Protein AF-A0A2H0ZB23-F1 (afdb_monomer)

Solvent-accessible surface area (backbone atoms only — not comparable to full-atom values): 42674 Å² total; per-residue (Å²): 132,80,90,81,87,83,84,88,88,81,90,88,91,82,92,79,89,81,90,82,87,83,87,86,82,85,82,81,82,75,88,74,92,69,93,73,62,70,68,56,61,53,50,54,55,50,51,62,46,54,78,64,64,75,80,78,85,67,82,88,60,87,77,74,76,98,67,65,72,66,66,63,58,59,76,69,74,67,80,94,72,92,71,78,79,80,69,68,40,80,89,68,88,79,50,62,73,57,53,47,52,49,51,65,63,60,49,65,36,39,94,29,74,74,47,66,58,56,52,70,44,88,61,94,73,82,48,87,97,50,84,89,71,89,46,44,37,41,35,40,51,51,71,47,96,88,52,37,31,28,46,34,30,36,42,36,39,76,50,74,51,72,54,72,44,76,77,45,79,40,86,99,35,38,48,32,33,42,34,44,36,41,36,41,39,40,37,33,36,33,38,37,70,46,102,49,69,55,59,82,77,49,51,67,64,69,72,45,66,92,71,70,56,74,62,75,86,61,42,42,76,58,61,53,66,53,50,73,61,25,35,39,38,40,47,33,40,41,38,42,34,41,35,39,36,36,48,24,74,81,46,101,43,33,36,42,34,42,36,38,36,42,37,40,38,38,41,44,31,41,37,40,37,23,72,47,88,60,36,28,36,40,38,42,35,40,37,35,42,37,38,39,38,41,35,42,34,42,35,35,52,56,76,66,53,41,62,81,76,70,43,74,88,51,89,49,70,70,51,40,54,49,38,50,50,52,30,53,55,52,26,64,60,57,30,36,35,39,38,41,33,44,35,38,41,40,35,42,37,40,42,38,30,33,74,41,39,53,76,39,68,65,44,29,48,30,42,25,55,60,67,49,56,71,72,59,46,61,46,46,54,52,46,54,58,50,62,56,60,73,62,52,96,82,52,53,58,61,66,58,32,55,70,45,48,59,52,49,50,64,48,14,69,48,38,68,48,68,56,81,39,45,36,38,34,45,34,39,35,32,37,46,35,40,36,41,34,38,54,44,57,35,36,36,40,37,38,39,33,50,35,37,37,41,38,41,46,72,84,48,93,73,35,33,37,39,38,22,36,18,35,39,41,40,39,38,36,32,46,40,39,95,90,55,27,25,57,29,37,36,42,35,41,36,37,20,36,16,36,32,40,23,37,84,87,65,52,65,40,72,42,30,42,38,41,38,40,40,37,34,40,23,55,45,40,52,64,58,58,51,52,52,52,51,55,52,31,67,32,37,21,25,58,43,35,65,31,58,74,69,48,70,88,63,41,72,65,57,60,76,80,52,63,78,75,80,82,57,92,50,58,45,101,87,69,50,72,45,72,83,70,52,56,22,57,27,41,40,38,40,40,37,42,35,30,36,44,65,23,40,48,37,45,44,71,49,53,66,69,53,52,44,38,15,44,53,48,56,45,35,76,84,39,38,80,51,40,75,76,43,47,87,46,57,45,72,48,100,84,68,40,42,44,59,54,59,70,60,41,19,65,75,72,74,46,69,85,77,70,81,57,93,86,58,87,54,69,69,55,54,52,48,52,48,26,51,38,47,27,24,44,46,50,40,42,44,60,26,58,71,43,95,40,62,72,58,24,26,50,46,44,11,35,29,41,48,23,69,38,81,42,51,46,27,49,64,62,31,44,32,32,47,37,11,52,21,60,59,62,30,38,37,38,39,38,40,40,38,39,44,41,86,48,92,93,57,80,60,52,63,42,33,43,66,48,74,57,55,90,62,60,69,60,59,49,55,49,51,52,52,49,53,53,52,52,73,71,43,84,66,53,95,89,54,130

Nearest PDB structures (foldseek):
  4epa-assembly1_A  TM=2.473E-01  e=2.110E-01  Yersinia pestis
  1uyo-assembly1_X  TM=3.361E-01  e=4.933E+00  Neisseria meningitidis
  6z8u-assembly2_B  TM=2.077E-01  e=3.825E+00  Pseudomonas aeruginosa PAO1

Mean predicted aligned error: 14.82 Å

Foldseek 3Di:
DDDDDDDDDDDDDDDDDDDDDDDDDDDDDDDDDDPDPVVVVVVVVVVVCCVPVVPPDAPPDDDDDDDDPVVVVVVPPDDDDDFPDQDWDQDDDQFQVNQVVVVVQPPQALVCPLQPPKDWDQDDDPDPPDPDDPWIWIWGWDAGPVLWIKTKTKTKDKDKDKDKDFDDQDPQFGTKIKMKMKMKMKMKMKIGTDPDNDSNVCSVVRVPSVPHDTCPPPALVVLLVADAFMKIKIKMKIKIKIKIKIWHDPDPFKIKMKMKMKMKMKIWMWMWHRNDQFWIKIKTKIKIKIKTKIKIKMKTQDQDQLVNVVNPPDPDPVSNVVSVVVSNVVSVLQMWMKMKMKMKMWMKMKMFMDIFTSPDPVLSVLVRQCSNDPPVNVVVVVVLVVLVVPDDPPDAQVVQLPSQVVVQVVVCVSSVHGTPWIKMKTKIKMKIKIWTDRRQAKIKIKIWMWMKIWIHTNPDQQAIKIKTKTKIKIKMFGRQDPVSGTHKIKIKIWMKIWMWGQHNVRDTAQIKIKIKMKIKMFFFFPVVVLVVLVLVQLLQQLAQQLLPAGDDNRRDPSCVLPPQDDQDPDADPVRHGDRPGQTFRMKMKMKMKIFASVLLVLLLPPDLVSLLSLLLSSVCVPPVVLCVQFVVQWDADPVLFIDGDLVVSCVRVVHDSDDPPVPDDDSSVVVVLSRQLSSFLSVLSNVLSPDPGSSSSRNSVRCVQQLVTPSSQHRSRNSSSSSNSGDQQRMKMKMWIWTRRPDPPDDTDTIMRIDHNDPDVVRVVVVCVVSVSCSSPPDRDSSGD

Structure (mmCIF, N/CA/C/O backbone):
data_AF-A0A2H0ZB23-F1
#
_entry.id   AF-A0A2H0ZB23-F1
#
loop_
_atom_site.group_PDB
_atom_site.id
_atom_site.type_symbol
_atom_site.label_atom_id
_atom_site.label_alt_id
_atom_site.label_comp_id
_atom_site.label_asym_id
_atom_site.label_entity_id
_atom_site.label_seq_id
_atom_site.pdbx_PDB_ins_code
_atom_site.Cartn_x
_atom_site.Cartn_y
_atom_site.Cartn_z
_atom_site.occupancy
_atom_site.B_iso_or_equiv
_atom_site.auth_seq_id
_atom_site.auth_comp_id
_atom_site.auth_asym_id
_atom_site.auth_atom_id
_atom_site.pdbx_PDB_model_num
ATOM 1 N N . MET A 1 1 ? 24.209 38.561 77.354 1.00 34.19 1 MET A N 1
ATOM 2 C CA . MET A 1 1 ? 25.370 39.185 76.676 1.00 34.19 1 MET A CA 1
ATOM 3 C C . MET A 1 1 ? 25.191 39.064 75.167 1.00 34.19 1 MET A C 1
ATOM 5 O O . MET A 1 1 ? 24.769 38.003 74.743 1.00 34.19 1 MET A O 1
ATOM 9 N N . GLY A 1 2 ? 25.518 40.113 74.401 1.00 29.02 2 GLY A N 1
ATOM 10 C CA . GLY A 1 2 ? 25.964 40.030 72.995 1.00 29.02 2 GLY A CA 1
ATOM 11 C C . GLY A 1 2 ? 25.030 39.451 71.914 1.00 29.02 2 GLY A C 1
ATOM 12 O O . GLY A 1 2 ? 24.964 38.246 71.731 1.00 29.02 2 GLY A O 1
ATOM 13 N N . LEU A 1 3 ? 24.398 40.339 71.134 1.00 25.86 3 LEU A N 1
ATOM 14 C CA . LEU A 1 3 ? 24.691 40.584 69.700 1.00 25.86 3 LEU A CA 1
ATOM 15 C C . LEU A 1 3 ? 25.308 39.434 68.843 1.00 25.86 3 LEU A C 1
ATOM 17 O O . LEU A 1 3 ? 26.234 38.781 69.289 1.00 25.86 3 LEU A O 1
ATOM 21 N N . VAL A 1 4 ? 25.107 39.255 67.526 1.00 25.31 4 VAL A N 1
ATOM 22 C CA . VAL A 1 4 ? 24.205 39.735 66.452 1.00 25.31 4 VAL A CA 1
ATOM 23 C C . VAL A 1 4 ? 24.889 39.376 65.099 1.00 25.31 4 VAL A C 1
ATOM 25 O O . VAL A 1 4 ? 26.100 39.503 64.986 1.00 25.31 4 VAL A O 1
ATOM 28 N N . LYS A 1 5 ? 24.108 39.052 64.051 1.00 27.81 5 LYS A N 1
ATOM 29 C CA . LYS A 1 5 ? 24.409 39.159 62.585 1.00 27.81 5 LYS A CA 1
ATOM 30 C C . LYS A 1 5 ? 25.546 38.359 61.874 1.00 27.81 5 LYS A C 1
ATOM 32 O O . LYS A 1 5 ? 26.727 38.595 62.064 1.00 27.81 5 LYS A O 1
ATOM 37 N N . LYS A 1 6 ? 25.090 37.765 60.752 1.00 27.23 6 LYS A N 1
ATOM 38 C CA . LYS A 1 6 ? 25.583 37.848 59.342 1.00 27.23 6 LYS A CA 1
ATOM 39 C C . LYS A 1 6 ? 26.789 37.024 58.830 1.00 27.23 6 LYS A C 1
ATOM 41 O O . LYS A 1 6 ? 27.868 36.975 59.394 1.00 27.23 6 LYS A O 1
ATOM 46 N N . ARG A 1 7 ? 26.558 36.528 57.600 1.00 33.72 7 ARG A N 1
ATOM 47 C CA . ARG A 1 7 ? 27.501 36.024 56.576 1.00 33.72 7 ARG A CA 1
ATOM 48 C C . ARG A 1 7 ? 28.633 37.013 56.239 1.00 33.72 7 ARG A C 1
ATOM 50 O O . ARG A 1 7 ? 28.399 38.222 56.292 1.00 33.72 7 ARG A O 1
ATOM 57 N N . PRO A 1 8 ? 29.697 36.508 55.590 1.00 31.86 8 PRO A N 1
ATOM 58 C CA . PRO A 1 8 ? 30.088 37.062 54.285 1.00 31.86 8 PRO A CA 1
ATOM 59 C C . PRO A 1 8 ? 30.279 36.007 53.166 1.00 31.86 8 PRO A C 1
ATOM 61 O O . PRO A 1 8 ? 30.260 34.803 53.403 1.00 31.86 8 PRO A O 1
ATOM 64 N N . LYS A 1 9 ? 30.429 36.488 51.921 1.00 29.94 9 LYS A N 1
ATOM 65 C CA . LYS A 1 9 ? 30.867 35.739 50.719 1.00 29.94 9 LYS A CA 1
ATOM 66 C C . LYS A 1 9 ? 32.323 36.114 50.388 1.00 29.94 9 LYS A C 1
ATOM 68 O O . LYS A 1 9 ? 32.684 37.247 50.673 1.00 29.94 9 LYS A O 1
ATOM 73 N N . ASN A 1 10 ? 33.055 35.255 49.666 1.00 24.28 10 ASN A N 1
ATOM 74 C CA . ASN A 1 10 ? 34.171 35.573 48.738 1.00 24.28 10 ASN A CA 1
ATOM 75 C C . ASN A 1 10 ? 34.364 34.333 47.808 1.00 24.28 10 ASN A C 1
ATOM 77 O O . ASN A 1 10 ? 34.347 33.232 48.340 1.00 24.28 10 ASN A O 1
ATOM 81 N N . LYS A 1 11 ? 34.329 34.322 46.453 1.00 24.75 11 LYS A N 1
ATOM 82 C CA . LYS A 1 11 ? 35.126 35.015 45.395 1.00 24.75 11 LYS A CA 1
ATOM 83 C C . LYS A 1 11 ? 36.655 34.834 45.612 1.00 24.75 11 LYS A C 1
ATOM 85 O O . LYS A 1 11 ? 37.085 35.147 46.708 1.00 24.75 11 LYS A O 1
ATOM 90 N N . VAL A 1 12 ? 37.540 34.381 44.692 1.00 22.91 12 VAL A N 1
ATOM 91 C CA . VAL A 1 12 ? 37.591 34.152 43.206 1.00 22.91 12 VAL A CA 1
ATOM 92 C C . VAL A 1 12 ? 38.708 33.097 42.865 1.00 22.91 12 VAL A C 1
ATOM 94 O O . VAL A 1 12 ? 39.460 32.762 43.770 1.00 22.91 12 VAL A O 1
ATOM 97 N N . PHE A 1 13 ? 38.866 32.706 41.576 1.00 21.45 13 PHE A N 1
ATOM 98 C CA . PHE A 1 13 ? 40.037 32.131 40.822 1.00 21.45 13 PHE A CA 1
ATOM 99 C C . PHE A 1 13 ? 39.986 30.624 40.434 1.00 21.45 13 PHE A C 1
ATOM 101 O O . PHE A 1 13 ? 39.476 29.838 41.220 1.00 21.45 13 PHE A O 1
ATOM 108 N N . LEU A 1 14 ? 40.549 30.128 39.303 1.00 20.97 14 LEU A N 1
ATOM 109 C CA . LEU A 1 14 ? 40.767 30.632 37.909 1.00 20.97 14 LEU A CA 1
ATOM 110 C C . LEU A 1 14 ? 41.373 29.501 37.015 1.00 20.97 14 LEU A C 1
ATOM 112 O O . LEU A 1 14 ? 42.159 28.711 37.525 1.00 20.97 14 LEU A O 1
ATOM 116 N N . GLY A 1 15 ? 41.127 29.495 35.689 1.00 21.56 15 GLY A N 1
ATOM 117 C CA . GLY A 1 15 ? 41.780 28.603 34.688 1.00 21.56 15 GLY A CA 1
ATOM 118 C C . GLY A 1 15 ? 41.149 27.198 34.570 1.00 21.56 15 GLY A C 1
ATOM 119 O O . GLY A 1 15 ? 40.525 26.747 35.520 1.00 21.56 15 GLY A O 1
ATOM 120 N N . ILE A 1 16 ? 41.210 26.441 33.461 1.00 24.48 16 ILE A N 1
ATOM 121 C CA . ILE A 1 16 ? 41.938 26.475 32.162 1.00 24.48 16 ILE A CA 1
ATOM 122 C C . ILE A 1 16 ? 40.959 25.817 31.129 1.00 24.48 16 ILE A C 1
ATOM 124 O O . ILE A 1 16 ? 40.293 24.857 31.488 1.00 24.48 16 ILE A O 1
ATOM 128 N N . SER A 1 17 ? 40.591 26.385 29.966 1.00 21.42 17 SER A N 1
ATOM 129 C CA . SER A 1 17 ? 41.261 26.316 28.638 1.00 21.42 17 SER A CA 1
ATOM 130 C C . SER A 1 17 ? 41.468 24.881 28.062 1.00 21.42 17 SER A C 1
ATOM 132 O O . SER A 1 17 ? 41.883 24.002 28.799 1.00 21.42 17 SER A O 1
ATOM 134 N N . LEU A 1 18 ? 41.271 24.544 26.772 1.00 24.20 18 LEU A N 1
ATOM 135 C CA . LEU A 1 18 ? 40.721 25.242 25.586 1.00 24.20 18 LEU A CA 1
ATOM 136 C C . LEU A 1 18 ? 40.411 24.216 24.446 1.00 24.20 18 LEU A C 1
ATOM 138 O O . LEU A 1 18 ? 41.123 23.229 24.327 1.00 24.20 18 LEU A O 1
ATOM 142 N N . LEU A 1 19 ? 39.481 24.570 23.535 1.00 24.12 19 LEU A N 1
ATOM 143 C CA . LEU A 1 19 ? 39.346 24.148 22.108 1.00 24.12 19 LEU A CA 1
ATOM 144 C C . LEU A 1 19 ? 38.817 22.719 21.791 1.00 24.12 19 LEU A C 1
ATOM 146 O O . LEU A 1 19 ? 39.214 21.763 22.430 1.00 24.12 19 LEU A O 1
ATOM 150 N N . THR A 1 20 ? 37.928 22.486 20.804 1.00 27.38 20 THR A N 1
ATOM 151 C CA . THR A 1 20 ? 37.775 23.126 19.471 1.00 27.38 20 THR A CA 1
ATOM 152 C C . THR A 1 20 ? 36.325 23.229 18.918 1.00 27.38 20 THR A C 1
ATOM 154 O O . THR A 1 20 ? 35.571 22.269 18.889 1.00 27.38 20 THR A O 1
ATOM 157 N N . LYS A 1 21 ? 36.013 24.405 18.342 1.00 23.67 21 LYS A N 1
ATOM 158 C CA . LYS A 1 21 ? 35.181 24.702 17.140 1.00 23.67 21 LYS A CA 1
ATOM 159 C C . LYS A 1 21 ? 33.991 23.797 16.717 1.00 23.67 21 LYS A C 1
ATOM 161 O O . LYS A 1 21 ? 34.185 22.775 16.072 1.00 23.67 21 LYS A O 1
ATOM 166 N N . SER A 1 22 ? 32.807 24.416 16.659 1.00 23.38 22 SER A N 1
ATOM 167 C CA . SER A 1 22 ? 32.123 24.682 15.370 1.00 23.38 22 SER A CA 1
ATOM 168 C C . SER A 1 22 ? 31.374 26.030 15.433 1.00 23.38 22 SER A C 1
ATOM 170 O O . SER A 1 22 ? 31.097 26.529 16.523 1.00 23.38 22 SER A O 1
ATOM 172 N N . ARG A 1 23 ? 31.172 26.703 14.288 1.00 24.09 23 ARG A N 1
ATOM 173 C CA . ARG A 1 23 ? 30.646 28.084 14.219 1.00 24.09 23 ARG A CA 1
ATOM 174 C C . ARG A 1 23 ? 29.127 28.105 14.030 1.00 24.09 23 ARG A C 1
ATOM 176 O O . ARG A 1 23 ? 28.630 27.442 13.129 1.00 24.09 23 ARG A O 1
ATOM 183 N N . PHE A 1 24 ? 28.439 28.982 14.760 1.00 24.42 24 PHE A N 1
ATOM 184 C CA . PHE A 1 24 ? 27.155 29.550 14.336 1.00 24.42 24 PHE A CA 1
ATOM 185 C C . PHE A 1 24 ? 27.400 30.979 13.837 1.00 24.42 24 PHE A C 1
ATOM 187 O O . PHE A 1 24 ? 27.736 31.862 14.625 1.00 24.42 24 PHE A O 1
ATOM 194 N N . GLU A 1 25 ? 27.257 31.207 12.531 1.00 24.09 25 GLU A N 1
ATOM 195 C CA . GLU A 1 25 ? 27.285 32.551 11.946 1.00 24.09 25 GLU A CA 1
ATOM 196 C C . GLU A 1 25 ? 25.863 33.132 11.924 1.00 24.09 25 GLU A C 1
ATOM 198 O O . GLU A 1 25 ? 24.946 32.571 11.326 1.00 24.09 25 GLU A O 1
ATOM 203 N N . TYR A 1 26 ? 25.679 34.269 12.601 1.00 25.97 26 TYR A N 1
ATOM 204 C CA . TYR A 1 26 ? 24.457 35.066 12.524 1.00 25.97 26 TYR A CA 1
ATOM 205 C C . TYR A 1 26 ? 24.423 35.827 11.195 1.00 25.97 26 TYR A C 1
ATOM 207 O O . TYR A 1 26 ? 25.171 36.790 11.016 1.00 25.97 26 TYR A O 1
ATOM 215 N N . TYR A 1 27 ? 23.506 35.469 10.296 1.00 25.33 27 TYR A N 1
ATOM 216 C CA . TYR A 1 27 ? 23.186 36.323 9.154 1.00 25.33 27 TYR A CA 1
ATOM 217 C C . TYR A 1 27 ? 22.192 37.417 9.556 1.00 25.33 27 TYR A C 1
ATOM 219 O O . TYR A 1 27 ? 20.989 37.191 9.675 1.00 25.33 27 TYR A O 1
ATOM 227 N N . ASN A 1 28 ? 22.714 38.634 9.721 1.00 25.41 28 ASN A N 1
ATOM 228 C CA . ASN A 1 28 ? 21.916 39.857 9.706 1.00 25.41 28 ASN A CA 1
ATOM 229 C C . ASN A 1 28 ? 21.319 40.055 8.303 1.00 25.41 28 ASN A C 1
ATOM 231 O O . ASN A 1 28 ? 22.037 40.404 7.366 1.00 25.41 28 ASN A O 1
ATOM 235 N N . LEU A 1 29 ? 20.004 39.883 8.160 1.00 26.42 29 LEU A N 1
ATOM 236 C CA . LEU A 1 29 ? 19.278 40.298 6.960 1.00 26.42 29 LEU A CA 1
ATOM 237 C C . LEU A 1 29 ? 18.939 41.789 7.056 1.00 26.42 29 LEU A C 1
ATOM 239 O O . LEU A 1 29 ? 17.927 42.187 7.633 1.00 26.42 29 LEU A O 1
ATOM 243 N N . GLY A 1 30 ? 19.811 42.622 6.486 1.00 22.88 30 GLY A N 1
ATOM 244 C CA . GLY A 1 30 ? 19.538 44.045 6.300 1.00 22.88 30 GLY A CA 1
ATOM 245 C C . GLY A 1 30 ? 18.350 44.267 5.359 1.00 22.88 30 GLY A C 1
ATOM 246 O O . GLY A 1 30 ? 18.239 43.619 4.318 1.00 22.88 30 GLY A O 1
ATOM 247 N N . MET A 1 31 ? 17.464 45.205 5.706 1.00 27.30 31 MET A N 1
ATOM 248 C CA . MET A 1 31 ? 16.340 45.582 4.847 1.00 27.30 31 MET A CA 1
ATOM 249 C C . MET A 1 31 ? 16.834 46.216 3.539 1.00 27.30 31 MET A C 1
ATOM 251 O O . MET A 1 31 ? 17.275 47.364 3.535 1.00 27.30 31 MET A O 1
ATOM 255 N N . ILE A 1 32 ? 16.651 45.526 2.413 1.00 25.95 32 ILE A N 1
ATOM 256 C CA . ILE A 1 32 ? 16.668 46.154 1.087 1.00 25.95 32 ILE A CA 1
ATOM 257 C C . ILE A 1 32 ? 15.217 46.341 0.640 1.00 25.95 32 ILE A C 1
ATOM 259 O O . ILE A 1 32 ? 14.519 45.381 0.313 1.00 25.95 32 ILE A O 1
ATOM 263 N N . LYS A 1 33 ? 14.752 47.596 0.621 1.00 32.06 33 LYS A N 1
ATOM 264 C CA . LYS A 1 33 ? 13.456 47.971 0.038 1.00 32.06 33 LYS A CA 1
ATOM 265 C C . LYS A 1 33 ? 13.516 47.842 -1.488 1.00 32.06 33 LYS A C 1
ATOM 267 O O . LYS A 1 33 ? 13.809 48.820 -2.167 1.00 32.06 33 LYS A O 1
ATOM 272 N N . ASN A 1 34 ? 13.164 46.677 -2.023 1.00 26.75 34 ASN A N 1
ATOM 273 C CA . ASN A 1 34 ? 12.824 46.530 -3.438 1.00 26.75 34 ASN A CA 1
ATOM 274 C C . ASN A 1 34 ? 11.314 46.332 -3.596 1.00 26.75 34 ASN A C 1
ATOM 276 O O . ASN A 1 34 ? 10.746 45.380 -3.069 1.00 26.75 34 ASN A O 1
ATOM 280 N N . LYS A 1 35 ? 10.663 47.236 -4.342 1.00 33.16 35 LYS A N 1
ATOM 281 C CA . LYS A 1 35 ? 9.274 47.072 -4.800 1.00 33.16 35 LYS A CA 1
ATOM 282 C C . LYS A 1 35 ? 9.223 45.959 -5.854 1.00 33.16 35 LYS A C 1
ATOM 284 O O . LYS A 1 35 ? 9.269 46.235 -7.050 1.00 33.16 35 LYS A O 1
ATOM 289 N N . THR A 1 36 ? 9.135 44.706 -5.426 1.00 30.64 36 THR A N 1
ATOM 290 C CA . THR A 1 36 ? 8.864 43.575 -6.320 1.00 30.64 36 THR A CA 1
ATOM 291 C C . THR A 1 36 ? 7.368 43.472 -6.604 1.00 30.64 36 THR A C 1
ATOM 293 O O . THR A 1 36 ? 6.530 43.489 -5.707 1.00 30.64 36 THR A O 1
ATOM 296 N N . ASN A 1 37 ? 7.031 43.423 -7.890 1.00 30.09 37 ASN A N 1
ATOM 297 C CA . ASN A 1 37 ? 5.662 43.506 -8.389 1.00 30.09 37 ASN A CA 1
ATOM 298 C C . ASN A 1 37 ? 4.957 42.140 -8.193 1.00 30.09 37 ASN A C 1
ATOM 300 O O . ASN A 1 37 ? 5.490 41.143 -8.691 1.00 30.09 37 ASN A O 1
ATOM 304 N N . PRO A 1 38 ? 3.790 42.040 -7.516 1.00 35.06 38 PRO A N 1
ATOM 305 C CA . PRO A 1 38 ? 3.187 40.748 -7.139 1.00 35.06 38 PRO A CA 1
ATOM 306 C C . PRO A 1 38 ? 2.884 39.821 -8.328 1.00 35.06 38 PRO A C 1
ATOM 308 O O . PRO A 1 38 ? 2.906 38.598 -8.184 1.00 35.06 38 PRO A O 1
ATOM 311 N N . LYS A 1 39 ? 2.719 40.383 -9.535 1.00 31.36 39 LYS A N 1
ATOM 312 C CA . LYS A 1 39 ? 2.555 39.630 -10.790 1.00 31.36 39 LYS A CA 1
ATOM 313 C C . LYS A 1 39 ? 3.699 38.642 -11.079 1.00 31.36 39 LYS A C 1
ATOM 315 O O . LYS A 1 39 ? 3.452 37.613 -11.699 1.00 31.36 39 LYS A O 1
ATOM 320 N N . ILE A 1 40 ? 4.925 38.909 -10.610 1.00 36.09 40 ILE A N 1
ATOM 321 C CA . ILE A 1 40 ? 6.099 38.056 -10.884 1.00 36.09 40 ILE A CA 1
ATOM 322 C C . ILE A 1 40 ? 6.037 36.736 -10.094 1.00 36.09 40 ILE A C 1
ATOM 324 O O . ILE A 1 40 ? 6.361 35.676 -10.631 1.00 36.09 40 ILE A O 1
ATOM 328 N N . ILE A 1 41 ? 5.557 36.774 -8.846 1.00 37.56 41 ILE A N 1
ATOM 329 C CA . ILE A 1 41 ? 5.409 35.572 -8.007 1.00 37.56 41 ILE A CA 1
ATOM 330 C C . ILE A 1 41 ? 4.300 34.672 -8.568 1.00 37.56 41 ILE A C 1
ATOM 332 O O . ILE A 1 41 ? 4.494 33.464 -8.688 1.00 37.56 41 ILE A O 1
ATOM 336 N N . VAL A 1 42 ? 3.189 35.270 -9.015 1.00 36.66 42 VAL A N 1
ATOM 337 C CA . VAL A 1 42 ? 2.106 34.550 -9.704 1.00 36.66 42 VAL A CA 1
ATOM 338 C C . VAL A 1 42 ? 2.612 33.907 -11.000 1.00 36.66 42 VAL A C 1
ATOM 340 O O . VAL A 1 42 ? 2.359 32.725 -11.218 1.00 36.66 42 VAL A O 1
ATOM 343 N N . SER A 1 43 ? 3.403 34.611 -11.824 1.00 32.84 43 SER A N 1
ATOM 344 C CA . SER A 1 43 ? 3.967 34.010 -13.044 1.00 32.84 43 SER A CA 1
ATOM 345 C C . SER A 1 43 ? 4.932 32.851 -12.772 1.00 32.84 43 SER A C 1
ATOM 347 O O . SER A 1 43 ? 4.933 31.892 -13.534 1.00 32.84 43 SER A O 1
ATOM 349 N N . LEU A 1 44 ? 5.704 32.881 -11.678 1.00 33.34 44 LEU A N 1
ATOM 350 C CA . LEU A 1 44 ? 6.601 31.780 -11.293 1.00 33.34 44 LEU A CA 1
ATOM 351 C C . LEU A 1 44 ? 5.840 30.552 -10.762 1.00 33.34 44 LEU A C 1
ATOM 353 O O . LEU A 1 44 ? 6.237 29.418 -11.039 1.00 33.34 44 LEU A O 1
ATOM 357 N N . PHE A 1 45 ? 4.725 30.759 -10.055 1.00 35.22 45 PHE A N 1
ATOM 358 C CA . PHE A 1 45 ? 3.843 29.671 -9.619 1.00 35.22 45 PHE A CA 1
ATOM 359 C C . PHE A 1 45 ? 3.059 29.052 -10.789 1.00 35.22 45 PHE A C 1
ATOM 361 O O . PHE A 1 45 ? 2.928 27.834 -10.868 1.00 35.22 45 PHE A O 1
ATOM 368 N N . PHE A 1 46 ? 2.604 29.864 -11.750 1.00 33.84 46 PHE A N 1
ATOM 369 C CA . PHE A 1 46 ? 1.945 29.354 -12.955 1.00 33.84 46 PHE A CA 1
ATOM 370 C C . PHE A 1 46 ? 2.914 28.691 -13.947 1.00 33.84 46 PHE A C 1
ATOM 372 O O . PHE A 1 46 ? 2.546 27.659 -14.500 1.00 33.84 46 PHE A O 1
ATOM 379 N N . LEU A 1 47 ? 4.149 29.185 -14.137 1.00 28.45 47 LEU A N 1
ATOM 380 C CA . LEU A 1 47 ? 5.140 28.512 -15.002 1.00 28.45 47 LEU A CA 1
ATOM 381 C C . LEU A 1 47 ? 5.555 27.137 -14.462 1.00 28.45 47 LEU A C 1
ATOM 383 O O . LEU A 1 47 ? 5.774 26.211 -15.237 1.00 28.45 47 LEU A O 1
ATOM 387 N N . SER A 1 48 ? 5.667 26.988 -13.139 1.00 31.89 48 SER A N 1
ATOM 388 C CA . SER A 1 48 ? 6.016 25.701 -12.521 1.00 31.89 48 SER A CA 1
ATOM 389 C C . SER A 1 48 ? 4.866 24.685 -12.561 1.00 31.89 48 SER A C 1
ATOM 391 O O . SER A 1 48 ? 5.131 23.481 -12.629 1.00 31.89 48 SER A O 1
ATOM 393 N N . PHE A 1 49 ? 3.613 25.153 -12.617 1.00 30.64 49 PHE A N 1
ATOM 394 C CA . PHE A 1 49 ? 2.449 24.322 -12.931 1.00 30.64 49 PHE A CA 1
ATOM 395 C C . PHE A 1 49 ? 2.363 23.969 -14.423 1.00 30.64 49 PHE A C 1
ATOM 397 O O . PHE A 1 49 ? 2.215 22.794 -14.751 1.00 30.64 49 PHE A O 1
ATOM 404 N N . SER A 1 50 ? 2.498 24.929 -15.345 1.00 29.47 50 SER A N 1
ATOM 405 C CA . SER A 1 50 ? 2.335 24.663 -16.784 1.00 29.47 50 SER A CA 1
ATOM 406 C C . SER A 1 50 ? 3.452 23.795 -17.378 1.00 29.47 50 SER A C 1
ATOM 408 O O . SER A 1 50 ? 3.171 22.972 -18.245 1.00 29.47 50 SER A O 1
ATOM 410 N N . LEU A 1 51 ? 4.684 23.886 -16.862 1.00 27.59 51 LEU A N 1
ATOM 411 C CA . LEU A 1 51 ? 5.808 23.042 -17.297 1.00 27.59 51 LEU A CA 1
ATOM 412 C C . LEU A 1 51 ? 5.789 21.605 -16.734 1.00 27.59 51 LEU A C 1
ATOM 414 O O . LEU A 1 51 ? 6.571 20.781 -17.198 1.00 27.59 51 LEU A O 1
ATOM 418 N N . ASN A 1 52 ? 4.908 21.279 -15.777 1.00 29.88 52 ASN A N 1
ATOM 419 C CA . ASN A 1 52 ? 4.733 19.905 -15.268 1.00 29.88 52 ASN A CA 1
ATOM 420 C C . ASN A 1 52 ? 3.345 19.302 -15.554 1.00 29.88 52 ASN A C 1
ATOM 422 O O . ASN A 1 52 ? 3.226 18.083 -15.633 1.00 29.88 52 ASN A O 1
ATOM 426 N N . ALA A 1 53 ? 2.302 20.118 -15.738 1.00 27.44 53 ALA A N 1
ATOM 427 C CA . ALA A 1 53 ? 0.954 19.642 -16.067 1.00 27.44 53 ALA A CA 1
ATOM 428 C C . ALA A 1 53 ? 0.745 19.376 -17.574 1.00 27.44 53 ALA A C 1
ATOM 430 O O . ALA A 1 53 ? -0.194 18.680 -17.948 1.00 27.44 53 ALA A O 1
ATOM 431 N N . GLY A 1 54 ? 1.615 19.900 -18.445 1.00 24.42 54 GLY A N 1
ATOM 432 C CA . GLY A 1 54 ? 1.456 19.840 -19.904 1.00 24.42 54 GLY A CA 1
ATOM 433 C C . GLY A 1 54 ? 1.782 18.505 -20.591 1.00 24.42 54 GLY A C 1
ATOM 434 O O . GLY A 1 54 ? 1.833 18.487 -21.815 1.00 24.42 54 GLY A O 1
ATOM 435 N N . ALA A 1 55 ? 2.049 17.414 -19.858 1.00 26.09 55 ALA A N 1
ATOM 436 C CA . ALA A 1 55 ? 2.597 16.178 -20.446 1.00 26.09 55 ALA A CA 1
ATOM 437 C C . ALA A 1 55 ? 2.078 14.843 -19.855 1.00 26.09 55 ALA A C 1
ATOM 439 O O . ALA A 1 55 ? 2.685 13.806 -20.110 1.00 26.09 55 ALA A O 1
ATOM 440 N N . GLN A 1 56 ? 1.001 14.829 -19.054 1.00 27.97 56 GLN A N 1
ATOM 441 C CA . GLN A 1 56 ? 0.453 13.590 -18.452 1.00 27.97 56 GLN A CA 1
ATOM 442 C C . GLN A 1 56 ? -1.088 13.553 -18.421 1.00 27.97 56 GLN A C 1
ATOM 444 O O . GLN A 1 56 ? -1.681 13.319 -17.373 1.00 27.97 56 GLN A O 1
ATOM 449 N N . ASN A 1 57 ? -1.743 13.798 -19.563 1.00 24.33 57 ASN A N 1
ATOM 450 C CA . ASN A 1 57 ? -3.212 13.865 -19.656 1.00 24.33 57 ASN A CA 1
ATOM 451 C C . ASN A 1 57 ? -3.812 12.980 -20.776 1.00 24.33 57 ASN A C 1
ATOM 453 O O . ASN A 1 57 ? -4.801 13.351 -21.401 1.00 24.33 57 ASN A O 1
ATOM 457 N N . THR A 1 58 ? -3.220 11.807 -21.028 1.00 23.77 58 THR A N 1
ATOM 458 C CA . THR A 1 58 ? -3.677 10.835 -22.049 1.00 23.77 58 THR A CA 1
ATOM 459 C C . THR A 1 58 ? -4.278 9.538 -21.489 1.00 23.77 58 THR A C 1
ATOM 461 O O . THR A 1 58 ? -4.851 8.774 -22.252 1.00 23.77 58 THR A O 1
ATOM 464 N N . ASP A 1 59 ? -4.221 9.302 -20.172 1.00 27.53 59 ASP A N 1
ATOM 465 C CA . ASP A 1 59 ? -4.629 8.018 -19.558 1.00 27.53 59 ASP A CA 1
ATOM 466 C C . ASP A 1 59 ? -6.056 8.013 -18.963 1.00 27.53 59 ASP A C 1
ATOM 468 O O . ASP A 1 59 ? -6.447 7.056 -18.296 1.00 27.53 59 ASP A O 1
ATOM 472 N N . ILE A 1 60 ? -6.843 9.079 -19.153 1.00 30.73 60 ILE A N 1
ATOM 473 C CA . ILE A 1 60 ? -8.171 9.221 -18.514 1.00 30.73 60 ILE A CA 1
ATOM 474 C C . ILE A 1 60 ? -9.292 8.561 -19.341 1.00 30.73 60 ILE A C 1
ATOM 476 O O . ILE A 1 60 ? -10.266 8.078 -18.770 1.00 30.73 60 ILE A O 1
ATOM 480 N N . PHE A 1 61 ? -9.123 8.454 -20.662 1.00 24.59 61 PHE A N 1
ATOM 481 C CA . PHE A 1 61 ? -9.923 7.590 -21.535 1.00 24.59 61 PHE A CA 1
ATOM 482 C C . PHE A 1 61 ? -8.992 6.953 -22.566 1.00 24.59 61 PHE A C 1
ATOM 484 O O . PHE A 1 61 ? -8.263 7.657 -23.261 1.00 24.59 61 PHE A O 1
ATOM 491 N N . GLY A 1 62 ? -8.990 5.621 -22.640 1.00 23.84 62 GLY A N 1
ATOM 492 C CA . GLY A 1 62 ? -8.100 4.882 -23.529 1.00 23.84 62 GLY A CA 1
ATOM 493 C C . GLY A 1 62 ? -8.531 4.982 -24.988 1.00 23.84 62 GLY A C 1
ATOM 494 O O . GLY A 1 62 ? -9.288 4.136 -25.455 1.00 23.84 62 GLY A O 1
ATOM 495 N N . ASN A 1 63 ? -8.001 5.965 -25.716 1.00 22.27 63 ASN A N 1
ATOM 496 C CA . ASN A 1 63 ? -8.011 5.932 -27.175 1.00 22.27 63 ASN A CA 1
ATOM 497 C C . ASN A 1 63 ? -6.976 4.905 -27.650 1.00 22.27 63 ASN A C 1
ATOM 499 O O . ASN A 1 63 ? -5.776 5.180 -27.665 1.00 22.27 63 ASN A O 1
ATOM 503 N N . MET A 1 64 ? -7.444 3.725 -28.061 1.00 25.20 64 MET A N 1
ATOM 504 C CA . MET A 1 64 ? -6.673 2.902 -28.991 1.00 25.20 64 MET A CA 1
ATOM 505 C C . MET A 1 64 ? -6.529 3.675 -30.314 1.00 25.20 64 MET A C 1
ATOM 507 O O . MET A 1 64 ? -7.530 4.209 -30.790 1.00 25.20 64 MET A O 1
ATOM 511 N N . PRO A 1 65 ? -5.338 3.742 -30.934 1.00 26.47 65 PRO A N 1
ATOM 512 C CA . PRO A 1 65 ? -5.251 4.072 -32.351 1.00 26.47 65 PRO A CA 1
ATOM 513 C C . PRO A 1 65 ? -5.871 2.928 -33.166 1.00 26.47 65 PRO A C 1
ATOM 515 O O . PRO A 1 65 ? -5.694 1.761 -32.813 1.00 26.47 65 PRO A O 1
ATOM 518 N N . ASP A 1 66 ? -6.578 3.263 -34.247 1.00 26.84 66 ASP A N 1
ATOM 519 C CA . ASP A 1 66 ? -7.404 2.337 -35.031 1.00 26.84 66 ASP A CA 1
ATOM 520 C C . ASP A 1 66 ? -6.637 1.112 -35.565 1.00 26.84 66 ASP A C 1
ATOM 522 O O . ASP A 1 66 ? -6.058 1.120 -36.653 1.00 26.84 66 ASP A O 1
ATOM 526 N N . LYS A 1 67 ? -6.687 0.016 -34.803 1.00 26.84 67 LYS A N 1
ATOM 527 C CA . LYS A 1 67 ? -6.422 -1.345 -35.270 1.00 26.84 67 LYS A CA 1
ATOM 528 C C . LYS A 1 67 ? -7.528 -2.252 -34.766 1.00 26.84 67 LYS A C 1
ATOM 530 O O . LYS A 1 67 ? -7.757 -2.373 -33.564 1.00 26.84 67 LYS A O 1
ATOM 535 N N . THR A 1 68 ? -8.235 -2.866 -35.704 1.00 27.36 68 THR A N 1
ATOM 536 C CA . THR A 1 68 ? -9.371 -3.734 -35.417 1.00 27.36 68 THR A CA 1
ATOM 537 C C . THR A 1 68 ? -8.926 -4.971 -34.638 1.00 27.36 68 THR A C 1
ATOM 539 O O . THR A 1 68 ? -7.894 -5.580 -34.915 1.00 27.36 68 THR A O 1
ATOM 542 N N . PHE A 1 69 ? -9.754 -5.386 -33.677 1.00 34.03 69 PHE A N 1
ATOM 543 C CA . PHE A 1 69 ? -9.534 -6.546 -32.800 1.00 34.03 69 PHE A CA 1
ATOM 544 C C . PHE A 1 69 ? -9.231 -7.862 -33.558 1.00 34.03 69 PHE A C 1
ATOM 546 O O . PHE A 1 69 ? -8.605 -8.771 -33.012 1.00 34.03 69 PHE A O 1
ATOM 553 N N . GLY A 1 70 ? -9.619 -7.949 -34.838 1.00 27.41 70 GLY A N 1
ATOM 554 C CA . GLY A 1 70 ? -9.301 -9.066 -35.731 1.00 27.41 70 GLY A CA 1
ATOM 555 C C . GLY A 1 70 ? -7.803 -9.283 -35.982 1.00 27.41 70 GLY A C 1
ATOM 556 O O . GLY A 1 70 ? -7.380 -10.437 -36.041 1.00 27.41 70 GLY A O 1
ATOM 557 N N . ASP A 1 71 ? -6.989 -8.222 -36.045 1.00 31.69 71 ASP A N 1
ATOM 558 C CA . ASP A 1 71 ? -5.538 -8.349 -36.271 1.00 31.69 71 ASP A CA 1
ATOM 559 C C . ASP A 1 71 ? -4.823 -8.964 -35.055 1.00 31.69 71 ASP A C 1
ATOM 561 O O . ASP A 1 71 ? -3.868 -9.724 -35.204 1.00 31.69 71 ASP A O 1
ATOM 565 N N . PHE A 1 72 ? -5.322 -8.704 -33.841 1.00 31.64 72 PHE A N 1
ATOM 566 C CA . PHE A 1 72 ? -4.795 -9.305 -32.610 1.00 31.64 72 PHE A CA 1
ATOM 567 C C . PHE A 1 72 ? -5.129 -10.804 -32.506 1.00 31.64 72 PHE A C 1
ATOM 569 O O . PHE A 1 72 ? -4.323 -11.593 -32.017 1.00 31.64 72 PHE A O 1
ATOM 576 N N . LEU A 1 73 ? -6.294 -11.226 -33.011 1.00 31.75 73 LEU A N 1
ATOM 577 C CA . LEU A 1 73 ? -6.705 -12.636 -33.037 1.00 31.75 73 LEU A CA 1
ATOM 578 C C . LEU A 1 73 ? -5.972 -13.478 -34.095 1.00 31.75 73 LEU A C 1
ATOM 580 O O . LEU A 1 73 ? -5.952 -14.707 -33.978 1.00 31.75 73 LEU A O 1
ATOM 584 N N . ALA A 1 74 ? -5.376 -12.850 -35.113 1.00 33.69 74 ALA A N 1
ATOM 585 C CA . ALA A 1 74 ? -4.601 -13.548 -36.137 1.00 33.69 74 ALA A CA 1
ATOM 586 C C . ALA A 1 74 ? -3.264 -14.088 -35.591 1.00 33.69 74 ALA A C 1
ATOM 588 O O . ALA A 1 74 ? -2.904 -15.227 -35.888 1.00 33.69 74 ALA A O 1
ATOM 589 N N . ASP A 1 75 ? -2.577 -13.318 -34.741 1.00 31.31 75 ASP A N 1
ATOM 590 C CA . ASP A 1 75 ? -1.236 -13.647 -34.220 1.00 31.31 75 ASP A CA 1
ATOM 591 C C . ASP A 1 75 ? -1.252 -14.678 -33.067 1.00 31.31 75 ASP A C 1
ATOM 593 O O . ASP A 1 75 ? -0.239 -15.304 -32.759 1.00 31.31 75 ASP A O 1
ATOM 597 N N . VAL A 1 76 ? -2.413 -14.914 -32.440 1.00 31.00 76 VAL A N 1
ATOM 598 C CA . VAL A 1 76 ? -2.565 -15.865 -31.314 1.00 31.00 76 VAL A CA 1
ATOM 599 C C . VAL A 1 76 ? -2.786 -17.315 -31.787 1.00 31.00 76 VAL A C 1
ATOM 601 O O . VAL A 1 76 ? -2.663 -18.259 -31.005 1.00 31.00 76 VAL A O 1
ATOM 604 N N . LYS A 1 77 ? -3.053 -17.550 -33.079 1.00 29.00 77 LYS A N 1
ATOM 605 C CA . LYS A 1 77 ? -3.252 -18.903 -33.632 1.00 29.00 77 LYS A CA 1
ATOM 606 C C . LYS A 1 77 ? -1.944 -19.565 -34.082 1.00 29.00 77 LYS A C 1
ATOM 608 O O . LYS A 1 77 ? -1.766 -19.857 -35.263 1.00 29.00 77 LYS A O 1
ATOM 613 N N . SER A 1 78 ? -1.073 -19.917 -33.133 1.00 27.58 78 SER A N 1
ATOM 614 C CA . SER A 1 78 ? -0.042 -20.936 -33.385 1.00 27.58 78 SER A CA 1
ATOM 615 C C . SER A 1 78 ? 0.143 -21.928 -32.225 1.00 27.58 78 SER A C 1
ATOM 617 O O . SER A 1 78 ? 0.623 -21.585 -31.153 1.00 27.58 78 SER A O 1
ATOM 619 N N . SER A 1 79 ? -0.209 -23.187 -32.519 1.00 26.62 79 SER A N 1
ATOM 620 C CA . SER A 1 79 ? 0.080 -24.434 -31.786 1.00 26.62 79 SER A CA 1
ATOM 621 C C . SER A 1 79 ? -0.485 -24.618 -30.359 1.00 26.62 79 SER A C 1
ATOM 623 O O . SER A 1 79 ? -0.175 -23.843 -29.458 1.00 26.62 79 SER A O 1
ATOM 625 N N . PRO A 1 80 ? -1.224 -25.717 -30.085 1.00 28.14 80 PRO A N 1
ATOM 626 C CA . PRO A 1 80 ? -1.523 -26.124 -28.716 1.00 28.14 80 PRO A CA 1
ATOM 627 C C . PRO A 1 80 ? -0.246 -26.670 -28.061 1.00 28.14 80 PRO A C 1
ATOM 629 O O . PRO A 1 80 ? 0.349 -27.629 -28.554 1.00 28.14 80 PRO A O 1
ATOM 632 N N . VAL A 1 81 ? 0.178 -26.060 -26.954 1.00 29.92 81 VAL A N 1
ATOM 633 C CA . VAL A 1 81 ? 1.323 -26.518 -26.155 1.00 29.92 81 VAL A CA 1
ATOM 634 C C . VAL A 1 81 ? 0.810 -27.104 -24.847 1.00 29.92 81 VAL A C 1
ATOM 636 O O . VAL A 1 81 ? 0.014 -26.482 -24.151 1.00 29.92 81 VAL A O 1
ATOM 639 N N . ASP A 1 82 ? 1.281 -28.308 -24.536 1.00 27.86 82 ASP A N 1
ATOM 640 C CA . ASP A 1 82 ? 0.869 -29.113 -23.388 1.00 27.86 82 ASP A CA 1
ATOM 641 C C . ASP A 1 82 ? 1.343 -28.468 -22.068 1.00 27.86 82 ASP A C 1
ATOM 643 O O . ASP A 1 82 ? 2.508 -28.572 -21.669 1.00 27.86 82 ASP A O 1
ATOM 647 N N . THR A 1 83 ? 0.459 -27.707 -21.419 1.00 36.19 83 THR A N 1
ATOM 648 C CA . THR A 1 83 ? 0.752 -26.999 -20.168 1.00 36.19 83 THR A CA 1
ATOM 649 C C . THR A 1 83 ? 0.645 -27.939 -18.974 1.00 36.19 83 THR A C 1
ATOM 651 O O . THR A 1 83 ? -0.444 -28.417 -18.659 1.00 36.19 83 THR A O 1
ATOM 654 N N . LYS A 1 84 ? 1.740 -28.119 -18.223 1.00 38.28 84 LYS A N 1
ATOM 655 C CA . LYS A 1 84 ? 1.654 -28.663 -16.859 1.00 38.28 84 LYS A CA 1
ATOM 656 C C . LYS A 1 84 ? 0.778 -27.739 -16.013 1.00 38.28 84 LYS A C 1
ATOM 658 O O . LYS A 1 84 ? 1.147 -26.587 -15.799 1.00 38.28 84 LYS A O 1
ATOM 663 N N . GLU A 1 85 ? -0.362 -28.244 -15.552 1.00 42.12 85 GLU A N 1
ATOM 664 C CA . GLU A 1 85 ? -1.349 -27.446 -14.824 1.00 42.12 85 GLU A CA 1
ATOM 665 C C . GLU A 1 85 ? -0.774 -26.847 -13.533 1.00 42.12 85 GLU A C 1
ATOM 667 O O . GLU A 1 85 ? -0.247 -27.553 -12.666 1.00 42.12 85 GLU A O 1
ATOM 672 N N . ILE A 1 86 ? -0.935 -25.531 -13.382 1.00 53.06 86 ILE A N 1
ATOM 673 C CA . ILE A 1 86 ? -0.787 -24.851 -12.096 1.00 53.06 86 ILE A CA 1
ATOM 674 C C . ILE A 1 86 ? -1.975 -25.291 -11.234 1.00 53.06 86 ILE A C 1
ATOM 676 O O . ILE A 1 86 ? -3.119 -24.962 -11.546 1.00 53.06 86 ILE A O 1
ATOM 680 N N . GLN A 1 87 ? -1.717 -26.036 -10.158 1.00 53.88 87 GLN A N 1
ATOM 681 C CA . GLN A 1 87 ? -2.781 -26.510 -9.273 1.00 53.88 87 GLN A CA 1
ATOM 682 C C . GLN A 1 87 ? -3.432 -25.333 -8.537 1.00 53.88 87 GLN A C 1
ATOM 684 O O . GLN A 1 87 ? -2.805 -24.688 -7.697 1.00 53.88 87 GLN A O 1
ATOM 689 N N . ALA A 1 88 ? -4.701 -25.070 -8.849 1.00 55.81 88 ALA A N 1
ATOM 690 C CA . ALA A 1 88 ? -5.523 -24.130 -8.100 1.00 55.81 88 ALA A CA 1
ATOM 691 C C . ALA A 1 88 ? -5.907 -24.732 -6.739 1.00 55.81 88 ALA A C 1
ATOM 693 O O . ALA A 1 88 ? -6.332 -25.887 -6.665 1.00 55.81 88 ALA A O 1
ATOM 694 N N . SER A 1 89 ? -5.814 -23.941 -5.672 1.00 56.47 89 SER A N 1
ATOM 695 C CA . SER A 1 89 ? -6.301 -24.310 -4.341 1.00 56.47 89 SER A CA 1
ATOM 696 C C . SER A 1 89 ? -7.514 -23.470 -3.932 1.00 56.47 89 SER A C 1
ATOM 698 O O . SER A 1 89 ? -7.658 -22.303 -4.307 1.00 56.47 89 SER A O 1
ATOM 700 N N . THR A 1 90 ? -8.410 -24.081 -3.156 1.00 50.56 90 THR A N 1
ATOM 701 C CA . THR A 1 90 ? -9.578 -23.429 -2.535 1.00 50.56 90 THR A CA 1
ATOM 702 C C . THR A 1 90 ? -9.346 -23.079 -1.060 1.00 50.56 90 THR A C 1
ATOM 704 O O . THR A 1 90 ? -10.085 -22.275 -0.496 1.00 50.56 90 THR A O 1
ATOM 707 N N . GLU A 1 91 ? -8.305 -23.637 -0.435 1.00 42.53 91 GLU A N 1
ATOM 708 C CA . GLU A 1 91 ? -7.904 -23.362 0.948 1.00 42.53 91 GLU A CA 1
ATOM 709 C C . GLU A 1 91 ? -6.770 -22.327 0.997 1.00 42.53 91 GLU A C 1
ATOM 711 O O . GLU A 1 91 ? -5.592 -22.665 1.092 1.00 42.53 91 GLU A O 1
ATOM 716 N N . SER A 1 92 ? -7.122 -21.041 0.950 1.00 50.59 92 SER A N 1
ATOM 717 C CA . SER A 1 92 ? -6.172 -19.942 1.165 1.00 50.59 92 SER A CA 1
ATOM 718 C C . SER A 1 92 ? -6.650 -19.004 2.269 1.00 50.59 92 SER A C 1
ATOM 720 O O . SER A 1 92 ? -7.766 -18.482 2.209 1.00 50.59 92 SER A O 1
ATOM 722 N N . SER A 1 93 ? -5.788 -18.728 3.248 1.00 56.62 93 SER A N 1
ATOM 723 C CA . SER A 1 93 ? -6.014 -17.678 4.242 1.00 56.62 93 SER A CA 1
ATOM 724 C C . SER A 1 93 ? -5.998 -16.304 3.566 1.00 56.62 93 SER A C 1
ATOM 726 O O . SER A 1 93 ? -4.942 -15.816 3.163 1.00 56.62 93 SER A O 1
ATOM 728 N N . VAL A 1 94 ? -7.169 -15.677 3.440 1.00 63.38 94 VAL A N 1
ATOM 729 C CA . VAL A 1 94 ? -7.312 -14.323 2.884 1.00 63.38 94 VAL A CA 1
ATOM 730 C C . VAL A 1 94 ? -6.598 -13.326 3.804 1.00 63.38 94 VAL A C 1
ATOM 732 O O . VAL A 1 94 ? -7.021 -13.125 4.941 1.00 63.38 94 VAL A O 1
ATOM 735 N N . SER A 1 95 ? -5.526 -12.704 3.309 1.00 68.00 95 SER A N 1
ATOM 736 C CA . SER A 1 95 ? -4.727 -11.722 4.059 1.00 68.00 95 SER A CA 1
ATOM 737 C C . SER A 1 95 ? -5.548 -10.506 4.491 1.00 68.00 95 SER A C 1
ATOM 739 O O . SER A 1 95 ? -6.386 -10.041 3.714 1.00 68.00 95 SER A O 1
ATOM 741 N N . ASN A 1 96 ? -5.260 -9.926 5.660 1.00 69.44 96 ASN A N 1
ATOM 742 C CA . ASN A 1 96 ? -6.009 -8.777 6.195 1.00 69.44 96 ASN A CA 1
ATOM 743 C C . ASN A 1 96 ? -6.069 -7.609 5.187 1.00 69.44 96 ASN A C 1
ATOM 745 O O . ASN A 1 96 ? -7.157 -7.100 4.928 1.00 69.44 96 ASN A O 1
ATOM 749 N N . ASP A 1 97 ? -4.956 -7.253 4.529 1.00 71.94 97 ASP A N 1
ATOM 750 C CA . ASP A 1 97 ? -4.906 -6.217 3.476 1.00 71.94 97 ASP A CA 1
ATOM 751 C C . ASP A 1 97 ? -5.978 -6.420 2.381 1.00 71.94 97 ASP A C 1
ATOM 753 O O . ASP A 1 97 ? -6.589 -5.468 1.897 1.00 71.94 97 ASP A O 1
ATOM 757 N N . LEU A 1 98 ? -6.236 -7.676 2.003 1.00 78.25 98 LEU A N 1
ATOM 758 C CA . LEU A 1 98 ? -7.216 -8.049 0.981 1.00 78.25 98 LEU A CA 1
ATOM 759 C C . LEU A 1 98 ? -8.660 -7.976 1.508 1.00 78.25 98 LEU A C 1
ATOM 761 O O . LEU A 1 98 ? -9.569 -7.627 0.755 1.00 78.25 98 LEU A O 1
ATOM 765 N N . ILE A 1 99 ? -8.872 -8.235 2.804 1.00 75.25 99 ILE A N 1
ATOM 766 C CA . ILE A 1 99 ? -10.162 -8.018 3.479 1.00 75.25 99 ILE A CA 1
ATOM 767 C C . ILE A 1 99 ? -10.487 -6.520 3.526 1.00 75.25 99 ILE A C 1
ATOM 769 O O . ILE A 1 99 ? -11.606 -6.134 3.194 1.00 75.25 99 ILE A O 1
ATOM 773 N N . HIS A 1 100 ? -9.511 -5.670 3.862 1.00 75.88 100 HIS A N 1
ATOM 774 C CA . HIS A 1 100 ? -9.667 -4.212 3.821 1.00 75.88 100 HIS A CA 1
ATOM 775 C C . HIS A 1 100 ? -9.991 -3.711 2.414 1.00 75.88 100 HIS A C 1
ATOM 777 O O . HIS A 1 100 ? -10.961 -2.979 2.227 1.00 75.88 100 HIS A O 1
ATOM 783 N N . PHE A 1 101 ? -9.239 -4.173 1.414 1.00 83.44 101 PHE A N 1
ATOM 784 C CA . PHE A 1 101 ? -9.481 -3.836 0.016 1.00 83.44 101 PHE A CA 1
ATOM 785 C C . PHE A 1 101 ? -10.896 -4.236 -0.452 1.00 83.44 101 PHE A C 1
ATOM 787 O O . PHE A 1 101 ? -11.578 -3.460 -1.124 1.00 83.44 101 PHE A O 1
ATOM 794 N N . TRP A 1 102 ? -11.375 -5.423 -0.060 1.00 81.25 102 TRP A N 1
ATOM 795 C CA . TRP A 1 102 ? -12.744 -5.873 -0.334 1.00 81.25 102 TRP A CA 1
ATOM 796 C C . TRP A 1 102 ? -13.802 -5.024 0.384 1.00 81.25 102 TRP A C 1
ATOM 798 O O . TRP A 1 102 ? -14.810 -4.654 -0.223 1.00 81.25 102 TRP A O 1
ATOM 808 N N . ASP A 1 103 ? -13.567 -4.681 1.651 1.00 75.56 103 ASP A N 1
ATOM 809 C CA . ASP A 1 103 ? -14.450 -3.834 2.455 1.00 75.56 103 ASP A CA 1
ATOM 810 C C . ASP A 1 103 ? -14.611 -2.426 1.846 1.00 75.56 103 ASP A C 1
ATOM 812 O O . ASP A 1 103 ? -15.734 -1.926 1.757 1.00 75.56 103 ASP A O 1
ATOM 816 N N . GLU A 1 104 ? -13.523 -1.806 1.378 1.00 81.31 104 GLU A N 1
ATOM 817 C CA . GLU A 1 104 ? -13.534 -0.500 0.693 1.00 81.31 104 GLU A CA 1
ATOM 818 C C . GLU A 1 104 ? -14.196 -0.556 -0.692 1.00 81.31 104 GLU A C 1
ATOM 820 O O . GLU A 1 104 ? -14.917 0.364 -1.100 1.00 81.31 104 GLU A O 1
ATOM 825 N N . LEU A 1 105 ? -13.994 -1.657 -1.423 1.00 82.44 105 LEU A N 1
ATOM 826 C CA . LEU A 1 105 ? -14.630 -1.878 -2.719 1.00 82.44 105 LEU A CA 1
ATOM 827 C C . LEU A 1 105 ? -16.151 -2.067 -2.582 1.00 82.44 105 LEU A C 1
ATOM 829 O O . LEU A 1 105 ? -16.909 -1.649 -3.458 1.00 82.44 105 LEU A O 1
ATOM 833 N N . LYS A 1 106 ? -16.612 -2.690 -1.489 1.00 77.44 106 LYS A N 1
ATOM 834 C CA . LYS A 1 106 ? -18.033 -2.987 -1.228 1.00 77.44 106 LYS A CA 1
ATOM 835 C C . LYS A 1 106 ? -18.770 -1.931 -0.396 1.00 77.44 106 LYS A C 1
ATOM 837 O O . LYS A 1 106 ? -20.002 -2.013 -0.312 1.00 77.44 106 LYS A O 1
ATOM 842 N N . SER A 1 107 ? -18.071 -0.957 0.195 1.00 73.88 107 SER A N 1
ATOM 843 C CA . SER A 1 107 ? -18.705 0.183 0.872 1.00 73.88 107 SER A CA 1
ATOM 844 C C . SER A 1 107 ? -19.570 0.976 -0.109 1.00 73.88 107 SER A C 1
ATOM 846 O O . SER A 1 107 ? -19.231 1.085 -1.287 1.00 73.88 107 SER A O 1
ATOM 848 N N . ASP A 1 108 ? -20.676 1.551 0.361 1.00 70.44 108 ASP A N 1
ATOM 849 C CA . ASP A 1 108 ? -21.471 2.540 -0.387 1.00 70.44 108 ASP A CA 1
ATOM 850 C C . ASP A 1 108 ? -21.985 2.084 -1.771 1.00 70.44 108 ASP A C 1
ATOM 852 O O . ASP A 1 108 ? -22.314 2.924 -2.600 1.00 70.44 108 ASP A O 1
ATOM 856 N N . VAL A 1 109 ? -22.055 0.777 -2.055 1.00 72.31 109 VAL A N 1
ATOM 857 C CA . VAL A 1 109 ? -22.506 0.218 -3.349 1.00 72.31 109 VAL A CA 1
ATOM 858 C C . VAL A 1 109 ? -24.029 0.026 -3.412 1.00 72.31 109 VAL A C 1
ATOM 860 O O . VAL A 1 109 ? -24.621 -0.530 -2.488 1.00 72.31 109 VAL A O 1
ATOM 863 N N . PHE A 1 110 ? -24.643 0.362 -4.554 1.00 62.47 110 PHE A N 1
ATOM 864 C CA . PHE A 1 110 ? -26.092 0.270 -4.825 1.00 62.47 110 PHE A CA 1
ATOM 865 C C . PHE A 1 110 ? -26.734 -1.092 -4.503 1.00 62.47 110 PHE A C 1
ATOM 867 O O . PHE A 1 110 ? -27.842 -1.150 -3.974 1.00 62.47 110 PHE A O 1
ATOM 874 N N . ASP A 1 111 ? -26.062 -2.216 -4.787 1.00 55.72 111 ASP A N 1
ATOM 875 C CA . ASP A 1 111 ? -26.589 -3.570 -4.507 1.00 55.72 111 ASP A CA 1
ATOM 876 C C . ASP A 1 111 ? -26.822 -3.866 -3.013 1.00 55.72 111 ASP A C 1
ATOM 878 O O . ASP A 1 111 ? -27.278 -4.957 -2.650 1.00 55.72 111 ASP A O 1
ATOM 882 N N . ASN A 1 112 ? -26.510 -2.910 -2.139 1.00 53.28 112 ASN A N 1
ATOM 883 C CA . ASN A 1 112 ? -26.753 -2.997 -0.718 1.00 53.28 112 ASN A CA 1
ATOM 884 C C . ASN A 1 112 ? -28.138 -2.507 -0.271 1.00 53.28 112 ASN A C 1
ATOM 886 O O . ASN A 1 112 ? -28.330 -2.554 0.922 1.00 53.28 112 ASN A O 1
ATOM 890 N N . ILE A 1 113 ? -29.136 -2.131 -1.084 1.00 45.97 113 ILE A N 1
ATOM 891 C CA . ILE A 1 113 ? -30.430 -1.616 -0.533 1.00 45.97 113 ILE A CA 1
ATOM 892 C C . ILE A 1 113 ? -31.072 -2.529 0.554 1.00 45.97 113 ILE A C 1
ATOM 894 O O . ILE A 1 113 ? -31.607 -2.030 1.539 1.00 45.97 113 ILE A O 1
ATOM 898 N N . CYS A 1 114 ? -30.948 -3.864 0.459 1.00 45.66 114 CYS A N 1
ATOM 899 C CA . CYS A 1 114 ? -31.377 -4.811 1.517 1.00 45.66 114 CYS A CA 1
ATOM 900 C C . CYS A 1 114 ? -30.274 -5.209 2.533 1.00 45.66 114 CYS A C 1
ATOM 902 O O . CYS A 1 114 ? -30.505 -6.037 3.410 1.00 45.66 114 CYS A O 1
ATOM 904 N N . LYS A 1 115 ? -29.058 -4.678 2.388 1.00 49.66 115 LYS A N 1
ATOM 905 C CA . LYS A 1 115 ? -27.863 -4.903 3.228 1.00 49.66 115 LYS A CA 1
ATOM 906 C C . LYS A 1 115 ? -27.395 -3.654 3.992 1.00 49.66 115 LYS A C 1
ATOM 908 O O . LYS A 1 115 ? -26.711 -3.785 4.996 1.00 49.66 115 LYS A O 1
ATOM 913 N N . SER A 1 116 ? -27.783 -2.471 3.522 1.00 45.94 116 SER A N 1
ATOM 914 C CA . SER A 1 116 ? -27.653 -1.144 4.123 1.00 45.94 116 SER A CA 1
ATOM 915 C C . SER A 1 116 ? -28.895 -0.790 4.941 1.00 45.94 116 SER A C 1
ATOM 917 O O . SER A 1 116 ? -29.154 0.382 5.201 1.00 45.94 116 SER A O 1
ATOM 919 N N . ALA A 1 117 ? -29.683 -1.802 5.320 1.00 52.25 117 ALA A N 1
ATOM 920 C CA . ALA A 1 117 ? -30.642 -1.690 6.400 1.00 52.25 117 ALA A CA 1
ATOM 921 C C . ALA A 1 117 ? -29.846 -1.392 7.679 1.00 52.25 117 ALA A C 1
ATOM 923 O O . ALA A 1 117 ? -29.275 -2.278 8.316 1.00 52.25 117 ALA A O 1
ATOM 924 N N . GLU A 1 118 ? -29.747 -0.105 7.975 1.00 56.97 118 GLU A N 1
ATOM 925 C CA . GLU A 1 118 ? -29.058 0.456 9.119 1.00 56.97 118 GLU A CA 1
ATOM 926 C C . GLU A 1 118 ? -30.095 1.117 10.016 1.00 56.97 118 GLU A C 1
ATOM 928 O O . GLU A 1 118 ? -30.914 1.913 9.555 1.00 56.97 118 GLU A O 1
ATOM 933 N N . ILE A 1 119 ? -30.052 0.790 11.303 1.00 57.75 119 ILE A N 1
ATOM 934 C CA . ILE A 1 119 ? -30.831 1.495 12.315 1.00 57.75 119 ILE A CA 1
ATOM 935 C C . ILE A 1 119 ? -29.873 2.479 12.992 1.00 57.75 119 ILE A C 1
ATOM 937 O O . ILE A 1 119 ? -29.102 2.085 13.867 1.00 57.75 119 ILE A O 1
ATOM 941 N N . ASP A 1 120 ? -29.902 3.735 12.535 1.00 53.62 120 ASP A N 1
ATOM 942 C CA . ASP A 1 120 ? -29.228 4.890 13.150 1.00 53.62 120 ASP A CA 1
ATOM 943 C C . ASP A 1 120 ? -30.238 5.634 14.036 1.00 53.62 120 ASP A C 1
ATOM 945 O O . ASP A 1 120 ? -31.119 6.348 13.544 1.00 53.62 120 ASP A O 1
ATOM 949 N N . LEU A 1 121 ? -30.142 5.434 15.352 1.00 57.28 121 LEU A N 1
ATOM 950 C CA . LEU A 1 121 ? -30.958 6.153 16.330 1.00 57.28 121 LEU A CA 1
ATOM 951 C C . LEU A 1 121 ? -30.219 7.433 16.733 1.00 57.28 121 LEU A C 1
ATOM 953 O O . LEU A 1 121 ? -29.319 7.423 17.574 1.00 57.28 121 LEU A O 1
ATOM 957 N N . LYS A 1 122 ? -30.617 8.542 16.099 1.00 47.84 122 LYS A N 1
ATOM 958 C CA . LYS A 1 122 ? -30.049 9.884 16.319 1.00 47.84 122 LYS A CA 1
ATOM 959 C C . LYS A 1 122 ? -30.596 10.602 17.553 1.00 47.84 122 LYS A C 1
ATOM 961 O O . LYS A 1 122 ? -29.997 11.584 17.983 1.00 47.84 122 LYS A O 1
ATOM 966 N N . GLU A 1 123 ? -31.727 10.150 18.083 1.00 44.50 123 GLU A N 1
ATOM 967 C CA . GLU A 1 123 ? -32.382 10.726 19.261 1.00 44.50 123 GLU A CA 1
ATOM 968 C C . GLU A 1 123 ? -32.209 9.832 20.492 1.00 44.50 123 GLU A C 1
ATOM 970 O O . GLU A 1 123 ? -31.839 8.664 20.380 1.00 44.50 123 GLU A O 1
ATOM 975 N N . LYS A 1 124 ? -32.451 10.417 21.672 1.00 42.34 124 LYS A N 1
ATOM 976 C CA . LYS A 1 124 ? -32.145 9.872 23.003 1.00 42.34 124 LYS A CA 1
ATOM 977 C C . LYS A 1 124 ? -32.918 8.583 23.317 1.00 42.34 124 LYS A C 1
ATOM 979 O O . LYS A 1 124 ? -33.894 8.596 24.061 1.00 42.34 124 LYS A O 1
ATOM 984 N N . ALA A 1 125 ? -32.466 7.463 22.767 1.00 40.56 125 ALA A N 1
ATOM 985 C CA . ALA A 1 125 ? -32.946 6.143 23.135 1.00 40.56 125 ALA A CA 1
ATOM 986 C C . ALA A 1 125 ? -32.350 5.752 24.495 1.00 40.56 125 ALA A C 1
ATOM 988 O O . ALA A 1 125 ? -31.183 5.366 24.581 1.00 40.56 125 ALA A O 1
ATOM 989 N N . GLU A 1 126 ? -33.153 5.836 25.557 1.00 41.88 126 GLU A N 1
ATOM 990 C CA . GLU A 1 126 ? -32.830 5.194 26.833 1.00 41.88 126 GLU A CA 1
ATOM 991 C C . GLU A 1 126 ? -32.805 3.675 26.621 1.00 41.88 126 GLU A C 1
ATOM 993 O O . GLU A 1 126 ? -33.837 3.003 26.581 1.00 41.88 126 GLU A O 1
ATOM 998 N N . LEU A 1 127 ? -31.604 3.129 26.423 1.00 44.44 127 LEU A N 1
ATOM 999 C CA . LEU A 1 127 ? -31.400 1.690 26.359 1.00 44.44 127 LEU A CA 1
ATOM 1000 C C . LEU A 1 127 ? -31.610 1.108 27.768 1.00 44.44 127 LEU A C 1
ATOM 1002 O O . LEU A 1 127 ? -30.953 1.570 28.709 1.00 44.44 127 LEU A O 1
ATOM 1006 N N . PRO A 1 128 ? -32.473 0.087 27.941 1.00 39.28 128 PRO A N 1
ATOM 1007 C CA . PRO A 1 128 ? -32.588 -0.595 29.222 1.00 39.28 128 PRO A CA 1
ATOM 1008 C C . PRO A 1 128 ? -31.213 -1.135 29.645 1.00 39.28 128 PRO A C 1
ATOM 1010 O O . PRO A 1 128 ? -30.437 -1.611 28.816 1.00 39.28 128 PRO A O 1
ATOM 1013 N N . ASP A 1 129 ? -30.911 -1.003 30.936 1.00 42.00 129 ASP A N 1
ATOM 1014 C CA . ASP A 1 129 ? -29.626 -1.315 31.580 1.00 42.00 129 ASP A CA 1
ATOM 1015 C C . ASP A 1 129 ? -28.402 -0.453 31.171 1.00 42.00 129 ASP A C 1
ATOM 1017 O O . ASP A 1 129 ? -27.295 -0.713 31.648 1.00 42.00 129 ASP A O 1
ATOM 1021 N N . VAL A 1 130 ? -28.559 0.612 30.364 1.00 41.34 130 VAL A N 1
ATOM 1022 C CA . VAL A 1 130 ? -27.460 1.541 30.003 1.00 41.34 130 VAL A CA 1
ATOM 1023 C C . VAL A 1 130 ? -27.863 3.007 30.220 1.00 41.34 130 VAL A C 1
ATOM 1025 O O . VAL A 1 130 ? -28.148 3.754 29.285 1.00 41.34 130 VAL A O 1
ATOM 1028 N N . GLY A 1 131 ? -27.864 3.442 31.481 1.00 32.03 131 GLY A N 1
ATOM 1029 C CA . GLY A 1 131 ? -28.186 4.825 31.843 1.00 32.03 131 GLY A CA 1
ATOM 1030 C C . GLY A 1 131 ? -27.109 5.846 31.441 1.00 32.03 131 GLY A C 1
ATOM 1031 O O . GLY A 1 131 ? -25.923 5.646 31.695 1.00 32.03 131 GLY A O 1
ATOM 1032 N N . GLY A 1 132 ? -27.540 6.989 30.894 1.00 36.66 132 GLY A N 1
ATOM 1033 C CA . GLY A 1 132 ? -26.776 8.247 30.909 1.00 36.66 132 GLY A CA 1
ATOM 1034 C C . GLY A 1 132 ? -25.795 8.527 29.762 1.00 36.66 132 GLY A C 1
ATOM 1035 O O . GLY A 1 132 ? -25.108 9.545 29.816 1.00 36.66 132 GLY A O 1
ATOM 1036 N N . LEU A 1 133 ? -25.714 7.687 28.724 1.00 41.97 133 LEU A N 1
ATOM 1037 C CA . LEU A 1 133 ? -24.836 7.929 27.568 1.00 41.97 133 LEU A CA 1
ATOM 1038 C C . LEU A 1 133 ? -25.601 8.541 26.384 1.00 41.97 133 LEU A C 1
ATOM 1040 O O . LEU A 1 133 ? -26.244 7.830 25.616 1.00 41.97 133 LEU A O 1
ATOM 1044 N N . GLU A 1 134 ? -25.464 9.857 26.186 1.00 47.56 134 GLU A N 1
ATOM 1045 C CA . GLU A 1 134 ? -25.836 10.520 24.927 1.00 47.56 134 GLU A CA 1
ATOM 1046 C C . GLU A 1 134 ? -24.847 10.114 23.818 1.00 47.56 134 GLU A C 1
ATOM 1048 O O . GLU A 1 134 ? -23.817 10.752 23.596 1.00 47.56 134 GLU A O 1
ATOM 1053 N N . GLY A 1 135 ? -25.141 9.003 23.141 1.00 54.91 135 GLY A N 1
ATOM 1054 C CA . GLY A 1 135 ? -24.341 8.458 22.046 1.00 54.91 135 GLY A CA 1
ATOM 1055 C C . GLY A 1 135 ? -25.199 8.108 20.835 1.00 54.91 135 GLY A C 1
ATOM 1056 O O . GLY A 1 135 ? -26.383 7.808 20.964 1.00 54.91 135 GLY A O 1
ATOM 1057 N N . LYS A 1 136 ? -24.593 8.119 19.646 1.00 67.19 136 LYS A N 1
ATOM 1058 C CA . LYS A 1 136 ? -25.248 7.613 18.434 1.00 67.19 136 LYS A CA 1
ATOM 1059 C C . LYS A 1 136 ? -25.195 6.092 18.446 1.00 67.19 136 LYS A C 1
ATOM 1061 O O . LYS A 1 136 ? -24.103 5.522 18.523 1.00 67.19 136 LYS A O 1
ATOM 1066 N N . PHE A 1 137 ? -26.358 5.456 18.362 1.00 74.38 137 PHE A N 1
ATOM 1067 C CA . PHE A 1 137 ? -26.469 4.012 18.192 1.00 74.38 137 PHE A CA 1
ATOM 1068 C C . PHE A 1 137 ? -26.652 3.677 16.714 1.00 74.38 137 PHE A C 1
ATOM 1070 O O . PHE A 1 137 ? -27.552 4.204 16.062 1.00 74.38 137 PHE A O 1
ATOM 1077 N N . LYS A 1 138 ? -25.818 2.768 16.214 1.00 78.56 138 LYS A N 1
ATOM 1078 C CA . LYS A 1 138 ? -25.807 2.294 14.835 1.00 78.56 138 LYS A CA 1
ATOM 1079 C C . LYS A 1 138 ? -25.786 0.767 14.832 1.00 78.56 138 LYS A C 1
ATOM 1081 O O . LYS A 1 138 ? -24.848 0.155 15.337 1.00 78.56 138 LYS A O 1
ATOM 1086 N N . ARG A 1 139 ? -26.782 0.138 14.208 1.00 76.12 139 ARG A N 1
ATOM 1087 C CA . ARG A 1 139 ? -26.816 -1.317 13.981 1.00 76.12 139 ARG A CA 1
ATOM 1088 C C . ARG A 1 139 ? -26.929 -1.643 12.497 1.00 76.12 139 ARG A C 1
ATOM 1090 O O . ARG A 1 139 ? -27.779 -1.081 11.813 1.00 76.12 139 ARG A O 1
ATOM 1097 N N . TYR A 1 140 ? -26.096 -2.570 12.022 1.00 77.56 140 TYR A N 1
ATOM 1098 C CA . TYR A 1 140 ? -25.981 -2.939 10.606 1.00 77.56 140 TYR A CA 1
ATOM 1099 C C . TYR A 1 140 ? -25.457 -4.373 10.416 1.00 77.56 140 TYR A C 1
ATOM 1101 O O . TYR A 1 140 ? -24.882 -4.966 11.328 1.00 77.56 140 TYR A O 1
ATOM 1109 N N . MET A 1 141 ? -25.649 -4.937 9.219 1.00 74.44 141 MET A N 1
ATOM 1110 C CA . MET A 1 141 ? -25.124 -6.255 8.834 1.00 74.44 141 MET A CA 1
ATOM 1111 C C . MET A 1 141 ? -24.025 -6.138 7.773 1.00 74.44 141 MET A C 1
ATOM 1113 O O . MET A 1 141 ? -24.241 -5.552 6.712 1.00 74.44 141 MET A O 1
ATOM 1117 N N . LYS A 1 142 ? -22.874 -6.782 7.983 1.00 74.38 142 LYS A N 1
ATOM 1118 C CA . LYS A 1 142 ? -21.748 -6.782 7.029 1.00 74.38 142 LYS A CA 1
ATOM 1119 C C . LYS A 1 142 ? -21.341 -8.213 6.657 1.00 74.38 142 LYS A C 1
ATOM 1121 O O . LYS A 1 142 ? -21.514 -9.128 7.456 1.00 74.38 142 LYS A O 1
ATOM 1126 N N . GLN A 1 143 ? -20.859 -8.422 5.431 1.00 68.81 143 GLN A N 1
ATOM 1127 C CA . GLN A 1 143 ? -20.549 -9.754 4.904 1.00 68.81 143 GLN A CA 1
ATOM 1128 C C . GLN A 1 143 ? -19.046 -10.017 4.961 1.00 68.81 143 GLN A C 1
ATOM 1130 O O . GLN A 1 143 ? -18.267 -9.199 4.481 1.00 68.81 143 GLN A O 1
ATOM 1135 N N . PHE A 1 144 ? -18.658 -11.171 5.492 1.00 63.41 144 PHE A N 1
ATOM 1136 C CA . PHE A 1 144 ? -17.297 -11.687 5.385 1.00 63.41 144 PHE A CA 1
ATOM 1137 C C . PHE A 1 144 ? -16.966 -12.070 3.925 1.00 63.41 144 PHE A C 1
ATOM 1139 O O . PHE A 1 144 ? -17.883 -12.367 3.148 1.00 63.41 144 PHE A O 1
ATOM 1146 N N . PRO A 1 145 ? -15.674 -12.130 3.542 1.00 55.56 145 PRO A N 1
ATOM 1147 C CA . PRO A 1 145 ? -15.251 -12.632 2.228 1.00 55.56 145 PRO A CA 1
ATOM 1148 C C . PRO A 1 145 ? -15.767 -14.050 1.922 1.00 55.56 145 PRO A C 1
ATOM 1150 O O . PRO A 1 145 ? -16.156 -14.340 0.796 1.00 55.56 145 PRO A O 1
ATOM 1153 N N . ASP A 1 146 ? -15.881 -14.905 2.945 1.00 58.47 146 ASP A N 1
ATOM 1154 C CA . ASP A 1 146 ? -16.426 -16.273 2.865 1.00 58.47 146 ASP A CA 1
ATOM 1155 C C . ASP A 1 146 ? -17.967 -16.353 2.747 1.00 58.47 146 ASP A C 1
ATOM 1157 O O . ASP A 1 146 ? -18.571 -17.415 2.902 1.00 58.47 146 ASP A O 1
ATOM 1161 N N . LYS A 1 147 ? -18.616 -15.217 2.469 1.00 63.81 147 LYS A N 1
ATOM 1162 C CA . LYS A 1 147 ? -20.065 -15.027 2.328 1.00 63.81 147 LYS A CA 1
ATOM 1163 C C . LYS A 1 147 ? -20.884 -15.124 3.629 1.00 63.81 147 LYS A C 1
ATOM 1165 O O . LYS A 1 147 ? -22.082 -14.821 3.555 1.00 63.81 147 LYS A O 1
ATOM 1170 N N . ARG A 1 148 ? -20.314 -15.442 4.803 1.00 69.50 148 ARG A N 1
ATOM 1171 C CA . ARG A 1 148 ? -21.034 -15.366 6.097 1.00 69.50 148 ARG A CA 1
ATOM 1172 C C . ARG A 1 148 ? -21.418 -13.924 6.442 1.00 69.50 148 ARG A C 1
ATOM 1174 O O . ARG A 1 148 ? -20.812 -12.974 5.950 1.00 69.50 148 ARG A O 1
ATOM 1181 N N . ILE A 1 149 ? -22.425 -13.745 7.293 1.00 72.31 149 ILE A N 1
ATOM 1182 C CA . ILE A 1 149 ? -22.918 -12.422 7.710 1.00 72.31 149 ILE A CA 1
ATOM 1183 C C . ILE A 1 149 ? -22.535 -12.176 9.170 1.00 72.31 149 ILE A C 1
ATOM 1185 O O . ILE A 1 149 ? -22.631 -13.082 9.993 1.00 72.31 149 ILE A O 1
ATOM 1189 N N . ALA A 1 150 ? -22.133 -10.953 9.504 1.00 78.44 150 ALA A N 1
ATOM 1190 C CA . ALA A 1 150 ? -21.990 -10.481 10.874 1.00 78.44 150 ALA A CA 1
ATOM 1191 C C . ALA A 1 150 ? -23.034 -9.398 11.174 1.00 78.44 150 ALA A C 1
ATOM 1193 O O . ALA A 1 150 ? -23.219 -8.476 10.376 1.00 78.44 150 ALA A O 1
ATOM 1194 N N . LEU A 1 151 ? -23.676 -9.490 12.337 1.00 83.06 151 LEU A N 1
ATOM 1195 C CA . LEU A 1 151 ? -24.471 -8.415 12.925 1.00 83.06 151 LEU A CA 1
ATOM 1196 C C . LEU A 1 151 ? -23.549 -7.545 13.785 1.00 83.06 151 LEU A C 1
ATOM 1198 O O . LEU A 1 151 ? -22.850 -8.062 14.660 1.00 83.06 151 LEU A O 1
ATOM 1202 N N . ILE A 1 152 ? -23.543 -6.240 13.524 1.00 83.62 152 ILE A N 1
ATOM 1203 C CA . ILE A 1 152 ? -22.686 -5.264 14.195 1.00 83.62 152 ILE A CA 1
ATOM 1204 C C . ILE A 1 152 ? -23.572 -4.301 14.988 1.00 83.62 152 ILE A C 1
ATOM 1206 O O . ILE A 1 152 ? -24.450 -3.652 14.418 1.00 83.62 152 ILE A O 1
ATOM 1210 N N . ASP A 1 153 ? -23.322 -4.213 16.294 1.00 83.62 153 ASP A N 1
ATOM 1211 C CA . ASP A 1 153 ? -23.855 -3.172 17.175 1.00 83.62 153 ASP A CA 1
ATOM 1212 C C . ASP A 1 153 ? -22.733 -2.157 17.460 1.00 83.62 153 ASP A C 1
ATOM 1214 O O . ASP A 1 153 ? -21.684 -2.526 17.990 1.00 83.62 153 ASP A O 1
ATOM 1218 N N . GLU A 1 154 ? -22.932 -0.885 17.119 1.00 83.94 154 GLU A N 1
ATOM 1219 C CA . GLU A 1 154 ? -21.981 0.210 17.334 1.00 83.94 154 GLU A CA 1
ATOM 1220 C C . GLU A 1 154 ? -22.628 1.319 18.178 1.00 83.94 154 GLU A C 1
ATOM 1222 O O . GLU A 1 154 ? -23.697 1.832 17.852 1.00 83.94 154 GLU A O 1
ATOM 1227 N N . ILE A 1 155 ? -21.967 1.709 19.270 1.00 81.44 155 ILE A N 1
ATOM 1228 C CA . ILE A 1 155 ? -22.314 2.886 20.080 1.00 81.44 155 ILE A CA 1
ATOM 1229 C C . ILE A 1 155 ? -21.134 3.845 20.035 1.00 81.44 155 ILE A C 1
ATOM 1231 O O . ILE A 1 155 ? -20.032 3.482 20.452 1.00 81.44 155 ILE A O 1
ATOM 1235 N N . GLY A 1 156 ? -21.360 5.059 19.536 1.00 76.06 156 GLY A N 1
ATOM 1236 C CA . GLY A 1 156 ? -20.341 6.100 19.420 1.00 76.06 156 GLY A CA 1
ATOM 1237 C C . GLY A 1 156 ? -20.661 7.336 20.255 1.00 76.06 156 GLY A C 1
ATOM 1238 O O . GLY A 1 156 ? -21.753 7.895 20.152 1.00 76.06 156 GLY A O 1
ATOM 1239 N N . VA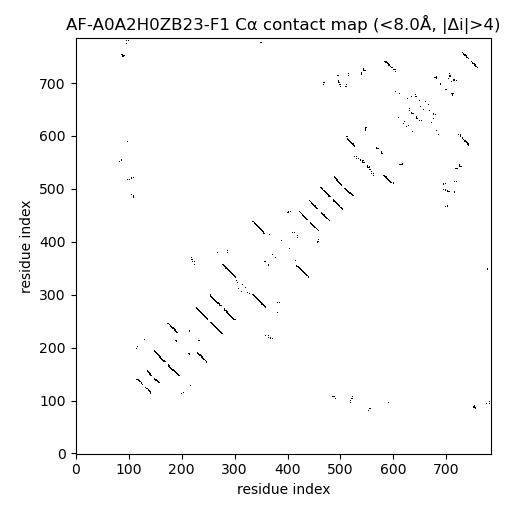L A 1 157 ? -19.678 7.812 21.018 1.00 72.19 157 VAL A N 1
ATOM 1240 C CA . VAL A 1 157 ? -19.677 9.143 21.639 1.00 72.19 157 VAL A CA 1
ATOM 1241 C C . VAL A 1 157 ? -18.600 9.978 20.960 1.00 72.19 157 VAL A C 1
ATOM 1243 O O . VAL A 1 157 ? -17.459 9.538 20.819 1.00 72.19 157 VAL A O 1
ATOM 1246 N N . LYS A 1 158 ? -18.953 11.192 20.540 1.00 74.81 158 LYS A N 1
ATOM 1247 C CA . LYS A 1 158 ? -18.024 12.132 19.915 1.00 74.81 158 LYS A CA 1
ATOM 1248 C C . LYS A 1 158 ? -18.205 13.520 20.508 1.00 74.81 158 LYS A C 1
ATOM 1250 O O . LYS A 1 158 ? -19.313 14.044 20.525 1.00 74.81 158 LYS A O 1
ATOM 1255 N N . LEU A 1 159 ? -17.098 14.100 20.949 1.00 68.06 159 LEU A N 1
ATOM 1256 C CA . LEU A 1 159 ? -16.988 15.472 21.418 1.00 68.06 159 LEU A CA 1
ATOM 1257 C C . LEU A 1 159 ? -15.951 16.175 20.547 1.00 68.06 159 LEU A C 1
ATOM 1259 O O . LEU A 1 159 ? -14.800 15.741 20.490 1.00 68.06 159 LEU A O 1
ATOM 1263 N N . ASP A 1 160 ? -16.336 17.254 19.877 1.00 71.94 160 ASP A N 1
ATOM 1264 C CA . ASP A 1 160 ? -15.413 18.103 19.131 1.00 71.94 160 ASP A CA 1
ATOM 1265 C C . ASP A 1 160 ? -15.572 19.578 19.508 1.00 71.94 160 ASP A C 1
ATOM 1267 O O . ASP A 1 160 ? -16.648 20.055 19.860 1.00 71.94 160 ASP A O 1
ATOM 1271 N N . ALA A 1 161 ? -14.442 20.279 19.506 1.00 63.03 161 ALA A N 1
ATOM 1272 C CA . ALA A 1 161 ? -14.329 21.694 19.802 1.00 63.03 161 ALA A CA 1
ATOM 1273 C C . ALA A 1 161 ? -13.311 22.301 18.834 1.00 63.03 161 ALA A C 1
ATOM 1275 O O . ALA A 1 161 ? -12.120 21.982 18.881 1.00 63.03 161 ALA A O 1
ATOM 1276 N N . SER A 1 162 ? -13.773 23.178 17.946 1.00 68.88 162 SER A N 1
ATOM 1277 C CA . SER A 1 162 ? -12.925 23.873 16.977 1.00 68.88 162 SER A CA 1
ATOM 1278 C C . SER A 1 162 ? -13.110 25.381 17.058 1.00 68.88 162 SER A C 1
ATOM 1280 O O . SER A 1 162 ? -14.234 25.874 16.987 1.00 68.88 162 SER A O 1
ATOM 1282 N N . LEU A 1 163 ? -11.999 26.106 17.145 1.00 64.06 163 LEU A N 1
ATOM 1283 C CA . LEU A 1 163 ? -11.931 27.560 17.107 1.00 64.06 163 LEU A CA 1
ATOM 1284 C C . LEU A 1 163 ? -11.167 27.971 15.848 1.00 64.06 163 LEU A C 1
ATOM 1286 O O . LEU A 1 163 ? -9.977 27.687 15.726 1.00 64.06 163 LEU A O 1
ATOM 1290 N N . GLY A 1 164 ? -11.859 28.623 14.917 1.00 67.62 164 GLY A N 1
ATOM 1291 C CA . GLY A 1 164 ? -11.263 29.270 13.751 1.00 67.62 164 GLY A CA 1
ATOM 1292 C C . GLY A 1 164 ? -11.355 30.784 13.888 1.00 67.62 164 GLY A C 1
ATOM 1293 O O . GLY A 1 164 ? -12.407 31.296 14.268 1.00 67.62 164 GLY A O 1
ATOM 1294 N N . GLN A 1 165 ? -10.273 31.494 13.582 1.00 73.50 165 GLN A N 1
ATOM 1295 C CA . GLN A 1 165 ? -10.266 32.953 13.480 1.00 73.50 165 GLN A CA 1
ATOM 1296 C C . GLN A 1 165 ? -9.627 33.392 12.165 1.00 73.50 165 GLN A C 1
ATOM 1298 O O . GLN A 1 165 ? -8.618 32.834 11.732 1.00 73.50 165 GLN A O 1
ATOM 1303 N N . GLU A 1 166 ? -10.203 34.424 11.556 1.00 77.56 166 GLU A N 1
ATOM 1304 C CA . GLU A 1 166 ? -9.515 35.244 10.565 1.00 77.56 166 GLU A CA 1
ATOM 1305 C C . GLU A 1 166 ? -8.420 36.042 11.282 1.00 77.56 166 GLU A C 1
ATOM 1307 O O . GLU A 1 166 ? -8.692 36.748 12.252 1.00 77.56 166 GLU A O 1
ATOM 1312 N N . VAL A 1 167 ? -7.173 35.896 10.834 1.00 75.69 167 VAL A N 1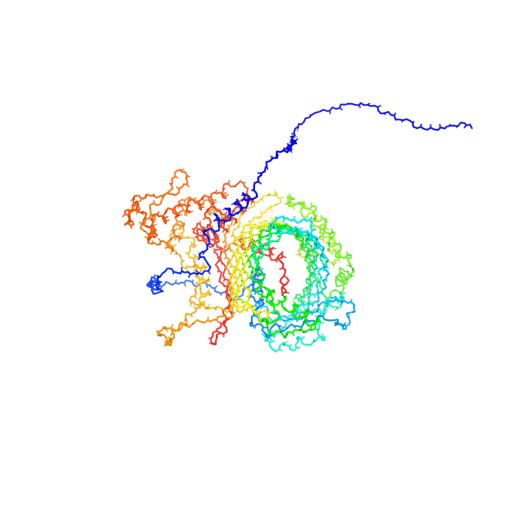
ATOM 1313 C CA . VAL A 1 167 ? -6.000 36.528 11.465 1.00 75.69 167 VAL A CA 1
ATOM 1314 C C . VAL A 1 167 ? -5.413 37.639 10.593 1.00 75.69 167 VAL A C 1
ATOM 1316 O O . VAL A 1 167 ? -4.777 38.557 11.109 1.00 75.69 167 VAL A O 1
ATOM 1319 N N . LEU A 1 168 ? -5.618 37.578 9.274 1.00 75.62 168 LEU A N 1
ATOM 1320 C CA . LEU A 1 168 ? -5.127 38.581 8.330 1.00 75.62 168 LEU A CA 1
ATOM 1321 C C . LEU A 1 168 ? -5.927 38.540 7.024 1.00 75.62 168 LEU A C 1
ATOM 1323 O O . LEU A 1 168 ? -5.983 37.497 6.381 1.00 75.62 168 LEU A O 1
ATOM 1327 N N . GLN A 1 169 ? -6.446 39.678 6.568 1.00 75.69 169 GLN A N 1
ATOM 1328 C CA . GLN A 1 169 ? -6.964 39.797 5.205 1.00 75.69 169 GLN A CA 1
ATOM 1329 C C . GLN A 1 169 ? -5.796 39.951 4.222 1.00 75.69 169 GLN A C 1
ATOM 1331 O O . GLN A 1 169 ? -5.051 40.932 4.286 1.00 75.69 169 GLN A O 1
ATOM 1336 N N . ILE A 1 170 ? -5.625 38.996 3.304 1.00 75.94 170 ILE A N 1
ATOM 1337 C CA . ILE A 1 170 ? -4.595 39.055 2.261 1.00 75.94 170 ILE A CA 1
ATOM 1338 C C . ILE A 1 170 ? -5.206 39.703 1.004 1.00 75.94 170 ILE A C 1
ATOM 1340 O O . ILE A 1 170 ? -6.201 39.186 0.484 1.00 75.94 170 ILE A O 1
ATOM 1344 N N . PRO A 1 171 ? -4.640 40.814 0.484 1.00 71.75 171 PRO A N 1
ATOM 1345 C CA . PRO A 1 171 ? -5.082 41.411 -0.777 1.00 71.75 171 PRO A CA 1
ATOM 1346 C C . PRO A 1 171 ? -5.098 40.379 -1.907 1.00 71.75 171 PRO A C 1
ATOM 1348 O O . PRO A 1 171 ? -4.203 39.542 -1.979 1.00 71.75 171 PRO A O 1
ATOM 1351 N N . ASP A 1 172 ? -6.122 40.427 -2.756 1.00 69.94 172 ASP A N 1
ATOM 1352 C CA . ASP A 1 172 ? -6.372 39.515 -3.887 1.00 69.94 172 ASP A CA 1
ATOM 1353 C C . ASP A 1 172 ? -6.571 38.017 -3.541 1.00 69.94 172 ASP A C 1
ATOM 1355 O O . ASP A 1 172 ? -6.998 37.253 -4.404 1.00 69.94 172 ASP A O 1
ATOM 1359 N N . PHE A 1 173 ? -6.333 37.588 -2.292 1.00 61.09 173 PHE A N 1
ATOM 1360 C CA . PHE A 1 173 ? -6.414 36.179 -1.870 1.00 61.09 173 PHE A CA 1
ATOM 1361 C C . PHE A 1 173 ? -7.426 35.887 -0.746 1.00 61.09 173 PHE A C 1
ATOM 1363 O O . PHE A 1 173 ? -7.733 34.722 -0.501 1.00 61.09 173 PHE A O 1
ATOM 1370 N N . GLY A 1 174 ? -7.977 36.909 -0.087 1.00 73.81 174 GLY A N 1
ATOM 1371 C CA . GLY A 1 174 ? -8.997 36.745 0.954 1.00 73.81 174 GLY A CA 1
ATOM 1372 C C . GLY A 1 174 ? -8.430 36.467 2.356 1.00 73.81 174 GLY A C 1
ATOM 1373 O O . GLY A 1 174 ? -7.239 36.686 2.603 1.00 73.81 174 GLY A O 1
ATOM 1374 N N . PRO A 1 175 ? -9.275 36.023 3.303 1.00 78.25 175 PRO A N 1
ATOM 1375 C CA . PRO A 1 175 ? -8.888 35.896 4.704 1.00 78.25 175 PRO A CA 1
ATOM 1376 C C . PRO A 1 175 ? -7.969 34.695 4.951 1.00 78.25 175 PRO A C 1
ATOM 1378 O O . PRO A 1 175 ? -8.296 33.549 4.625 1.00 78.25 175 PRO A O 1
ATOM 1381 N N . LEU A 1 176 ? -6.834 34.949 5.606 1.00 81.19 176 LEU A N 1
ATOM 1382 C CA . LEU A 1 176 ? -6.020 33.931 6.258 1.00 81.19 176 LEU A CA 1
ATOM 1383 C C . LEU A 1 176 ? -6.723 33.485 7.537 1.00 81.19 176 LEU A C 1
ATOM 1385 O O . LEU A 1 176 ? -6.756 34.202 8.540 1.00 81.19 176 LEU A O 1
ATOM 1389 N N . ASN A 1 177 ? -7.241 32.268 7.496 1.00 83.12 177 ASN A N 1
ATOM 1390 C CA . ASN A 1 177 ? -7.871 31.608 8.622 1.00 83.12 177 ASN A CA 1
ATOM 1391 C C . ASN A 1 177 ? -6.838 30.763 9.371 1.00 83.12 177 ASN A C 1
ATOM 1393 O O . ASN A 1 177 ? -6.048 30.048 8.751 1.00 83.12 177 ASN A O 1
ATOM 1397 N N . VAL A 1 178 ? -6.870 30.814 10.701 1.00 80.19 178 VAL A N 1
ATOM 1398 C CA . VAL A 1 178 ? -6.110 29.938 11.601 1.00 80.19 178 VAL A CA 1
ATOM 1399 C C . VAL A 1 178 ? -7.109 29.167 12.457 1.00 80.19 178 VAL A C 1
ATOM 1401 O O . VAL A 1 178 ? -7.951 29.766 13.123 1.00 80.19 178 VAL A O 1
ATOM 1404 N N . GLY A 1 179 ? -7.029 27.838 12.424 1.00 81.38 179 GLY A N 1
ATOM 1405 C CA . GLY A 1 179 ? -7.912 26.926 13.141 1.00 81.38 179 GLY A CA 1
ATOM 1406 C C . GLY A 1 179 ? -7.166 26.081 14.169 1.00 81.38 179 GLY A C 1
ATOM 1407 O O . GLY A 1 179 ? -6.147 25.466 13.861 1.00 81.38 179 GLY A O 1
ATOM 1408 N N . ILE A 1 180 ? -7.705 26.000 15.384 1.00 76.50 180 ILE A N 1
ATOM 1409 C CA . ILE A 1 180 ? -7.333 25.002 16.392 1.00 76.50 180 ILE A CA 1
ATOM 1410 C C . ILE A 1 180 ? -8.546 24.102 16.612 1.00 76.50 180 ILE A C 1
ATOM 1412 O O . ILE A 1 180 ? -9.636 24.584 16.907 1.00 76.50 180 ILE A O 1
ATOM 1416 N N . GLY A 1 181 ? -8.359 22.794 16.480 1.00 81.19 181 GLY A N 1
ATOM 1417 C CA . GLY A 1 181 ? -9.379 21.780 16.722 1.00 81.19 181 GLY A CA 1
ATOM 1418 C C . GLY A 1 181 ? -8.904 20.750 17.736 1.00 81.19 181 GLY A C 1
ATOM 1419 O O . GLY A 1 181 ? -7.775 20.269 17.657 1.00 81.19 181 GLY A O 1
ATOM 1420 N N . ALA A 1 182 ? -9.779 20.383 18.662 1.00 68.31 182 ALA A N 1
ATOM 1421 C CA . ALA A 1 182 ? -9.639 19.222 19.524 1.00 68.31 182 ALA A CA 1
ATOM 1422 C C . ALA A 1 182 ? -10.874 18.333 19.348 1.00 68.31 182 ALA A C 1
ATOM 1424 O O . ALA A 1 182 ? -11.997 18.831 19.309 1.00 68.31 182 ALA A O 1
ATOM 1425 N N . ALA A 1 183 ? -10.681 17.022 19.235 1.00 76.88 183 ALA A N 1
ATOM 1426 C CA . ALA A 1 183 ? -11.775 16.062 19.170 1.00 76.88 183 ALA A CA 1
ATOM 1427 C C . ALA A 1 183 ? -11.435 14.789 19.949 1.00 76.88 183 ALA A C 1
ATOM 1429 O O . ALA A 1 183 ? -10.292 14.325 19.939 1.00 76.88 183 ALA A O 1
ATOM 1430 N N . VAL A 1 184 ? -12.443 14.218 20.598 1.00 75.12 184 VAL A N 1
ATOM 1431 C CA . VAL A 1 184 ? -12.401 12.919 21.266 1.00 75.12 184 VAL A CA 1
ATOM 1432 C C . VAL A 1 184 ? -13.578 12.101 20.752 1.00 75.12 184 VAL A C 1
ATOM 1434 O O . VAL A 1 184 ? -14.730 12.506 20.884 1.00 75.12 184 VAL A O 1
ATOM 1437 N N . GLU A 1 185 ? -13.289 10.955 20.151 1.00 82.19 185 GLU A N 1
ATOM 1438 C CA . GLU A 1 185 ? -14.276 10.016 19.624 1.00 82.19 185 GLU A CA 1
ATOM 1439 C C . GLU A 1 185 ? -14.019 8.644 20.247 1.00 82.19 185 GLU A C 1
ATOM 1441 O O . GLU A 1 185 ? -12.924 8.104 20.116 1.00 82.19 185 GLU A O 1
ATOM 1446 N N . GLY A 1 186 ? -14.999 8.088 20.951 1.00 78.69 186 GLY A N 1
ATOM 1447 C CA . GLY A 1 186 ? -14.938 6.752 21.541 1.00 78.69 186 GLY A CA 1
ATOM 1448 C C . GLY A 1 186 ? -16.056 5.886 20.985 1.00 78.69 186 GLY A C 1
ATOM 1449 O O . GLY A 1 186 ? -17.201 6.334 20.911 1.00 78.69 186 GLY A O 1
ATOM 1450 N N . LYS A 1 187 ? -15.738 4.648 20.599 1.00 83.88 187 LYS A N 1
ATOM 1451 C CA . LYS A 1 187 ? -16.728 3.684 20.106 1.00 83.88 187 LYS A CA 1
ATOM 1452 C C . LYS A 1 187 ? -16.705 2.397 20.920 1.00 83.88 187 LYS A C 1
ATOM 1454 O O . LYS A 1 187 ? -15.659 1.972 21.395 1.00 83.88 187 LYS A O 1
ATOM 1459 N N . SER A 1 188 ? -17.861 1.755 21.017 1.00 84.12 188 SER A N 1
ATOM 1460 C CA . SER A 1 188 ? -18.050 0.385 21.491 1.00 84.12 188 SER A CA 1
ATOM 1461 C C . SER A 1 188 ? -18.685 -0.401 20.349 1.00 84.12 188 SER A C 1
ATOM 1463 O O . SER A 1 188 ? -19.827 -0.117 19.994 1.00 84.12 188 SER A O 1
ATOM 1465 N N . ILE A 1 189 ? -17.963 -1.366 19.779 1.00 87.00 189 ILE A N 1
ATOM 1466 C CA . ILE A 1 189 ? -18.392 -2.142 18.606 1.00 87.00 189 ILE A CA 1
ATOM 1467 C C . ILE A 1 189 ? -18.437 -3.628 18.974 1.00 87.00 189 ILE A C 1
ATOM 1469 O O . ILE A 1 189 ? -17.408 -4.208 19.318 1.00 87.00 189 ILE A O 1
ATOM 1473 N N . VAL A 1 190 ? -19.608 -4.255 18.867 1.00 87.62 190 VAL A N 1
ATOM 1474 C CA . VAL A 1 190 ? -19.796 -5.701 19.056 1.00 87.62 190 VAL A CA 1
ATOM 1475 C C . VAL A 1 190 ? -20.133 -6.348 17.718 1.00 87.62 190 VAL A C 1
ATOM 1477 O O . VAL A 1 190 ? -21.151 -6.034 17.107 1.00 87.62 190 VAL A O 1
ATOM 1480 N N . VAL A 1 191 ? -19.286 -7.277 17.278 1.00 87.69 191 VAL A N 1
ATOM 1481 C CA . VAL A 1 191 ? -19.429 -8.042 16.035 1.00 87.69 191 VAL A CA 1
ATOM 1482 C C . VAL A 1 191 ? -19.836 -9.468 16.381 1.00 87.69 191 VAL A C 1
ATOM 1484 O O . VAL A 1 191 ? -19.109 -10.176 17.081 1.00 87.69 191 VAL A O 1
ATOM 1487 N N . ARG A 1 192 ? -20.993 -9.904 15.879 1.00 86.94 192 ARG A N 1
ATOM 1488 C CA . ARG A 1 192 ? -21.526 -11.256 16.082 1.00 86.94 192 ARG A CA 1
ATOM 1489 C C . ARG A 1 192 ? -21.667 -11.987 14.749 1.00 86.94 192 ARG A C 1
ATOM 1491 O O . ARG A 1 192 ? -22.462 -11.535 13.924 1.00 86.94 192 ARG A O 1
ATOM 1498 N N . PRO A 1 193 ? -20.965 -13.109 14.519 1.00 81.44 193 PRO A N 1
ATOM 1499 C CA . PRO A 1 193 ? -21.197 -13.925 13.335 1.00 81.44 193 PRO A CA 1
ATOM 1500 C C . PRO A 1 193 ? -22.588 -14.569 13.403 1.00 81.44 193 PRO A C 1
ATOM 1502 O O . PRO A 1 193 ? -22.984 -15.129 14.425 1.00 81.44 193 PRO A O 1
ATOM 1505 N N . LEU A 1 194 ? -23.326 -14.500 12.298 1.00 79.38 194 LEU A N 1
ATOM 1506 C CA . LEU A 1 194 ? -24.584 -15.207 12.088 1.00 79.38 194 LEU A CA 1
ATOM 1507 C C . LEU A 1 194 ? -24.301 -16.513 11.333 1.00 79.38 194 LEU A C 1
ATOM 1509 O O . LEU A 1 194 ? -23.464 -16.556 10.431 1.00 79.38 194 LEU A O 1
ATOM 1513 N N . GLY A 1 195 ? -25.042 -17.578 11.647 1.00 68.62 195 GLY A N 1
ATOM 1514 C CA . GLY A 1 195 ? -24.923 -18.873 10.956 1.00 68.62 195 GLY A CA 1
ATOM 1515 C C . GLY A 1 195 ? -25.493 -18.897 9.528 1.00 68.62 195 GLY A C 1
ATOM 1516 O O . GLY A 1 195 ? -25.542 -19.952 8.904 1.00 68.62 195 GLY A O 1
ATOM 1517 N N . SER A 1 196 ? -25.961 -17.756 9.019 1.00 66.50 196 SER A N 1
ATOM 1518 C CA . SER A 1 196 ? -26.729 -17.625 7.782 1.00 66.50 196 SER A CA 1
ATOM 1519 C C . SER A 1 196 ? -25.981 -16.807 6.733 1.00 66.50 196 SER A C 1
ATOM 1521 O O . SER A 1 196 ? -25.304 -15.826 7.038 1.00 66.50 196 SER A O 1
ATOM 1523 N N . VAL A 1 197 ? -26.150 -17.198 5.469 1.00 63.53 197 VAL A N 1
ATOM 1524 C CA . VAL A 1 197 ? -25.610 -16.505 4.284 1.00 63.53 197 VAL A CA 1
ATOM 1525 C C . VAL A 1 197 ? -26.670 -15.670 3.544 1.00 63.53 197 VAL A C 1
ATOM 1527 O O . VAL A 1 197 ? -26.363 -15.011 2.550 1.00 63.53 197 VAL A O 1
ATOM 1530 N N . LYS A 1 198 ? -27.938 -15.679 3.992 1.00 65.62 198 LYS A N 1
ATOM 1531 C CA . LYS A 1 198 ? -29.069 -15.043 3.284 1.00 65.62 198 LYS A CA 1
ATOM 1532 C C . LYS A 1 198 ? -29.563 -13.780 3.994 1.00 65.62 198 LYS A C 1
ATOM 1534 O O . LYS A 1 198 ? -30.529 -13.831 4.743 1.00 65.62 198 LYS A O 1
ATOM 1539 N N . TYR A 1 199 ? -28.965 -12.637 3.650 1.00 62.97 199 TYR A N 1
ATOM 1540 C CA . TYR A 1 199 ? -29.275 -11.299 4.188 1.00 62.97 199 TYR A CA 1
ATOM 1541 C C . TYR A 1 199 ? -30.764 -11.013 4.436 1.00 62.97 199 TYR A C 1
ATOM 1543 O O . TYR A 1 199 ? -31.131 -10.643 5.544 1.00 62.97 199 TYR A O 1
ATOM 1551 N N . CYS A 1 200 ? -31.634 -11.221 3.442 1.00 61.31 200 CYS A N 1
ATOM 1552 C CA . CYS A 1 200 ? -33.052 -10.873 3.579 1.00 61.31 200 CYS A CA 1
ATOM 1553 C C . CYS A 1 200 ? -33.816 -11.743 4.595 1.00 61.31 200 CYS A C 1
ATOM 1555 O O . CYS A 1 200 ? -34.899 -11.349 5.007 1.00 61.31 200 CYS A O 1
ATOM 1557 N N . LYS A 1 201 ? -33.274 -12.901 5.004 1.00 62.00 201 LYS A N 1
ATOM 1558 C CA . LYS A 1 201 ? -33.828 -13.712 6.103 1.00 62.00 201 LYS A CA 1
ATOM 1559 C C . LYS A 1 201 ? -33.380 -13.234 7.486 1.00 62.00 201 LYS A C 1
ATOM 1561 O O . LYS A 1 201 ? -34.047 -13.534 8.464 1.00 62.00 201 LYS A O 1
ATOM 1566 N N . GLU A 1 202 ? -32.277 -12.492 7.560 1.00 64.44 202 GLU A N 1
ATOM 1567 C CA . GLU A 1 202 ? -31.723 -11.967 8.814 1.00 64.44 202 GLU A CA 1
ATOM 1568 C C . GLU A 1 202 ? -32.177 -10.522 9.102 1.00 64.44 202 GLU A C 1
ATOM 1570 O O . GLU A 1 202 ? -31.837 -9.977 10.150 1.00 64.44 202 GLU A O 1
ATOM 1575 N N . LEU A 1 203 ? -32.955 -9.888 8.211 1.00 63.25 203 LEU A N 1
ATOM 1576 C CA . LEU A 1 203 ? -33.468 -8.517 8.391 1.00 63.25 203 LEU A CA 1
ATOM 1577 C C . LEU A 1 203 ? -34.252 -8.345 9.704 1.00 63.25 203 LEU A C 1
ATOM 1579 O O . LEU A 1 203 ? -34.071 -7.341 10.390 1.00 63.25 203 LEU A O 1
ATOM 1583 N N . ASP A 1 204 ? -35.028 -9.349 10.115 1.00 61.62 204 ASP A N 1
ATOM 1584 C CA . ASP A 1 204 ? -35.750 -9.342 11.396 1.00 61.62 204 ASP A CA 1
ATOM 1585 C C . ASP A 1 204 ? -34.799 -9.245 12.606 1.00 61.62 204 ASP A C 1
ATOM 1587 O O . ASP A 1 204 ? -35.153 -8.685 13.647 1.00 61.62 204 ASP A O 1
ATOM 1591 N N . THR A 1 205 ? -33.557 -9.734 12.478 1.00 63.25 205 THR A N 1
ATOM 1592 C CA . THR A 1 205 ? -32.549 -9.642 13.548 1.00 63.25 205 THR A CA 1
ATOM 1593 C C . THR A 1 205 ? -32.019 -8.223 13.739 1.00 63.25 205 THR A C 1
ATOM 1595 O O . THR A 1 205 ? -31.606 -7.884 14.850 1.00 63.25 205 THR A O 1
ATOM 1598 N N . LEU A 1 206 ? -32.082 -7.367 12.706 1.00 59.50 206 LEU A N 1
ATOM 1599 C CA . LEU A 1 206 ? -31.764 -5.949 12.861 1.00 59.50 206 LEU A CA 1
ATOM 1600 C C . LEU A 1 206 ? -32.800 -5.268 13.764 1.00 59.50 206 LEU A C 1
ATOM 1602 O O . LEU A 1 206 ? -32.434 -4.576 14.715 1.00 59.50 206 LEU A O 1
ATOM 1606 N N . ILE A 1 207 ? -34.082 -5.521 13.486 1.00 62.62 207 ILE A N 1
ATOM 1607 C CA . ILE A 1 207 ? -35.241 -4.860 14.104 1.00 62.62 207 ILE A CA 1
ATOM 1608 C C . ILE A 1 207 ? -35.426 -5.272 15.579 1.00 62.62 207 ILE A C 1
ATOM 1610 O O . ILE A 1 207 ? -35.964 -4.500 16.371 1.00 62.62 207 ILE A O 1
ATOM 1614 N N . ASP A 1 208 ? -34.940 -6.446 16.003 1.00 64.25 208 ASP A N 1
ATOM 1615 C CA . ASP A 1 208 ? -35.028 -6.890 17.403 1.00 64.25 208 ASP A CA 1
ATOM 1616 C C . ASP A 1 208 ? -34.010 -6.172 18.317 1.00 64.25 208 ASP A C 1
ATOM 1618 O O . ASP A 1 208 ? -32.969 -6.715 18.714 1.00 64.25 208 ASP A O 1
ATOM 1622 N N . LEU A 1 209 ? -34.328 -4.921 18.671 1.00 63.75 209 LEU A N 1
ATOM 1623 C CA . LEU A 1 209 ? -33.529 -4.054 19.550 1.00 63.75 209 LEU A CA 1
ATOM 1624 C C . LEU A 1 209 ? -33.322 -4.646 20.961 1.00 63.75 209 LEU A C 1
ATOM 1626 O O . LEU A 1 209 ? -32.366 -4.298 21.645 1.00 63.75 209 LEU A O 1
ATOM 1630 N N . ARG A 1 210 ? -34.136 -5.625 21.384 1.00 62.19 210 ARG A N 1
ATOM 1631 C CA . ARG A 1 210 ? -33.940 -6.362 22.652 1.00 62.19 210 ARG A CA 1
ATOM 1632 C C . ARG A 1 210 ? -32.677 -7.229 22.666 1.00 62.19 210 ARG A C 1
ATOM 1634 O O . ARG A 1 210 ? -32.235 -7.645 23.729 1.00 62.19 210 ARG A O 1
ATOM 1641 N N . LYS A 1 211 ? -32.096 -7.520 21.495 1.00 67.81 211 LYS A N 1
ATOM 1642 C CA . LYS A 1 211 ? -30.863 -8.311 21.336 1.00 67.81 211 LYS A CA 1
ATOM 1643 C C . LYS A 1 211 ? -29.634 -7.444 21.048 1.00 67.81 211 LYS A C 1
ATOM 1645 O O . LYS A 1 211 ? -28.699 -7.930 20.404 1.00 67.81 211 LYS A O 1
ATOM 1650 N N . ILE A 1 212 ? -29.642 -6.158 21.402 1.00 70.06 212 ILE A N 1
ATOM 1651 C CA . ILE A 1 212 ? -28.452 -5.294 21.325 1.00 70.06 212 ILE A CA 1
ATOM 1652 C C . ILE A 1 212 ? -27.413 -5.787 22.330 1.00 70.06 212 ILE A C 1
ATOM 1654 O O . ILE A 1 212 ? -27.727 -5.999 23.499 1.00 70.06 212 ILE A O 1
ATOM 1658 N N . LYS A 1 213 ? -26.170 -5.972 21.877 1.00 77.50 213 LYS A N 1
ATOM 1659 C CA . LYS A 1 213 ? -25.026 -6.145 22.770 1.00 77.50 213 LYS A CA 1
ATOM 1660 C C . LYS A 1 213 ? -24.166 -4.888 22.744 1.00 77.50 213 LYS A C 1
ATOM 1662 O O . LYS A 1 213 ? -23.806 -4.379 21.692 1.00 77.50 213 LYS A O 1
ATOM 1667 N N . THR A 1 214 ? -23.802 -4.426 23.929 1.00 72.88 214 THR A N 1
ATOM 1668 C CA . THR A 1 214 ? -22.806 -3.371 24.146 1.00 72.88 214 THR A CA 1
ATOM 1669 C C . THR A 1 214 ? -21.544 -3.987 24.759 1.00 72.88 214 THR A C 1
ATOM 1671 O O . THR A 1 214 ? -21.560 -5.159 25.145 1.00 72.88 214 THR A O 1
ATOM 1674 N N . ILE A 1 215 ? -20.466 -3.214 24.902 1.00 74.25 215 ILE A N 1
ATOM 1675 C CA . ILE A 1 215 ? -19.304 -3.630 25.710 1.00 74.25 215 ILE A CA 1
ATOM 1676 C C . ILE A 1 215 ? -19.431 -3.091 27.144 1.00 74.25 215 ILE A C 1
ATOM 1678 O O . ILE A 1 215 ? -19.131 -3.790 28.107 1.00 74.25 215 ILE A O 1
ATOM 1682 N N . LEU A 1 216 ? -19.949 -1.868 27.298 1.00 69.69 216 LEU A N 1
ATOM 1683 C CA . LEU A 1 216 ? -20.100 -1.195 28.591 1.00 69.69 216 LEU A CA 1
ATOM 1684 C C . LEU A 1 216 ? -21.470 -1.479 29.251 1.00 69.69 216 LEU A C 1
ATOM 1686 O O . LEU A 1 216 ? -22.470 -1.591 28.535 1.00 69.69 216 LEU A O 1
ATOM 1690 N N . PRO A 1 217 ? -21.554 -1.600 30.592 1.00 66.69 217 PRO A N 1
ATOM 1691 C CA . PRO A 1 217 ? -20.434 -1.761 31.522 1.00 66.69 217 PRO A CA 1
ATOM 1692 C C . PRO A 1 217 ? -19.738 -3.117 31.332 1.00 66.69 217 PRO A C 1
ATOM 1694 O O . PRO A 1 217 ? -20.403 -4.139 31.130 1.00 66.69 217 PRO A O 1
ATOM 1697 N N . MET A 1 218 ? -18.408 -3.117 31.411 1.00 74.31 218 MET A N 1
ATOM 1698 C CA . MET A 1 218 ? -17.600 -4.328 31.279 1.00 74.31 218 MET A CA 1
ATOM 1699 C C . MET A 1 218 ? -17.686 -5.162 32.561 1.00 74.31 218 MET A C 1
ATOM 1701 O O . MET A 1 218 ? -17.532 -4.623 33.656 1.00 74.31 218 MET A O 1
ATOM 1705 N N . SER A 1 219 ? -17.947 -6.464 32.438 1.00 81.06 219 SER A N 1
ATOM 1706 C CA . SER A 1 219 ? -17.921 -7.393 33.575 1.00 81.06 219 SER A CA 1
ATOM 1707 C C . SER A 1 219 ? -17.618 -8.821 33.139 1.00 81.06 219 SER A C 1
ATOM 1709 O O . SER A 1 219 ? -17.978 -9.247 32.037 1.00 81.06 219 SER A O 1
ATOM 1711 N N . GLY A 1 220 ? -17.007 -9.598 34.027 1.00 82.88 220 GLY A N 1
ATOM 1712 C CA . GLY A 1 220 ? -16.572 -10.964 33.792 1.00 82.88 220 GLY A CA 1
ATOM 1713 C C . GLY A 1 220 ? -17.726 -11.892 33.441 1.00 82.88 220 GLY A C 1
ATOM 1714 O O . GLY A 1 220 ? -17.594 -12.729 32.553 1.00 82.88 220 GLY A O 1
ATOM 1715 N N . LYS A 1 221 ? -18.915 -11.679 34.025 1.00 85.19 221 LYS A N 1
ATOM 1716 C CA . LYS A 1 221 ? -20.146 -12.389 33.628 1.00 85.19 221 LYS A CA 1
ATOM 1717 C C . LYS A 1 221 ? -20.499 -12.158 32.153 1.00 85.19 221 LYS A C 1
ATOM 1719 O O . LYS A 1 221 ? -20.957 -13.084 31.489 1.00 85.19 221 LYS A O 1
ATOM 1724 N N . ARG A 1 222 ? -20.299 -10.946 31.621 1.00 84.12 222 ARG A N 1
ATOM 1725 C CA . ARG A 1 222 ? -20.546 -10.654 30.199 1.00 84.12 222 ARG A CA 1
ATOM 1726 C C . ARG A 1 222 ? -19.453 -11.250 29.314 1.00 84.12 222 ARG A C 1
ATOM 1728 O O . ARG A 1 222 ? -19.791 -11.851 28.301 1.00 84.12 222 ARG A O 1
ATOM 1735 N N . ILE A 1 223 ? -18.185 -11.133 29.717 1.00 84.56 223 ILE A N 1
ATOM 1736 C CA . ILE A 1 223 ? -17.026 -11.684 28.992 1.00 84.56 223 ILE A CA 1
ATOM 1737 C C . ILE A 1 223 ? -17.130 -13.219 28.873 1.00 84.56 223 ILE A C 1
ATOM 1739 O O . ILE A 1 223 ? -16.977 -13.777 27.786 1.00 84.56 223 ILE A O 1
ATOM 1743 N N . LYS A 1 224 ? -17.493 -13.910 29.963 1.00 86.00 224 LYS A N 1
ATOM 1744 C CA . LYS A 1 224 ? -17.768 -15.360 29.987 1.00 86.00 224 LYS A CA 1
ATOM 1745 C C . LYS A 1 224 ? -18.843 -15.772 28.979 1.00 86.00 224 LYS A C 1
ATOM 1747 O O . LYS A 1 224 ? -18.683 -16.790 28.308 1.00 86.00 224 LYS A O 1
ATOM 1752 N N . ASN A 1 225 ? -19.875 -14.940 28.830 1.00 88.25 225 ASN A N 1
ATOM 1753 C CA . ASN A 1 225 ? -21.027 -15.137 27.946 1.00 88.25 225 ASN A CA 1
ATOM 1754 C C . ASN A 1 225 ? -20.831 -14.590 26.509 1.00 88.25 225 ASN A C 1
ATOM 1756 O O . ASN A 1 225 ? -21.809 -14.442 25.765 1.00 88.25 225 ASN A O 1
ATOM 1760 N N . MET A 1 226 ? -19.600 -14.264 26.098 1.00 88.31 226 MET A N 1
ATOM 1761 C CA . MET A 1 226 ? -19.280 -14.046 24.681 1.00 88.31 226 MET A CA 1
ATOM 1762 C C . MET A 1 226 ? -19.465 -15.353 23.903 1.00 88.31 226 MET A C 1
ATOM 1764 O O . MET A 1 226 ? -18.963 -16.396 24.317 1.00 88.31 226 MET A O 1
ATOM 1768 N N . ALA A 1 227 ? -20.171 -15.301 22.774 1.00 88.88 227 ALA A N 1
ATOM 1769 C CA . ALA A 1 227 ? -20.333 -16.458 21.901 1.00 88.88 227 ALA A CA 1
ATOM 1770 C C . ALA A 1 227 ? -19.035 -16.747 21.130 1.00 88.88 227 ALA A C 1
ATOM 1772 O O . ALA A 1 227 ? -18.258 -15.837 20.839 1.00 88.88 227 ALA A O 1
ATOM 1773 N N . LYS A 1 228 ? -18.808 -18.006 20.741 1.00 89.38 228 LYS A N 1
ATOM 1774 C CA . LYS A 1 228 ? -17.686 -18.361 19.862 1.00 89.38 228 LYS A CA 1
ATOM 1775 C C . LYS A 1 228 ? -17.743 -17.555 18.557 1.00 89.38 228 LYS A C 1
ATOM 1777 O O . LYS A 1 228 ? -18.765 -17.537 17.875 1.00 89.38 228 LYS A O 1
ATOM 1782 N N . GLY A 1 229 ? -16.633 -16.912 18.207 1.00 84.31 229 GLY A N 1
ATOM 1783 C CA . GLY A 1 229 ? -16.518 -16.033 17.045 1.00 84.31 229 GLY A CA 1
ATOM 1784 C C . GLY A 1 229 ? -16.919 -14.571 17.297 1.00 84.31 229 GLY A C 1
ATOM 1785 O O . GLY A 1 229 ? -16.805 -13.759 16.385 1.00 84.31 229 GLY A O 1
ATOM 1786 N N . GLU A 1 230 ? -17.393 -14.215 18.495 1.00 89.44 230 GLU A N 1
ATOM 1787 C CA . GLU A 1 230 ? -17.786 -12.845 18.845 1.00 89.44 230 GLU A CA 1
ATOM 1788 C C . GLU A 1 230 ? -16.559 -11.959 19.124 1.00 89.44 230 GLU A C 1
ATOM 1790 O O . GLU A 1 230 ? -15.645 -12.360 19.854 1.00 89.44 230 GLU A O 1
ATOM 1795 N N . ILE A 1 231 ? -16.551 -10.745 18.556 1.00 90.50 231 ILE A N 1
ATOM 1796 C CA . ILE A 1 231 ? -15.465 -9.761 18.703 1.00 90.50 231 ILE A CA 1
ATOM 1797 C C . ILE A 1 231 ? -16.019 -8.466 19.303 1.00 90.50 231 ILE A C 1
ATOM 1799 O O . ILE A 1 231 ? -16.997 -7.912 18.803 1.00 90.50 231 ILE A O 1
ATOM 1803 N N . TRP A 1 232 ? -15.379 -7.953 20.350 1.00 90.94 232 TRP A N 1
ATOM 1804 C CA . TRP A 1 232 ? -15.702 -6.684 21.007 1.00 90.94 232 TRP A CA 1
ATOM 1805 C C . TRP A 1 232 ? -14.534 -5.712 20.844 1.00 90.94 232 TRP A C 1
ATOM 1807 O O . TRP A 1 232 ? -13.421 -6.043 21.237 1.00 90.94 232 TRP A O 1
ATOM 1817 N N . LYS A 1 233 ? -14.768 -4.517 20.294 1.00 89.38 233 LYS A N 1
ATOM 1818 C CA . LYS A 1 233 ? -13.739 -3.492 20.043 1.00 89.38 233 LYS A CA 1
ATOM 1819 C C . LYS A 1 233 ? -14.096 -2.166 20.708 1.00 89.38 233 LYS A C 1
ATOM 1821 O O . LYS A 1 233 ? -15.191 -1.643 20.505 1.00 89.38 233 LYS A O 1
ATOM 1826 N N . MET A 1 234 ? -13.140 -1.591 21.433 1.00 86.06 234 MET A N 1
ATOM 1827 C CA . MET A 1 234 ? -13.228 -0.256 22.034 1.00 86.06 234 MET A CA 1
ATOM 1828 C C . MET A 1 234 ? -12.114 0.666 21.514 1.00 86.06 234 MET A C 1
ATOM 1830 O O . MET A 1 234 ? -11.119 0.868 22.214 1.00 86.06 234 MET A O 1
ATOM 1834 N N . PRO A 1 235 ? -12.212 1.201 20.282 1.00 85.44 235 PRO A N 1
ATOM 1835 C CA . PRO A 1 235 ? -11.296 2.229 19.810 1.00 85.44 235 PRO A CA 1
ATOM 1836 C C . PRO A 1 235 ? -11.677 3.602 20.380 1.00 85.44 235 PRO A C 1
ATOM 1838 O O . PRO A 1 235 ? -12.839 4.017 20.343 1.00 85.44 235 PRO A O 1
ATOM 1841 N N . ILE A 1 236 ? -10.674 4.334 20.860 1.00 82.06 236 ILE A N 1
ATOM 1842 C CA . ILE A 1 236 ? -10.792 5.728 21.292 1.00 82.06 236 ILE A CA 1
ATOM 1843 C C . ILE A 1 236 ? -9.786 6.541 20.485 1.00 82.06 236 ILE A C 1
ATOM 1845 O O . ILE A 1 236 ? -8.596 6.255 20.503 1.00 82.06 236 ILE A O 1
ATOM 1849 N N . THR A 1 237 ? -10.248 7.573 19.788 1.00 84.38 237 THR A N 1
ATOM 1850 C CA . THR A 1 237 ? -9.417 8.509 19.029 1.00 84.38 237 THR A CA 1
ATOM 1851 C C . THR A 1 237 ? -9.439 9.871 19.701 1.00 84.38 237 THR A C 1
ATOM 1853 O O . THR A 1 237 ? -10.482 10.508 19.810 1.00 84.38 237 THR A O 1
ATOM 1856 N N . THR A 1 238 ? -8.267 10.351 20.103 1.00 80.75 238 THR A N 1
ATOM 1857 C CA . THR A 1 238 ? -8.058 11.749 20.503 1.00 80.75 238 THR A CA 1
ATOM 1858 C C . THR A 1 238 ? -7.267 12.456 19.413 1.00 80.75 238 THR A C 1
ATOM 1860 O O . THR A 1 238 ? -6.209 11.974 19.008 1.00 80.75 238 THR A O 1
ATOM 1863 N N . ARG A 1 239 ? -7.776 13.585 18.920 1.00 84.75 239 ARG A N 1
ATOM 1864 C CA . ARG A 1 239 ? -7.190 14.391 17.846 1.00 84.75 239 ARG A CA 1
ATOM 1865 C C . ARG A 1 239 ? -6.985 15.820 18.334 1.00 84.75 239 ARG A C 1
ATOM 1867 O O . ARG A 1 239 ? -7.900 16.423 18.884 1.00 84.75 239 ARG A O 1
ATOM 1874 N N . PHE A 1 240 ? -5.810 16.375 18.068 1.00 83.69 240 PHE A N 1
ATOM 1875 C CA . PHE A 1 240 ? -5.522 17.801 18.174 1.00 83.69 240 PHE A CA 1
ATOM 1876 C C . PHE A 1 240 ? -4.945 18.284 16.843 1.00 83.69 240 PHE A C 1
ATOM 1878 O O . PHE A 1 240 ? -3.930 17.763 16.384 1.00 83.69 240 PHE A O 1
ATOM 1885 N N . SER A 1 241 ? -5.578 19.267 16.218 1.00 87.69 241 SER A N 1
ATOM 1886 C CA . SER A 1 241 ? -5.205 19.799 14.908 1.00 87.69 241 SER A CA 1
ATOM 1887 C C . SER A 1 241 ? -4.998 21.305 14.971 1.00 87.69 241 SER A C 1
ATOM 1889 O O . SER A 1 241 ? -5.858 22.027 15.465 1.00 87.69 241 SER A O 1
ATOM 1891 N N . PHE A 1 242 ? -3.892 21.773 14.408 1.00 87.94 242 PHE A N 1
ATOM 1892 C CA . PHE A 1 242 ? -3.683 23.168 14.040 1.00 87.94 242 PHE A CA 1
ATOM 1893 C C . PHE A 1 242 ? -3.719 23.265 12.515 1.00 87.94 242 PHE A C 1
ATOM 1895 O O . PHE A 1 242 ? -3.052 22.476 11.847 1.00 87.94 242 PHE A O 1
ATOM 1902 N N . SER A 1 243 ? -4.462 24.209 11.953 1.00 88.56 243 SER A N 1
ATOM 1903 C CA . SER A 1 243 ? -4.521 24.450 10.511 1.00 88.56 243 SER A CA 1
ATOM 1904 C C . SER A 1 243 ? -4.445 25.936 10.192 1.00 88.56 243 SER A C 1
ATOM 1906 O O . SER A 1 243 ? -4.871 26.783 10.974 1.00 88.56 243 SER A O 1
ATOM 1908 N N . THR A 1 244 ? -3.904 26.257 9.025 1.00 87.00 244 THR A N 1
ATOM 1909 C CA . THR A 1 244 ? -3.957 27.591 8.433 1.00 87.00 244 THR A CA 1
ATOM 1910 C C . THR A 1 244 ? -4.402 27.471 6.985 1.00 87.00 244 THR A C 1
ATOM 1912 O O . THR A 1 244 ? -4.077 26.491 6.316 1.00 87.00 244 THR A O 1
ATOM 1915 N N . GLY A 1 245 ? -5.165 28.433 6.479 1.00 86.38 245 GLY A N 1
ATOM 1916 C CA . GLY A 1 245 ? -5.629 28.378 5.098 1.00 86.38 245 GLY A CA 1
ATOM 1917 C C . GLY A 1 245 ? -6.132 29.707 4.569 1.00 86.38 245 GLY A C 1
ATOM 1918 O O . GLY A 1 245 ? -6.619 30.548 5.321 1.00 86.38 245 GLY A O 1
ATOM 1919 N N . VAL A 1 246 ? -5.997 29.873 3.260 1.00 85.50 246 VAL A N 1
ATOM 1920 C CA . VAL A 1 246 ? -6.412 31.050 2.495 1.00 85.50 246 VAL A CA 1
ATOM 1921 C C . VAL A 1 246 ? -7.283 30.560 1.342 1.00 85.50 246 VAL A C 1
ATOM 1923 O O . VAL A 1 246 ? -6.975 29.533 0.731 1.00 85.50 246 VAL A O 1
ATOM 1926 N N . GLY A 1 247 ? -8.374 31.266 1.054 1.00 81.25 247 GLY A N 1
ATOM 1927 C CA . GLY A 1 247 ? -9.313 30.903 -0.004 1.00 81.25 247 GLY A CA 1
ATOM 1928 C C . GLY A 1 247 ? -9.834 32.129 -0.741 1.00 81.25 247 GLY A C 1
ATOM 1929 O O . GLY A 1 247 ? -10.398 33.027 -0.119 1.00 81.25 247 GLY A O 1
ATOM 1930 N N . ALA A 1 248 ? -9.677 32.129 -2.063 1.00 79.69 248 ALA A N 1
ATOM 1931 C CA . ALA A 1 248 ? -10.049 33.225 -2.946 1.00 79.69 248 ALA A CA 1
ATOM 1932 C C . ALA A 1 248 ? -11.129 32.774 -3.947 1.00 79.69 248 ALA A C 1
ATOM 1934 O O . ALA A 1 248 ? -10.944 31.748 -4.613 1.00 79.69 248 ALA A O 1
ATOM 1935 N N . PRO A 1 249 ? -12.236 33.519 -4.114 1.00 75.88 249 PRO A N 1
ATOM 1936 C CA . PRO A 1 249 ? -13.104 33.350 -5.270 1.00 75.88 249 PRO A CA 1
ATOM 1937 C C . PRO A 1 249 ? -12.385 33.890 -6.516 1.00 75.88 249 PRO A C 1
ATOM 1939 O O . PRO A 1 249 ? -12.096 35.080 -6.604 1.00 75.88 249 PRO A O 1
ATOM 1942 N N . VAL A 1 250 ? -12.090 33.019 -7.484 1.00 78.06 250 VAL A N 1
ATOM 1943 C CA . VAL A 1 250 ? -11.482 33.405 -8.777 1.00 78.06 250 VAL A CA 1
ATOM 1944 C C . VAL A 1 250 ? -12.530 33.648 -9.866 1.00 78.06 250 VAL A C 1
ATOM 1946 O O . VAL A 1 250 ? -12.248 34.296 -10.869 1.00 78.06 250 VAL A O 1
ATOM 1949 N N . ALA A 1 251 ? -13.749 33.150 -9.655 1.00 74.75 251 ALA A N 1
ATOM 1950 C CA . ALA A 1 251 ? -14.948 33.461 -10.425 1.00 74.75 251 ALA A CA 1
ATOM 1951 C C . ALA A 1 251 ? -16.177 33.346 -9.505 1.00 74.75 251 ALA A C 1
ATOM 1953 O O . ALA A 1 251 ? -16.078 32.771 -8.420 1.00 74.75 251 ALA A O 1
ATOM 1954 N N . THR A 1 252 ? -17.343 33.825 -9.953 1.00 67.94 252 THR A N 1
ATOM 1955 C CA . THR A 1 252 ? -18.612 33.848 -9.190 1.00 67.94 252 THR A CA 1
ATOM 1956 C C . THR A 1 252 ? -18.958 32.522 -8.505 1.00 67.94 252 THR A C 1
ATOM 1958 O O . THR A 1 252 ? -19.521 32.520 -7.415 1.00 67.94 252 THR A O 1
ATOM 1961 N N . TYR A 1 253 ? -18.586 31.400 -9.127 1.00 71.31 253 TYR A N 1
ATOM 1962 C CA . TYR A 1 253 ? -18.868 30.049 -8.642 1.00 71.31 253 TYR A CA 1
ATOM 1963 C C . TYR A 1 253 ? -17.609 29.189 -8.477 1.00 71.31 253 TYR A C 1
ATOM 1965 O O . TYR A 1 253 ? -17.735 27.971 -8.442 1.00 71.31 253 TYR A O 1
ATOM 1973 N N . VAL A 1 254 ? -16.400 29.767 -8.417 1.00 75.56 254 VAL A N 1
ATOM 1974 C CA . VAL A 1 254 ? -15.141 29.001 -8.309 1.00 75.56 254 VAL A CA 1
ATOM 1975 C C . VAL A 1 254 ? -14.255 29.570 -7.208 1.00 75.56 254 VAL A C 1
ATOM 1977 O O . VAL A 1 254 ? -13.785 30.704 -7.301 1.00 75.56 254 VAL A O 1
ATOM 1980 N N . MET A 1 255 ? -13.979 28.752 -6.195 1.00 80.00 255 MET A N 1
ATOM 1981 C CA . MET A 1 255 ? -13.056 29.049 -5.105 1.00 80.00 255 MET A CA 1
ATOM 1982 C C . MET A 1 255 ? -11.763 28.250 -5.275 1.00 80.00 255 MET A C 1
ATOM 1984 O O . MET A 1 255 ? -11.792 27.030 -5.429 1.00 80.00 255 MET A O 1
ATOM 1988 N N . VAL A 1 256 ? -10.623 28.934 -5.190 1.00 81.81 256 VAL A N 1
ATOM 1989 C CA . VAL A 1 256 ? -9.304 28.311 -5.036 1.00 81.81 256 VAL A CA 1
ATOM 1990 C C . VAL A 1 256 ? -8.891 28.451 -3.578 1.00 81.81 256 VAL A C 1
ATOM 1992 O O . VAL A 1 256 ? -8.943 29.547 -3.027 1.00 81.81 256 VAL A O 1
ATOM 1995 N N . SER A 1 257 ? -8.482 27.357 -2.943 1.00 85.06 257 SER A N 1
ATOM 1996 C CA . SER A 1 257 ? -8.004 27.344 -1.560 1.00 85.06 257 SER A CA 1
ATOM 1997 C C . SER A 1 257 ? -6.639 26.677 -1.445 1.00 85.06 257 SER A C 1
ATOM 1999 O O . SER A 1 257 ? -6.342 25.713 -2.150 1.00 85.06 257 SER A O 1
ATOM 2001 N N . VAL A 1 258 ? -5.808 27.187 -0.539 1.00 86.38 258 VAL A N 1
ATOM 2002 C CA . VAL A 1 258 ? -4.554 26.556 -0.115 1.00 86.38 258 VAL A CA 1
ATOM 2003 C C . VAL A 1 258 ? -4.547 26.509 1.404 1.00 86.38 258 VAL A C 1
ATOM 2005 O O . VAL A 1 258 ? -4.783 27.523 2.062 1.00 86.38 258 VAL A O 1
ATOM 2008 N N . GLY A 1 259 ? -4.282 25.334 1.965 1.00 88.25 259 GLY A N 1
ATOM 2009 C CA . GLY A 1 259 ? -4.237 25.102 3.401 1.00 88.25 259 GLY A CA 1
ATOM 2010 C C . GLY A 1 259 ? -3.019 24.287 3.815 1.00 88.25 259 GLY A C 1
ATOM 2011 O O . GLY A 1 259 ? -2.532 23.441 3.071 1.00 88.25 259 GLY A O 1
ATOM 2012 N N . ALA A 1 260 ? -2.534 24.525 5.025 1.00 91.12 260 ALA A N 1
ATOM 2013 C CA . ALA A 1 260 ? -1.536 23.706 5.692 1.00 91.12 260 ALA A CA 1
ATOM 2014 C C . ALA A 1 260 ? -2.049 23.298 7.075 1.00 91.12 260 ALA A C 1
ATOM 2016 O O . ALA A 1 260 ? -2.855 23.998 7.687 1.00 91.12 260 ALA A O 1
ATOM 2017 N N . GLY A 1 261 ? -1.588 22.166 7.597 1.00 91.62 261 GLY A N 1
ATOM 2018 C CA . GLY A 1 261 ? -2.021 21.694 8.905 1.00 91.62 261 GLY A CA 1
ATOM 2019 C C . GLY A 1 261 ? -1.039 20.756 9.582 1.00 91.62 261 GLY A C 1
ATOM 2020 O O . GLY A 1 261 ? -0.228 20.089 8.945 1.00 91.62 261 GLY A O 1
ATOM 2021 N N . VAL A 1 262 ? -1.122 20.710 10.907 1.00 92.56 262 VAL A N 1
ATOM 2022 C CA . VAL A 1 262 ? -0.444 19.737 11.756 1.00 92.56 262 VAL A CA 1
ATOM 2023 C C . VAL A 1 262 ? -1.487 19.090 12.653 1.00 92.56 262 VAL A C 1
ATOM 2025 O O . VAL A 1 262 ? -2.052 19.743 13.529 1.00 92.56 262 VAL A O 1
ATOM 2028 N N . THR A 1 263 ? -1.704 17.796 12.463 1.00 91.62 263 THR A N 1
ATOM 2029 C CA . THR A 1 263 ? -2.633 16.990 13.254 1.00 91.62 263 THR A CA 1
ATOM 2030 C C . THR A 1 263 ? -1.845 15.981 14.073 1.00 91.62 263 THR A C 1
ATOM 2032 O O . THR A 1 263 ? -1.031 15.235 13.535 1.00 91.62 263 THR A O 1
ATOM 2035 N N . LYS A 1 264 ? -2.084 15.949 15.381 1.00 89.06 264 LYS A N 1
ATOM 2036 C CA . LYS A 1 264 ? -1.608 14.917 16.300 1.00 89.06 264 LYS A CA 1
ATOM 2037 C C . LYS A 1 264 ? -2.790 14.060 16.721 1.00 89.06 264 LYS A C 1
ATOM 2039 O O . LYS A 1 264 ? -3.805 14.589 17.167 1.00 89.06 264 LYS A O 1
ATOM 2044 N N . GLU A 1 265 ? -2.642 12.751 16.618 1.00 87.25 265 GLU A N 1
ATOM 2045 C CA . GLU A 1 265 ? -3.648 11.778 17.019 1.00 87.25 265 GLU A CA 1
ATOM 2046 C C . GLU A 1 265 ? -3.054 10.744 17.969 1.00 87.25 265 GLU A C 1
ATOM 2048 O O . GLU A 1 265 ? -1.885 10.363 17.859 1.00 87.25 265 GLU A O 1
ATOM 2053 N N . ARG A 1 266 ? -3.883 10.263 18.892 1.00 84.56 266 ARG A N 1
ATOM 2054 C CA . ARG A 1 266 ? -3.642 9.037 19.653 1.00 84.56 266 ARG A CA 1
ATOM 2055 C C . ARG A 1 266 ? -4.880 8.167 19.520 1.00 84.56 266 ARG A C 1
ATOM 2057 O O . ARG A 1 266 ? -5.978 8.653 19.797 1.00 84.56 266 ARG A O 1
ATOM 2064 N N . ARG A 1 267 ? -4.684 6.916 19.109 1.00 86.12 267 ARG A N 1
ATOM 2065 C CA . ARG A 1 267 ? -5.731 5.914 18.886 1.00 86.12 267 ARG A CA 1
ATOM 2066 C C . ARG A 1 267 ? -5.464 4.661 19.743 1.00 86.12 267 ARG A C 1
ATOM 2068 O O . ARG A 1 267 ? -5.021 3.644 19.205 1.00 86.12 267 ARG A O 1
ATOM 2075 N N . PRO A 1 268 ? -5.615 4.708 21.082 1.00 83.00 268 PRO A N 1
ATOM 2076 C CA . PRO A 1 268 ? -5.703 3.486 21.875 1.00 83.00 268 PRO A CA 1
ATOM 2077 C C . PRO A 1 268 ? -6.947 2.675 21.484 1.00 83.00 268 PRO A C 1
ATOM 2079 O O . PRO A 1 268 ? -8.021 3.225 21.242 1.00 83.00 268 PRO A O 1
ATOM 2082 N N . SER A 1 269 ? -6.806 1.356 21.432 1.00 85.62 269 SER A N 1
ATOM 2083 C CA . SER A 1 269 ? -7.902 0.424 21.180 1.00 85.62 269 SER A CA 1
ATOM 2084 C C . SER A 1 269 ? -7.684 -0.885 21.927 1.00 85.62 269 SER A C 1
ATOM 2086 O O . SER A 1 269 ? -6.553 -1.356 22.061 1.00 85.62 269 SER A O 1
ATOM 2088 N N . ILE A 1 270 ? -8.780 -1.455 22.418 1.00 85.81 270 ILE A N 1
ATOM 2089 C CA . ILE A 1 270 ? -8.814 -2.767 23.066 1.00 85.81 270 ILE A CA 1
ATOM 2090 C C . ILE A 1 270 ? -9.767 -3.653 22.265 1.00 85.81 270 ILE A C 1
ATOM 2092 O O . ILE A 1 270 ? -10.894 -3.233 21.987 1.00 85.81 270 ILE A O 1
ATOM 2096 N N . THR A 1 271 ? -9.328 -4.862 21.925 1.00 89.69 271 THR A N 1
ATOM 2097 C CA . THR A 1 271 ? -10.160 -5.905 21.317 1.00 89.69 271 THR A CA 1
ATOM 2098 C C . THR A 1 271 ? -10.221 -7.124 22.236 1.00 89.69 271 THR A C 1
ATOM 2100 O O . THR A 1 271 ? -9.189 -7.584 22.722 1.00 89.69 271 THR A O 1
ATOM 2103 N N . LEU A 1 272 ? -11.418 -7.676 22.438 1.00 91.31 272 LEU A N 1
ATOM 2104 C CA . LEU A 1 272 ? -11.617 -9.043 22.922 1.00 91.31 272 LEU A CA 1
ATOM 2105 C C . LEU A 1 272 ? -12.179 -9.906 21.791 1.00 91.31 272 LEU A C 1
ATOM 2107 O O . LEU A 1 272 ? -13.143 -9.504 21.140 1.00 91.31 272 LEU A O 1
ATOM 2111 N N . TYR A 1 273 ? -11.631 -11.102 21.593 1.00 92.69 273 TYR A N 1
ATOM 2112 C CA . TYR A 1 273 ? -12.112 -12.065 20.602 1.00 92.69 273 TYR A CA 1
ATOM 2113 C C . TYR A 1 273 ? -12.242 -13.468 21.204 1.00 92.69 273 TYR A C 1
ATOM 2115 O O . TYR A 1 273 ? -11.259 -14.067 21.645 1.00 92.69 273 TYR A O 1
ATOM 2123 N N . ARG A 1 274 ? -13.463 -14.016 21.217 1.00 92.44 274 ARG A N 1
ATOM 2124 C CA . ARG A 1 274 ? -13.741 -15.373 21.711 1.00 92.44 274 ARG A CA 1
ATOM 2125 C C . ARG A 1 274 ? -13.440 -16.396 20.611 1.00 92.44 274 ARG A C 1
ATOM 2127 O O . ARG A 1 274 ? -14.292 -16.678 19.770 1.00 92.44 274 ARG A O 1
ATOM 2134 N N . MET A 1 275 ? -12.223 -16.942 20.611 1.00 88.19 275 MET A N 1
ATOM 2135 C CA . MET A 1 275 ? -11.738 -17.866 19.574 1.00 88.19 275 MET A CA 1
ATOM 2136 C C . MET A 1 275 ? -12.441 -19.231 19.643 1.00 88.19 275 MET A C 1
ATOM 2138 O O . MET A 1 275 ? -12.918 -19.763 18.639 1.00 88.19 275 MET A O 1
ATOM 2142 N N . ASP A 1 276 ? -12.516 -19.791 20.847 1.00 90.25 276 ASP A N 1
ATOM 2143 C CA . ASP A 1 276 ? -13.172 -21.057 21.169 1.00 90.25 276 ASP A CA 1
ATOM 2144 C C . ASP A 1 276 ? -13.718 -21.006 22.611 1.00 90.25 276 ASP A C 1
ATOM 2146 O O . ASP A 1 276 ? -13.894 -19.921 23.164 1.00 90.25 276 ASP A O 1
ATOM 2150 N N . GLU A 1 277 ? -14.057 -22.145 23.218 1.00 87.31 277 GLU A N 1
ATOM 2151 C CA . GLU A 1 277 ? -14.623 -22.170 24.575 1.00 87.31 277 GLU A CA 1
ATOM 2152 C C . GLU A 1 277 ? -13.604 -21.938 25.700 1.00 87.31 277 GLU A C 1
ATOM 2154 O O . GLU A 1 277 ? -14.002 -21.726 26.842 1.00 87.31 277 GLU A O 1
ATOM 2159 N N . GLU A 1 278 ? -12.308 -21.984 25.397 1.00 90.44 278 GLU A N 1
ATOM 2160 C CA . GLU A 1 278 ? -11.206 -21.974 26.370 1.00 90.44 278 GLU A CA 1
ATOM 2161 C C . GLU A 1 278 ? -10.159 -20.897 26.058 1.00 90.44 278 GLU A C 1
ATOM 2163 O O . GLU A 1 278 ? -9.239 -20.683 26.843 1.00 90.44 278 GLU A O 1
ATOM 2168 N N . LYS A 1 279 ? -10.314 -20.182 24.937 1.00 92.00 279 LYS A N 1
ATOM 2169 C CA . LYS A 1 279 ? -9.418 -19.112 24.494 1.00 92.00 279 LYS A CA 1
ATOM 2170 C C . LYS A 1 279 ? -10.197 -17.848 24.152 1.00 92.00 279 LYS A C 1
ATOM 2172 O O . LYS A 1 279 ? -10.883 -17.751 23.130 1.00 92.00 279 LYS A O 1
ATOM 2177 N N . LEU A 1 280 ? -10.027 -16.848 25.005 1.00 92.38 280 LEU A N 1
ATOM 2178 C CA . LEU A 1 280 ? -10.386 -15.462 24.765 1.00 92.38 280 LEU A CA 1
ATOM 2179 C C . LEU A 1 280 ? -9.096 -14.686 24.489 1.00 92.38 280 LEU A C 1
ATOM 2181 O O . LEU A 1 280 ? -8.241 -14.559 25.362 1.00 92.38 280 LEU A O 1
ATOM 2185 N N . ARG A 1 281 ? -8.943 -14.153 23.278 1.00 92.56 281 ARG A N 1
ATOM 2186 C CA . ARG A 1 281 ? -7.828 -13.262 22.961 1.00 92.56 281 ARG A CA 1
ATOM 2187 C C . ARG A 1 281 ? -8.147 -11.861 23.466 1.00 92.56 281 ARG A C 1
ATOM 2189 O O . ARG A 1 281 ? -9.176 -11.304 23.087 1.00 92.56 281 ARG A O 1
ATOM 2196 N N . LEU A 1 282 ? -7.252 -11.290 24.264 1.00 90.50 282 LEU A N 1
ATOM 2197 C CA . LEU A 1 282 ? -7.190 -9.856 24.532 1.00 90.50 282 LEU A CA 1
ATOM 2198 C C . LEU A 1 282 ? -6.087 -9.266 23.657 1.00 90.50 282 LEU A C 1
ATOM 2200 O O . LEU A 1 282 ? -4.949 -9.725 23.701 1.00 90.50 282 LEU A O 1
ATOM 2204 N N . ARG A 1 283 ? -6.407 -8.223 22.897 1.00 89.44 283 ARG A N 1
ATOM 2205 C CA . ARG A 1 283 ? -5.432 -7.433 22.147 1.00 89.44 283 ARG A CA 1
ATOM 2206 C C . ARG A 1 283 ? -5.527 -5.975 22.563 1.00 89.44 283 ARG A C 1
ATOM 2208 O O . ARG A 1 283 ? -6.608 -5.391 22.593 1.00 89.44 283 ARG A O 1
ATOM 2215 N N . ILE A 1 284 ? -4.377 -5.377 22.840 1.00 85.44 284 ILE A N 1
ATOM 2216 C CA . ILE A 1 284 ? -4.239 -3.979 23.234 1.00 85.44 284 ILE A CA 1
ATOM 2217 C C . ILE A 1 284 ? -3.346 -3.306 22.210 1.00 85.44 284 ILE A C 1
ATOM 2219 O O . ILE A 1 284 ? -2.225 -3.752 21.964 1.00 85.44 284 ILE A O 1
ATOM 2223 N N . ARG A 1 285 ? -3.825 -2.213 21.624 1.00 86.44 285 ARG A N 1
ATOM 2224 C CA . ARG A 1 285 ? -3.060 -1.434 20.659 1.00 86.44 285 ARG A CA 1
ATOM 2225 C C . ARG A 1 285 ? -3.064 0.036 21.022 1.00 86.44 285 ARG A C 1
ATOM 2227 O O . ARG A 1 285 ? -4.109 0.607 21.321 1.00 86.44 285 ARG A O 1
ATOM 2234 N N . ILE A 1 286 ? -1.903 0.667 20.913 1.00 83.56 286 ILE A N 1
ATOM 2235 C CA . ILE A 1 286 ? -1.739 2.112 21.066 1.00 83.56 286 ILE A CA 1
ATOM 2236 C C . ILE A 1 286 ? -1.090 2.632 19.787 1.00 83.56 286 ILE A C 1
ATOM 2238 O O . ILE A 1 286 ? 0.081 2.352 19.553 1.00 83.56 286 ILE A O 1
ATOM 2242 N N . ASP A 1 287 ? -1.828 3.383 18.969 1.00 86.12 287 ASP A N 1
ATOM 2243 C CA . ASP A 1 287 ? -1.255 4.135 17.843 1.00 86.12 287 ASP A CA 1
ATOM 2244 C C . ASP A 1 287 ? -1.125 5.621 18.199 1.00 86.12 287 ASP A C 1
ATOM 2246 O O . ASP A 1 287 ? -1.953 6.203 18.912 1.00 86.12 287 ASP A O 1
ATOM 2250 N N . ARG A 1 288 ? -0.064 6.241 17.698 1.00 85.06 288 ARG A N 1
ATOM 2251 C CA . ARG A 1 288 ? 0.253 7.658 17.824 1.00 85.06 288 ARG A CA 1
ATOM 2252 C C . ARG A 1 288 ? 0.712 8.152 16.474 1.00 85.06 288 ARG A C 1
ATOM 2254 O O . ARG A 1 288 ? 1.710 7.664 15.957 1.00 85.06 288 ARG A O 1
ATOM 2261 N N . LEU A 1 289 ? 0.041 9.170 15.959 1.00 88.06 289 LEU A N 1
ATOM 2262 C CA . LEU A 1 289 ? 0.276 9.699 14.626 1.00 88.06 289 LEU A CA 1
ATOM 2263 C C . LEU A 1 289 ? 0.457 11.215 14.695 1.00 88.06 289 LEU A C 1
ATOM 2265 O O . LEU A 1 289 ? -0.332 11.923 15.312 1.00 88.06 289 LEU A O 1
ATOM 2269 N N . THR A 1 290 ? 1.489 11.735 14.042 1.00 90.12 290 THR A N 1
ATOM 2270 C CA . THR A 1 290 ? 1.608 13.154 13.699 1.00 90.12 290 THR A CA 1
ATOM 2271 C C . THR A 1 290 ? 1.603 13.278 12.184 1.00 90.12 290 THR A C 1
ATOM 2273 O O . THR A 1 290 ? 2.519 12.794 11.522 1.00 90.12 290 THR A O 1
ATOM 2276 N N . VAL A 1 291 ? 0.590 13.948 11.642 1.00 91.25 291 VAL A N 1
ATOM 2277 C CA . VAL A 1 291 ? 0.491 14.318 10.228 1.00 91.25 291 VAL A CA 1
ATOM 2278 C C . VAL A 1 291 ? 0.834 15.795 10.089 1.00 91.25 291 VAL A C 1
ATOM 2280 O O . VAL A 1 291 ? 0.304 16.628 10.821 1.00 91.25 291 VAL A O 1
ATOM 2283 N N . LYS A 1 292 ? 1.695 16.132 9.133 1.00 92.81 292 LYS A N 1
ATOM 2284 C CA . LYS A 1 292 ? 1.860 17.492 8.611 1.00 92.81 292 LYS A CA 1
ATOM 2285 C C . LYS A 1 292 ? 1.371 17.492 7.171 1.00 92.81 292 LYS A C 1
ATOM 2287 O O . LYS A 1 292 ? 1.866 16.691 6.387 1.00 92.81 292 LYS A O 1
ATOM 2292 N N . SER A 1 293 ? 0.427 18.347 6.816 1.00 91.94 293 SER A N 1
ATOM 2293 C CA . SER A 1 293 ? -0.170 18.394 5.481 1.00 91.94 293 SER A CA 1
ATOM 2294 C C . SER A 1 293 ? -0.089 19.786 4.870 1.00 91.94 293 SER A C 1
ATOM 2296 O O . SER A 1 293 ? -0.087 20.794 5.577 1.00 91.94 293 SER A O 1
ATOM 2298 N N . VAL A 1 294 ? -0.027 19.824 3.542 1.00 89.38 294 VAL A N 1
ATOM 2299 C CA . VAL A 1 294 ? -0.238 21.006 2.706 1.00 89.38 294 VAL A CA 1
ATOM 2300 C C . VAL A 1 294 ? -1.128 20.570 1.549 1.00 89.38 294 VAL A C 1
ATOM 2302 O O . VAL A 1 294 ? -0.812 19.604 0.859 1.00 89.38 294 VAL A O 1
ATOM 2305 N N . SER A 1 295 ? -2.240 21.260 1.336 1.00 88.25 295 SER A N 1
ATOM 2306 C CA . SER A 1 295 ? -3.190 20.978 0.267 1.00 88.25 295 SER A CA 1
ATOM 2307 C C . SER A 1 295 ? -3.556 22.238 -0.504 1.00 88.25 295 SER A C 1
ATOM 2309 O O . SER A 1 295 ? -3.628 23.334 0.048 1.00 88.25 295 SER A O 1
ATOM 2311 N N . GLY A 1 296 ? -3.787 22.067 -1.800 1.00 83.31 296 GLY A N 1
ATOM 2312 C CA . GLY A 1 296 ? -4.382 23.056 -2.686 1.00 83.31 296 GLY A CA 1
ATOM 2313 C C . GLY A 1 296 ? -5.627 22.457 -3.329 1.00 83.31 296 GLY A C 1
ATOM 2314 O O . GLY A 1 296 ? -5.639 21.278 -3.683 1.00 83.31 296 GLY A O 1
ATOM 2315 N N . GLY A 1 297 ? -6.686 23.240 -3.471 1.00 80.94 297 GLY A N 1
ATOM 2316 C CA . GLY A 1 297 ? -7.943 22.770 -4.033 1.00 80.94 297 GLY A CA 1
ATOM 2317 C C . GLY A 1 297 ? -8.664 23.839 -4.831 1.00 80.94 297 GLY A C 1
ATOM 2318 O O . GLY A 1 297 ? -8.621 25.018 -4.490 1.00 80.94 297 GLY A O 1
ATOM 2319 N N . VAL A 1 298 ? -9.366 23.403 -5.868 1.00 76.25 298 VAL A N 1
ATOM 2320 C CA . VAL A 1 298 ? -10.350 24.192 -6.600 1.00 76.25 298 VAL A CA 1
ATOM 2321 C C . VAL A 1 298 ? -11.708 23.549 -6.357 1.00 76.25 298 VAL A C 1
ATOM 2323 O O . VAL A 1 298 ? -11.870 22.343 -6.547 1.00 76.25 298 VAL A O 1
ATOM 2326 N N . SER A 1 299 ? -12.689 24.332 -5.929 1.00 77.50 299 SER A N 1
ATOM 2327 C CA . SER A 1 299 ? -14.069 23.881 -5.780 1.00 77.50 299 SER A CA 1
ATOM 2328 C C . SER A 1 299 ? -15.014 24.820 -6.509 1.00 77.50 299 SER A C 1
ATOM 2330 O O . SER A 1 299 ? -14.914 26.042 -6.396 1.00 77.50 299 SER A O 1
ATOM 2332 N N . SER A 1 300 ? -15.965 24.248 -7.243 1.00 72.81 300 SER A N 1
ATOM 2333 C CA . SER A 1 300 ? -17.110 25.005 -7.726 1.00 72.81 300 SER A CA 1
ATOM 2334 C C . SER A 1 300 ? -18.151 25.111 -6.614 1.00 72.81 300 SER A C 1
ATOM 2336 O O . SER A 1 300 ? -18.534 24.094 -6.032 1.00 72.81 300 SER A O 1
ATOM 2338 N N . THR A 1 301 ? -18.652 26.308 -6.348 1.00 59.25 301 THR A N 1
ATOM 2339 C CA . THR A 1 301 ? -19.786 26.547 -5.452 1.00 59.25 301 THR A CA 1
ATOM 2340 C C . THR A 1 301 ? -20.978 26.986 -6.283 1.00 59.25 301 THR A C 1
ATOM 2342 O O . THR A 1 301 ? -21.205 28.181 -6.462 1.00 59.25 301 THR A O 1
ATOM 2345 N N . PHE A 1 302 ? -21.742 26.024 -6.797 1.00 56.09 302 PHE A N 1
ATOM 2346 C CA . PHE A 1 302 ? -23.066 26.325 -7.332 1.00 56.09 302 PHE A CA 1
ATOM 2347 C C . PHE A 1 302 ? -23.968 26.756 -6.177 1.00 56.09 302 PHE A C 1
ATOM 2349 O O . PHE A 1 302 ? -23.997 26.105 -5.132 1.00 56.09 302 PHE A O 1
ATOM 2356 N N . SER A 1 303 ? -24.677 27.864 -6.359 1.00 49.50 303 SER A N 1
ATOM 2357 C CA . SER A 1 303 ? -25.753 28.294 -5.475 1.00 49.50 303 SER A CA 1
ATOM 2358 C C . SER A 1 303 ? -27.051 28.260 -6.268 1.00 49.50 303 SER A C 1
ATOM 2360 O O . SER A 1 303 ? -27.431 29.268 -6.859 1.00 49.50 303 SER A O 1
ATOM 2362 N N . LEU A 1 304 ? -27.707 27.100 -6.316 1.00 47.66 304 LEU A N 1
ATOM 2363 C CA . LEU A 1 304 ? -29.108 27.054 -6.727 1.00 47.66 304 LEU A CA 1
ATOM 2364 C C . LEU A 1 304 ? -29.936 27.822 -5.694 1.00 47.66 304 LEU A C 1
ATOM 2366 O O . LEU A 1 304 ? -29.812 27.550 -4.491 1.00 47.66 304 LEU A O 1
ATOM 2370 N N . ASP A 1 305 ? -30.759 28.764 -6.153 1.00 49.91 305 ASP A N 1
ATOM 2371 C CA . ASP A 1 305 ? -31.748 29.406 -5.296 1.00 49.91 305 ASP A CA 1
ATOM 2372 C C . ASP A 1 305 ? -32.924 28.448 -5.064 1.00 49.91 305 ASP A C 1
ATOM 2374 O O . ASP A 1 305 ? -33.226 27.573 -5.876 1.00 49.91 305 ASP A O 1
ATOM 2378 N N . GLY A 1 306 ? -33.613 28.591 -3.926 1.00 45.50 306 GLY A N 1
ATOM 2379 C CA . GLY A 1 306 ? -34.667 27.644 -3.533 1.00 45.50 306 GLY A CA 1
ATOM 2380 C C . GLY A 1 306 ? -35.797 27.505 -4.566 1.00 45.50 306 GLY A C 1
ATOM 2381 O O . GLY A 1 306 ? -36.359 26.421 -4.708 1.00 45.50 306 GLY A O 1
ATOM 2382 N N . GLY A 1 307 ? -36.080 28.574 -5.320 1.00 48.25 307 GLY A N 1
ATOM 2383 C CA . GLY A 1 307 ? -37.067 28.564 -6.402 1.00 48.25 307 GLY A CA 1
ATOM 2384 C C . GLY A 1 307 ? -36.669 27.688 -7.595 1.00 48.25 307 GLY A C 1
ATOM 2385 O O . GLY A 1 307 ? -37.536 27.031 -8.164 1.00 48.25 307 GLY A O 1
ATOM 2386 N N . ASP A 1 308 ? -35.375 27.596 -7.916 1.00 50.00 308 ASP A N 1
ATOM 2387 C CA . ASP A 1 308 ? -34.863 26.802 -9.047 1.00 50.00 308 ASP A CA 1
ATOM 2388 C C . ASP A 1 308 ? -34.923 25.289 -8.773 1.00 50.00 308 ASP A C 1
ATOM 2390 O O . ASP A 1 308 ? -34.917 24.472 -9.691 1.00 50.00 308 ASP A O 1
ATOM 2394 N N . ILE A 1 309 ? -35.011 24.911 -7.493 1.00 46.59 309 ILE A N 1
ATOM 2395 C CA . ILE A 1 309 ? -35.177 23.527 -7.020 1.00 46.59 309 ILE A CA 1
ATOM 2396 C C . ILE A 1 309 ? -36.677 23.159 -6.910 1.00 46.59 309 ILE A C 1
ATOM 2398 O O . ILE A 1 309 ? -37.033 22.039 -6.551 1.00 46.59 309 ILE A O 1
ATOM 2402 N N . GLY A 1 310 ? -37.590 24.090 -7.216 1.00 42.97 310 GLY A N 1
ATOM 2403 C CA . GLY A 1 310 ? -39.035 23.882 -7.082 1.00 42.97 310 GLY A CA 1
ATOM 2404 C C . GLY A 1 310 ? -39.545 23.928 -5.637 1.00 42.97 310 GLY A C 1
ATOM 2405 O O . GLY A 1 310 ? -40.679 23.525 -5.375 1.00 42.97 310 GLY A O 1
ATOM 2406 N N . LEU A 1 311 ? -38.747 24.431 -4.685 1.00 47.44 311 LEU A N 1
ATOM 2407 C CA . LEU A 1 311 ? -39.243 24.742 -3.345 1.00 47.44 311 LEU A CA 1
ATOM 2408 C C . LEU A 1 311 ? -40.102 26.009 -3.434 1.00 47.44 311 LEU A C 1
ATOM 2410 O O . LEU A 1 311 ? -39.679 27.014 -4.007 1.00 47.44 311 LEU A O 1
ATOM 2414 N N . PHE A 1 312 ? -41.306 25.970 -2.855 1.00 45.34 312 PHE A N 1
ATOM 2415 C CA . PHE A 1 312 ? -42.256 27.087 -2.892 1.00 45.34 312 PHE A CA 1
ATOM 2416 C C . PHE A 1 312 ? -41.600 28.419 -2.494 1.00 45.34 312 PHE A C 1
ATOM 2418 O O . PHE A 1 312 ? -40.816 28.466 -1.537 1.00 45.34 312 PHE A O 1
ATOM 2425 N N . GLN A 1 313 ? -41.959 29.507 -3.190 1.00 46.41 313 GLN A N 1
ATOM 2426 C CA . GLN A 1 313 ? -41.543 30.863 -2.823 1.00 46.41 313 GLN A CA 1
ATOM 2427 C C . GLN A 1 313 ? -42.062 31.191 -1.417 1.00 46.41 313 GLN A C 1
ATOM 2429 O O . GLN A 1 313 ? -43.228 31.507 -1.203 1.00 46.41 313 GLN A O 1
ATOM 2434 N N . ALA A 1 314 ? -41.175 31.049 -0.437 1.00 46.78 314 ALA A N 1
ATOM 2435 C CA . ALA A 1 314 ? -41.497 31.178 0.969 1.00 46.78 314 ALA A CA 1
ATOM 2436 C C . ALA A 1 314 ? -41.705 32.650 1.344 1.00 46.78 314 ALA A C 1
ATOM 2438 O O . ALA A 1 314 ? -40.744 33.414 1.392 1.00 46.78 314 ALA A O 1
ATOM 2439 N N . GLU A 1 315 ? -42.936 33.048 1.665 1.00 49.31 315 GLU A N 1
ATOM 2440 C CA . GLU A 1 315 ? -43.217 34.410 2.144 1.00 49.31 315 GLU A CA 1
ATOM 2441 C C . GLU A 1 315 ? -42.678 34.643 3.571 1.00 49.31 315 GLU A C 1
ATOM 2443 O O . GLU A 1 315 ? -42.168 35.722 3.878 1.00 49.31 315 GLU A O 1
ATOM 2448 N N . ASN A 1 316 ? -42.687 33.606 4.421 1.00 54.31 316 ASN A N 1
ATOM 2449 C CA . ASN A 1 316 ? -42.279 33.680 5.828 1.00 54.31 316 ASN A CA 1
ATOM 2450 C C . ASN A 1 316 ? -40.789 33.368 6.078 1.00 54.31 316 ASN A C 1
ATOM 2452 O O . ASN A 1 316 ? -40.170 32.538 5.414 1.00 54.31 316 ASN A O 1
ATOM 2456 N N . ILE A 1 317 ? -40.222 34.003 7.112 1.00 56.22 317 ILE A N 1
ATOM 2457 C CA . ILE A 1 317 ? -38.795 33.907 7.485 1.00 56.22 317 ILE A CA 1
ATOM 2458 C C . ILE A 1 317 ? -38.372 32.459 7.788 1.00 56.22 317 ILE A C 1
ATOM 2460 O O . ILE A 1 317 ? -37.334 32.011 7.309 1.00 56.22 317 ILE A O 1
ATOM 2464 N N . LEU A 1 318 ? -39.188 31.702 8.530 1.00 44.16 318 LEU A N 1
ATOM 2465 C CA . LEU A 1 318 ? -38.865 30.323 8.915 1.00 44.16 318 LEU A CA 1
ATOM 2466 C C . LEU A 1 318 ? -38.694 29.406 7.690 1.00 44.16 318 LEU A C 1
ATOM 2468 O O . LEU A 1 318 ? -37.750 28.623 7.619 1.00 44.16 318 LEU A O 1
ATOM 2472 N N . THR A 1 319 ? -39.581 29.533 6.701 1.00 55.00 319 THR A N 1
ATOM 2473 C CA . THR A 1 319 ? -39.534 28.748 5.462 1.00 55.00 319 THR A CA 1
ATOM 2474 C C . THR A 1 319 ? -38.432 29.216 4.512 1.00 55.00 319 THR A C 1
ATOM 2476 O O . THR A 1 319 ? -37.850 28.377 3.828 1.00 55.00 319 THR A O 1
ATOM 2479 N N . LYS A 1 320 ? -38.049 30.504 4.521 1.00 58.31 320 LYS A N 1
ATOM 2480 C CA . LYS A 1 320 ? -36.828 30.967 3.832 1.00 58.31 320 LYS A CA 1
ATOM 2481 C C . LYS A 1 320 ? -35.579 30.301 4.405 1.00 58.31 320 LYS A C 1
ATOM 2483 O O . LYS A 1 320 ? -34.773 29.788 3.635 1.00 58.31 320 LYS A O 1
ATOM 2488 N N . GLU A 1 321 ? -35.442 30.229 5.726 1.00 57.03 321 GLU A N 1
ATOM 2489 C CA . GLU A 1 321 ? -34.264 29.623 6.358 1.00 57.03 321 GLU A CA 1
ATOM 2490 C C . GLU A 1 321 ? -34.223 28.091 6.203 1.00 57.03 321 GLU A C 1
ATOM 2492 O O . GLU A 1 321 ? -33.142 27.539 5.988 1.00 57.03 321 GLU A O 1
ATOM 2497 N N . ILE A 1 322 ? -35.379 27.412 6.186 1.00 56.06 322 ILE A N 1
ATOM 2498 C CA . ILE A 1 322 ? -35.490 25.987 5.817 1.00 56.06 322 ILE A CA 1
ATOM 2499 C C . ILE A 1 322 ? -35.079 25.768 4.353 1.00 56.06 322 ILE A C 1
ATOM 2501 O O . ILE A 1 322 ? -34.192 24.956 4.090 1.00 56.06 322 ILE A O 1
ATOM 2505 N N . ASN A 1 323 ? -35.640 26.526 3.403 1.00 58.19 323 ASN A N 1
ATOM 2506 C CA . ASN A 1 323 ? -35.269 26.426 1.987 1.00 58.19 323 ASN A CA 1
ATOM 2507 C C . ASN A 1 323 ? -33.776 26.717 1.777 1.00 58.19 323 ASN A C 1
ATOM 2509 O O . ASN A 1 323 ? -33.123 26.056 0.977 1.00 58.19 323 ASN A O 1
ATOM 2513 N N . ARG A 1 324 ? -33.205 27.660 2.534 1.00 61.38 324 ARG A N 1
ATOM 2514 C CA . ARG A 1 324 ? -31.778 28.004 2.497 1.00 61.38 324 ARG A CA 1
ATOM 2515 C C . ARG A 1 324 ? -30.893 26.906 3.087 1.00 61.38 324 ARG A C 1
ATOM 2517 O O . ARG A 1 324 ? -29.782 26.711 2.599 1.00 61.38 324 ARG A O 1
ATOM 2524 N N . ALA A 1 325 ? -31.357 26.180 4.104 1.00 57.59 325 ALA A N 1
ATOM 2525 C CA . ALA A 1 325 ? -30.672 25.000 4.627 1.00 57.59 325 ALA A CA 1
ATOM 2526 C C . ALA A 1 325 ? -30.709 23.837 3.619 1.00 57.59 325 ALA A C 1
ATOM 2528 O O . ALA A 1 325 ? -29.661 23.270 3.319 1.00 57.59 325 ALA A O 1
ATOM 2529 N N . ILE A 1 326 ? -31.877 23.552 3.030 1.00 57.16 326 ILE A N 1
ATOM 2530 C CA . ILE A 1 326 ? -32.051 22.523 1.992 1.00 57.16 326 ILE A CA 1
ATOM 2531 C C . ILE A 1 326 ? -31.197 22.850 0.758 1.00 57.16 326 ILE A C 1
ATOM 2533 O O . ILE A 1 326 ? -30.441 21.998 0.297 1.00 57.16 326 ILE A O 1
ATOM 2537 N N . ALA A 1 327 ? -31.237 24.093 0.270 1.00 59.59 327 ALA A N 1
ATOM 2538 C CA . ALA A 1 327 ? -30.420 24.539 -0.854 1.00 59.59 327 ALA A CA 1
ATOM 2539 C C . ALA A 1 327 ? -28.919 24.439 -0.545 1.00 59.59 327 ALA A C 1
ATOM 2541 O O . ALA A 1 327 ? -28.170 23.931 -1.372 1.00 59.59 327 ALA A O 1
ATOM 2542 N N . ARG A 1 328 ? -28.447 24.840 0.649 1.00 62.56 328 ARG A N 1
ATOM 2543 C CA . ARG A 1 328 ? -27.040 24.619 1.055 1.00 62.56 328 ARG A CA 1
ATOM 2544 C C . ARG A 1 328 ? -26.656 23.140 1.026 1.00 62.56 328 ARG A C 1
ATOM 2546 O O . ARG A 1 328 ? -25.547 22.830 0.596 1.00 62.56 328 ARG A O 1
ATOM 2553 N N . GLU A 1 329 ? -27.538 22.250 1.473 1.00 59.06 329 GLU A N 1
ATOM 2554 C CA . GLU A 1 329 ? -27.264 20.813 1.494 1.00 59.06 329 GLU A CA 1
ATOM 2555 C C . GLU A 1 329 ? -27.216 20.236 0.073 1.00 59.06 329 GLU A C 1
ATOM 2557 O O . GLU A 1 329 ? -26.245 19.576 -0.285 1.00 59.06 329 GLU A O 1
ATOM 2562 N N . ILE A 1 330 ? -28.174 20.587 -0.789 1.00 61.38 330 ILE A N 1
ATOM 2563 C CA . ILE A 1 330 ? -28.172 20.218 -2.215 1.00 61.38 330 ILE A CA 1
ATOM 2564 C C . ILE A 1 330 ? -26.926 20.768 -2.924 1.00 61.38 330 ILE A C 1
ATOM 2566 O O . ILE A 1 330 ? -26.242 20.031 -3.628 1.00 61.38 330 ILE A O 1
ATOM 2570 N N . ASN A 1 331 ? -26.550 22.022 -2.670 1.00 62.00 331 ASN A N 1
ATOM 2571 C CA . ASN A 1 331 ? -25.361 22.645 -3.252 1.00 62.00 331 ASN A CA 1
ATOM 2572 C C . ASN A 1 331 ? -24.048 21.952 -2.810 1.00 62.00 331 ASN A C 1
ATOM 2574 O O . ASN A 1 331 ? -23.107 21.862 -3.603 1.00 62.00 331 ASN A O 1
ATOM 2578 N N . ARG A 1 332 ? -23.974 21.362 -1.601 1.00 62.84 332 ARG A N 1
ATOM 2579 C CA . ARG A 1 332 ? -22.845 20.483 -1.209 1.00 62.84 332 ARG A CA 1
ATOM 2580 C C . ARG A 1 332 ? -22.750 19.233 -2.086 1.00 62.84 332 ARG A C 1
ATOM 2582 O O . ARG A 1 332 ? -21.632 18.798 -2.366 1.00 62.84 332 ARG A O 1
ATOM 2589 N N . TYR A 1 333 ? -23.887 18.699 -2.532 1.00 63.47 333 TYR A N 1
ATOM 2590 C CA . TYR A 1 333 ? -23.993 17.579 -3.472 1.00 63.47 333 TYR A CA 1
ATOM 2591 C C . TYR A 1 333 ? -23.931 17.997 -4.953 1.00 63.47 333 TYR A C 1
ATOM 2593 O O . TYR A 1 333 ? -24.138 17.151 -5.814 1.00 63.47 333 TYR A O 1
ATOM 2601 N N . LEU A 1 334 ? -23.625 19.261 -5.276 1.00 66.50 334 LEU A N 1
ATOM 2602 C CA . LEU A 1 334 ? -23.416 19.739 -6.656 1.00 66.50 334 LEU A CA 1
ATOM 2603 C C . LEU A 1 334 ? -22.020 20.345 -6.885 1.00 66.50 334 LEU A C 1
ATOM 2605 O O . LEU A 1 334 ? -21.597 20.534 -8.022 1.00 66.50 334 LEU A O 1
ATOM 2609 N N . ALA A 1 335 ? -21.264 20.600 -5.816 1.00 71.62 335 ALA A N 1
ATOM 2610 C CA . ALA A 1 335 ? -19.906 21.123 -5.887 1.00 71.62 335 ALA A CA 1
ATOM 2611 C C . ALA A 1 335 ? -18.906 20.124 -6.510 1.00 71.62 335 ALA A C 1
ATOM 2613 O O . ALA A 1 335 ? -18.437 19.203 -5.832 1.00 71.62 335 ALA A O 1
ATOM 2614 N N . ALA A 1 336 ? -18.515 20.357 -7.767 1.00 80.00 336 ALA A N 1
ATOM 2615 C CA . ALA A 1 336 ? -17.326 19.754 -8.360 1.00 80.00 336 ALA A CA 1
ATOM 2616 C C . ALA A 1 336 ? -16.064 20.224 -7.615 1.00 80.00 336 ALA A C 1
ATOM 2618 O O . ALA A 1 336 ? -15.922 21.404 -7.282 1.00 80.00 336 ALA A O 1
ATOM 2619 N N . LYS A 1 337 ? -15.149 19.300 -7.315 1.00 86.38 337 LYS A N 1
ATOM 2620 C CA . LYS A 1 337 ? -13.922 19.564 -6.548 1.00 86.38 337 LYS A CA 1
ATOM 2621 C C . LYS A 1 337 ? -12.731 18.896 -7.215 1.00 86.38 337 LYS A C 1
ATOM 2623 O O . LYS A 1 337 ? -12.835 17.753 -7.643 1.00 86.38 337 LYS A O 1
ATOM 2628 N N . ILE A 1 338 ? -11.603 19.592 -7.242 1.00 87.25 338 ILE A N 1
ATOM 2629 C CA . ILE A 1 338 ? -10.291 19.047 -7.589 1.00 87.25 338 ILE A CA 1
ATOM 2630 C C . ILE A 1 338 ? -9.345 19.434 -6.455 1.00 87.25 338 ILE A C 1
ATOM 2632 O O . ILE A 1 338 ? -9.222 20.615 -6.140 1.00 87.25 338 ILE A O 1
ATOM 2636 N N . THR A 1 339 ? -8.682 18.472 -5.821 1.00 88.06 339 THR A N 1
ATOM 2637 C CA . THR A 1 339 ? -7.761 18.730 -4.704 1.00 88.06 339 THR A CA 1
ATOM 2638 C C . THR A 1 339 ? -6.468 17.952 -4.856 1.00 88.06 339 THR A C 1
ATOM 2640 O O . THR A 1 339 ? -6.499 16.747 -5.091 1.00 88.06 339 THR A O 1
ATOM 2643 N N . TYR A 1 340 ? -5.345 18.630 -4.640 1.00 92.88 340 TYR A N 1
ATOM 2644 C CA . TYR A 1 340 ? -4.030 18.030 -4.465 1.00 92.88 340 TYR A CA 1
ATOM 2645 C C . TYR A 1 340 ? -3.577 18.219 -3.015 1.00 92.88 340 TYR A C 1
ATOM 2647 O O . TYR A 1 340 ? -3.720 19.304 -2.451 1.00 92.88 340 TYR A O 1
ATOM 2655 N N . GLY A 1 341 ? -3.004 17.189 -2.404 1.00 91.44 341 GLY A N 1
ATOM 2656 C CA . GLY A 1 341 ? -2.496 17.244 -1.040 1.00 91.44 341 GLY A CA 1
ATOM 2657 C C . GLY A 1 341 ? -1.200 16.470 -0.883 1.00 91.44 341 GLY A C 1
ATOM 2658 O O . GLY A 1 341 ? -1.162 15.277 -1.153 1.00 91.44 341 GLY A O 1
ATOM 2659 N N . HIS A 1 342 ? -0.166 17.135 -0.376 1.00 93.00 342 HIS A N 1
ATOM 2660 C CA . HIS A 1 342 ? 1.017 16.478 0.163 1.00 93.00 342 HIS A CA 1
ATOM 2661 C C . HIS A 1 342 ? 0.861 16.329 1.678 1.00 93.00 342 HIS A C 1
ATOM 2663 O O . HIS A 1 342 ? 0.561 17.299 2.380 1.00 93.00 342 HIS A O 1
ATOM 2669 N N . SER A 1 343 ? 1.107 15.141 2.218 1.00 93.50 343 SER A N 1
ATOM 2670 C CA . SER A 1 343 ? 1.171 14.920 3.662 1.00 93.50 343 SER A CA 1
ATOM 2671 C C . SER A 1 343 ? 2.429 14.158 4.052 1.00 93.50 343 SER A C 1
ATOM 2673 O O . SER A 1 343 ? 2.913 13.333 3.289 1.00 93.50 343 SER A O 1
ATOM 2675 N N . LYS A 1 344 ? 2.963 14.430 5.244 1.00 94.12 344 LYS A N 1
ATOM 2676 C CA . LYS A 1 344 ? 4.027 13.661 5.894 1.00 94.12 344 LYS A CA 1
ATOM 2677 C C . LYS A 1 344 ? 3.510 13.130 7.220 1.00 94.12 344 LYS A C 1
ATOM 2679 O O . LYS A 1 344 ? 3.096 13.915 8.074 1.00 94.12 344 LYS A O 1
ATOM 2684 N N . SER A 1 345 ? 3.554 11.820 7.396 1.00 92.19 345 SER A N 1
ATOM 2685 C CA . SER A 1 345 ? 3.181 11.122 8.620 1.00 92.19 345 SER A CA 1
ATOM 2686 C C . SER A 1 345 ? 4.428 10.659 9.373 1.00 92.19 345 SER A C 1
ATOM 2688 O O . SER A 1 345 ? 5.425 10.242 8.785 1.00 92.19 345 SER A O 1
ATOM 2690 N N . LYS A 1 346 ? 4.378 10.719 10.702 1.00 91.44 346 LYS A N 1
ATOM 2691 C C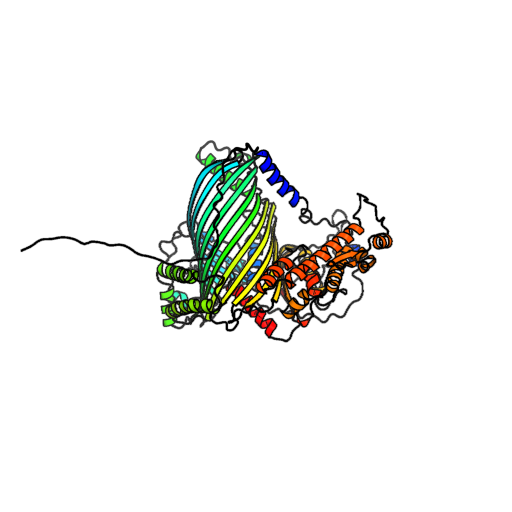A . LYS A 1 346 ? 5.297 9.998 11.586 1.00 91.44 346 LYS A CA 1
ATOM 2692 C C . LYS A 1 346 ? 4.528 9.490 12.790 1.00 91.44 346 LYS A C 1
ATOM 2694 O O . LYS A 1 346 ? 3.743 10.244 13.367 1.00 91.44 346 LYS A O 1
ATOM 2699 N N . GLY A 1 347 ? 4.767 8.249 13.184 1.00 88.25 347 GLY A N 1
ATOM 2700 C CA . GLY A 1 347 ? 4.051 7.634 14.282 1.00 88.25 347 GLY A CA 1
ATOM 2701 C C . GLY A 1 347 ? 4.752 6.445 14.922 1.00 88.25 347 GLY A C 1
ATOM 2702 O O . GLY A 1 347 ? 5.835 6.022 14.515 1.00 88.25 347 GLY A O 1
ATOM 2703 N N . LYS A 1 348 ? 4.112 5.942 15.974 1.00 86.00 348 LYS A N 1
ATOM 2704 C CA . LYS A 1 348 ? 4.513 4.759 16.735 1.00 86.00 348 LYS A CA 1
ATOM 2705 C C . LYS A 1 348 ? 3.262 3.937 17.038 1.00 86.00 348 LYS A C 1
ATOM 2707 O O . LYS A 1 348 ? 2.289 4.491 17.549 1.00 86.00 348 LYS A O 1
ATOM 2712 N N . LYS A 1 349 ? 3.304 2.634 16.764 1.00 87.31 349 LYS A N 1
ATOM 2713 C CA . LYS A 1 349 ? 2.313 1.650 17.220 1.00 87.31 349 LYS A CA 1
ATOM 2714 C C . LYS A 1 349 ? 2.947 0.736 18.259 1.00 87.31 349 LYS A C 1
ATOM 2716 O O . LYS A 1 349 ? 4.088 0.326 18.081 1.00 87.31 349 LYS A O 1
ATOM 2721 N N . ILE A 1 350 ? 2.190 0.377 19.286 1.00 84.38 350 ILE A N 1
ATOM 2722 C CA . ILE A 1 350 ? 2.506 -0.696 20.238 1.00 84.38 350 ILE A CA 1
ATOM 2723 C C . ILE A 1 350 ? 1.363 -1.704 20.176 1.00 84.38 350 ILE A C 1
ATOM 2725 O O . ILE A 1 350 ? 0.202 -1.298 20.056 1.00 84.38 350 ILE A O 1
ATOM 2729 N N . LEU A 1 351 ? 1.692 -2.991 20.249 1.00 87.50 351 LEU A N 1
ATOM 2730 C CA . LEU A 1 351 ? 0.741 -4.094 20.258 1.00 87.50 351 LEU A CA 1
ATOM 2731 C C . LEU A 1 351 ? 1.125 -5.110 21.337 1.00 87.50 351 LEU A C 1
ATOM 2733 O O . LEU A 1 351 ? 2.253 -5.600 21.341 1.00 87.50 351 LEU A O 1
ATOM 2737 N N . LEU A 1 352 ? 0.169 -5.438 22.204 1.00 86.62 352 LEU A N 1
ATOM 2738 C CA . LEU A 1 352 ? 0.246 -6.534 23.170 1.00 86.62 352 LEU A CA 1
ATOM 2739 C C . LEU A 1 352 ? -0.923 -7.492 22.918 1.00 86.62 352 LEU A C 1
ATOM 2741 O O . LEU A 1 352 ? -2.049 -7.041 22.683 1.00 86.62 352 LEU A O 1
ATOM 2745 N N . GLU A 1 353 ? -0.674 -8.797 22.970 1.00 90.06 353 GLU A N 1
ATOM 2746 C CA . GLU A 1 353 ? -1.695 -9.834 22.794 1.00 90.06 353 GLU A CA 1
ATOM 2747 C C . GLU A 1 353 ? -1.582 -10.886 23.896 1.00 90.06 353 GLU A C 1
ATOM 2749 O O . GLU A 1 353 ? -0.495 -11.381 24.174 1.00 90.06 353 GLU A O 1
ATOM 2754 N N . PHE A 1 354 ? -2.714 -11.269 24.478 1.00 91.19 354 PHE A N 1
ATOM 2755 C CA . PHE A 1 354 ? -2.829 -12.241 25.562 1.00 91.19 354 PHE A CA 1
ATOM 2756 C C . PHE A 1 354 ? -3.870 -13.298 25.185 1.00 91.19 354 PHE A C 1
ATOM 2758 O O . PHE A 1 354 ? -4.846 -12.994 24.490 1.00 91.19 354 PHE A O 1
ATOM 2765 N N . ILE A 1 355 ? -3.695 -14.528 25.671 1.00 93.00 355 ILE A N 1
ATOM 2766 C CA . ILE A 1 355 ? -4.724 -15.573 25.612 1.00 93.00 355 ILE A CA 1
ATOM 2767 C C . ILE A 1 355 ? -5.172 -15.858 27.039 1.00 93.00 355 ILE A C 1
ATOM 2769 O O . ILE A 1 355 ? -4.424 -16.409 27.838 1.00 93.00 355 ILE A O 1
ATOM 2773 N N . VAL A 1 356 ? -6.405 -15.465 27.333 1.00 91.19 356 VAL A N 1
ATOM 2774 C CA . VAL A 1 356 ? -7.062 -15.615 28.629 1.00 91.19 356 VAL A CA 1
ATOM 2775 C C . VAL A 1 356 ? -8.017 -16.805 28.538 1.00 91.19 356 VAL A C 1
ATOM 2777 O O . VAL A 1 356 ? -8.731 -16.946 27.542 1.00 91.19 356 VAL A O 1
ATOM 2780 N N . ASN A 1 357 ? -8.064 -17.660 29.558 1.00 91.50 357 ASN A N 1
ATOM 2781 C CA . ASN A 1 357 ? -9.053 -18.729 29.640 1.00 91.50 357 ASN A CA 1
ATOM 2782 C C . ASN A 1 357 ? -10.371 -18.177 30.210 1.00 91.50 357 ASN A C 1
ATOM 2784 O O . ASN A 1 357 ? -10.433 -17.858 31.397 1.00 91.50 357 ASN A O 1
ATOM 2788 N N . PRO A 1 358 ? -11.463 -18.098 29.427 1.00 88.88 358 PRO A N 1
ATOM 2789 C CA . PRO A 1 358 ? -12.721 -17.548 29.909 1.00 88.88 358 PRO A CA 1
ATOM 2790 C C . PRO A 1 358 ? -13.447 -18.458 30.908 1.00 88.88 358 PRO A C 1
ATOM 2792 O O . PRO A 1 358 ? -14.415 -18.013 31.518 1.00 88.88 358 PRO A O 1
ATOM 2795 N N . LYS A 1 359 ? -13.010 -19.711 31.095 1.00 88.62 359 LYS A N 1
ATOM 2796 C CA . LYS A 1 359 ? -13.516 -20.604 32.149 1.00 88.62 359 LYS A CA 1
ATOM 2797 C C . LYS A 1 359 ? -12.781 -20.438 33.483 1.00 88.62 359 LYS A C 1
ATOM 2799 O O . LYS A 1 359 ? -13.266 -20.954 34.484 1.00 88.62 359 LYS A O 1
ATOM 2804 N N . ASP A 1 360 ? -11.633 -19.760 33.509 1.00 90.44 360 ASP A N 1
ATOM 2805 C CA . ASP A 1 360 ? -10.905 -19.482 34.747 1.00 90.44 360 ASP A CA 1
ATOM 2806 C C . ASP A 1 360 ? -11.483 -18.220 35.404 1.00 90.44 360 ASP A C 1
ATOM 2808 O O . ASP A 1 360 ? -11.421 -17.112 34.862 1.00 90.44 360 ASP A O 1
ATOM 2812 N N . ASP A 1 361 ? -12.081 -18.401 36.582 1.00 88.88 361 ASP A N 1
ATOM 2813 C CA . ASP A 1 361 ? -12.691 -17.313 37.336 1.00 88.88 361 ASP A CA 1
ATOM 2814 C C . ASP A 1 361 ? -11.679 -16.228 37.722 1.00 88.88 361 ASP A C 1
ATOM 2816 O O . ASP A 1 361 ? -12.031 -15.054 37.640 1.00 88.88 361 ASP A O 1
ATOM 2820 N N . LYS A 1 362 ? -10.432 -16.594 38.056 1.00 88.38 362 LYS A N 1
ATOM 2821 C CA . LYS A 1 362 ? -9.385 -15.647 38.468 1.00 88.38 362 LYS A CA 1
ATOM 2822 C C . LYS A 1 362 ? -8.862 -14.841 37.292 1.00 88.38 362 LYS A C 1
ATOM 2824 O O . LYS A 1 362 ? -8.699 -13.632 37.407 1.00 88.38 362 LYS A O 1
ATOM 2829 N N . GLN A 1 363 ? -8.624 -15.494 36.154 1.00 87.62 363 GLN A N 1
ATOM 2830 C CA . GLN A 1 363 ? -8.176 -14.792 34.950 1.00 87.62 363 GLN A CA 1
ATOM 2831 C C . GLN A 1 363 ? -9.258 -13.850 34.413 1.00 87.62 363 GLN A C 1
ATOM 2833 O O . GLN A 1 363 ? -8.946 -12.762 33.938 1.00 87.62 363 GLN A O 1
ATOM 2838 N N . ILE A 1 364 ? -10.538 -14.225 34.520 1.00 88.81 364 ILE A N 1
ATOM 2839 C CA . ILE A 1 364 ? -11.634 -13.314 34.183 1.00 88.81 364 ILE A CA 1
ATOM 2840 C C . ILE A 1 364 ? -11.828 -12.212 35.230 1.00 88.81 364 ILE A C 1
ATOM 2842 O O . ILE A 1 364 ? -12.215 -11.117 34.842 1.00 88.81 364 ILE A O 1
ATOM 2846 N N . GLU A 1 365 ? -11.556 -12.444 36.514 1.00 87.00 365 GLU A N 1
ATOM 2847 C CA . GLU A 1 365 ? -11.583 -11.387 37.535 1.00 87.00 365 GLU A CA 1
ATOM 2848 C C . GLU A 1 365 ? -10.452 -10.369 37.319 1.00 87.00 365 GLU A C 1
ATOM 2850 O O . GLU A 1 365 ? -10.726 -9.171 37.293 1.00 87.00 365 GLU A O 1
ATOM 2855 N N . ALA A 1 366 ? -9.228 -10.826 37.032 1.00 84.25 366 ALA A N 1
ATOM 2856 C CA . ALA A 1 366 ? -8.102 -9.965 36.662 1.00 84.25 366 ALA A CA 1
ATOM 2857 C C . ALA A 1 366 ? -8.366 -9.207 35.349 1.00 84.25 366 ALA A C 1
ATOM 2859 O O . ALA A 1 366 ? -8.205 -7.991 35.292 1.00 84.25 366 ALA A O 1
ATOM 2860 N N . LEU A 1 367 ? -8.865 -9.884 34.306 1.00 84.88 367 LEU A N 1
ATOM 2861 C CA . LEU A 1 367 ? -9.277 -9.236 33.055 1.00 84.88 367 LEU A CA 1
ATOM 2862 C C . LEU A 1 367 ? -10.444 -8.257 33.261 1.00 84.88 367 LEU A C 1
ATOM 2864 O O . LEU A 1 367 ? -10.514 -7.229 32.587 1.00 84.88 367 LEU A O 1
ATOM 2868 N N . GLU A 1 368 ? -11.377 -8.569 34.162 1.00 85.56 368 GLU A N 1
ATOM 2869 C CA . GLU A 1 368 ? -12.440 -7.653 34.552 1.00 85.56 368 GLU A CA 1
ATOM 2870 C C . GLU A 1 368 ? -11.824 -6.422 35.215 1.00 85.56 368 GLU A C 1
ATOM 2872 O O . GLU A 1 368 ? -12.025 -5.344 34.677 1.00 85.56 368 GLU A O 1
ATOM 2877 N N . GLU A 1 369 ? -11.033 -6.549 36.284 1.00 79.81 369 GLU A N 1
ATOM 2878 C CA . GLU A 1 369 ? -10.359 -5.431 36.968 1.00 79.81 369 GLU A CA 1
ATOM 2879 C C . GLU A 1 369 ? -9.516 -4.575 36.006 1.00 79.81 369 GLU A C 1
ATOM 2881 O O . GLU A 1 369 ? -9.640 -3.349 35.983 1.00 79.81 369 GLU A O 1
ATOM 2886 N N . PHE A 1 370 ? -8.751 -5.218 35.123 1.00 75.94 370 PHE A N 1
ATOM 2887 C CA . PHE A 1 370 ? -7.952 -4.580 34.077 1.00 75.94 370 PHE A CA 1
ATOM 2888 C C . PHE A 1 370 ? -8.778 -3.716 33.110 1.00 75.94 370 PHE A C 1
ATOM 2890 O O . PHE A 1 370 ? -8.282 -2.719 32.587 1.00 75.94 370 PHE A O 1
ATOM 2897 N N . LEU A 1 371 ? -10.041 -4.078 32.862 1.00 75.06 371 LEU A N 1
ATOM 2898 C CA . LEU A 1 371 ? -10.954 -3.376 31.950 1.00 75.06 371 LEU A CA 1
ATOM 2899 C C . LEU A 1 371 ? -12.042 -2.557 32.679 1.00 75.06 371 LEU A C 1
ATOM 2901 O O . LEU A 1 371 ? -12.762 -1.784 32.041 1.00 75.06 371 LEU A O 1
ATOM 2905 N N . LYS A 1 372 ? -12.166 -2.701 34.002 1.00 69.88 372 LYS A N 1
ATOM 2906 C CA . LYS A 1 372 ? -13.210 -2.141 34.874 1.00 69.88 372 LYS A CA 1
ATOM 2907 C C . LYS A 1 372 ? -12.586 -1.149 35.849 1.00 69.88 372 LYS A C 1
ATOM 2909 O O . LYS A 1 372 ? -12.412 -1.427 37.031 1.00 69.88 372 LYS A O 1
ATOM 2914 N N . GLY A 1 373 ? -12.301 0.054 35.363 1.00 48.19 373 GLY A N 1
ATOM 2915 C CA . GLY A 1 373 ? -11.806 1.107 36.244 1.00 48.19 373 GLY A CA 1
ATOM 2916 C C . GLY A 1 373 ? -11.296 2.344 35.526 1.00 48.19 373 GLY A C 1
ATOM 2917 O O . GLY A 1 373 ? -10.099 2.471 35.280 1.00 48.19 373 GLY A O 1
ATOM 2918 N N . ASP A 1 374 ? -12.206 3.294 35.307 1.00 49.53 374 ASP A N 1
ATOM 2919 C CA . ASP A 1 374 ? -11.915 4.706 35.045 1.00 49.53 374 ASP A CA 1
ATOM 2920 C C . ASP A 1 374 ? -11.028 5.072 33.838 1.00 49.53 374 ASP A C 1
ATOM 2922 O O . ASP A 1 374 ? -10.330 4.286 33.194 1.00 49.53 374 ASP A O 1
ATOM 2926 N N . TYR A 1 375 ? -10.984 6.383 33.594 1.00 48.53 375 TYR A N 1
ATOM 2927 C CA . TYR A 1 375 ? -9.964 7.062 32.790 1.00 48.53 375 TYR A CA 1
ATOM 2928 C C . TYR A 1 375 ? -8.523 6.632 33.145 1.00 48.53 375 TYR A C 1
ATOM 2930 O O . TYR A 1 375 ? -7.608 6.843 32.352 1.00 48.53 375 TYR A O 1
ATOM 2938 N N . THR A 1 376 ? -8.306 6.054 34.331 1.00 45.88 376 THR A N 1
ATOM 2939 C CA . THR A 1 376 ? -7.023 5.628 34.895 1.00 45.88 376 THR A CA 1
ATOM 2940 C C . THR A 1 376 ? -6.354 4.497 34.116 1.00 45.88 376 THR A C 1
ATOM 2942 O O . THR A 1 376 ? -5.147 4.574 33.913 1.00 45.88 376 THR A O 1
ATOM 2945 N N . VAL A 1 377 ? -7.090 3.498 33.615 1.00 51.09 377 VAL A N 1
ATOM 2946 C CA . VAL A 1 377 ? -6.513 2.420 32.781 1.00 51.09 377 VAL A CA 1
ATOM 2947 C C . VAL A 1 377 ? -6.073 2.963 31.419 1.00 51.09 377 VAL A C 1
ATOM 2949 O O . VAL A 1 377 ? -4.933 2.775 31.000 1.00 51.09 377 VAL A O 1
ATOM 2952 N N . ILE A 1 378 ? -6.931 3.748 30.760 1.00 51.47 378 ILE A N 1
ATOM 2953 C CA . ILE A 1 378 ? -6.592 4.435 29.501 1.00 51.47 378 ILE A CA 1
ATOM 2954 C C . ILE A 1 378 ? -5.412 5.396 29.718 1.00 51.47 378 ILE A C 1
ATOM 2956 O O . ILE A 1 378 ? -4.515 5.484 28.882 1.00 51.47 378 ILE A O 1
ATOM 2960 N N . LYS A 1 379 ? -5.358 6.079 30.868 1.00 56.81 379 LYS A N 1
ATOM 2961 C CA . LYS A 1 379 ? -4.234 6.926 31.280 1.00 56.81 379 LYS A CA 1
ATOM 2962 C C . LYS A 1 379 ? -2.963 6.113 31.531 1.00 56.81 379 LYS A C 1
ATOM 2964 O O . LYS A 1 379 ? -1.917 6.580 31.095 1.00 56.81 379 LYS A O 1
ATOM 2969 N N . ARG A 1 380 ? -3.034 4.915 32.131 1.00 60.88 380 ARG A N 1
ATOM 2970 C CA . ARG A 1 380 ? -1.900 3.981 32.252 1.00 60.88 380 ARG A CA 1
ATOM 2971 C C . ARG A 1 380 ? -1.404 3.559 30.874 1.00 60.88 380 ARG A C 1
ATOM 2973 O O . ARG A 1 380 ? -0.230 3.753 30.609 1.00 60.88 380 ARG A O 1
ATOM 2980 N N . PHE A 1 381 ? -2.260 3.144 29.938 1.00 58.47 381 PHE A N 1
ATOM 2981 C CA . PHE A 1 381 ? -1.831 2.869 28.554 1.00 58.47 381 PHE A CA 1
ATOM 2982 C C . PHE A 1 381 ? -1.225 4.088 27.853 1.00 58.47 381 PHE A C 1
ATOM 2984 O O . PHE A 1 381 ? -0.214 3.976 27.163 1.00 58.47 381 PHE A O 1
ATOM 2991 N N . ILE A 1 382 ? -1.794 5.280 28.049 1.00 55.66 382 ILE A N 1
ATOM 2992 C CA . ILE A 1 382 ? -1.210 6.520 27.532 1.00 55.66 382 ILE A CA 1
ATOM 2993 C C . ILE A 1 382 ? 0.159 6.783 28.179 1.00 55.66 382 ILE A C 1
ATOM 2995 O O . ILE A 1 382 ? 1.058 7.210 27.461 1.00 55.66 382 ILE A O 1
ATOM 2999 N N . GLN A 1 383 ? 0.337 6.512 29.476 1.00 62.00 383 GLN A N 1
ATOM 3000 C CA . GLN A 1 383 ? 1.595 6.656 30.222 1.00 62.00 383 GLN A CA 1
ATOM 3001 C C . GLN A 1 383 ? 2.643 5.608 29.829 1.00 62.00 383 GLN A C 1
ATOM 3003 O O . GLN A 1 383 ? 3.783 5.983 29.591 1.00 62.00 383 GLN A O 1
ATOM 3008 N N . LEU A 1 384 ? 2.267 4.341 29.662 1.00 59.09 384 LEU A N 1
ATOM 3009 C CA . LEU A 1 384 ? 3.102 3.285 29.088 1.00 59.09 384 LEU A CA 1
ATOM 3010 C C . LEU A 1 384 ? 3.571 3.708 27.694 1.00 59.09 384 LEU A C 1
ATOM 3012 O O . LEU A 1 384 ? 4.765 3.831 27.444 1.00 59.09 384 LEU A O 1
ATOM 3016 N N . GLY A 1 385 ? 2.639 4.108 26.826 1.00 56.22 385 GLY A N 1
ATOM 3017 C CA . GLY A 1 385 ? 2.964 4.677 25.520 1.00 56.22 385 GLY A CA 1
ATOM 3018 C C . GLY A 1 385 ? 3.787 5.977 25.571 1.00 56.22 385 GLY A C 1
ATOM 3019 O O . GLY A 1 385 ? 4.373 6.336 24.557 1.00 56.22 385 GLY A O 1
ATOM 3020 N N . LEU A 1 386 ? 3.797 6.722 26.691 1.00 58.88 386 LEU A N 1
ATOM 3021 C CA . LEU A 1 386 ? 4.657 7.901 26.906 1.00 58.88 386 LEU A CA 1
ATOM 3022 C C . LEU A 1 386 ? 6.067 7.478 27.346 1.00 58.88 386 LEU A C 1
ATOM 3024 O O . LEU A 1 386 ? 7.014 8.064 26.843 1.00 58.88 386 LEU A O 1
ATOM 3028 N N . LYS A 1 387 ? 6.226 6.452 28.200 1.00 58.47 387 LYS A N 1
ATOM 3029 C CA . LYS A 1 387 ? 7.539 5.835 28.489 1.00 58.47 387 LYS A CA 1
ATOM 3030 C C . LYS A 1 387 ? 8.183 5.351 27.175 1.00 58.47 387 LYS A C 1
ATOM 3032 O O . LYS A 1 387 ? 9.328 5.663 26.880 1.00 58.47 387 LYS A O 1
ATOM 3037 N N . PHE A 1 388 ? 7.384 4.741 26.295 1.00 55.19 388 PHE A N 1
ATOM 3038 C CA . PHE A 1 388 ? 7.778 4.373 24.928 1.00 55.19 388 PHE A CA 1
ATOM 3039 C C . PHE A 1 388 ? 8.150 5.549 23.993 1.00 55.19 388 PHE A C 1
ATOM 3041 O O . PHE A 1 388 ? 8.652 5.310 22.886 1.00 55.19 388 PHE A O 1
ATOM 3048 N N . ASP A 1 389 ? 7.922 6.819 24.359 1.00 53.09 389 ASP A N 1
ATOM 3049 C CA . ASP A 1 389 ? 8.425 7.936 23.547 1.00 53.09 389 ASP A CA 1
ATOM 3050 C C . ASP A 1 389 ? 9.958 8.029 23.602 1.00 53.09 389 ASP A C 1
ATOM 3052 O O . ASP A 1 389 ? 10.542 8.449 22.602 1.00 53.09 389 ASP A O 1
ATOM 3056 N N . GLU A 1 390 ? 10.589 7.566 24.690 1.00 51.03 390 GLU A N 1
ATOM 3057 C CA . GLU A 1 390 ? 12.046 7.593 24.912 1.00 51.03 390 GLU A CA 1
ATOM 3058 C C . GLU A 1 390 ? 12.819 6.700 23.929 1.00 51.03 390 GLU A C 1
ATOM 3060 O O . GLU A 1 390 ? 13.982 6.968 23.628 1.00 51.03 390 GLU A O 1
ATOM 3065 N N . PHE A 1 391 ? 12.149 5.724 23.304 1.00 53.53 391 PHE A N 1
ATOM 3066 C CA . PHE A 1 391 ? 12.703 4.996 22.168 1.00 53.53 391 PHE A CA 1
ATOM 3067 C C . PHE A 1 391 ? 12.937 5.903 20.962 1.00 53.53 391 PHE A C 1
ATOM 3069 O O . PHE A 1 391 ? 12.013 6.231 20.202 1.00 53.53 391 PHE A O 1
ATOM 3076 N N . ALA A 1 392 ? 14.197 6.255 20.738 1.00 58.19 392 ALA A N 1
ATOM 3077 C CA . ALA A 1 392 ? 14.634 6.802 19.469 1.00 58.19 392 ALA A CA 1
ATOM 3078 C C . ALA A 1 392 ? 14.416 5.774 18.345 1.00 58.19 392 ALA A C 1
ATOM 3080 O O . ALA A 1 392 ? 14.555 4.571 18.522 1.00 58.19 392 ALA A O 1
ATOM 3081 N N . GLU A 1 393 ? 14.118 6.260 17.145 1.00 57.62 393 GLU A N 1
ATOM 3082 C CA . GLU A 1 393 ? 14.086 5.439 15.923 1.00 57.62 393 GLU A CA 1
ATOM 3083 C C . GLU A 1 393 ? 15.459 4.832 15.577 1.00 57.62 393 GLU A C 1
ATOM 3085 O O . GLU A 1 393 ? 15.543 3.836 14.866 1.00 57.62 393 GLU A O 1
ATOM 3090 N N . THR A 1 394 ? 16.515 5.437 16.126 1.00 57.72 394 THR A N 1
ATOM 3091 C CA . THR A 1 394 ? 17.919 5.025 16.066 1.00 57.72 394 THR A CA 1
ATOM 3092 C C . THR A 1 394 ? 18.374 4.237 17.298 1.00 57.72 394 THR A C 1
ATOM 3094 O O . THR A 1 394 ? 19.573 4.025 17.447 1.00 57.72 394 THR A O 1
ATOM 3097 N N . ALA A 1 395 ? 17.470 3.865 18.213 1.00 59.91 395 ALA A N 1
ATOM 3098 C CA . ALA A 1 395 ? 17.818 2.953 19.299 1.00 59.91 395 ALA A CA 1
ATOM 3099 C C . ALA A 1 395 ? 18.208 1.589 18.708 1.00 59.91 395 ALA A C 1
ATOM 3101 O O . ALA A 1 395 ? 17.622 1.146 17.709 1.00 59.91 395 ALA A O 1
ATOM 3102 N N . ASN A 1 396 ? 19.205 0.946 19.313 1.00 62.56 396 ASN A N 1
ATOM 3103 C CA . ASN A 1 396 ? 19.654 -0.376 18.889 1.00 62.56 396 ASN A CA 1
ATOM 3104 C C . ASN A 1 396 ? 18.565 -1.440 19.185 1.00 62.56 396 ASN A C 1
ATOM 3106 O O . ASN A 1 396 ? 17.500 -1.151 19.748 1.00 62.56 396 ASN A O 1
ATOM 3110 N N . SER A 1 397 ? 18.799 -2.678 18.757 1.00 65.69 397 SER A N 1
ATOM 3111 C CA . SER A 1 397 ? 17.889 -3.798 19.023 1.00 65.69 397 SER A CA 1
ATOM 3112 C C . SER A 1 397 ? 17.747 -4.114 20.524 1.00 65.69 397 SER A C 1
ATOM 3114 O O . SER A 1 397 ? 16.635 -4.375 20.978 1.00 65.69 397 SER A O 1
ATOM 3116 N N . VAL A 1 398 ? 18.821 -4.018 21.309 1.00 69.44 398 VAL A N 1
ATOM 3117 C CA . VAL A 1 398 ? 18.861 -4.377 22.739 1.00 69.44 398 VAL A CA 1
ATOM 3118 C C . VAL A 1 398 ? 18.087 -3.389 23.617 1.00 69.44 398 VAL A C 1
ATOM 3120 O O . VAL A 1 398 ? 17.126 -3.797 24.268 1.00 69.44 398 VAL A O 1
ATOM 3123 N N . ASP A 1 399 ? 18.429 -2.096 23.575 1.00 66.69 399 ASP A N 1
ATOM 3124 C CA . ASP A 1 399 ? 17.740 -1.021 24.303 1.00 66.69 399 ASP A CA 1
ATOM 3125 C C . ASP A 1 399 ? 16.231 -1.111 24.019 1.00 66.69 399 ASP A C 1
ATOM 3127 O O . ASP A 1 399 ? 15.400 -1.104 24.928 1.00 66.69 399 ASP A O 1
ATOM 3131 N N . GLY A 1 400 ? 15.900 -1.270 22.726 1.00 66.19 400 GLY A N 1
ATOM 3132 C CA . GLY A 1 400 ? 14.554 -1.445 22.182 1.00 66.19 400 GLY A CA 1
ATOM 3133 C C . GLY A 1 400 ? 13.748 -2.578 22.823 1.00 66.19 400 GLY A C 1
ATOM 3134 O O . GLY A 1 400 ? 12.537 -2.445 22.989 1.00 66.19 400 GLY A O 1
ATOM 3135 N N . MET A 1 401 ? 14.403 -3.683 23.187 1.00 70.44 401 MET A N 1
ATOM 3136 C CA . MET A 1 401 ? 13.770 -4.817 23.863 1.00 70.44 401 MET A CA 1
ATOM 3137 C C . MET A 1 401 ? 13.615 -4.578 25.367 1.00 70.44 401 MET A C 1
ATOM 3139 O O . MET A 1 401 ? 12.558 -4.897 25.906 1.00 70.44 401 MET A O 1
ATOM 3143 N N . GLU A 1 402 ? 14.601 -3.975 26.035 1.00 70.69 402 GLU A N 1
ATOM 3144 C CA . GLU A 1 402 ? 14.597 -3.785 27.494 1.00 70.69 402 GLU A CA 1
ATOM 3145 C C . GLU A 1 402 ? 13.383 -2.971 27.974 1.00 70.69 402 GLU A C 1
ATOM 3147 O O . GLU A 1 402 ? 12.588 -3.445 28.785 1.00 70.69 402 GLU A O 1
ATOM 3152 N N . ALA A 1 403 ? 13.145 -1.784 27.411 1.00 67.06 403 ALA A N 1
ATOM 3153 C CA . ALA A 1 403 ? 11.978 -0.987 27.809 1.00 67.06 403 ALA A CA 1
ATOM 3154 C C . ALA A 1 403 ? 10.651 -1.442 27.145 1.00 67.06 403 ALA A C 1
ATOM 3156 O O . ALA A 1 403 ? 9.587 -0.930 27.502 1.00 67.06 403 ALA A O 1
ATOM 3157 N N . MET A 1 404 ? 10.668 -2.435 26.236 1.00 73.88 404 MET A N 1
ATOM 3158 C CA . MET A 1 404 ? 9.460 -3.212 25.909 1.00 73.88 404 MET A CA 1
ATOM 3159 C C . MET A 1 404 ? 9.156 -4.239 27.005 1.00 73.88 404 MET A C 1
ATOM 3161 O O . MET A 1 404 ? 7.994 -4.373 27.389 1.00 73.88 404 MET A O 1
ATOM 3165 N N . GLN A 1 405 ? 10.179 -4.928 27.520 1.00 77.25 405 GLN A N 1
ATOM 3166 C CA . GLN A 1 405 ? 10.059 -5.956 28.555 1.00 77.25 405 GLN A CA 1
ATOM 3167 C C . GLN A 1 405 ? 9.405 -5.397 29.828 1.00 77.25 405 GLN A C 1
ATOM 3169 O O . GLN A 1 405 ? 8.447 -5.980 30.326 1.00 77.25 405 GLN A O 1
ATOM 3174 N N . THR A 1 406 ? 9.793 -4.196 30.273 1.00 72.31 406 THR A N 1
ATOM 3175 C CA . THR A 1 406 ? 9.149 -3.521 31.420 1.00 72.31 406 THR A CA 1
ATOM 3176 C C . THR A 1 406 ? 7.634 -3.332 31.245 1.00 72.31 406 THR A C 1
ATOM 3178 O O . THR A 1 406 ? 6.882 -3.370 32.216 1.00 72.31 406 THR A O 1
ATOM 3181 N N . VAL A 1 407 ? 7.158 -3.108 30.014 1.00 73.25 407 VAL A N 1
ATOM 3182 C CA . VAL A 1 407 ? 5.721 -2.935 29.735 1.00 73.25 407 VAL A CA 1
ATOM 3183 C C . VAL A 1 407 ? 5.012 -4.270 29.510 1.00 73.25 407 VAL A C 1
ATOM 3185 O O . VAL A 1 407 ? 3.820 -4.373 29.791 1.00 73.25 407 VAL A O 1
ATOM 3188 N N . VAL A 1 408 ? 5.733 -5.292 29.048 1.00 78.75 408 VAL A N 1
ATOM 3189 C CA . VAL A 1 408 ? 5.266 -6.683 29.045 1.00 78.75 408 VAL A CA 1
ATOM 3190 C C . VAL A 1 408 ? 4.987 -7.160 30.465 1.00 78.75 408 VAL A C 1
ATOM 3192 O O . VAL A 1 408 ? 3.904 -7.678 30.703 1.00 78.75 408 VAL A O 1
ATOM 3195 N N . GLU A 1 409 ? 5.903 -6.910 31.398 1.00 80.25 409 GLU A N 1
ATOM 3196 C CA . GLU A 1 409 ? 5.765 -7.273 32.813 1.00 80.25 409 GLU A CA 1
ATOM 3197 C C . GLU A 1 409 ? 4.624 -6.485 33.483 1.00 80.25 409 GLU A C 1
ATOM 3199 O O . GLU A 1 409 ? 3.681 -7.093 33.984 1.00 80.25 409 GLU A O 1
ATOM 3204 N N . GLU A 1 410 ? 4.615 -5.143 33.384 1.00 76.12 410 GLU A N 1
ATOM 3205 C CA . GLU A 1 410 ? 3.558 -4.296 33.983 1.00 76.12 410 GLU A CA 1
ATOM 3206 C C . GLU A 1 410 ? 2.148 -4.639 33.442 1.00 76.12 410 GLU A C 1
ATOM 3208 O O . GLU A 1 410 ? 1.152 -4.483 34.152 1.00 76.12 410 GLU A O 1
ATOM 3213 N N . ALA A 1 411 ? 2.038 -5.111 32.193 1.00 77.81 411 ALA A N 1
ATOM 3214 C CA . ALA A 1 411 ? 0.770 -5.552 31.611 1.00 77.81 411 ALA A CA 1
ATOM 3215 C C . ALA A 1 411 ? 0.434 -7.024 31.917 1.00 77.81 411 ALA A C 1
ATOM 3217 O O . ALA A 1 411 ? -0.738 -7.331 32.122 1.00 77.81 411 ALA A O 1
ATOM 3218 N N . GLY A 1 412 ? 1.426 -7.918 31.965 1.00 80.00 412 GLY A N 1
ATOM 3219 C CA . GLY A 1 412 ? 1.254 -9.334 32.299 1.00 80.00 412 GLY A CA 1
ATOM 3220 C C . GLY A 1 412 ? 0.759 -9.526 33.729 1.00 80.00 412 GLY A C 1
ATOM 3221 O O . GLY A 1 412 ? -0.269 -10.174 33.935 1.00 80.00 412 GLY A O 1
ATOM 3222 N N . ASP A 1 413 ? 1.392 -8.846 34.690 1.00 80.12 413 ASP A N 1
ATOM 3223 C CA . ASP A 1 413 ? 0.960 -8.800 36.093 1.00 80.12 413 ASP A CA 1
ATOM 3224 C C . ASP A 1 413 ? -0.492 -8.312 36.230 1.00 80.12 413 ASP A C 1
ATOM 3226 O O . ASP A 1 413 ? -1.265 -8.831 37.034 1.00 80.12 413 ASP A O 1
ATOM 3230 N N . ALA A 1 414 ? -0.880 -7.316 35.427 1.00 76.50 414 ALA A N 1
ATOM 3231 C CA . ALA A 1 414 ? -2.193 -6.683 35.507 1.00 76.50 414 ALA A CA 1
ATOM 3232 C C . ALA A 1 414 ? -3.321 -7.483 34.824 1.00 76.50 414 ALA A C 1
ATOM 3234 O O . ALA A 1 414 ? -4.480 -7.325 35.202 1.00 76.50 414 ALA A O 1
ATOM 3235 N N . VAL A 1 415 ? -3.011 -8.326 33.831 1.00 79.31 415 VAL A N 1
ATOM 3236 C CA . VAL A 1 415 ? -3.976 -9.252 33.197 1.00 79.31 415 VAL A CA 1
ATOM 3237 C C . VAL A 1 415 ? -3.966 -10.629 33.888 1.00 79.31 415 VAL A C 1
ATOM 3239 O O . VAL A 1 415 ? -4.923 -11.393 33.763 1.00 79.31 415 VAL A O 1
ATOM 3242 N N . GLY A 1 416 ? -2.909 -10.952 34.641 1.00 79.88 416 GLY A N 1
ATOM 3243 C CA . GLY A 1 416 ? -2.716 -12.239 35.314 1.00 79.88 416 GLY A CA 1
ATOM 3244 C C . GLY A 1 416 ? -2.211 -13.364 34.399 1.00 79.88 416 GLY A C 1
ATOM 3245 O O . GLY A 1 416 ? -2.261 -14.529 34.794 1.00 79.88 416 GLY A O 1
ATOM 3246 N N . VAL A 1 417 ? -1.756 -13.034 33.185 1.00 84.38 417 VAL A N 1
ATOM 3247 C CA . VAL A 1 417 ? -1.138 -13.951 32.210 1.00 84.38 417 VAL A CA 1
ATOM 3248 C C . VAL A 1 417 ? -0.104 -13.208 31.362 1.00 84.38 417 VAL A C 1
ATOM 3250 O O . VAL A 1 417 ? -0.311 -12.049 31.003 1.00 84.38 417 VAL A O 1
ATOM 3253 N N . ASP A 1 418 ? 0.976 -13.889 30.979 1.00 85.38 418 ASP A N 1
ATOM 3254 C CA . ASP A 1 418 ? 1.988 -13.330 30.079 1.00 85.38 418 ASP A CA 1
ATOM 3255 C C . ASP A 1 418 ? 1.430 -13.078 28.662 1.00 85.38 418 ASP A C 1
ATOM 3257 O O . ASP A 1 418 ? 0.589 -13.844 28.166 1.00 85.38 418 ASP A O 1
ATOM 3261 N N . PRO A 1 419 ? 1.899 -12.034 27.954 1.00 85.19 419 PRO A N 1
ATOM 3262 C CA . PRO A 1 419 ? 1.505 -11.804 26.574 1.00 85.19 419 PRO A CA 1
ATOM 3263 C C . PRO A 1 419 ? 2.111 -12.855 25.632 1.00 85.19 419 PRO A C 1
ATOM 3265 O O . PRO A 1 419 ? 3.322 -13.066 25.575 1.00 85.19 419 PRO A O 1
ATOM 3268 N N . ILE A 1 420 ? 1.264 -13.443 24.785 1.00 88.00 420 ILE A N 1
ATOM 3269 C CA . ILE A 1 420 ? 1.672 -14.313 23.669 1.00 88.00 420 ILE A CA 1
ATOM 3270 C C . ILE A 1 420 ? 2.315 -13.538 22.507 1.00 88.00 420 ILE A C 1
ATOM 3272 O O . ILE A 1 420 ? 2.788 -14.145 21.549 1.00 88.00 420 ILE A O 1
ATOM 3276 N N . PHE A 1 421 ? 2.264 -12.206 22.545 1.00 87.50 421 PHE A N 1
ATOM 3277 C CA . PHE A 1 421 ? 2.974 -11.323 21.629 1.00 87.50 421 PHE A CA 1
ATOM 3278 C C . PHE A 1 421 ? 3.128 -9.934 22.241 1.00 87.50 421 PHE A C 1
ATOM 3280 O O . PHE A 1 421 ? 2.167 -9.366 22.764 1.00 87.50 421 PHE A O 1
ATOM 3287 N N . ALA A 1 422 ? 4.310 -9.350 22.077 1.00 85.69 422 ALA A N 1
ATOM 3288 C CA . ALA A 1 422 ? 4.565 -7.954 22.382 1.00 85.69 422 ALA A CA 1
ATOM 3289 C C . ALA A 1 422 ? 5.521 -7.349 21.358 1.00 85.69 422 ALA A C 1
ATOM 3291 O O . ALA A 1 422 ? 6.586 -7.909 21.082 1.00 85.69 422 ALA A O 1
ATOM 3292 N N . GLY A 1 423 ? 5.156 -6.192 20.810 1.00 86.12 423 GLY A N 1
ATOM 3293 C CA . GLY A 1 423 ? 6.009 -5.491 19.864 1.00 86.12 423 GLY A CA 1
ATOM 3294 C C . GLY A 1 423 ? 5.614 -4.047 19.593 1.00 86.12 423 GLY A C 1
ATOM 3295 O O . GLY A 1 423 ? 4.528 -3.580 19.949 1.00 86.12 423 GLY A O 1
ATOM 3296 N N . ALA A 1 424 ? 6.499 -3.361 18.879 1.00 85.50 424 ALA A N 1
ATOM 3297 C CA . ALA A 1 424 ? 6.328 -1.991 18.427 1.00 85.50 424 ALA A CA 1
ATOM 3298 C C . ALA A 1 424 ? 6.579 -1.857 16.915 1.00 85.50 424 ALA A C 1
ATOM 3300 O O . ALA A 1 424 ? 7.339 -2.619 16.320 1.00 85.50 424 ALA A O 1
ATOM 3301 N N . ASN A 1 425 ? 5.964 -0.845 16.301 1.00 88.25 425 ASN A N 1
ATOM 3302 C CA . ASN A 1 425 ? 6.278 -0.379 14.952 1.00 88.25 425 ASN A CA 1
ATOM 3303 C C . ASN A 1 425 ? 6.532 1.132 14.980 1.00 88.25 425 ASN A C 1
ATOM 3305 O O . ASN A 1 425 ? 5.633 1.907 15.318 1.00 88.25 425 ASN A O 1
ATOM 3309 N N . HIS A 1 426 ? 7.733 1.555 14.595 1.00 88.00 426 HIS A N 1
ATOM 3310 C CA . HIS A 1 426 ? 8.042 2.959 14.334 1.00 88.00 426 HIS A CA 1
ATOM 3311 C C . HIS A 1 426 ? 7.873 3.212 12.842 1.00 88.00 426 HIS A C 1
ATOM 3313 O O . HIS A 1 426 ? 8.584 2.610 12.039 1.00 88.00 426 HIS A O 1
ATOM 3319 N N . TYR A 1 427 ? 6.957 4.105 12.473 1.00 89.12 427 TYR A N 1
ATOM 3320 C CA . TYR A 1 427 ? 6.637 4.349 11.073 1.00 89.12 427 TYR A CA 1
ATOM 3321 C C . TYR A 1 427 ? 6.750 5.823 10.700 1.00 89.12 427 TYR A C 1
ATOM 3323 O O . TYR A 1 427 ? 6.407 6.724 11.470 1.00 89.12 427 TYR A O 1
ATOM 3331 N N . HIS A 1 428 ? 7.208 6.078 9.482 1.00 91.75 428 HIS A N 1
ATOM 3332 C CA . HIS A 1 428 ? 7.130 7.392 8.863 1.00 91.75 428 HIS A CA 1
ATOM 3333 C C . HIS A 1 428 ? 6.779 7.256 7.391 1.00 91.75 428 HIS A C 1
ATOM 3335 O O . HIS A 1 428 ? 7.060 6.242 6.759 1.00 91.75 428 HIS A O 1
ATOM 3341 N N . GLY A 1 429 ? 6.196 8.296 6.817 1.00 92.06 429 GLY A N 1
ATOM 3342 C CA . GLY A 1 429 ? 5.868 8.299 5.407 1.00 92.06 429 GLY A CA 1
ATOM 3343 C C . GLY A 1 429 ? 5.473 9.664 4.886 1.00 92.06 429 GLY A C 1
ATOM 3344 O O . GLY A 1 429 ? 5.444 10.663 5.607 1.00 92.06 429 GLY A O 1
ATOM 3345 N N . HIS A 1 430 ? 5.162 9.692 3.603 1.00 93.62 430 HIS A N 1
ATOM 3346 C CA . HIS A 1 430 ? 4.478 10.787 2.956 1.00 93.62 430 HIS A CA 1
ATOM 3347 C C . HIS A 1 430 ? 3.518 10.265 1.898 1.00 93.62 430 HIS A C 1
ATOM 3349 O O . HIS A 1 430 ? 3.733 9.207 1.308 1.00 93.62 430 HIS A O 1
ATOM 3355 N N . SER A 1 431 ? 2.468 11.032 1.646 1.00 93.81 431 SER A N 1
ATOM 3356 C CA . SER A 1 431 ? 1.501 10.760 0.597 1.00 93.81 431 SER A CA 1
ATOM 3357 C C . SER A 1 431 ? 1.317 11.996 -0.274 1.00 93.81 431 SER A C 1
ATOM 3359 O O . SER A 1 431 ? 1.204 13.109 0.238 1.00 93.81 431 SER A O 1
ATOM 3361 N N . ASP A 1 432 ? 1.288 11.790 -1.584 1.00 93.25 432 ASP A N 1
ATOM 3362 C CA . ASP A 1 432 ? 0.871 12.775 -2.575 1.00 93.25 432 ASP A CA 1
ATOM 3363 C C . ASP A 1 432 ? -0.467 12.310 -3.147 1.00 93.25 432 ASP A C 1
ATOM 3365 O O . ASP A 1 432 ? -0.528 11.324 -3.884 1.00 93.25 432 ASP A O 1
ATOM 3369 N N . ASN A 1 433 ? -1.536 12.996 -2.751 1.00 92.00 433 ASN A N 1
ATOM 3370 C CA . ASN A 1 433 ? -2.919 12.631 -3.026 1.00 92.00 433 ASN A CA 1
ATOM 3371 C C . ASN A 1 433 ? -3.510 13.614 -4.037 1.00 92.00 433 ASN A C 1
ATOM 3373 O O . ASN A 1 433 ? -3.363 14.828 -3.893 1.00 92.00 433 ASN A O 1
ATOM 3377 N N . PHE A 1 434 ? -4.229 13.099 -5.022 1.00 91.25 434 PHE A N 1
ATOM 3378 C CA . PHE A 1 434 ? -4.980 13.862 -6.006 1.00 91.25 434 PHE A CA 1
ATOM 3379 C C . PHE A 1 434 ? -6.395 13.297 -6.087 1.00 91.25 434 PHE A C 1
ATOM 3381 O O . PHE A 1 434 ? -6.567 12.105 -6.323 1.00 91.25 434 PHE A O 1
ATOM 3388 N N . ASN A 1 435 ? -7.403 14.141 -5.892 1.00 91.19 435 ASN A N 1
ATOM 3389 C CA . ASN A 1 435 ? -8.809 13.752 -5.910 1.00 91.19 435 ASN A CA 1
ATOM 3390 C C . ASN A 1 435 ? -9.590 14.690 -6.844 1.00 91.19 435 ASN A C 1
ATOM 3392 O O . ASN A 1 435 ? -9.445 15.911 -6.760 1.00 91.19 435 ASN A O 1
ATOM 3396 N N . ILE A 1 436 ? -10.396 14.110 -7.732 1.00 87.12 436 ILE A N 1
ATOM 3397 C CA . ILE A 1 436 ? -11.424 14.783 -8.526 1.00 87.12 436 ILE A CA 1
ATOM 3398 C C . ILE A 1 436 ? -12.765 14.217 -8.076 1.00 87.12 436 ILE A C 1
ATOM 3400 O O . ILE A 1 436 ? -13.005 13.025 -8.226 1.00 87.12 436 ILE A O 1
ATOM 3404 N N . ASN A 1 437 ? -13.676 15.064 -7.614 1.00 87.44 437 ASN A N 1
ATOM 3405 C CA . ASN A 1 437 ? -15.043 14.678 -7.291 1.00 87.44 437 ASN A CA 1
ATOM 3406 C C . ASN A 1 437 ? -16.025 15.527 -8.101 1.00 87.44 437 ASN A C 1
ATOM 3408 O O . ASN A 1 437 ? -16.274 16.683 -7.756 1.00 87.44 437 ASN A O 1
ATOM 3412 N N . LEU A 1 438 ? -16.602 14.936 -9.145 1.00 83.12 438 LEU A N 1
ATOM 3413 C CA . LEU A 1 438 ? -17.783 15.414 -9.858 1.00 83.12 438 LEU A CA 1
ATOM 3414 C C . LEU A 1 438 ? -19.013 14.746 -9.224 1.00 83.12 438 LEU A C 1
ATOM 3416 O O . LEU A 1 438 ? -19.267 13.565 -9.477 1.00 83.12 438 LEU A O 1
ATOM 3420 N N . PRO A 1 439 ? -19.765 15.438 -8.355 1.00 74.44 439 PRO A N 1
ATOM 3421 C CA . PRO A 1 439 ? -20.840 14.794 -7.617 1.00 74.44 439 PRO A CA 1
ATOM 3422 C C . PRO A 1 439 ? -21.907 14.203 -8.543 1.00 74.44 439 PRO A C 1
ATOM 3424 O O . PRO A 1 439 ? -22.151 14.704 -9.639 1.00 74.44 439 PRO A O 1
ATOM 3427 N N . ILE A 1 440 ? -22.512 13.102 -8.090 1.00 76.12 440 ILE A N 1
ATOM 3428 C CA . ILE A 1 440 ? -23.381 12.198 -8.861 1.00 76.12 440 ILE A CA 1
ATOM 3429 C C . ILE A 1 440 ? -22.664 11.508 -10.031 1.00 76.12 440 ILE A C 1
ATOM 3431 O O . ILE A 1 440 ? -22.818 10.306 -10.179 1.00 76.12 440 ILE A O 1
ATOM 3435 N N . ILE A 1 441 ? -21.854 12.196 -10.832 1.00 82.44 441 ILE A N 1
ATOM 3436 C CA . ILE A 1 441 ? -21.269 11.647 -12.061 1.00 82.44 441 ILE A CA 1
ATOM 3437 C C . ILE A 1 441 ? -20.103 10.701 -11.755 1.00 82.44 441 ILE A C 1
ATOM 3439 O O . ILE A 1 441 ? -20.167 9.521 -12.103 1.00 82.44 441 ILE A O 1
ATOM 3443 N N . HIS A 1 442 ? -19.040 11.206 -11.123 1.00 86.31 442 HIS A N 1
ATOM 3444 C CA . HIS A 1 442 ? -17.766 10.501 -11.007 1.00 86.31 442 HIS A CA 1
ATOM 3445 C C . HIS A 1 442 ? -16.897 11.041 -9.864 1.00 86.31 442 HIS A C 1
ATOM 3447 O O . HIS A 1 442 ? -16.720 12.248 -9.736 1.00 86.31 442 HIS A O 1
ATOM 3453 N N . SER A 1 443 ? -16.280 10.169 -9.071 1.00 88.88 443 SER A N 1
ATOM 3454 C CA . SER A 1 443 ? -15.229 10.561 -8.127 1.00 88.88 443 SER A CA 1
ATOM 3455 C C . SER A 1 443 ? -14.022 9.644 -8.257 1.00 88.88 443 SER A C 1
ATOM 3457 O O . SER A 1 443 ? -14.170 8.420 -8.298 1.00 88.88 443 SER A O 1
ATOM 3459 N N . HIS A 1 444 ? -12.841 10.245 -8.345 1.00 91.81 444 HIS A N 1
ATOM 3460 C CA . HIS A 1 444 ? -11.570 9.582 -8.574 1.00 91.81 444 HIS A CA 1
ATOM 3461 C C . HIS A 1 444 ? -10.506 10.095 -7.613 1.00 91.81 444 HIS A C 1
ATOM 3463 O O . HIS A 1 444 ? -10.282 11.299 -7.510 1.00 91.81 444 HIS A O 1
ATOM 3469 N N . GLU A 1 445 ? -9.809 9.181 -6.953 1.00 93.00 445 GLU A N 1
ATOM 3470 C CA . GLU A 1 445 ? -8.710 9.467 -6.044 1.00 93.00 445 GLU A CA 1
ATOM 3471 C C . GLU A 1 445 ? -7.482 8.648 -6.431 1.00 93.00 445 GLU A C 1
ATOM 3473 O O . GLU A 1 445 ? -7.550 7.431 -6.569 1.00 93.00 445 GLU A O 1
ATOM 3478 N N . ASN A 1 446 ? -6.345 9.320 -6.580 1.00 94.31 446 ASN A N 1
ATOM 3479 C CA . ASN A 1 446 ? -5.037 8.714 -6.767 1.00 94.31 446 ASN A CA 1
ATOM 3480 C C . ASN A 1 446 ? -4.124 9.150 -5.624 1.00 94.31 446 ASN A C 1
ATOM 3482 O O . ASN A 1 446 ? -3.958 10.351 -5.412 1.00 94.31 446 ASN A O 1
ATOM 3486 N N . ALA A 1 447 ? -3.462 8.213 -4.950 1.00 94.06 447 ALA A N 1
ATOM 3487 C CA . ALA A 1 447 ? -2.392 8.535 -4.009 1.00 94.06 447 ALA A CA 1
ATOM 3488 C C . ALA A 1 447 ? -1.081 7.857 -4.413 1.00 94.06 447 ALA A C 1
ATOM 3490 O O . ALA A 1 447 ? -1.077 6.749 -4.947 1.00 94.06 447 ALA A O 1
ATOM 3491 N N . LYS A 1 448 ? 0.048 8.512 -4.135 1.00 95.81 448 LYS A N 1
ATOM 3492 C CA . LYS A 1 448 ? 1.395 7.925 -4.184 1.00 95.81 448 LYS A CA 1
ATOM 3493 C C . LYS A 1 448 ? 2.008 8.011 -2.793 1.00 95.81 448 LYS A C 1
ATOM 3495 O O . LYS A 1 448 ? 2.064 9.099 -2.228 1.00 95.81 448 LYS A O 1
ATOM 3500 N N . THR A 1 449 ? 2.481 6.898 -2.241 1.00 94.44 449 THR A N 1
ATOM 3501 C CA . THR A 1 449 ? 2.929 6.807 -0.839 1.00 94.44 449 THR A CA 1
ATOM 3502 C C . THR A 1 449 ? 4.389 6.364 -0.740 1.00 94.44 449 THR A C 1
ATOM 3504 O O . THR A 1 449 ? 4.738 5.325 -1.281 1.00 94.44 449 THR A O 1
ATOM 3507 N N . ASP A 1 450 ? 5.261 7.205 -0.177 1.00 94.44 450 ASP A N 1
ATOM 3508 C CA . ASP A 1 450 ? 6.504 6.852 0.548 1.00 94.44 450 ASP A CA 1
ATOM 3509 C C . ASP A 1 450 ? 6.173 6.344 1.963 1.00 94.44 450 ASP A C 1
ATOM 3511 O O . ASP A 1 450 ? 5.564 7.101 2.715 1.00 94.44 450 ASP A O 1
ATOM 3515 N N . SER A 1 451 ? 6.565 5.143 2.396 1.00 93.19 451 SER A N 1
ATOM 3516 C CA . SER A 1 451 ? 6.574 4.804 3.826 1.00 93.19 451 SER A CA 1
ATOM 3517 C C . SER A 1 451 ? 7.692 3.841 4.230 1.00 93.19 451 SER A C 1
ATOM 3519 O O . SER A 1 451 ? 8.251 3.098 3.427 1.00 93.19 451 SER A O 1
ATOM 3521 N N . TYR A 1 452 ? 8.033 3.882 5.512 1.00 92.94 452 TYR A N 1
ATOM 3522 C CA . TYR A 1 452 ? 8.985 3.002 6.175 1.00 92.94 452 TYR A CA 1
ATOM 3523 C C . TYR A 1 452 ? 8.395 2.575 7.516 1.00 92.94 452 TYR A C 1
ATOM 3525 O O . TYR A 1 452 ? 7.786 3.388 8.218 1.00 92.94 452 TYR A O 1
ATOM 3533 N N . ASN A 1 453 ? 8.583 1.304 7.860 1.00 91.44 453 ASN A N 1
ATOM 3534 C CA . ASN A 1 453 ? 8.161 0.693 9.114 1.00 91.44 453 ASN A CA 1
ATOM 3535 C C . ASN A 1 453 ? 9.355 -0.058 9.724 1.00 91.44 453 ASN A C 1
ATOM 3537 O O . ASN A 1 453 ? 9.977 -0.876 9.045 1.00 91.44 453 ASN A O 1
ATOM 3541 N N . ARG A 1 454 ? 9.658 0.198 10.999 1.00 88.88 454 ARG A N 1
ATOM 3542 C CA . ARG A 1 454 ? 10.629 -0.551 11.813 1.00 88.88 454 ARG A CA 1
ATOM 3543 C C . ARG A 1 454 ? 9.852 -1.338 12.860 1.00 88.88 454 ARG A C 1
ATOM 3545 O O . ARG A 1 454 ? 9.447 -0.769 13.876 1.00 88.88 454 ARG A O 1
ATOM 3552 N N . TYR A 1 455 ? 9.646 -2.623 12.600 1.00 87.81 455 TYR A N 1
ATOM 3553 C CA . TYR A 1 455 ? 9.004 -3.554 13.519 1.00 87.81 455 TYR A CA 1
ATOM 3554 C C . TYR A 1 455 ? 10.028 -4.164 14.477 1.00 87.81 455 TYR A C 1
ATOM 3556 O O . TYR A 1 455 ? 11.123 -4.545 14.066 1.00 87.81 455 TYR A O 1
ATOM 3564 N N . GLN A 1 456 ? 9.655 -4.297 15.744 1.00 83.44 456 GLN A N 1
ATOM 3565 C CA . GLN A 1 456 ? 10.470 -4.925 16.778 1.00 83.44 456 GLN A CA 1
ATOM 3566 C C . GLN A 1 456 ? 9.563 -5.718 17.723 1.00 83.44 456 GLN A C 1
ATOM 3568 O O . GLN A 1 456 ? 8.447 -5.275 18.001 1.00 83.44 456 GLN A O 1
ATOM 3573 N N . THR A 1 457 ? 10.010 -6.877 18.210 1.00 82.06 457 THR A N 1
ATOM 3574 C CA . THR A 1 457 ? 9.255 -7.681 19.186 1.00 82.06 457 THR A CA 1
ATOM 3575 C C . THR A 1 457 ? 10.143 -8.132 20.336 1.00 82.06 457 THR A C 1
ATOM 3577 O O . THR A 1 457 ? 11.363 -8.154 20.205 1.00 82.06 457 THR A O 1
ATOM 3580 N N . VAL A 1 458 ? 9.524 -8.472 21.464 1.00 74.56 458 VAL A N 1
ATOM 3581 C CA . VAL A 1 458 ? 10.220 -8.971 22.663 1.00 74.56 458 VAL A CA 1
ATOM 3582 C C . VAL A 1 458 ? 10.656 -10.432 22.501 1.00 74.56 458 VAL A C 1
ATOM 3584 O O . VAL A 1 458 ? 11.671 -10.839 23.048 1.00 74.56 458 VAL A O 1
ATOM 3587 N N . GLN A 1 459 ? 9.904 -11.219 21.727 1.00 61.97 459 GLN A N 1
ATOM 3588 C CA . GLN A 1 459 ? 10.084 -12.673 21.607 1.00 61.97 459 GLN A CA 1
ATOM 3589 C C . GLN A 1 459 ? 10.924 -13.099 20.389 1.00 61.97 459 GLN A C 1
ATOM 3591 O O . GLN A 1 459 ? 11.126 -14.291 20.172 1.00 61.97 459 GLN A O 1
ATOM 3596 N N . SER A 1 460 ? 11.391 -12.161 19.559 1.00 54.97 460 SER A N 1
ATOM 3597 C CA . SER A 1 460 ? 12.136 -12.487 18.341 1.00 54.97 460 SER A CA 1
ATOM 3598 C C . SER A 1 460 ? 13.641 -12.588 18.581 1.00 54.97 460 SER A C 1
ATOM 3600 O O . SER A 1 460 ? 14.332 -11.570 18.570 1.00 54.97 460 SER A O 1
ATOM 3602 N N . GLU A 1 461 ? 14.165 -13.817 18.597 1.00 54.47 461 GLU A N 1
ATOM 3603 C CA . GLU A 1 461 ? 15.585 -14.103 18.304 1.00 54.47 461 GLU A CA 1
ATOM 3604 C C . GLU A 1 461 ? 16.008 -13.532 16.926 1.00 54.47 461 GLU A C 1
ATOM 3606 O O . GLU A 1 461 ? 17.174 -13.240 16.683 1.00 54.47 461 GLU A O 1
ATOM 3611 N N . ASN A 1 462 ? 15.032 -13.301 16.036 1.00 54.28 462 ASN A N 1
ATOM 3612 C CA . ASN A 1 462 ? 15.198 -12.843 14.651 1.00 54.28 462 ASN A CA 1
ATOM 3613 C C . ASN A 1 462 ? 15.461 -11.328 14.464 1.00 54.28 462 ASN A C 1
ATOM 3615 O O . ASN A 1 462 ? 15.499 -10.870 13.317 1.00 54.28 462 ASN A O 1
ATOM 3619 N N . GLY A 1 463 ? 15.614 -10.551 15.543 1.00 71.44 463 GLY A N 1
ATOM 3620 C CA . GLY A 1 463 ? 16.007 -9.136 15.485 1.00 71.44 463 GLY A CA 1
ATOM 3621 C C . GLY A 1 463 ? 14.926 -8.136 15.026 1.00 71.44 463 GLY A C 1
ATOM 3622 O O . GLY A 1 463 ? 13.723 -8.370 15.145 1.00 71.44 463 GLY A O 1
ATOM 3623 N N . VAL A 1 464 ? 15.365 -6.971 14.541 1.00 83.44 464 VAL A N 1
ATOM 3624 C CA . VAL A 1 464 ? 14.530 -5.841 14.090 1.00 83.44 464 VAL A CA 1
ATOM 3625 C C . VAL A 1 464 ? 14.215 -5.978 12.598 1.00 83.44 464 VAL A C 1
ATOM 3627 O O . VAL A 1 464 ? 15.086 -6.291 11.795 1.00 83.44 464 VAL A O 1
ATOM 3630 N N . MET A 1 465 ? 12.980 -5.703 12.181 1.00 87.25 465 MET A N 1
ATOM 3631 C CA . MET A 1 465 ? 12.569 -5.791 10.776 1.00 87.25 465 MET A CA 1
ATOM 3632 C C . MET A 1 465 ? 12.280 -4.405 10.194 1.00 87.25 465 MET A C 1
ATOM 3634 O O . MET A 1 465 ? 11.420 -3.674 10.684 1.00 87.25 465 MET A O 1
ATOM 3638 N N . HIS A 1 466 ? 12.960 -4.070 9.103 1.00 89.25 466 HIS A N 1
ATOM 3639 C CA . HIS A 1 466 ? 12.784 -2.834 8.346 1.00 89.25 466 HIS A CA 1
ATOM 3640 C C . HIS A 1 466 ? 11.993 -3.117 7.076 1.00 89.25 466 HIS A C 1
ATOM 3642 O O . HIS A 1 466 ? 12.376 -3.994 6.305 1.00 89.25 466 HIS A O 1
ATOM 3648 N N . VAL A 1 467 ? 10.923 -2.364 6.831 1.00 91.94 467 VAL A N 1
ATOM 3649 C CA . VAL A 1 467 ? 10.091 -2.488 5.629 1.00 91.94 467 VAL A CA 1
ATOM 3650 C C . VAL A 1 467 ? 9.920 -1.115 4.993 1.00 91.94 467 VAL A C 1
ATOM 3652 O O . VAL A 1 467 ? 9.180 -0.274 5.505 1.00 91.94 467 VAL A O 1
ATOM 3655 N N . ASN A 1 468 ? 10.592 -0.901 3.864 1.00 94.69 468 ASN A N 1
ATOM 3656 C CA . ASN A 1 468 ? 10.375 0.243 2.984 1.00 94.69 468 ASN A CA 1
ATOM 3657 C C . ASN A 1 468 ? 9.243 -0.098 2.009 1.00 94.69 468 ASN A C 1
ATOM 3659 O O . ASN A 1 468 ? 9.358 -1.067 1.265 1.00 94.69 468 ASN A O 1
ATOM 3663 N N . GLN A 1 469 ? 8.170 0.686 1.989 1.00 94.62 469 GLN A N 1
ATOM 3664 C CA . GLN A 1 469 ? 7.011 0.499 1.117 1.00 94.62 469 GLN A CA 1
ATOM 3665 C C . GLN A 1 469 ? 6.839 1.724 0.221 1.00 94.62 469 GLN A C 1
ATOM 3667 O O . GLN A 1 469 ? 6.718 2.843 0.711 1.00 94.62 469 GLN A O 1
ATOM 3672 N N . ALA A 1 470 ? 6.760 1.502 -1.088 1.00 96.75 470 ALA A N 1
ATOM 3673 C CA . ALA A 1 470 ? 6.411 2.522 -2.066 1.00 96.75 470 ALA A CA 1
ATOM 3674 C C . ALA A 1 470 ? 5.124 2.122 -2.802 1.00 96.75 470 ALA A C 1
ATOM 3676 O O . ALA A 1 470 ? 5.103 1.138 -3.543 1.00 96.75 470 ALA A O 1
ATOM 3677 N N . GLY A 1 471 ? 4.040 2.870 -2.577 1.00 95.81 471 GLY A N 1
ATOM 3678 C CA . GLY A 1 471 ? 2.695 2.533 -3.052 1.00 95.81 471 GLY A CA 1
ATOM 3679 C C . GLY A 1 471 ? 2.092 3.511 -4.066 1.00 95.81 471 GLY A C 1
ATOM 3680 O O . GLY A 1 471 ? 2.496 4.675 -4.153 1.00 95.81 471 GLY A O 1
ATOM 3681 N N . LYS A 1 472 ? 1.105 3.041 -4.832 1.00 95.56 472 LYS A N 1
ATOM 3682 C CA . LYS A 1 472 ? 0.189 3.838 -5.658 1.00 95.56 472 LYS A CA 1
ATOM 3683 C C . LYS A 1 472 ? -1.224 3.259 -5.550 1.00 95.56 472 LYS A C 1
ATOM 3685 O O . LYS A 1 472 ? -1.462 2.153 -6.035 1.00 95.56 472 LYS A O 1
ATOM 3690 N N . THR A 1 473 ? -2.161 4.035 -5.012 1.00 94.25 473 THR A N 1
ATOM 3691 C CA . THR A 1 473 ? -3.595 3.717 -5.050 1.00 94.25 473 THR A CA 1
ATOM 3692 C C . THR A 1 473 ? -4.298 4.506 -6.152 1.00 94.25 473 THR A C 1
ATOM 3694 O O . THR A 1 473 ? -3.856 5.589 -6.546 1.00 94.25 473 THR A O 1
ATOM 3697 N N . SER A 1 474 ? -5.385 3.942 -6.668 1.00 94.19 474 SER A N 1
ATOM 3698 C CA . SER A 1 474 ? -6.269 4.540 -7.663 1.00 94.19 474 SER A CA 1
ATOM 3699 C C . SER A 1 474 ? -7.682 4.000 -7.455 1.00 94.19 474 SER A C 1
ATOM 3701 O O . SER A 1 474 ? -7.950 2.830 -7.729 1.00 94.19 474 SER A O 1
ATOM 3703 N N . ASN A 1 47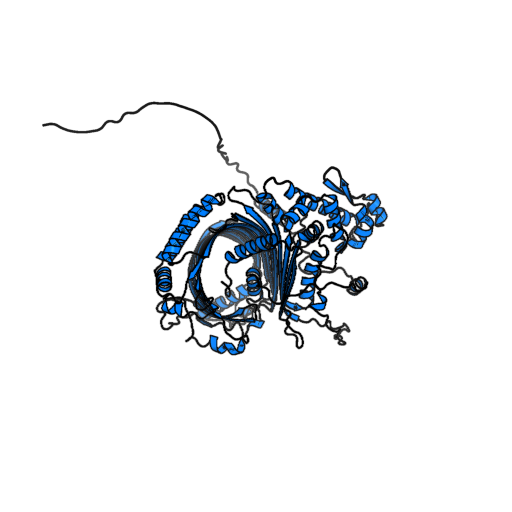5 ? -8.569 4.845 -6.940 1.00 93.06 475 ASN A N 1
ATOM 3704 C CA . ASN A 1 475 ? -9.951 4.521 -6.612 1.00 93.06 475 ASN A CA 1
ATOM 3705 C C . ASN A 1 475 ? -10.870 5.373 -7.490 1.00 93.06 475 ASN A C 1
ATOM 3707 O O . ASN A 1 475 ? -10.792 6.596 -7.479 1.00 93.06 475 ASN A O 1
ATOM 3711 N N . GLY A 1 476 ? -11.720 4.740 -8.288 1.00 90.50 476 GLY A N 1
ATOM 3712 C CA . GLY A 1 476 ? -12.702 5.363 -9.167 1.00 90.50 476 GLY A CA 1
ATOM 3713 C C . GLY A 1 476 ? -14.113 4.913 -8.810 1.00 90.50 476 GLY A C 1
ATOM 3714 O O . GLY A 1 476 ? -14.358 3.747 -8.507 1.00 90.50 476 GLY A O 1
ATOM 3715 N N . SER A 1 477 ? -15.055 5.843 -8.864 1.00 88.56 477 SER A N 1
ATOM 3716 C CA . SER A 1 477 ? -16.474 5.619 -8.604 1.00 88.56 477 SER A CA 1
ATOM 3717 C C . SER A 1 477 ? -17.303 6.407 -9.607 1.00 88.56 477 SER A C 1
ATOM 3719 O O . SER A 1 477 ? -16.959 7.546 -9.912 1.00 88.56 477 SER A O 1
ATOM 3721 N N . SER A 1 478 ? -18.382 5.825 -10.120 1.00 85.56 478 SER A N 1
ATOM 3722 C CA . SER A 1 478 ? -19.285 6.485 -11.066 1.00 85.56 478 SER A CA 1
ATOM 3723 C C . SER A 1 478 ? -20.744 6.205 -10.720 1.00 85.56 478 SER A C 1
ATOM 3725 O O . SER A 1 478 ? -21.099 5.106 -10.281 1.00 85.56 478 SER A O 1
ATOM 3727 N N . ILE A 1 479 ? -21.594 7.203 -10.976 1.00 82.94 479 ILE A N 1
ATOM 3728 C CA . ILE A 1 479 ? -23.015 7.227 -10.609 1.00 82.94 479 ILE A CA 1
ATOM 3729 C C . ILE A 1 479 ? -23.173 7.095 -9.082 1.00 82.94 479 ILE A C 1
ATOM 3731 O O . ILE A 1 479 ? -23.590 6.067 -8.550 1.00 82.94 479 ILE A O 1
ATOM 3735 N N . ASN A 1 480 ? -22.779 8.165 -8.388 1.00 75.12 480 ASN A N 1
ATOM 3736 C CA . ASN A 1 480 ? -22.700 8.312 -6.934 1.00 75.12 480 ASN A CA 1
ATOM 3737 C C . ASN A 1 480 ? -23.970 8.987 -6.386 1.00 75.12 480 ASN A C 1
ATOM 3739 O O . ASN A 1 480 ? -23.985 10.194 -6.133 1.00 75.12 480 ASN A O 1
ATOM 3743 N N . LEU A 1 481 ? -25.055 8.227 -6.223 1.00 71.56 481 LEU A N 1
ATOM 3744 C CA . LEU A 1 481 ? -26.345 8.756 -5.768 1.00 71.56 481 LEU A CA 1
ATOM 3745 C C . LEU A 1 481 ? -26.359 8.930 -4.233 1.00 71.56 481 LEU A C 1
ATOM 3747 O O . LEU A 1 481 ? -26.212 7.928 -3.532 1.00 71.56 481 LEU A O 1
ATOM 3751 N N . PRO A 1 482 ? -26.607 10.136 -3.674 1.00 58.03 482 PRO A N 1
ATOM 3752 C CA . PRO A 1 482 ? -26.455 10.402 -2.234 1.00 58.03 482 PRO A CA 1
ATOM 3753 C C . PRO A 1 482 ? -27.236 9.480 -1.284 1.00 58.03 482 PRO A C 1
ATOM 3755 O O . PRO A 1 482 ? -26.789 9.240 -0.167 1.00 58.03 482 PRO A O 1
ATOM 3758 N N . PHE A 1 483 ? -28.384 8.957 -1.725 1.00 61.38 483 PHE A N 1
ATOM 3759 C CA . PHE A 1 483 ? -29.271 8.101 -0.922 1.00 61.38 483 PHE A CA 1
ATOM 3760 C C . PHE A 1 483 ? -29.257 6.623 -1.335 1.00 61.38 483 PHE A C 1
ATOM 3762 O O . PHE A 1 483 ? -29.858 5.797 -0.656 1.00 61.38 483 PHE A O 1
ATOM 3769 N N . VAL A 1 484 ? -28.617 6.293 -2.461 1.00 64.81 484 VAL A N 1
ATOM 3770 C CA . VAL A 1 484 ? -28.672 4.949 -3.072 1.00 64.81 484 VAL A CA 1
ATOM 3771 C C . VAL A 1 484 ? -27.281 4.329 -3.232 1.00 64.81 484 VAL A C 1
ATOM 3773 O O . VAL A 1 484 ? -27.164 3.130 -3.455 1.00 64.81 484 VAL A O 1
ATOM 3776 N N . GLY A 1 485 ? -26.221 5.124 -3.080 1.00 70.38 485 GLY A N 1
ATOM 3777 C CA . GLY A 1 485 ? -24.838 4.696 -3.229 1.00 70.38 485 GLY A CA 1
ATOM 3778 C C . GLY A 1 485 ? -24.296 4.815 -4.656 1.00 70.38 485 GLY A C 1
ATOM 3779 O O . GLY A 1 485 ? -24.936 5.319 -5.579 1.00 70.38 485 GLY A O 1
ATOM 3780 N N . THR A 1 486 ? -23.065 4.344 -4.799 1.00 81.06 486 THR A N 1
ATOM 3781 C CA . THR A 1 486 ? -22.295 4.214 -6.035 1.00 81.06 486 THR A CA 1
ATOM 3782 C C . THR A 1 486 ? -22.788 3.016 -6.844 1.00 81.06 486 THR A C 1
ATOM 3784 O O . THR A 1 486 ? -22.916 1.917 -6.296 1.00 81.06 486 THR A O 1
ATOM 3787 N N . MET A 1 487 ? -23.005 3.173 -8.153 1.00 80.44 487 MET A N 1
ATOM 3788 C CA . MET A 1 487 ? -23.288 2.020 -9.018 1.00 80.44 487 MET A CA 1
ATOM 3789 C C . MET A 1 487 ? -22.019 1.306 -9.487 1.00 80.44 487 MET A C 1
ATOM 3791 O O . MET A 1 487 ? -21.973 0.081 -9.422 1.00 80.44 487 MET A O 1
ATOM 3795 N N . ILE A 1 488 ? -20.999 2.038 -9.941 1.00 86.62 488 ILE A N 1
ATOM 3796 C CA . ILE A 1 488 ? -19.768 1.455 -10.497 1.00 86.62 488 ILE A CA 1
ATOM 3797 C C . ILE A 1 488 ? -18.586 1.870 -9.625 1.00 86.62 488 ILE A C 1
ATOM 3799 O O . ILE A 1 488 ? -18.363 3.063 -9.438 1.00 86.62 488 ILE A O 1
ATOM 3803 N N . LYS A 1 489 ? -17.805 0.907 -9.127 1.00 90.88 489 LYS A N 1
ATOM 3804 C CA . LYS A 1 489 ? -16.515 1.155 -8.456 1.00 90.88 489 LYS A CA 1
ATOM 3805 C C . LYS A 1 489 ? -15.385 0.419 -9.166 1.00 90.88 489 LYS A C 1
ATOM 3807 O O . LYS A 1 489 ? -15.599 -0.657 -9.721 1.00 90.88 489 LYS A O 1
ATOM 3812 N N . TYR A 1 490 ? -14.187 0.982 -9.089 1.00 92.31 490 TYR A N 1
ATOM 3813 C CA . TYR A 1 490 ? -12.920 0.362 -9.455 1.00 92.31 490 TYR A CA 1
ATOM 3814 C C . TYR A 1 490 ? -11.864 0.807 -8.443 1.00 92.31 490 TYR A C 1
ATOM 3816 O O . TYR A 1 490 ? -11.600 1.999 -8.333 1.00 92.31 490 TYR A O 1
ATOM 3824 N N . ASN A 1 491 ? -11.244 -0.130 -7.735 1.00 94.50 491 ASN A N 1
ATOM 3825 C CA . ASN A 1 491 ? -10.126 0.146 -6.838 1.00 94.50 491 ASN A CA 1
ATOM 3826 C C . ASN A 1 491 ? -8.883 -0.575 -7.370 1.00 94.50 491 ASN A C 1
ATOM 3828 O O . ASN A 1 491 ? -8.964 -1.694 -7.880 1.00 94.50 491 ASN A O 1
ATOM 3832 N N . SER A 1 492 ? -7.718 0.047 -7.230 1.00 94.75 492 SER A N 1
ATOM 3833 C CA . SER A 1 492 ? -6.421 -0.542 -7.555 1.00 94.75 492 SER A CA 1
ATOM 3834 C C . SER A 1 492 ? -5.377 -0.022 -6.581 1.00 94.75 492 SER A C 1
ATOM 3836 O O . SER A 1 492 ? -5.125 1.177 -6.531 1.00 94.75 492 SER A O 1
ATOM 3838 N N . ASP A 1 493 ? -4.713 -0.922 -5.871 1.00 94.19 493 ASP A N 1
ATOM 3839 C CA . ASP A 1 493 ? -3.642 -0.632 -4.924 1.00 94.19 493 ASP A CA 1
ATOM 3840 C C . ASP A 1 493 ? -2.389 -1.429 -5.304 1.00 94.19 493 ASP A C 1
ATOM 3842 O O . ASP A 1 493 ? -2.409 -2.660 -5.360 1.00 94.19 493 ASP A O 1
ATOM 3846 N N . LYS A 1 494 ? -1.307 -0.716 -5.618 1.00 95.38 494 LYS A N 1
ATOM 3847 C CA . LYS A 1 494 ? -0.012 -1.266 -6.032 1.00 95.38 494 LYS A CA 1
ATOM 3848 C C . LYS A 1 494 ? 1.036 -0.900 -5.000 1.00 95.38 494 LYS A C 1
ATOM 3850 O O . LYS A 1 494 ? 1.227 0.282 -4.740 1.00 95.38 494 LYS A O 1
ATOM 3855 N N . ASN A 1 495 ? 1.773 -1.871 -4.479 1.00 94.44 495 ASN A N 1
ATOM 3856 C CA . ASN A 1 495 ? 2.801 -1.656 -3.468 1.00 94.44 495 ASN A CA 1
ATOM 3857 C C . ASN A 1 495 ? 4.085 -2.409 -3.797 1.00 94.44 495 ASN A C 1
ATOM 3859 O O . ASN A 1 495 ? 4.055 -3.570 -4.200 1.00 94.44 495 ASN A O 1
ATOM 3863 N N . VAL A 1 496 ? 5.215 -1.746 -3.567 1.00 96.44 496 VAL A N 1
ATOM 3864 C CA . VAL A 1 496 ? 6.548 -2.346 -3.602 1.00 96.44 496 VAL A CA 1
ATOM 3865 C C . VAL A 1 496 ? 7.136 -2.294 -2.204 1.00 96.44 496 VAL A C 1
ATOM 3867 O O . VAL A 1 496 ? 7.426 -1.212 -1.698 1.00 96.44 496 VAL A O 1
ATOM 3870 N N . TYR A 1 497 ? 7.314 -3.459 -1.593 1.00 93.62 497 TYR A N 1
ATOM 3871 C CA . TYR A 1 497 ? 7.935 -3.633 -0.288 1.00 93.62 497 TYR A CA 1
ATOM 3872 C C . TYR A 1 497 ? 9.372 -4.119 -0.461 1.00 93.62 497 TYR A C 1
ATOM 3874 O O . TYR A 1 497 ? 9.620 -5.082 -1.187 1.00 93.62 497 TYR A O 1
ATOM 3882 N N . VAL A 1 498 ? 10.310 -3.496 0.246 1.00 94.44 498 VAL A N 1
ATOM 3883 C CA . VAL A 1 498 ? 11.682 -3.985 0.392 1.00 94.44 498 VAL A CA 1
ATOM 3884 C C . VAL A 1 498 ? 11.992 -4.155 1.867 1.00 94.44 498 VAL A C 1
ATOM 3886 O O . VAL A 1 498 ? 11.806 -3.227 2.658 1.00 94.44 498 VAL A O 1
ATOM 3889 N N . ILE A 1 499 ? 12.421 -5.361 2.228 1.00 90.69 499 ILE A N 1
ATOM 3890 C CA . ILE A 1 499 ? 12.491 -5.832 3.608 1.00 90.69 499 ILE A CA 1
ATOM 3891 C C . ILE A 1 499 ? 13.927 -6.200 3.974 1.00 90.69 499 ILE A C 1
ATOM 3893 O O . ILE A 1 499 ? 14.530 -7.029 3.298 1.00 90.69 499 ILE A O 1
ATOM 3897 N N . ASN A 1 500 ? 14.435 -5.679 5.090 1.00 88.75 500 ASN A N 1
ATOM 3898 C CA . ASN A 1 500 ? 15.678 -6.130 5.725 1.00 88.75 500 ASN A CA 1
ATOM 3899 C C . ASN A 1 500 ? 15.387 -6.614 7.152 1.00 88.75 500 ASN A C 1
ATOM 3901 O O . ASN A 1 500 ? 14.507 -6.073 7.822 1.00 88.75 500 ASN A O 1
ATOM 3905 N N . LYS A 1 501 ? 16.167 -7.580 7.643 1.00 86.06 501 LYS A N 1
ATOM 3906 C CA . LYS A 1 501 ? 16.261 -7.901 9.075 1.00 86.06 501 LYS A CA 1
ATOM 3907 C C . LYS A 1 501 ? 17.594 -7.375 9.608 1.00 86.06 501 LYS A C 1
ATOM 3909 O O . LYS A 1 501 ? 18.592 -7.484 8.908 1.00 86.06 501 LYS A O 1
ATOM 3914 N N . GLU A 1 502 ? 17.598 -6.789 10.793 1.00 84.06 502 GLU A N 1
ATOM 3915 C CA . GLU A 1 502 ? 18.761 -6.300 11.535 1.00 84.06 502 GLU A CA 1
ATOM 3916 C C . GLU A 1 502 ? 18.909 -7.154 12.799 1.00 84.06 502 GLU A C 1
ATOM 3918 O O . GLU A 1 502 ? 17.951 -7.295 13.556 1.00 84.06 502 GLU A O 1
ATOM 3923 N N . ASP A 1 503 ? 20.073 -7.765 13.000 1.00 78.88 503 ASP A N 1
ATOM 3924 C CA . ASP A 1 503 ? 20.325 -8.682 14.118 1.00 78.88 503 ASP A CA 1
ATOM 3925 C C . ASP A 1 503 ? 20.693 -7.966 15.440 1.00 78.88 503 ASP A C 1
ATOM 3927 O O . ASP A 1 503 ? 20.581 -6.742 15.585 1.00 78.88 503 ASP A O 1
ATOM 3931 N N . ALA A 1 504 ? 21.098 -8.742 16.452 1.00 72.31 504 ALA A N 1
ATOM 3932 C CA . ALA A 1 504 ? 21.541 -8.219 17.746 1.00 72.31 504 ALA A CA 1
ATOM 3933 C C . ALA A 1 504 ? 22.807 -7.340 17.640 1.00 72.31 504 ALA A C 1
ATOM 3935 O O . ALA A 1 504 ? 22.953 -6.385 18.401 1.00 72.31 504 ALA A O 1
ATOM 3936 N N . ASP A 1 505 ? 23.672 -7.602 16.653 1.00 72.31 505 ASP A N 1
ATOM 3937 C CA . ASP A 1 505 ? 24.897 -6.839 16.383 1.00 72.31 505 ASP A CA 1
ATOM 3938 C C . ASP A 1 505 ? 24.637 -5.582 15.525 1.00 72.31 505 ASP A C 1
ATOM 3940 O O . ASP A 1 505 ? 25.561 -4.834 15.197 1.00 72.31 505 ASP A O 1
ATOM 3944 N N . ASN A 1 506 ? 23.369 -5.299 15.204 1.00 74.62 506 ASN A N 1
ATOM 3945 C CA . ASN A 1 506 ? 22.906 -4.235 14.308 1.00 74.62 506 ASN A CA 1
ATOM 3946 C C . ASN A 1 506 ? 23.393 -4.397 12.850 1.00 74.62 506 ASN A C 1
ATOM 3948 O O . ASN A 1 506 ? 23.551 -3.415 12.118 1.00 74.62 506 ASN A O 1
ATOM 3952 N N . GLN A 1 507 ? 23.625 -5.633 12.396 1.00 80.69 507 GLN A N 1
ATOM 3953 C CA . GLN A 1 507 ? 23.941 -5.917 10.998 1.00 80.69 507 GLN A CA 1
ATOM 3954 C C . GLN A 1 507 ? 22.655 -6.146 10.201 1.00 80.69 507 GLN A C 1
ATOM 3956 O O . GLN A 1 507 ? 21.883 -7.074 10.444 1.00 80.69 507 GLN A O 1
ATOM 3961 N N . ALA A 1 508 ? 22.412 -5.281 9.216 1.00 82.81 508 ALA A N 1
ATOM 3962 C CA . ALA A 1 508 ? 21.288 -5.425 8.300 1.00 82.81 508 ALA A CA 1
ATOM 3963 C C . ALA A 1 508 ? 21.577 -6.501 7.240 1.00 82.81 508 ALA A C 1
ATOM 3965 O O . ALA A 1 508 ? 22.556 -6.419 6.501 1.00 82.81 508 ALA A O 1
ATOM 3966 N N . SER A 1 509 ? 20.690 -7.485 7.117 1.00 84.00 509 SER A N 1
ATOM 3967 C CA . SER A 1 509 ? 20.744 -8.521 6.090 1.00 84.00 509 SER A CA 1
ATOM 3968 C C . SER A 1 509 ? 20.341 -7.990 4.710 1.00 84.00 509 SER A C 1
ATOM 3970 O O . SER A 1 509 ? 19.535 -7.058 4.609 1.00 84.00 509 SER A O 1
ATOM 3972 N N . ASN A 1 510 ? 20.782 -8.683 3.656 1.00 84.44 510 ASN A N 1
ATOM 3973 C CA . ASN A 1 510 ? 20.363 -8.442 2.271 1.00 84.44 510 ASN A CA 1
ATOM 3974 C C . ASN A 1 510 ? 18.832 -8.279 2.132 1.00 84.44 510 ASN A C 1
ATOM 3976 O O . ASN A 1 510 ? 18.085 -9.004 2.804 1.00 84.44 510 ASN A O 1
ATOM 3980 N N . PRO A 1 511 ? 18.368 -7.353 1.273 1.00 89.69 511 PRO A N 1
ATOM 3981 C CA . PRO A 1 511 ? 16.949 -7.071 1.094 1.00 89.69 511 PRO A CA 1
ATOM 3982 C C . PRO A 1 511 ? 16.187 -8.193 0.373 1.00 89.69 511 PRO A C 1
ATOM 3984 O O . PRO A 1 511 ? 16.670 -8.738 -0.614 1.00 89.69 511 PRO A O 1
ATOM 3987 N N . THR A 1 512 ? 14.954 -8.452 0.810 1.00 89.56 512 THR A N 1
ATOM 3988 C CA . THR A 1 512 ? 13.920 -9.210 0.076 1.00 89.56 512 THR A CA 1
ATOM 3989 C C . THR A 1 512 ? 12.961 -8.218 -0.592 1.00 89.56 512 THR A C 1
ATOM 3991 O O . THR A 1 512 ? 12.649 -7.187 0.005 1.00 89.56 512 THR A O 1
ATOM 3994 N N . LEU A 1 513 ? 12.471 -8.506 -1.802 1.00 92.62 513 LEU A N 1
ATOM 3995 C CA . LEU A 1 513 ? 11.609 -7.606 -2.589 1.00 92.62 513 LEU A CA 1
ATOM 3996 C C . LEU A 1 513 ? 10.249 -8.263 -2.867 1.00 92.62 513 LEU A C 1
ATOM 3998 O O . LEU A 1 513 ? 10.199 -9.371 -3.392 1.00 92.62 513 LEU A O 1
ATOM 4002 N N . LEU A 1 514 ? 9.154 -7.571 -2.548 1.00 92.00 514 LEU A N 1
ATOM 4003 C CA . LEU A 1 514 ? 7.774 -8.011 -2.779 1.00 92.00 514 LEU A CA 1
ATOM 4004 C C . LEU A 1 514 ? 6.999 -6.923 -3.533 1.00 92.00 514 LEU A C 1
ATOM 4006 O O . LEU A 1 514 ? 6.826 -5.810 -3.039 1.00 92.00 514 LEU A O 1
ATOM 4010 N N . PHE A 1 515 ? 6.485 -7.267 -4.706 1.00 94.56 515 PHE A N 1
ATOM 4011 C CA . PHE A 1 515 ? 5.447 -6.532 -5.415 1.00 94.56 515 PHE A CA 1
ATOM 4012 C C . PHE A 1 515 ? 4.078 -7.099 -5.040 1.00 94.56 515 PHE A C 1
ATOM 4014 O O . PHE A 1 515 ? 3.878 -8.311 -5.072 1.00 94.56 515 PHE A O 1
ATOM 4021 N N . GLN A 1 516 ? 3.130 -6.230 -4.710 1.00 92.38 516 GLN A N 1
ATOM 4022 C CA . GLN A 1 516 ? 1.739 -6.586 -4.450 1.00 92.38 516 GLN A CA 1
ATOM 4023 C C . GLN A 1 516 ? 0.829 -5.664 -5.262 1.00 92.38 516 GLN A C 1
ATOM 4025 O O . GLN A 1 516 ? 0.987 -4.445 -5.219 1.00 92.38 516 GLN A O 1
ATOM 4030 N N . HIS A 1 517 ? -0.144 -6.228 -5.970 1.00 94.12 517 HIS A N 1
ATOM 4031 C CA . HIS A 1 517 ? -1.168 -5.484 -6.695 1.00 94.12 517 HIS A CA 1
ATOM 4032 C C . HIS A 1 517 ? -2.545 -6.072 -6.390 1.00 94.12 517 HIS A C 1
ATOM 4034 O O . HIS A 1 517 ? -2.906 -7.142 -6.873 1.00 94.12 517 HIS A O 1
ATOM 4040 N N . ASN A 1 518 ? -3.317 -5.351 -5.583 1.00 93.06 518 ASN A N 1
ATOM 4041 C CA . ASN A 1 518 ? -4.733 -5.609 -5.360 1.00 93.06 518 ASN A CA 1
ATOM 4042 C C . ASN A 1 518 ? -5.541 -4.783 -6.366 1.00 93.06 518 ASN A C 1
ATOM 4044 O O . ASN A 1 518 ? -5.329 -3.578 -6.495 1.00 93.06 518 ASN A O 1
ATOM 4048 N N . VAL A 1 519 ? -6.474 -5.397 -7.084 1.00 94.00 519 VAL A N 1
ATOM 4049 C CA . VAL A 1 519 ? -7.352 -4.692 -8.025 1.00 94.00 519 VAL A CA 1
ATOM 4050 C C . VAL A 1 519 ? -8.736 -5.319 -8.032 1.00 94.00 519 VAL A C 1
ATOM 4052 O O . VAL A 1 519 ? -8.893 -6.530 -7.902 1.00 94.00 519 VAL A O 1
ATOM 4055 N N . GLY A 1 520 ? -9.766 -4.493 -8.159 1.00 91.88 520 GLY A N 1
ATOM 4056 C CA . GLY A 1 520 ? -11.135 -4.964 -8.103 1.00 91.88 520 GLY A CA 1
ATOM 4057 C C . GLY A 1 520 ? -12.138 -3.940 -8.580 1.00 91.88 520 GLY A C 1
ATOM 4058 O O . GLY A 1 520 ? -11.857 -2.747 -8.646 1.00 91.88 520 GLY A O 1
ATOM 4059 N N . PHE A 1 521 ? -13.323 -4.422 -8.919 1.00 91.19 521 PHE A N 1
ATOM 4060 C CA . PHE A 1 521 ? -14.394 -3.597 -9.452 1.00 91.19 521 PHE A CA 1
ATOM 4061 C C . PHE A 1 521 ? -15.769 -4.083 -9.007 1.00 91.19 521 PHE A C 1
ATOM 4063 O O . PHE A 1 521 ? -15.941 -5.208 -8.534 1.00 91.19 521 PHE A O 1
ATOM 4070 N N . VAL A 1 522 ? -16.759 -3.219 -9.201 1.00 87.75 522 VAL A N 1
ATOM 4071 C CA . VAL A 1 522 ? -18.182 -3.458 -8.959 1.00 87.75 522 VAL A CA 1
ATOM 4072 C C . VAL A 1 522 ? -18.950 -3.056 -10.211 1.00 87.75 522 VAL A C 1
ATOM 4074 O O . VAL A 1 522 ? -18.734 -1.954 -10.716 1.00 87.75 522 VAL A O 1
ATOM 4077 N N . ARG A 1 523 ? -19.844 -3.937 -10.681 1.00 83.56 523 ARG A N 1
ATOM 4078 C CA . ARG A 1 523 ? -20.687 -3.743 -11.877 1.00 83.56 523 ARG A CA 1
ATOM 4079 C C . ARG A 1 523 ? -19.891 -3.307 -13.120 1.00 83.56 523 ARG A C 1
ATOM 4081 O O . ARG A 1 523 ? -20.150 -2.254 -13.696 1.00 83.56 523 ARG A O 1
ATOM 4088 N N . GLN A 1 524 ? -18.931 -4.136 -13.535 1.00 83.81 524 GLN A N 1
ATOM 4089 C CA . GLN A 1 524 ? -18.249 -4.020 -14.836 1.00 83.81 524 GLN A CA 1
ATOM 4090 C C . GLN A 1 524 ? -18.223 -5.373 -15.563 1.00 83.81 524 GLN A C 1
ATOM 4092 O O . GLN A 1 524 ? -18.593 -6.397 -14.983 1.00 83.81 524 GLN A O 1
ATOM 4097 N N . GLY A 1 525 ? -17.817 -5.365 -16.834 1.00 78.88 525 GLY A N 1
ATOM 4098 C CA . GLY A 1 525 ? -17.793 -6.549 -17.693 1.00 78.88 525 GLY A CA 1
ATOM 4099 C C . GLY A 1 525 ? -16.746 -7.601 -17.306 1.00 78.88 525 GLY A C 1
ATOM 4100 O O . GLY A 1 525 ? -15.738 -7.291 -16.665 1.00 78.88 525 GLY A O 1
ATOM 4101 N N . GLU A 1 526 ? -16.957 -8.837 -17.766 1.00 81.56 526 GLU A N 1
ATOM 4102 C CA . GLU A 1 526 ? -15.964 -9.924 -17.747 1.00 81.56 526 GLU A CA 1
ATOM 4103 C C . GLU A 1 526 ? -14.605 -9.468 -18.302 1.00 81.56 526 GLU A C 1
ATOM 4105 O O . GLU A 1 526 ? -13.567 -9.781 -17.717 1.00 81.56 526 GLU A O 1
ATOM 4110 N N . ASP A 1 527 ? -14.607 -8.657 -19.364 1.00 82.69 527 ASP A N 1
ATOM 4111 C CA . ASP A 1 527 ? -13.394 -8.127 -19.990 1.00 82.69 527 ASP A CA 1
ATOM 4112 C C . ASP A 1 527 ? -12.509 -7.350 -19.009 1.00 82.69 527 ASP A C 1
ATOM 4114 O O . ASP A 1 527 ? -11.286 -7.417 -19.114 1.00 82.69 527 ASP A O 1
ATOM 4118 N N . THR A 1 528 ? -13.072 -6.666 -18.004 1.00 84.31 528 THR A N 1
ATOM 4119 C CA . THR A 1 528 ? -12.257 -6.034 -16.954 1.00 84.31 528 THR A CA 1
ATOM 4120 C C . THR A 1 528 ? -11.501 -7.092 -16.144 1.00 84.31 528 THR A C 1
ATOM 4122 O O . THR A 1 528 ? -10.307 -6.930 -15.894 1.00 84.31 528 THR A O 1
ATOM 4125 N N . ALA A 1 529 ? -12.156 -8.190 -15.750 1.00 83.19 529 ALA A N 1
ATOM 4126 C CA . ALA A 1 529 ? -11.525 -9.261 -14.974 1.00 83.19 529 ALA A CA 1
ATOM 4127 C C . ALA A 1 529 ? -10.483 -10.032 -15.801 1.00 83.19 529 ALA A C 1
ATOM 4129 O O . ALA A 1 529 ? -9.377 -10.288 -15.321 1.00 83.19 529 ALA A O 1
ATOM 4130 N N . ARG A 1 530 ? -10.798 -10.308 -17.072 1.00 87.19 530 ARG A N 1
ATOM 4131 C CA . ARG A 1 530 ? -9.874 -10.872 -18.063 1.00 87.19 530 ARG A CA 1
ATOM 4132 C C . ARG A 1 530 ? -8.639 -9.987 -18.234 1.00 87.19 530 ARG A C 1
ATOM 4134 O O . ARG A 1 530 ? -7.524 -10.458 -18.040 1.00 87.19 530 ARG A O 1
ATOM 4141 N N . ASN A 1 531 ? -8.823 -8.691 -18.494 1.00 87.00 531 ASN A N 1
ATO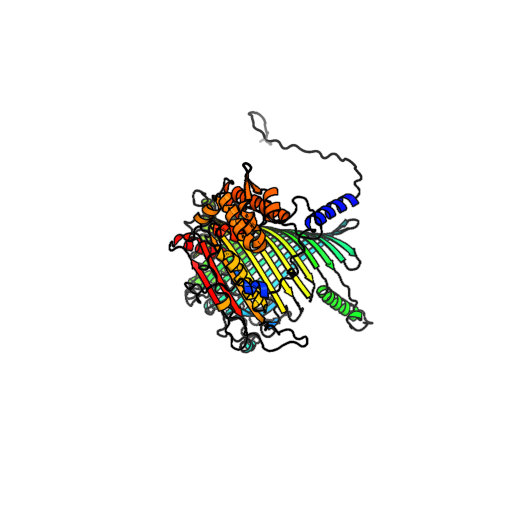M 4142 C CA . ASN A 1 531 ? -7.732 -7.723 -18.654 1.00 87.00 531 ASN A CA 1
ATOM 4143 C C . ASN A 1 531 ? -6.863 -7.584 -17.396 1.00 87.00 531 ASN A C 1
ATOM 4145 O O . ASN A 1 531 ? -5.650 -7.404 -17.505 1.00 87.00 531 ASN A O 1
ATOM 4149 N N . ILE A 1 532 ? -7.455 -7.692 -16.203 1.00 86.50 532 ILE A N 1
ATOM 4150 C CA . ILE A 1 532 ? -6.714 -7.740 -14.939 1.00 86.50 532 ILE A CA 1
ATOM 4151 C C . ILE A 1 532 ? -5.775 -8.956 -14.904 1.00 86.50 532 ILE A C 1
ATOM 4153 O O . ILE A 1 532 ? -4.580 -8.774 -14.675 1.00 86.50 532 ILE A O 1
ATOM 4157 N N . LEU A 1 533 ? -6.261 -10.173 -15.175 1.00 88.75 533 LEU A N 1
ATOM 4158 C CA . LEU A 1 533 ? -5.401 -11.366 -15.175 1.00 88.75 533 LEU A CA 1
ATOM 4159 C C . LEU A 1 533 ? -4.358 -11.329 -16.297 1.00 88.75 533 LEU A C 1
ATOM 4161 O O . LEU A 1 533 ? -3.196 -11.661 -16.065 1.00 88.75 533 LEU A O 1
ATOM 4165 N N . THR A 1 534 ? -4.725 -10.831 -17.480 1.00 90.00 534 THR A N 1
ATOM 4166 C CA . THR A 1 534 ? -3.795 -10.621 -18.598 1.00 90.00 534 THR A CA 1
ATOM 4167 C C . THR A 1 534 ? -2.650 -9.675 -18.219 1.00 90.00 534 THR A C 1
ATOM 4169 O O . THR A 1 534 ? -1.506 -9.926 -18.592 1.00 90.00 534 THR A O 1
ATOM 4172 N N . ARG A 1 535 ? -2.898 -8.628 -17.415 1.00 89.00 535 ARG A N 1
ATOM 4173 C CA . ARG A 1 535 ? -1.832 -7.751 -16.890 1.00 89.00 535 ARG A CA 1
ATOM 4174 C C . ARG A 1 535 ? -0.864 -8.483 -15.954 1.00 89.00 535 ARG A C 1
ATOM 4176 O O . ARG A 1 535 ? 0.332 -8.221 -16.036 1.00 89.00 535 ARG A O 1
ATOM 4183 N N . MET A 1 536 ? -1.339 -9.427 -15.138 1.00 90.38 536 MET A N 1
ATOM 4184 C CA . MET A 1 536 ? -0.463 -10.246 -14.280 1.00 90.38 536 MET A CA 1
ATOM 4185 C C . MET A 1 536 ? 0.360 -11.234 -15.111 1.00 90.38 536 MET A C 1
ATOM 4187 O O . MET A 1 536 ? 1.574 -11.339 -14.937 1.00 90.38 536 MET A O 1
ATOM 4191 N N . ASN A 1 537 ? -0.267 -11.871 -16.103 1.00 92.62 537 ASN A N 1
ATOM 4192 C CA . ASN A 1 537 ? 0.422 -12.717 -17.078 1.00 92.62 537 ASN A CA 1
ATOM 4193 C C . ASN A 1 537 ? 1.475 -11.946 -17.887 1.00 92.62 537 ASN A C 1
ATOM 4195 O O . ASN A 1 537 ? 2.535 -12.494 -18.175 1.00 92.62 537 ASN A O 1
ATOM 4199 N N . ASN A 1 538 ? 1.244 -10.664 -18.185 1.00 91.56 538 ASN A N 1
ATOM 4200 C CA . ASN A 1 538 ? 2.236 -9.798 -18.826 1.00 91.56 538 ASN A CA 1
ATOM 4201 C C . ASN A 1 538 ? 3.472 -9.518 -17.956 1.00 91.56 538 ASN A C 1
ATOM 4203 O O . ASN A 1 538 ? 4.463 -9.047 -18.502 1.00 91.56 538 ASN A O 1
ATOM 4207 N N . VAL A 1 539 ? 3.457 -9.830 -16.654 1.00 94.00 539 VAL A N 1
ATOM 4208 C CA . VAL A 1 539 ? 4.666 -9.898 -15.814 1.00 94.00 539 VAL A CA 1
ATOM 4209 C C . VAL A 1 539 ? 5.197 -11.335 -15.753 1.00 94.00 539 VAL A C 1
ATOM 4211 O O . VAL A 1 539 ? 6.371 -11.568 -16.026 1.00 94.00 539 VAL A O 1
ATOM 4214 N N . LEU A 1 540 ? 4.339 -12.313 -15.441 1.00 93.69 540 LEU A N 1
ATOM 4215 C CA . LEU A 1 540 ? 4.743 -13.705 -15.187 1.00 93.69 540 LEU A CA 1
ATOM 4216 C C . LEU A 1 540 ? 5.346 -14.419 -16.406 1.00 93.69 540 LEU A C 1
ATOM 4218 O O . LEU A 1 540 ? 6.269 -15.215 -16.247 1.00 93.69 540 LEU A O 1
ATOM 4222 N N . LYS A 1 541 ? 4.906 -14.092 -17.628 1.00 93.94 541 LYS A N 1
ATOM 4223 C CA . LYS A 1 541 ? 5.440 -14.675 -18.873 1.00 93.94 541 LYS A CA 1
ATOM 4224 C C . LYS A 1 541 ? 6.926 -14.387 -19.122 1.00 93.94 541 LYS A C 1
ATOM 4226 O O . LYS A 1 541 ? 7.517 -14.983 -20.014 1.00 93.94 541 LYS A O 1
ATOM 4231 N N . TYR A 1 542 ? 7.523 -13.465 -18.370 1.00 95.38 542 TYR A N 1
ATOM 4232 C CA . TYR A 1 542 ? 8.937 -13.103 -18.459 1.00 95.38 542 TYR A CA 1
ATOM 4233 C C . TYR A 1 542 ? 9.820 -13.820 -17.423 1.00 95.38 542 TYR A C 1
ATOM 4235 O O . TYR A 1 542 ? 11.023 -13.571 -17.363 1.00 95.38 542 TYR A O 1
ATOM 4243 N N . ALA A 1 543 ? 9.260 -14.700 -16.588 1.00 93.31 543 ALA A N 1
ATOM 4244 C CA . ALA A 1 543 ? 9.990 -15.292 -15.473 1.00 93.31 543 ALA A CA 1
ATOM 4245 C C . ALA A 1 543 ? 11.229 -16.099 -15.902 1.00 93.31 543 ALA A C 1
ATOM 4247 O O . ALA A 1 543 ? 11.130 -17.142 -16.555 1.00 93.31 543 ALA A O 1
ATOM 4248 N N . SER A 1 544 ? 12.403 -15.616 -15.484 1.00 91.75 544 SER A N 1
ATOM 4249 C CA . SER A 1 544 ? 13.716 -16.216 -15.749 1.00 91.75 544 SER A CA 1
ATOM 4250 C C . SER A 1 544 ? 14.050 -16.431 -17.232 1.00 91.75 544 SER A C 1
ATOM 4252 O O . SER A 1 544 ? 14.796 -17.353 -17.558 1.00 91.75 544 SER A O 1
ATOM 4254 N N . THR A 1 545 ? 13.520 -15.603 -18.140 1.00 93.31 545 THR A N 1
ATOM 4255 C CA . THR A 1 545 ? 13.809 -15.711 -19.586 1.00 93.31 545 THR A CA 1
ATOM 4256 C C . THR A 1 545 ? 15.177 -15.165 -19.997 1.00 93.31 545 THR A C 1
ATOM 4258 O O . THR A 1 545 ? 15.547 -15.287 -21.159 1.00 93.31 545 THR A O 1
ATOM 4261 N N . ASP A 1 546 ? 15.925 -14.518 -19.096 1.00 91.25 546 ASP A N 1
ATOM 4262 C CA . ASP A 1 546 ? 17.224 -13.890 -19.388 1.00 91.25 546 ASP A CA 1
ATOM 4263 C C . ASP A 1 546 ? 17.200 -12.872 -20.554 1.00 91.25 546 ASP A C 1
ATOM 4265 O O . ASP A 1 546 ? 18.212 -12.617 -21.204 1.00 91.25 546 ASP A O 1
ATOM 4269 N N . GLY A 1 547 ? 16.038 -12.279 -20.853 1.00 88.25 547 GLY A N 1
ATOM 4270 C CA . GLY A 1 547 ? 15.863 -11.391 -22.007 1.00 88.25 547 GLY A CA 1
ATOM 4271 C C . GLY A 1 547 ? 15.474 -12.083 -23.318 1.00 88.25 547 GLY A C 1
ATOM 4272 O O . GLY A 1 547 ? 15.384 -11.407 -24.343 1.00 88.25 547 GLY A O 1
ATOM 4273 N N . ASP A 1 548 ? 15.226 -13.395 -23.312 1.00 88.38 548 ASP A N 1
ATOM 4274 C CA . ASP A 1 548 ? 14.863 -14.172 -24.501 1.00 88.38 548 ASP A CA 1
ATOM 4275 C C . ASP A 1 548 ? 13.402 -14.642 -24.471 1.00 88.38 548 ASP A C 1
ATOM 4277 O O . ASP A 1 548 ? 13.064 -15.699 -23.944 1.00 88.38 548 ASP A O 1
ATOM 4281 N N . GLY A 1 549 ? 12.519 -13.860 -25.098 1.00 89.06 549 GLY A N 1
ATOM 4282 C CA . GLY A 1 549 ? 11.139 -14.267 -25.366 1.00 89.06 549 GLY A CA 1
ATOM 4283 C C . GLY A 1 549 ? 10.281 -14.372 -24.106 1.00 89.06 549 GLY A C 1
ATOM 4284 O O . GLY A 1 549 ? 10.393 -13.543 -23.198 1.00 89.06 549 GLY A O 1
ATOM 4285 N N . THR A 1 550 ? 9.393 -15.364 -24.080 1.00 91.94 550 THR A N 1
ATOM 4286 C CA . THR A 1 550 ? 8.422 -15.602 -23.005 1.00 91.94 550 THR A CA 1
ATOM 4287 C C . THR A 1 550 ? 8.315 -17.090 -22.665 1.00 91.94 550 THR A C 1
ATOM 4289 O O . THR A 1 550 ? 8.647 -17.955 -23.475 1.00 91.94 550 THR A O 1
ATOM 4292 N N . VAL A 1 551 ? 7.828 -17.390 -21.461 1.00 89.00 551 VAL A N 1
ATOM 4293 C CA . VAL A 1 551 ? 7.535 -18.741 -20.964 1.00 89.00 551 VAL A CA 1
ATOM 4294 C C . VAL A 1 551 ? 6.054 -18.884 -20.622 1.00 89.00 551 VAL A C 1
ATOM 4296 O O . VAL A 1 551 ? 5.423 -17.926 -20.180 1.00 89.00 551 VAL A O 1
ATOM 4299 N N . SER A 1 552 ? 5.496 -20.080 -20.817 1.00 84.25 552 SER A N 1
ATOM 4300 C CA . SER A 1 552 ? 4.082 -20.389 -20.554 1.00 84.25 552 SER A CA 1
ATOM 4301 C C . SER A 1 552 ? 3.815 -21.019 -19.183 1.00 84.25 552 SER A C 1
ATOM 4303 O O . SER A 1 552 ? 2.673 -21.048 -18.741 1.00 84.25 552 SER A O 1
ATOM 4305 N N . ASP A 1 553 ? 4.841 -21.498 -18.481 1.00 80.62 553 ASP A N 1
ATOM 4306 C CA . ASP A 1 553 ? 4.701 -22.337 -17.282 1.00 80.62 553 ASP A CA 1
ATOM 4307 C C . ASP A 1 553 ? 4.430 -21.578 -15.971 1.00 80.62 553 ASP A C 1
ATOM 4309 O O . ASP A 1 553 ? 4.142 -22.198 -14.948 1.00 80.62 553 ASP A O 1
ATOM 4313 N N . MET A 1 554 ? 4.477 -20.243 -16.001 1.00 80.00 554 MET A N 1
ATOM 4314 C CA . MET A 1 554 ? 4.002 -19.373 -14.913 1.00 80.00 554 MET A CA 1
ATOM 4315 C C . MET A 1 554 ? 2.758 -18.551 -15.295 1.00 80.00 554 MET A C 1
ATOM 4317 O O . MET A 1 554 ? 2.327 -17.700 -14.522 1.00 80.00 554 MET A O 1
ATOM 4321 N N . ILE A 1 555 ? 2.186 -18.768 -16.484 1.00 87.94 555 ILE A N 1
ATOM 4322 C CA . ILE A 1 555 ? 1.020 -18.023 -16.979 1.00 87.94 555 ILE A CA 1
ATOM 4323 C C . ILE A 1 555 ? -0.267 -18.628 -16.399 1.00 87.94 555 ILE A C 1
ATOM 4325 O O . ILE A 1 555 ? -0.478 -19.836 -16.452 1.00 87.94 555 ILE A O 1
ATOM 4329 N N . LEU A 1 556 ? -1.158 -17.781 -15.880 1.00 87.19 556 LEU A N 1
ATOM 4330 C CA . LEU A 1 556 ? -2.488 -18.188 -15.423 1.00 87.19 556 LEU A CA 1
ATOM 4331 C C . LEU A 1 556 ? -3.389 -18.557 -16.612 1.00 87.19 556 LEU A C 1
ATOM 4333 O O . LEU A 1 556 ? -3.416 -17.801 -17.591 1.00 87.19 556 LEU A O 1
ATOM 4337 N N . PRO A 1 557 ? -4.213 -19.615 -16.515 1.00 85.88 557 PRO A N 1
ATOM 4338 C CA . PRO A 1 557 ? -5.120 -20.018 -17.584 1.00 85.88 557 PRO A CA 1
ATOM 4339 C C . PRO A 1 557 ? -6.381 -19.132 -17.616 1.00 85.88 557 PRO A C 1
ATOM 4341 O O . PRO A 1 557 ? -7.467 -19.535 -17.198 1.00 85.88 557 PRO A O 1
ATOM 4344 N N . VAL A 1 558 ? -6.245 -17.896 -18.111 1.00 85.94 558 VAL A N 1
ATOM 4345 C CA . VAL A 1 558 ? -7.320 -16.879 -18.106 1.00 85.94 558 VAL A CA 1
ATOM 4346 C C . VAL A 1 558 ? -8.597 -17.381 -18.782 1.00 85.94 558 VAL A C 1
ATOM 4348 O O . VAL A 1 558 ? -9.680 -17.148 -18.257 1.00 85.94 558 VAL A O 1
ATOM 4351 N N . ASP A 1 559 ? -8.478 -18.122 -19.885 1.00 82.75 559 ASP A N 1
ATOM 4352 C CA . ASP A 1 559 ? -9.623 -18.665 -20.630 1.00 82.75 559 ASP A CA 1
ATOM 4353 C C . ASP A 1 559 ? -10.316 -19.851 -19.937 1.00 82.75 559 ASP A C 1
ATOM 4355 O O . ASP A 1 559 ? -11.458 -20.167 -20.259 1.00 82.75 559 ASP A O 1
ATOM 4359 N N . GLN A 1 560 ? -9.664 -20.496 -18.963 1.00 80.81 560 GLN A N 1
ATOM 4360 C CA . GLN A 1 560 ? -10.307 -21.499 -18.103 1.00 80.81 560 GLN A CA 1
ATOM 4361 C C . GLN A 1 560 ? -11.048 -20.830 -16.934 1.00 80.81 560 GLN A C 1
ATOM 4363 O O . GLN A 1 560 ? -12.131 -21.267 -16.553 1.00 80.81 560 GLN A O 1
ATOM 4368 N N . ILE A 1 561 ? -10.482 -19.749 -16.383 1.00 78.88 561 ILE A N 1
ATOM 4369 C CA . ILE A 1 561 ? -11.082 -18.943 -15.304 1.00 78.88 561 ILE A CA 1
ATOM 4370 C C . ILE A 1 561 ? -12.312 -18.176 -15.821 1.00 78.88 561 ILE A C 1
ATOM 4372 O O . ILE A 1 561 ? -13.359 -18.110 -15.167 1.00 78.88 561 ILE A O 1
ATOM 4376 N N . PHE A 1 562 ? -12.185 -17.610 -17.020 1.00 77.81 562 PHE A N 1
ATOM 4377 C CA . PHE A 1 562 ? -13.217 -16.883 -17.743 1.00 77.81 562 PHE A CA 1
ATOM 4378 C C . PHE A 1 562 ? -13.402 -17.535 -19.122 1.00 77.81 562 PHE A C 1
ATOM 4380 O O . PHE A 1 562 ? -12.751 -17.127 -20.086 1.00 77.81 562 PHE A O 1
ATOM 4387 N N . PRO A 1 563 ? -14.258 -18.565 -19.247 1.00 69.75 563 PRO A N 1
ATOM 4388 C CA . PRO A 1 563 ? -14.584 -19.130 -20.547 1.00 69.75 563 PRO A CA 1
ATOM 4389 C C . PRO A 1 563 ? -15.395 -18.118 -21.358 1.00 69.75 563 PRO A C 1
ATOM 4391 O O . PRO A 1 563 ? -16.446 -17.646 -20.911 1.00 69.75 563 PRO A O 1
ATOM 4394 N N . SER A 1 564 ? -14.905 -17.804 -22.559 1.00 64.38 564 SER A N 1
ATOM 4395 C CA . SER A 1 564 ? -15.562 -16.882 -23.484 1.00 64.38 564 SER A CA 1
ATOM 4396 C C . SER A 1 564 ? -17.022 -17.271 -23.700 1.00 64.38 564 SER A C 1
ATOM 4398 O O . SER A 1 564 ? -17.338 -18.431 -23.977 1.00 64.38 564 SER A O 1
ATOM 4400 N N . SER A 1 565 ? -17.920 -16.292 -23.599 1.00 57.94 565 SER A N 1
ATOM 4401 C CA . SER A 1 565 ? -19.321 -16.454 -23.991 1.00 57.94 565 SER A CA 1
ATOM 4402 C C . SER A 1 565 ? -19.422 -16.997 -25.424 1.00 57.94 565 SER A C 1
ATOM 4404 O O . SER A 1 565 ? -18.650 -16.548 -26.277 1.00 57.94 565 SER A O 1
ATOM 4406 N N . PRO A 1 566 ? -20.385 -17.884 -25.739 1.00 56.12 566 PRO A N 1
ATOM 4407 C CA . PRO A 1 566 ? -20.740 -18.119 -27.134 1.00 56.12 566 PRO A CA 1
ATOM 4408 C C . PRO A 1 566 ? -21.138 -16.784 -27.778 1.00 56.12 566 PRO A C 1
ATOM 4410 O O . PRO A 1 566 ? -21.822 -15.970 -27.150 1.00 56.12 566 PRO A O 1
ATOM 4413 N N . VAL A 1 567 ? -20.680 -16.551 -29.010 1.00 55.41 567 VAL A N 1
ATOM 4414 C CA . VAL A 1 567 ? -21.025 -15.347 -29.778 1.00 55.41 567 VAL A CA 1
ATOM 4415 C C . VAL A 1 567 ? -22.541 -15.355 -30.019 1.00 55.41 567 VAL A C 1
ATOM 4417 O O . VAL A 1 567 ? -23.038 -16.353 -30.544 1.00 55.41 567 VAL A O 1
ATOM 4420 N N . PRO A 1 568 ? -23.291 -14.309 -29.629 1.00 53.53 568 PRO A N 1
ATOM 4421 C CA . PRO A 1 568 ? -24.719 -14.233 -29.887 1.00 53.53 568 PRO A CA 1
ATOM 4422 C C . PRO A 1 568 ? -24.986 -14.122 -31.384 1.00 53.53 568 PRO A C 1
ATOM 4424 O O . PRO A 1 568 ? -24.258 -13.449 -32.111 1.00 53.53 568 PRO A O 1
ATOM 4427 N N . GLU A 1 569 ? -26.071 -14.747 -31.831 1.00 52.44 569 GLU A N 1
ATOM 4428 C CA . GLU A 1 569 ? -26.600 -14.556 -33.187 1.00 52.44 569 GLU A CA 1
ATOM 4429 C C . GLU A 1 569 ? -27.390 -13.235 -33.313 1.00 52.44 569 GLU A C 1
ATOM 4431 O O . GLU A 1 569 ? -27.813 -12.868 -34.408 1.00 52.44 569 GLU A O 1
ATOM 4436 N N . ASP A 1 570 ? -27.568 -12.514 -32.199 1.00 59.16 570 ASP A N 1
ATOM 4437 C CA . ASP A 1 570 ? -28.314 -11.261 -32.109 1.00 59.16 570 ASP A CA 1
ATOM 4438 C C . ASP A 1 570 ? -27.478 -10.055 -32.567 1.00 59.16 570 ASP A C 1
ATOM 4440 O O . ASP A 1 570 ? -26.440 -9.712 -31.987 1.00 59.16 570 ASP A O 1
ATOM 4444 N N . TYR A 1 571 ? -27.990 -9.363 -33.581 1.00 66.88 571 TYR A N 1
ATOM 4445 C CA . TYR A 1 571 ? -27.472 -8.088 -34.070 1.00 66.88 571 TYR A CA 1
ATOM 4446 C C . TYR A 1 571 ? -28.295 -6.933 -33.495 1.00 66.88 571 TYR A C 1
ATOM 4448 O O . TYR A 1 571 ? -29.496 -7.066 -33.244 1.00 66.88 571 TYR A O 1
ATOM 4456 N N . ASP A 1 572 ? -27.649 -5.796 -33.279 1.00 67.62 572 ASP A N 1
ATOM 4457 C CA . ASP A 1 572 ? -28.299 -4.582 -32.807 1.00 67.62 572 ASP A CA 1
ATOM 4458 C C . ASP A 1 572 ? -29.101 -3.884 -33.939 1.00 67.62 572 ASP A C 1
ATOM 4460 O O . ASP A 1 572 ? -29.061 -4.314 -35.098 1.00 67.62 572 ASP A O 1
ATOM 4464 N N . PRO A 1 573 ? -29.854 -2.800 -33.654 1.00 64.00 573 PRO A N 1
ATOM 4465 C CA . PRO A 1 573 ? -30.636 -2.088 -34.671 1.00 64.00 573 PRO A CA 1
ATOM 4466 C C . PRO A 1 573 ? -29.818 -1.452 -35.810 1.00 64.00 573 PRO A C 1
ATOM 4468 O O . PRO A 1 573 ? -30.416 -0.989 -36.782 1.00 64.00 573 PRO A O 1
ATOM 4471 N N . PHE A 1 574 ? -28.490 -1.393 -35.688 1.00 71.56 574 PHE A N 1
ATOM 4472 C CA . PHE A 1 574 ? -27.561 -0.848 -36.678 1.00 71.56 574 PHE A CA 1
ATOM 4473 C C . PHE A 1 574 ? -26.826 -1.945 -37.468 1.00 71.56 574 PHE A C 1
ATOM 4475 O O . PHE A 1 574 ? -26.187 -1.639 -38.475 1.00 71.56 574 PHE A O 1
ATOM 4482 N N . GLY A 1 575 ? -26.989 -3.216 -37.083 1.00 58.38 575 GLY A N 1
ATOM 4483 C CA . GLY A 1 575 ? -26.370 -4.368 -37.735 1.00 58.38 575 GLY A CA 1
ATOM 4484 C C . GLY A 1 575 ? -25.023 -4.780 -37.137 1.00 58.38 575 GLY A C 1
ATOM 4485 O O . GLY A 1 575 ? -24.345 -5.616 -37.733 1.00 58.38 575 GLY A O 1
ATOM 4486 N N . ASP A 1 576 ? -24.646 -4.245 -35.974 1.00 61.25 576 ASP A N 1
ATOM 4487 C CA . ASP A 1 576 ? -23.462 -4.684 -35.236 1.00 61.25 576 ASP A CA 1
ATOM 4488 C C . ASP A 1 576 ? -23.797 -5.905 -34.365 1.00 61.25 576 ASP A C 1
ATOM 4490 O O . ASP A 1 576 ? -24.886 -6.009 -33.797 1.00 61.25 576 ASP A O 1
ATOM 4494 N N . GLN A 1 577 ? -22.868 -6.859 -34.236 1.00 53.78 577 GLN A N 1
ATOM 4495 C CA . GLN A 1 577 ? -23.065 -8.003 -33.336 1.00 53.78 577 GLN A CA 1
ATOM 4496 C C . GLN A 1 577 ? -23.161 -7.521 -31.888 1.00 53.78 577 GLN A C 1
ATOM 4498 O O . GLN A 1 577 ? -22.251 -6.857 -31.385 1.00 53.78 577 GLN A O 1
ATOM 4503 N N . THR A 1 578 ? -24.226 -7.912 -31.184 1.00 52.34 578 THR A N 1
ATOM 4504 C CA . THR A 1 578 ? -24.340 -7.618 -29.754 1.00 52.34 578 THR A CA 1
ATOM 4505 C C . THR A 1 578 ? -23.332 -8.465 -28.978 1.00 52.34 578 THR A C 1
ATOM 4507 O O . THR A 1 578 ? -23.565 -9.625 -28.647 1.00 52.34 578 THR A O 1
ATOM 4510 N N . LEU A 1 579 ? -22.161 -7.894 -28.679 1.00 53.34 579 LEU A N 1
ATOM 4511 C CA . LEU A 1 579 ? -21.189 -8.554 -27.809 1.00 53.34 579 LEU A CA 1
ATOM 4512 C C . LEU A 1 579 ? -21.824 -8.765 -26.420 1.00 53.34 579 LEU A C 1
ATOM 4514 O O . LEU A 1 579 ? -22.279 -7.795 -25.800 1.00 53.34 579 LEU A O 1
ATOM 4518 N N . PRO A 1 580 ? -21.858 -10.006 -25.897 1.00 52.69 580 PRO A N 1
ATOM 4519 C CA . PRO A 1 580 ? -22.558 -10.332 -24.665 1.00 52.69 580 PRO A CA 1
ATOM 4520 C C . PRO A 1 580 ? -21.705 -9.891 -23.476 1.00 52.69 580 PRO A C 1
ATOM 4522 O O . PRO A 1 580 ? -20.986 -10.684 -22.863 1.00 52.69 580 PRO A O 1
ATOM 4525 N N . SER A 1 581 ? -21.781 -8.602 -23.148 1.00 59.12 581 SER A N 1
ATOM 4526 C CA . SER A 1 581 ? -21.062 -7.995 -22.029 1.00 59.12 581 SER A CA 1
ATOM 4527 C C . SER A 1 581 ? -21.642 -8.461 -20.686 1.00 59.12 581 SER A C 1
ATOM 4529 O O . SER A 1 581 ? -22.431 -7.784 -20.022 1.00 59.12 581 SER A O 1
ATOM 4531 N N . LYS A 1 582 ? -21.230 -9.660 -20.254 1.00 71.75 582 LYS A N 1
ATOM 4532 C CA . LYS A 1 582 ? -21.533 -10.196 -18.922 1.00 71.75 582 LYS A CA 1
ATOM 4533 C C . LYS A 1 582 ? -21.035 -9.221 -17.862 1.00 71.75 582 LYS A C 1
ATOM 4535 O O . LYS A 1 582 ? -19.838 -9.131 -17.602 1.00 71.75 582 LYS A O 1
ATOM 4540 N N . THR A 1 583 ? -21.956 -8.500 -17.234 1.00 74.75 583 THR A N 1
ATOM 4541 C CA . THR A 1 583 ? -21.633 -7.585 -16.139 1.00 74.75 583 THR A CA 1
ATOM 4542 C C . THR A 1 583 ? -21.586 -8.365 -14.831 1.00 74.75 583 THR A C 1
ATOM 4544 O O . THR A 1 583 ? -22.614 -8.842 -14.353 1.00 74.75 583 THR A O 1
ATOM 4547 N N . TYR A 1 584 ? -20.404 -8.485 -14.230 1.00 80.44 584 TYR A N 1
ATOM 4548 C CA . TYR A 1 584 ? -20.243 -9.100 -12.915 1.00 80.44 584 TYR A CA 1
ATOM 4549 C C . TYR A 1 584 ? -20.577 -8.096 -11.814 1.00 80.44 584 TYR A C 1
ATOM 4551 O O . TYR A 1 584 ? -20.201 -6.921 -11.876 1.00 80.44 584 TYR A O 1
ATOM 4559 N N . LYS A 1 585 ? -21.231 -8.560 -10.745 1.00 81.25 585 LYS A N 1
ATOM 4560 C CA . LYS A 1 585 ? -21.543 -7.698 -9.601 1.00 81.25 585 LYS A CA 1
ATOM 4561 C C . LYS A 1 585 ? -20.279 -7.237 -8.881 1.00 81.25 585 LYS A C 1
ATOM 4563 O O . LYS A 1 585 ? -20.230 -6.088 -8.446 1.00 81.25 585 LYS A O 1
ATOM 4568 N N . ALA A 1 586 ? -19.263 -8.090 -8.769 1.00 85.81 586 ALA A N 1
ATOM 4569 C CA . ALA A 1 586 ? -17.898 -7.656 -8.482 1.00 85.81 586 ALA A CA 1
ATOM 4570 C C . ALA A 1 586 ? -16.851 -8.695 -8.882 1.00 85.81 586 ALA A C 1
ATOM 4572 O O . ALA A 1 586 ? -17.151 -9.881 -9.008 1.00 85.81 586 ALA A O 1
ATOM 4573 N N . SER A 1 587 ? -15.607 -8.238 -8.966 1.00 87.50 587 SER A N 1
ATOM 4574 C CA . SER A 1 587 ? -14.414 -9.079 -9.024 1.00 87.50 587 SER A CA 1
ATOM 4575 C C . SER A 1 587 ? -13.314 -8.456 -8.171 1.00 87.50 587 SER A C 1
ATOM 4577 O O . SER A 1 587 ? -13.205 -7.231 -8.114 1.00 87.50 587 SER A O 1
ATOM 4579 N N . VAL A 1 588 ? -12.478 -9.287 -7.553 1.00 89.81 588 VAL A N 1
ATOM 4580 C CA . VAL A 1 588 ? -11.200 -8.896 -6.948 1.00 89.81 588 VAL A CA 1
ATOM 4581 C C . VAL A 1 588 ? -10.122 -9.885 -7.357 1.00 89.81 588 VAL A C 1
ATOM 4583 O O . VAL A 1 588 ? -10.340 -11.095 -7.360 1.00 89.81 588 VAL A O 1
ATOM 4586 N N . VAL A 1 589 ? -8.952 -9.345 -7.673 1.00 90.38 589 VAL A N 1
ATOM 4587 C CA . VAL A 1 589 ? -7.714 -10.081 -7.888 1.00 90.38 589 VAL A CA 1
ATOM 4588 C C . VAL A 1 589 ? -6.647 -9.500 -6.966 1.00 90.38 589 VAL A C 1
ATOM 4590 O O . VAL A 1 589 ? -6.515 -8.281 -6.851 1.00 90.38 589 VAL A O 1
ATOM 4593 N N . SER A 1 590 ? -5.885 -10.371 -6.312 1.00 90.69 590 SER A N 1
ATOM 4594 C CA . SER A 1 590 ? -4.669 -10.004 -5.586 1.00 90.69 590 SER A CA 1
ATOM 4595 C C . SER A 1 590 ? -3.500 -10.728 -6.229 1.00 90.69 590 SER A C 1
ATOM 4597 O O . SER A 1 590 ? -3.495 -11.954 -6.268 1.00 90.69 590 SER A O 1
ATOM 4599 N N . PHE A 1 591 ? -2.537 -9.974 -6.748 1.00 92.12 591 PHE A N 1
ATOM 4600 C CA . PHE A 1 591 ? -1.276 -10.488 -7.261 1.00 92.12 591 PHE A CA 1
ATOM 4601 C C . PHE A 1 591 ? -0.153 -10.167 -6.282 1.00 92.12 591 PHE A C 1
ATOM 4603 O O . PHE A 1 591 ? -0.024 -9.028 -5.831 1.00 92.12 591 PHE A O 1
ATOM 4610 N N . LYS A 1 592 ? 0.684 -11.156 -5.983 1.00 90.81 592 LYS A N 1
ATOM 4611 C CA . LYS A 1 592 ? 1.931 -11.003 -5.235 1.00 90.81 592 LYS A CA 1
ATOM 4612 C C . LYS A 1 592 ? 3.052 -11.633 -6.055 1.00 90.81 592 LYS A C 1
ATOM 4614 O O . LYS A 1 592 ? 2.918 -12.770 -6.496 1.00 90.81 592 LYS A O 1
ATOM 4619 N N . LEU A 1 593 ? 4.152 -10.912 -6.238 1.00 92.06 593 LEU A N 1
ATOM 4620 C CA . LEU A 1 593 ? 5.372 -11.383 -6.896 1.00 92.06 593 LEU A CA 1
ATOM 4621 C C . LEU A 1 593 ? 6.570 -11.020 -6.031 1.00 92.06 593 LEU A C 1
ATOM 4623 O O . LEU A 1 593 ? 6.680 -9.894 -5.554 1.00 92.06 593 LEU A O 1
ATOM 4627 N N . MET A 1 594 ? 7.474 -11.966 -5.830 1.00 89.56 594 MET A N 1
ATOM 4628 C CA . MET A 1 594 ? 8.448 -11.884 -4.757 1.00 89.56 594 MET A CA 1
ATOM 4629 C C . MET A 1 594 ? 9.789 -12.469 -5.159 1.00 89.56 594 MET A C 1
ATOM 4631 O O . MET A 1 594 ? 9.848 -13.510 -5.812 1.00 89.56 594 MET A O 1
ATOM 4635 N N . PHE A 1 595 ? 10.848 -11.804 -4.711 1.00 91.56 595 PHE A N 1
ATOM 4636 C CA . PHE A 1 595 ? 12.235 -12.151 -4.973 1.00 91.56 595 PHE A CA 1
ATOM 4637 C C . PHE A 1 595 ? 12.953 -12.394 -3.652 1.00 91.56 595 PHE A C 1
ATOM 4639 O O . PHE A 1 595 ? 12.870 -11.565 -2.739 1.00 91.56 595 PHE A O 1
ATOM 4646 N N . SER A 1 596 ? 13.658 -13.522 -3.558 1.00 88.62 596 SER A N 1
ATOM 4647 C CA . SER A 1 596 ? 14.522 -13.843 -2.417 1.00 88.62 596 SER A CA 1
ATOM 4648 C C . SER A 1 596 ? 15.664 -12.834 -2.269 1.00 88.62 596 SER A C 1
ATOM 4650 O O . SER A 1 596 ? 15.884 -11.980 -3.132 1.00 88.62 596 SER A O 1
ATOM 4652 N N . LYS A 1 597 ? 16.425 -12.941 -1.176 1.00 89.00 597 LYS A N 1
ATOM 4653 C CA . LYS A 1 597 ? 17.618 -12.110 -0.960 1.00 89.00 597 LYS A CA 1
ATOM 4654 C C . LYS A 1 597 ? 18.607 -12.291 -2.110 1.00 89.00 597 LYS A C 1
ATOM 4656 O O . LYS A 1 597 ? 19.157 -11.322 -2.623 1.00 89.00 597 LYS A O 1
ATOM 4661 N N . GLU A 1 598 ? 18.766 -13.535 -2.540 1.00 90.62 598 GLU A N 1
ATOM 4662 C CA . GLU A 1 598 ? 19.597 -13.989 -3.646 1.00 90.62 598 GLU A CA 1
ATOM 4663 C C . GLU A 1 598 ? 19.061 -13.436 -4.974 1.00 90.62 598 GLU A C 1
ATOM 4665 O O . GLU A 1 598 ? 19.821 -12.845 -5.737 1.00 90.62 598 GLU A O 1
ATOM 4670 N N . GLY A 1 599 ? 17.745 -13.497 -5.203 1.00 92.56 599 GLY A N 1
ATOM 4671 C CA . GLY A 1 599 ? 17.107 -12.909 -6.382 1.00 92.56 599 GLY A CA 1
ATOM 4672 C C . GLY A 1 599 ? 17.273 -11.390 -6.473 1.00 92.56 599 GLY A C 1
ATOM 4673 O O . GLY A 1 599 ? 17.517 -10.854 -7.552 1.00 92.56 599 GLY A O 1
ATOM 4674 N N . VAL A 1 600 ? 17.232 -10.675 -5.345 1.00 94.31 600 VAL A N 1
ATOM 4675 C CA . VAL A 1 600 ? 17.548 -9.239 -5.333 1.00 94.31 600 VAL A CA 1
ATOM 4676 C C . VAL A 1 600 ? 19.026 -8.996 -5.656 1.00 94.31 600 VAL A C 1
ATOM 4678 O O . VAL A 1 600 ? 19.319 -8.083 -6.426 1.00 94.31 600 VAL A O 1
ATOM 4681 N N . GLN A 1 601 ? 19.962 -9.820 -5.167 1.00 93.75 601 GLN A N 1
ATOM 4682 C CA . GLN A 1 601 ? 21.366 -9.724 -5.595 1.00 93.75 601 GLN A CA 1
ATOM 4683 C C . GLN A 1 601 ? 21.517 -9.973 -7.109 1.00 93.75 601 GLN A C 1
ATOM 4685 O O . GLN A 1 601 ? 22.214 -9.206 -7.771 1.00 93.75 601 GLN A O 1
ATOM 4690 N N . GLU A 1 602 ? 20.827 -10.965 -7.683 1.00 96.00 602 GLU A N 1
ATOM 4691 C CA . GLU A 1 602 ? 20.833 -11.222 -9.133 1.00 96.00 602 GLU A CA 1
ATOM 4692 C C . GLU A 1 602 ? 20.347 -10.003 -9.946 1.00 96.00 602 GLU A C 1
ATOM 4694 O O . GLU A 1 602 ? 20.957 -9.663 -10.964 1.00 96.00 602 GLU A O 1
ATOM 4699 N N . ILE A 1 603 ? 19.316 -9.283 -9.482 1.00 96.44 603 ILE A N 1
ATOM 4700 C CA . ILE A 1 603 ? 18.864 -8.019 -10.099 1.00 96.44 603 ILE A CA 1
ATOM 4701 C C . ILE A 1 603 ? 19.956 -6.944 -9.996 1.00 96.44 603 ILE A C 1
ATOM 4703 O O . ILE A 1 603 ? 20.328 -6.340 -11.002 1.00 96.44 603 ILE A O 1
ATOM 4707 N N . LEU A 1 604 ? 20.476 -6.692 -8.790 1.00 95.50 604 LEU A N 1
ATOM 4708 C CA . LEU A 1 604 ? 21.398 -5.581 -8.524 1.00 95.50 604 LEU A CA 1
ATOM 4709 C C . LEU A 1 604 ? 22.766 -5.750 -9.199 1.00 95.50 604 LEU A C 1
ATOM 4711 O O . LEU A 1 604 ? 23.359 -4.769 -9.656 1.00 95.50 604 LEU A O 1
ATOM 4715 N N . PHE A 1 605 ? 23.262 -6.984 -9.279 1.00 95.38 605 PHE A N 1
ATOM 4716 C CA . PHE A 1 605 ? 24.561 -7.320 -9.863 1.00 95.38 605 PHE A CA 1
ATOM 4717 C C . PHE A 1 605 ? 24.484 -7.782 -11.325 1.00 95.38 605 PHE A C 1
ATOM 4719 O O . PHE A 1 605 ? 25.516 -8.113 -11.908 1.00 95.38 605 PHE A O 1
ATOM 4726 N N . SER A 1 606 ? 23.306 -7.733 -11.958 1.00 96.12 606 SER A N 1
ATOM 4727 C CA . SER A 1 606 ? 23.180 -8.011 -13.392 1.00 96.12 606 SER A CA 1
ATOM 4728 C C . SER A 1 606 ? 24.027 -7.050 -14.251 1.00 96.12 606 SER A C 1
ATOM 4730 O O . SER A 1 606 ? 24.011 -5.835 -14.014 1.00 96.12 606 SER A O 1
ATOM 4732 N N . PRO A 1 607 ? 24.746 -7.558 -15.275 1.00 94.44 607 PRO A N 1
ATOM 4733 C CA . PRO A 1 607 ? 25.444 -6.730 -16.257 1.00 94.44 607 PRO A CA 1
ATOM 4734 C C . PRO A 1 607 ? 24.502 -5.780 -17.007 1.00 94.44 607 PRO A C 1
ATOM 4736 O O . PRO A 1 607 ? 23.312 -6.059 -17.178 1.00 94.44 607 PRO A O 1
ATOM 4739 N N . ALA A 1 608 ? 25.038 -4.662 -17.495 1.00 94.88 608 ALA A N 1
ATOM 4740 C CA . ALA A 1 608 ? 24.246 -3.639 -18.178 1.00 94.88 608 ALA A CA 1
ATOM 4741 C C . ALA A 1 608 ? 23.626 -4.158 -19.488 1.00 94.88 608 ALA A C 1
ATOM 4743 O O . ALA A 1 608 ? 22.495 -3.819 -19.825 1.00 94.88 608 ALA A O 1
ATOM 4744 N N . GLU A 1 609 ? 24.348 -5.029 -20.187 1.00 93.62 609 GLU A N 1
ATOM 4745 C CA . GLU A 1 609 ? 23.945 -5.716 -21.412 1.00 93.62 609 GLU A CA 1
ATOM 4746 C C . GLU A 1 609 ? 22.745 -6.635 -21.153 1.00 93.62 609 GLU A C 1
ATOM 4748 O O . GLU A 1 609 ? 21.802 -6.672 -21.942 1.00 93.62 609 GLU A O 1
ATOM 4753 N N . ARG A 1 610 ? 22.746 -7.324 -20.005 1.00 95.25 610 ARG A N 1
ATOM 4754 C CA . ARG A 1 610 ? 21.667 -8.218 -19.563 1.00 95.25 610 ARG A CA 1
ATOM 4755 C C . ARG A 1 610 ? 20.391 -7.434 -19.246 1.00 95.25 610 ARG A C 1
ATOM 4757 O O . ARG A 1 610 ? 19.309 -7.807 -19.691 1.00 95.25 610 ARG A O 1
ATOM 4764 N N . ILE A 1 611 ? 20.529 -6.304 -18.547 1.00 96.31 611 ILE A N 1
ATOM 4765 C CA . ILE A 1 611 ? 19.420 -5.381 -18.258 1.00 96.31 611 ILE A CA 1
ATOM 4766 C C . ILE A 1 611 ? 18.869 -4.771 -19.560 1.00 96.31 611 ILE A C 1
ATOM 4768 O O . ILE A 1 611 ? 17.654 -4.721 -19.740 1.00 96.31 611 ILE A O 1
ATOM 4772 N N . LEU A 1 612 ? 19.738 -4.352 -20.491 1.00 96.38 612 LEU A N 1
ATOM 4773 C CA . LEU A 1 612 ? 19.340 -3.848 -21.811 1.00 96.38 612 LEU A CA 1
ATOM 4774 C C . LEU A 1 612 ? 18.559 -4.903 -22.606 1.00 96.38 612 LEU A C 1
ATOM 4776 O O . LEU A 1 612 ? 17.502 -4.593 -23.150 1.00 96.38 612 LEU A O 1
ATOM 4780 N N . LYS A 1 613 ? 19.047 -6.147 -22.647 1.00 96.06 613 LYS A N 1
ATOM 4781 C CA . LYS A 1 613 ? 18.390 -7.273 -23.325 1.00 96.06 613 LYS A CA 1
ATOM 4782 C C . LYS A 1 613 ? 16.999 -7.543 -22.738 1.00 96.06 613 LYS A C 1
ATOM 4784 O O . LYS A 1 613 ? 16.027 -7.590 -23.488 1.00 96.06 613 LYS A O 1
ATOM 4789 N N . ALA A 1 614 ? 16.884 -7.618 -21.409 1.00 97.00 614 ALA A N 1
ATOM 4790 C CA . ALA A 1 614 ? 15.605 -7.771 -20.713 1.00 97.00 614 ALA A CA 1
ATOM 4791 C C . ALA A 1 614 ? 14.634 -6.608 -20.997 1.00 97.00 614 ALA A C 1
ATOM 4793 O O . ALA A 1 614 ? 13.463 -6.844 -21.292 1.00 97.00 614 ALA A O 1
ATOM 4794 N N . TYR A 1 615 ? 15.115 -5.360 -20.987 1.00 96.75 615 TYR A N 1
ATOM 4795 C CA . TYR A 1 615 ? 14.317 -4.185 -21.350 1.00 96.75 615 TYR A CA 1
ATOM 4796 C C . TYR A 1 615 ? 13.819 -4.240 -22.804 1.00 96.75 615 TYR A C 1
ATOM 4798 O O . TYR A 1 615 ? 12.626 -4.073 -23.050 1.00 96.75 615 TYR A O 1
ATOM 4806 N N . LEU A 1 616 ? 14.692 -4.541 -23.771 1.00 95.75 616 LEU A N 1
ATOM 4807 C CA . LEU A 1 616 ? 14.301 -4.668 -25.179 1.00 95.75 616 LEU A CA 1
ATOM 4808 C C . LEU A 1 616 ? 13.294 -5.806 -25.396 1.00 95.75 616 LEU A C 1
ATOM 4810 O O . LEU A 1 616 ? 12.402 -5.674 -26.229 1.00 95.75 616 LEU A O 1
ATOM 4814 N N . ASN A 1 617 ? 13.386 -6.893 -24.627 1.00 95.75 617 ASN A N 1
ATOM 4815 C CA . ASN A 1 617 ? 12.419 -7.987 -24.671 1.00 95.75 617 ASN A CA 1
ATOM 4816 C C . ASN A 1 617 ? 11.018 -7.568 -24.177 1.00 95.75 617 ASN A C 1
ATOM 4818 O O . ASN A 1 617 ? 10.023 -8.027 -24.734 1.00 95.75 617 ASN A O 1
ATOM 4822 N N . VAL A 1 618 ? 10.928 -6.650 -23.204 1.00 94.81 618 VAL A N 1
ATOM 4823 C CA . VAL A 1 618 ? 9.656 -6.003 -22.817 1.00 94.81 618 VAL A CA 1
ATOM 4824 C C . VAL A 1 618 ? 9.160 -5.071 -23.921 1.00 94.81 618 VAL A C 1
ATOM 4826 O O . VAL A 1 618 ? 7.994 -5.134 -24.298 1.00 94.81 618 VAL A O 1
ATOM 4829 N N . MET A 1 619 ? 10.042 -4.255 -24.506 1.00 93.81 619 MET A N 1
ATOM 4830 C CA . MET A 1 619 ? 9.662 -3.326 -25.581 1.00 93.81 619 MET A CA 1
ATOM 4831 C C . MET A 1 619 ? 9.167 -4.023 -26.858 1.00 93.81 619 MET A C 1
ATOM 4833 O O . MET A 1 619 ? 8.541 -3.373 -27.690 1.00 93.81 619 MET A O 1
ATOM 4837 N N . ARG A 1 620 ? 9.371 -5.339 -27.020 1.00 90.56 620 ARG A N 1
ATOM 4838 C CA . ARG A 1 620 ? 8.722 -6.118 -28.090 1.00 90.56 620 ARG A CA 1
ATOM 4839 C C . ARG A 1 620 ? 7.192 -6.123 -27.984 1.00 90.56 620 ARG A C 1
ATOM 4841 O O . ARG A 1 620 ? 6.558 -6.338 -29.007 1.00 90.56 620 ARG A O 1
ATOM 4848 N N . GLU A 1 621 ? 6.596 -5.882 -26.811 1.00 86.38 621 GLU A N 1
ATOM 4849 C CA . GLU A 1 621 ? 5.130 -5.836 -26.658 1.00 86.38 621 GLU A CA 1
ATOM 4850 C C . GLU A 1 621 ? 4.489 -4.680 -27.436 1.00 86.38 621 GLU A C 1
ATOM 4852 O O . GLU A 1 621 ? 3.467 -4.887 -28.084 1.00 86.38 621 GLU A O 1
ATOM 4857 N N . SER A 1 622 ? 5.078 -3.480 -27.382 1.00 86.81 622 SER A N 1
ATOM 4858 C CA . SER A 1 622 ? 4.564 -2.300 -28.093 1.00 86.81 622 SER A CA 1
ATOM 4859 C C . SER A 1 622 ? 5.291 -2.051 -29.418 1.00 86.81 622 SER A C 1
ATOM 4861 O O . SER A 1 622 ? 4.655 -1.756 -30.425 1.00 86.81 622 SER A O 1
ATOM 4863 N N . GLU A 1 623 ? 6.612 -2.257 -29.455 1.00 90.69 623 GLU A N 1
ATOM 4864 C CA . GLU A 1 623 ? 7.491 -1.874 -30.568 1.00 90.69 623 GLU A CA 1
ATOM 4865 C C . GLU A 1 623 ? 8.063 -3.072 -31.343 1.00 90.69 623 GLU A C 1
ATOM 4867 O O . GLU A 1 623 ? 9.159 -2.982 -31.906 1.00 90.69 623 GLU A O 1
ATOM 4872 N N . SER A 1 624 ? 7.352 -4.210 -31.397 1.00 87.75 624 SER A N 1
ATOM 4873 C CA . SER A 1 624 ? 7.818 -5.454 -32.049 1.00 87.75 624 SER A CA 1
ATOM 4874 C C . SER A 1 624 ? 8.478 -5.217 -33.416 1.00 87.75 624 SER A C 1
ATOM 4876 O O . SER A 1 624 ? 9.587 -5.692 -33.671 1.00 87.75 624 SER A O 1
ATOM 4878 N N . ALA A 1 625 ? 7.852 -4.408 -34.279 1.00 87.25 625 ALA A N 1
ATOM 4879 C CA . ALA A 1 625 ? 8.340 -4.107 -35.627 1.00 87.25 625 ALA A CA 1
ATOM 4880 C C . ALA A 1 625 ? 9.667 -3.320 -35.661 1.00 87.25 625 ALA A C 1
ATOM 4882 O O . ALA A 1 625 ? 10.435 -3.462 -36.614 1.00 87.25 625 ALA A O 1
ATOM 4883 N N . ILE A 1 626 ? 9.951 -2.509 -34.637 1.00 88.81 626 ILE A N 1
ATOM 4884 C CA . ILE A 1 626 ? 11.201 -1.747 -34.505 1.00 88.81 626 ILE A CA 1
ATOM 4885 C C . ILE A 1 626 ? 12.261 -2.611 -33.820 1.00 88.81 626 ILE A C 1
ATOM 4887 O O . ILE A 1 626 ? 13.381 -2.723 -34.319 1.00 88.81 626 ILE A O 1
ATOM 4891 N N . VAL A 1 627 ? 11.918 -3.272 -32.710 1.00 90.19 627 VAL A N 1
ATOM 4892 C CA . VAL A 1 627 ? 12.868 -4.076 -31.923 1.00 90.19 627 VAL A CA 1
ATOM 4893 C C . VAL A 1 627 ? 13.344 -5.310 -32.697 1.00 90.19 627 VAL A C 1
ATOM 4895 O O . VAL A 1 627 ? 14.530 -5.631 -32.649 1.00 90.19 627 VAL A O 1
ATOM 4898 N N . SER A 1 628 ? 12.474 -5.975 -33.465 1.00 88.75 628 SER A N 1
ATOM 4899 C CA . SER A 1 628 ? 12.863 -7.108 -34.324 1.00 88.75 628 SER A CA 1
ATOM 4900 C C . SER A 1 628 ? 13.856 -6.710 -35.423 1.00 88.75 628 SER A C 1
ATOM 4902 O O . SER A 1 628 ? 14.833 -7.419 -35.654 1.00 88.75 628 SER A O 1
ATOM 4904 N N . LYS A 1 629 ? 13.645 -5.558 -36.072 1.00 91.00 629 LYS A N 1
ATOM 4905 C CA . LYS A 1 629 ? 14.493 -5.071 -37.171 1.00 91.00 629 LYS A CA 1
ATOM 4906 C C . LYS A 1 629 ? 15.789 -4.423 -36.688 1.00 91.00 629 LYS A C 1
ATOM 4908 O O . LYS A 1 629 ? 16.851 -4.701 -37.234 1.00 91.00 629 LYS A O 1
ATOM 4913 N N . ALA A 1 630 ? 15.708 -3.552 -35.684 1.00 91.19 630 ALA A N 1
ATOM 4914 C CA . ALA A 1 630 ? 16.781 -2.635 -35.298 1.00 91.19 630 ALA A CA 1
ATOM 4915 C C . ALA A 1 630 ? 17.277 -2.814 -33.850 1.00 91.19 630 ALA A C 1
ATOM 4917 O O . ALA A 1 630 ? 18.242 -2.161 -33.460 1.00 91.19 630 ALA A O 1
ATOM 4918 N N . GLY A 1 631 ? 16.685 -3.715 -33.053 1.00 88.06 631 GLY A N 1
ATOM 4919 C CA . GLY A 1 631 ? 17.071 -3.928 -31.650 1.00 88.06 631 GLY A CA 1
ATOM 4920 C C . GLY A 1 631 ? 18.530 -4.361 -31.457 1.00 88.06 631 GLY A C 1
ATOM 4921 O O . GLY A 1 631 ? 19.163 -3.987 -30.475 1.00 88.06 631 GLY A O 1
ATOM 4922 N N . HIS A 1 632 ? 19.104 -5.067 -32.435 1.00 91.31 632 HIS A N 1
ATOM 4923 C CA . HIS A 1 632 ? 20.516 -5.466 -32.440 1.00 91.31 632 HIS A CA 1
ATOM 4924 C C . HIS A 1 632 ? 21.501 -4.294 -32.636 1.00 91.31 632 HIS A C 1
ATOM 4926 O O . HIS A 1 632 ? 22.708 -4.487 -32.513 1.00 91.31 632 HIS A O 1
ATOM 4932 N N . LEU A 1 633 ? 21.015 -3.091 -32.974 1.00 93.38 633 LEU A N 1
ATOM 4933 C CA . LEU A 1 633 ? 21.839 -1.885 -33.104 1.00 93.38 633 LEU A CA 1
ATOM 4934 C C . LEU A 1 633 ? 22.040 -1.153 -31.773 1.00 93.38 633 LEU A C 1
ATOM 4936 O O . LEU A 1 633 ? 22.864 -0.239 -31.727 1.00 93.38 633 LEU A O 1
ATOM 4940 N N . PHE A 1 634 ? 21.298 -1.506 -30.716 1.00 94.06 634 PHE A N 1
ATOM 4941 C CA . PHE A 1 634 ? 21.528 -0.946 -29.388 1.00 94.06 634 PHE A CA 1
ATOM 4942 C C . PHE A 1 634 ? 22.805 -1.527 -28.777 1.00 94.06 634 PHE A C 1
ATOM 4944 O O . PHE A 1 634 ? 22.989 -2.739 -28.715 1.00 94.06 634 PHE A O 1
ATOM 4951 N N . GLY A 1 635 ? 23.666 -0.649 -28.273 1.00 91.88 635 GLY A N 1
ATOM 4952 C CA . GLY A 1 635 ? 24.887 -1.010 -27.562 1.00 91.88 635 GLY A CA 1
ATOM 4953 C C . GLY A 1 635 ? 25.188 -0.019 -26.446 1.00 91.88 635 GLY A C 1
ATOM 4954 O O . GLY A 1 635 ? 24.660 1.095 -26.424 1.00 91.88 635 GLY A O 1
ATOM 4955 N N . MET A 1 636 ? 26.036 -0.418 -25.502 1.00 91.06 636 MET A N 1
ATOM 4956 C CA . MET A 1 636 ? 26.499 0.457 -24.428 1.00 91.06 636 MET A CA 1
ATOM 4957 C C . MET A 1 636 ? 27.841 1.094 -24.794 1.00 91.06 636 MET A C 1
ATOM 4959 O O . MET A 1 636 ? 28.752 0.413 -25.255 1.00 91.06 636 MET A O 1
ATOM 4963 N N . ASN A 1 637 ? 27.972 2.401 -24.568 1.00 88.50 637 ASN A N 1
ATOM 4964 C CA . ASN A 1 637 ? 29.261 3.084 -24.654 1.00 88.50 637 ASN A CA 1
ATOM 4965 C C . ASN A 1 637 ? 30.017 3.069 -23.313 1.00 88.50 637 ASN A C 1
ATOM 4967 O O . ASN A 1 637 ? 29.447 2.797 -22.257 1.00 88.50 637 ASN A O 1
ATOM 4971 N N . GLU A 1 638 ? 31.292 3.463 -23.347 1.00 82.94 638 GLU A N 1
ATOM 4972 C CA . GLU A 1 638 ? 32.199 3.539 -22.185 1.00 82.94 638 GLU A CA 1
ATOM 4973 C C . GLU A 1 638 ? 31.664 4.377 -21.004 1.00 82.94 638 GLU A C 1
ATOM 4975 O O . GLU A 1 638 ? 32.130 4.241 -19.876 1.00 82.94 638 GLU A O 1
ATOM 4980 N N . LYS A 1 639 ? 30.676 5.254 -21.237 1.00 82.12 639 LYS A N 1
ATOM 4981 C CA . LYS A 1 639 ? 30.057 6.120 -20.218 1.00 82.12 639 LYS A CA 1
ATOM 4982 C C . LYS A 1 639 ? 28.802 5.503 -19.586 1.00 82.12 639 LYS A C 1
ATOM 4984 O O . LYS A 1 639 ? 28.066 6.205 -18.886 1.00 82.12 639 LYS A O 1
ATOM 4989 N N . GLY A 1 640 ? 28.515 4.229 -19.856 1.00 81.44 640 GLY A N 1
ATOM 4990 C CA . GLY A 1 640 ? 27.315 3.550 -19.366 1.00 81.44 640 GLY A CA 1
ATOM 4991 C C . GLY A 1 640 ? 26.024 4.141 -19.942 1.00 81.44 640 GLY A C 1
ATOM 4992 O O . GLY A 1 640 ? 25.027 4.283 -19.229 1.00 81.44 640 GLY A O 1
ATOM 4993 N N . VAL A 1 641 ? 26.060 4.592 -21.200 1.00 92.69 641 VAL A N 1
ATOM 4994 C CA . VAL A 1 641 ? 24.897 5.113 -21.932 1.00 92.69 641 VAL A CA 1
ATOM 4995 C C . VAL A 1 641 ? 24.594 4.176 -23.092 1.00 92.69 641 VAL A C 1
ATOM 4997 O O . VAL A 1 641 ? 25.482 3.855 -23.882 1.00 92.69 641 VAL A O 1
ATOM 5000 N N . VAL A 1 642 ? 23.336 3.756 -23.188 1.00 94.56 642 VAL A N 1
ATOM 5001 C CA . VAL A 1 642 ? 22.814 2.997 -24.323 1.00 94.56 642 VAL A CA 1
ATOM 5002 C C . VAL A 1 642 ? 22.674 3.948 -25.507 1.00 94.56 642 VAL A C 1
ATOM 5004 O O . VAL A 1 642 ? 22.117 5.040 -25.388 1.00 94.56 642 VAL A O 1
ATOM 5007 N N . GLN A 1 643 ? 23.211 3.543 -26.648 1.00 94.06 643 GLN A N 1
ATOM 5008 C CA . GLN A 1 643 ? 23.168 4.267 -27.913 1.00 94.06 643 GLN A CA 1
ATOM 5009 C C . GLN A 1 643 ? 22.830 3.287 -29.037 1.00 94.06 643 GLN A C 1
ATOM 5011 O O . GLN A 1 643 ? 22.880 2.075 -28.846 1.00 94.06 643 GLN A O 1
ATOM 5016 N N . PHE A 1 644 ? 22.495 3.810 -30.212 1.00 92.81 644 PHE A N 1
ATOM 5017 C CA . PHE A 1 644 ? 22.309 3.014 -31.420 1.00 92.81 644 PHE A CA 1
ATOM 5018 C C . PHE A 1 644 ? 22.888 3.743 -32.630 1.00 92.81 644 PHE A C 1
ATOM 5020 O O . PHE A 1 644 ? 23.003 4.972 -32.643 1.00 92.81 644 PHE A O 1
ATOM 5027 N N . ASP A 1 645 ? 23.250 2.985 -33.662 1.00 91.06 645 ASP A N 1
ATOM 5028 C CA . ASP A 1 645 ? 23.699 3.549 -34.932 1.00 91.06 645 ASP A CA 1
ATOM 5029 C C . ASP A 1 645 ? 22.499 4.134 -35.696 1.00 91.06 645 ASP A C 1
ATOM 5031 O O . ASP A 1 645 ? 21.768 3.416 -36.381 1.00 91.06 645 ASP A O 1
ATOM 5035 N N . ARG A 1 646 ? 22.282 5.451 -35.560 1.00 89.06 646 ARG A N 1
ATOM 5036 C CA . ARG A 1 646 ? 21.151 6.162 -36.184 1.00 89.06 646 ARG A CA 1
ATOM 5037 C C . ARG A 1 646 ? 21.137 6.029 -37.710 1.00 89.06 646 ARG A C 1
ATOM 5039 O O . ARG A 1 646 ? 20.055 5.930 -38.280 1.00 89.06 646 ARG A O 1
ATOM 5046 N N . SER A 1 647 ? 22.295 5.992 -38.370 1.00 88.19 647 SER A N 1
ATOM 5047 C CA . SER A 1 647 ? 22.376 5.868 -39.833 1.00 88.19 647 SER A CA 1
ATOM 5048 C C . SER A 1 647 ? 22.017 4.457 -40.308 1.00 88.19 647 SER A C 1
ATOM 5050 O O . SER A 1 647 ? 21.263 4.307 -41.271 1.00 88.19 647 SER A O 1
ATOM 5052 N N . LYS A 1 648 ? 22.485 3.408 -39.616 1.00 91.44 648 LYS A N 1
ATOM 5053 C CA . LYS A 1 648 ? 22.048 2.027 -39.895 1.00 91.44 648 LYS A CA 1
ATOM 5054 C C . LYS A 1 648 ? 20.575 1.815 -39.551 1.00 91.44 648 LYS A C 1
ATOM 5056 O O . LYS A 1 648 ? 19.875 1.171 -40.328 1.00 91.44 648 LYS A O 1
ATOM 5061 N N . ALA A 1 649 ? 20.095 2.378 -38.442 1.00 89.88 649 ALA A N 1
ATOM 5062 C CA . ALA A 1 649 ? 18.695 2.293 -38.036 1.00 89.88 649 ALA A CA 1
ATOM 5063 C C . ALA A 1 649 ? 17.764 2.948 -39.064 1.00 89.88 649 ALA A C 1
ATOM 5065 O O . ALA A 1 649 ? 16.814 2.306 -39.497 1.00 89.88 649 ALA A O 1
ATOM 5066 N N . ALA A 1 650 ? 18.080 4.164 -39.525 1.00 87.81 650 ALA A N 1
ATOM 5067 C CA . ALA A 1 650 ? 17.326 4.856 -40.573 1.00 87.81 650 ALA A CA 1
ATOM 5068 C C . ALA A 1 650 ? 17.209 3.987 -41.839 1.00 87.81 650 ALA A C 1
ATOM 5070 O O . ALA A 1 650 ? 16.111 3.715 -42.325 1.00 87.81 650 ALA A O 1
ATOM 5071 N N . LYS A 1 651 ? 18.342 3.429 -42.291 1.00 89.81 651 LYS A N 1
ATOM 5072 C CA . LYS A 1 651 ? 18.405 2.535 -43.455 1.00 89.81 651 LYS A CA 1
ATOM 5073 C C . LYS A 1 651 ? 17.601 1.237 -43.283 1.00 89.81 651 LYS A C 1
ATOM 5075 O O . LYS A 1 651 ? 16.979 0.793 -44.241 1.00 89.81 651 LYS A O 1
ATOM 5080 N N . ILE A 1 652 ? 17.626 0.614 -42.103 1.00 90.38 652 ILE A N 1
ATOM 5081 C CA . ILE A 1 652 ? 16.911 -0.648 -41.818 1.00 90.38 652 ILE A CA 1
ATOM 5082 C C . ILE A 1 652 ? 15.403 -0.426 -41.629 1.00 90.38 652 ILE A C 1
ATOM 5084 O O . ILE A 1 652 ? 14.600 -1.281 -42.002 1.00 90.38 652 ILE A O 1
ATOM 5088 N N . LEU A 1 653 ? 15.012 0.713 -41.056 1.00 86.62 653 LEU A N 1
ATOM 5089 C CA . LEU A 1 653 ? 13.612 1.067 -40.817 1.00 86.62 653 LEU A CA 1
ATOM 5090 C C . LEU A 1 653 ? 12.949 1.739 -42.031 1.00 86.62 653 LEU A C 1
ATOM 5092 O O . LEU A 1 653 ? 11.728 1.848 -42.052 1.00 86.62 653 LEU A O 1
ATOM 5096 N N . GLY A 1 654 ? 13.725 2.120 -43.052 1.00 84.00 654 GLY A N 1
ATOM 5097 C CA . GLY A 1 654 ? 13.215 2.705 -44.295 1.00 84.00 654 GLY A CA 1
ATOM 5098 C C . GLY A 1 654 ? 12.787 4.167 -44.156 1.00 84.00 654 GLY A C 1
ATOM 5099 O O . GLY A 1 654 ? 11.896 4.604 -44.877 1.00 84.00 654 GLY A O 1
ATOM 5100 N N . VAL A 1 655 ? 13.400 4.907 -43.229 1.00 83.06 655 VAL A N 1
ATOM 5101 C CA . VAL A 1 655 ? 13.085 6.313 -42.929 1.00 83.06 655 VAL A CA 1
ATOM 5102 C C . VAL A 1 655 ? 14.288 7.206 -43.210 1.00 83.06 655 VAL A C 1
ATOM 5104 O O . VAL A 1 655 ? 15.433 6.758 -43.104 1.00 83.06 655 VAL A O 1
ATOM 5107 N N . ASP A 1 656 ? 14.052 8.472 -43.553 1.00 73.69 656 ASP A N 1
ATOM 5108 C CA . ASP A 1 656 ? 15.142 9.440 -43.662 1.00 73.69 656 ASP A CA 1
ATOM 5109 C C . ASP A 1 656 ? 15.724 9.725 -42.265 1.00 73.69 656 ASP A C 1
ATOM 5111 O O . ASP A 1 656 ? 15.027 9.827 -41.255 1.00 73.69 656 ASP A O 1
ATOM 5115 N N . GLN A 1 657 ? 17.045 9.858 -42.205 1.00 65.50 657 GLN A N 1
ATOM 5116 C CA . GLN A 1 657 ? 17.763 10.231 -40.997 1.00 65.50 657 GLN A CA 1
ATOM 5117 C C . GLN A 1 657 ? 17.427 11.665 -40.545 1.00 65.50 657 GLN A C 1
ATOM 5119 O O . GLN A 1 657 ? 17.631 11.972 -39.363 1.00 65.50 657 GLN A O 1
ATOM 5124 N N . PHE A 1 658 ? 16.917 12.512 -41.449 1.00 64.19 658 PHE A N 1
ATOM 5125 C CA . PHE A 1 658 ? 16.673 13.944 -41.238 1.00 64.19 658 PHE A CA 1
ATOM 5126 C C . PHE A 1 658 ? 15.207 14.399 -41.369 1.00 64.19 658 PHE A C 1
ATOM 5128 O O . PHE A 1 658 ? 14.938 15.572 -41.109 1.00 64.19 658 PHE A O 1
ATOM 5135 N N . SER A 1 659 ? 14.255 13.523 -41.720 1.00 57.53 659 SER A N 1
ATOM 5136 C CA . SER A 1 659 ? 12.843 13.913 -41.846 1.00 57.53 659 SER A CA 1
ATOM 5137 C C . SER A 1 659 ? 12.200 14.174 -40.479 1.00 57.53 659 SER A C 1
ATOM 5139 O O . SER A 1 659 ? 11.905 13.241 -39.725 1.00 57.53 659 SER A O 1
ATOM 5141 N N . ASN A 1 660 ? 11.921 15.445 -40.196 1.00 55.94 660 ASN A N 1
ATOM 5142 C CA . ASN A 1 660 ? 10.941 15.862 -39.194 1.00 55.94 660 ASN A CA 1
ATOM 5143 C C . ASN A 1 660 ? 9.560 15.954 -39.871 1.00 55.94 660 ASN A C 1
ATOM 5145 O O . ASN A 1 660 ? 9.023 17.047 -40.022 1.00 55.94 660 ASN A O 1
ATOM 5149 N N . ASP A 1 661 ? 9.019 14.834 -40.358 1.00 54.28 661 ASP A N 1
ATOM 5150 C CA . ASP A 1 661 ? 7.664 14.830 -40.922 1.00 54.28 661 ASP A CA 1
ATOM 5151 C C . ASP A 1 661 ? 6.643 14.984 -39.786 1.00 54.28 661 ASP A C 1
ATOM 5153 O O . ASP A 1 661 ? 6.368 14.036 -39.050 1.00 54.28 661 ASP A O 1
ATOM 5157 N N . ASP A 1 662 ? 6.057 16.180 -39.667 1.00 53.16 662 ASP A N 1
ATOM 5158 C CA . ASP A 1 662 ? 5.140 16.589 -38.585 1.00 53.16 662 ASP A CA 1
ATOM 5159 C C . ASP A 1 662 ? 3.840 15.750 -38.478 1.00 53.16 662 ASP A C 1
ATOM 5161 O O . ASP A 1 662 ? 3.038 15.955 -37.568 1.00 53.16 662 ASP A O 1
ATOM 5165 N N . ASN A 1 663 ? 3.617 14.796 -39.391 1.00 54.44 663 ASN A N 1
ATOM 5166 C CA . ASN A 1 663 ? 2.384 14.012 -39.524 1.00 54.44 663 ASN A CA 1
ATOM 5167 C C . ASN A 1 663 ? 2.524 12.519 -39.142 1.00 54.44 663 ASN A C 1
ATOM 5169 O O . ASN A 1 663 ? 1.602 11.745 -39.401 1.00 54.44 663 ASN A O 1
ATOM 5173 N N . GLY A 1 664 ? 3.640 12.079 -38.545 1.00 61.97 664 GLY A N 1
ATOM 5174 C CA . GLY A 1 664 ? 3.825 10.671 -38.160 1.00 61.97 664 GLY A CA 1
ATOM 5175 C C . GLY A 1 664 ? 4.779 10.446 -36.984 1.00 61.97 664 GLY A C 1
ATOM 5176 O O . GLY A 1 664 ? 5.684 11.236 -36.731 1.00 61.97 664 GLY A O 1
ATOM 5177 N N . ILE A 1 665 ? 4.599 9.335 -36.258 1.00 70.81 665 ILE A N 1
ATOM 5178 C CA . ILE A 1 665 ? 5.510 8.951 -35.168 1.00 70.81 665 ILE A CA 1
ATOM 5179 C C . ILE A 1 665 ? 6.819 8.434 -35.780 1.00 70.81 665 ILE A C 1
ATOM 5181 O O . ILE A 1 665 ? 6.846 7.355 -36.372 1.00 70.81 665 ILE A O 1
ATOM 5185 N N . ASN A 1 666 ? 7.908 9.191 -35.634 1.00 82.50 666 ASN A N 1
ATOM 5186 C CA . ASN A 1 666 ? 9.210 8.834 -36.196 1.00 82.50 666 ASN A CA 1
ATOM 5187 C C . ASN A 1 666 ? 9.826 7.614 -35.464 1.00 82.50 666 ASN A C 1
ATOM 5189 O O . ASN A 1 666 ? 10.143 7.714 -34.274 1.00 82.50 666 ASN A O 1
ATOM 5193 N N . PRO A 1 667 ? 10.092 6.479 -36.146 1.00 86.75 667 PRO A N 1
ATOM 5194 C CA . PRO A 1 667 ? 10.705 5.299 -35.529 1.00 86.75 667 PRO A CA 1
ATOM 5195 C C . PRO A 1 667 ? 12.082 5.554 -34.894 1.00 86.75 667 PRO A C 1
ATOM 5197 O O . PRO A 1 667 ? 12.454 4.874 -33.937 1.00 86.75 667 PRO A O 1
ATOM 5200 N N . LEU A 1 668 ? 12.844 6.539 -35.388 1.00 88.56 668 LEU A N 1
ATOM 5201 C CA . LEU A 1 668 ? 14.136 6.922 -34.805 1.00 88.56 668 LEU A CA 1
ATOM 5202 C C . LEU A 1 668 ? 13.982 7.641 -33.462 1.00 88.56 668 LEU A C 1
ATOM 5204 O O . LEU A 1 668 ? 14.872 7.531 -32.616 1.00 88.56 668 LEU A O 1
ATOM 5208 N N . ASP A 1 669 ? 12.865 8.336 -33.248 1.00 89.00 669 ASP A N 1
ATOM 5209 C CA . ASP A 1 669 ? 12.555 8.962 -31.965 1.00 89.00 669 ASP A CA 1
ATOM 5210 C C . ASP A 1 669 ? 12.101 7.915 -30.947 1.00 89.00 669 ASP A C 1
ATOM 5212 O O . ASP A 1 669 ? 12.607 7.921 -29.828 1.00 89.00 669 ASP A O 1
ATOM 5216 N N . ILE A 1 670 ? 11.299 6.923 -31.356 1.00 89.94 670 ILE A N 1
ATOM 5217 C CA . ILE A 1 670 ? 10.998 5.753 -30.511 1.00 89.94 670 ILE A CA 1
ATOM 5218 C C . ILE A 1 670 ? 12.302 5.032 -30.120 1.00 89.94 670 ILE A C 1
ATOM 5220 O O . ILE A 1 670 ? 12.519 4.732 -28.946 1.00 89.94 670 ILE A O 1
ATOM 5224 N N . MET A 1 671 ? 13.232 4.805 -31.060 1.00 93.06 671 MET A N 1
ATOM 5225 C CA . MET A 1 671 ? 14.541 4.213 -30.735 1.00 93.06 671 MET A CA 1
ATOM 5226 C C . MET A 1 671 ? 15.384 5.077 -29.785 1.00 93.06 671 MET A C 1
ATOM 5228 O O . MET A 1 671 ? 16.054 4.539 -28.901 1.00 93.06 671 MET A O 1
ATOM 5232 N N . ARG A 1 672 ? 15.359 6.405 -29.931 1.00 92.94 672 ARG A N 1
ATOM 5233 C CA . ARG A 1 672 ? 16.035 7.339 -29.016 1.00 92.94 672 ARG A CA 1
ATOM 5234 C C . ARG A 1 672 ? 15.445 7.273 -27.613 1.00 92.94 672 ARG A C 1
ATOM 5236 O O . ARG A 1 672 ? 16.202 7.231 -26.644 1.00 92.94 672 ARG A O 1
ATOM 5243 N N . ASP A 1 673 ? 14.129 7.219 -27.507 1.00 92.75 673 ASP A N 1
ATOM 5244 C CA . ASP A 1 673 ? 13.433 7.219 -26.228 1.00 92.75 673 ASP A CA 1
ATOM 5245 C C . ASP A 1 673 ? 13.562 5.839 -25.541 1.00 92.75 673 ASP A C 1
ATOM 5247 O O . ASP A 1 673 ? 13.752 5.775 -24.322 1.00 92.75 673 ASP A O 1
ATOM 5251 N N . MET A 1 674 ? 13.648 4.745 -26.315 1.00 94.69 674 MET A N 1
ATOM 5252 C CA . MET A 1 674 ? 14.090 3.425 -25.837 1.00 94.69 674 MET A CA 1
ATOM 5253 C C . MET A 1 674 ? 15.540 3.444 -25.324 1.00 94.69 674 MET A C 1
ATOM 5255 O O . MET A 1 674 ? 15.795 2.975 -24.217 1.00 94.69 674 MET A O 1
ATOM 5259 N N . ALA A 1 675 ? 16.499 4.023 -26.059 1.00 95.75 675 ALA A N 1
ATOM 5260 C CA . ALA A 1 675 ? 17.891 4.151 -25.596 1.00 95.75 675 ALA A CA 1
ATOM 5261 C C . ALA A 1 675 ? 18.012 4.994 -24.314 1.00 95.75 675 ALA A C 1
ATOM 5263 O O . ALA A 1 675 ? 18.781 4.660 -23.405 1.00 95.75 675 ALA A O 1
ATOM 5264 N N . TYR A 1 676 ? 17.245 6.083 -24.220 1.00 96.12 676 TYR A N 1
ATOM 5265 C CA . TYR A 1 676 ? 17.182 6.922 -23.028 1.00 96.12 676 TYR A CA 1
ATOM 5266 C C . TYR A 1 676 ? 16.625 6.143 -21.831 1.00 96.12 676 TYR A C 1
ATOM 5268 O O . TYR A 1 676 ? 17.262 6.091 -20.777 1.00 96.12 676 TYR A O 1
ATOM 5276 N N . THR A 1 677 ? 15.485 5.474 -22.006 1.00 96.06 677 THR A N 1
ATOM 5277 C CA . THR A 1 677 ? 14.825 4.700 -20.947 1.00 96.06 677 THR A CA 1
ATOM 5278 C C . THR A 1 677 ? 15.693 3.525 -20.494 1.00 96.06 677 THR A C 1
ATOM 5280 O O . THR A 1 677 ? 15.908 3.367 -19.292 1.00 96.06 677 THR A O 1
ATOM 5283 N N . ALA A 1 678 ? 16.307 2.791 -21.430 1.00 96.69 678 ALA A N 1
ATOM 5284 C CA . ALA A 1 678 ? 17.281 1.733 -21.154 1.00 96.69 678 ALA A CA 1
ATOM 5285 C C . ALA A 1 678 ? 18.498 2.249 -20.360 1.00 96.69 678 ALA A C 1
ATOM 5287 O O . ALA A 1 678 ? 18.904 1.660 -19.358 1.00 96.69 678 ALA A O 1
ATOM 5288 N N . THR A 1 679 ? 19.055 3.399 -20.755 1.00 97.44 679 THR A N 1
ATOM 5289 C CA . THR A 1 679 ? 20.131 4.067 -20.004 1.00 97.44 679 THR A CA 1
ATOM 5290 C C . THR A 1 679 ? 19.689 4.407 -18.583 1.00 97.44 679 THR A C 1
ATOM 5292 O O . THR A 1 679 ? 20.468 4.269 -17.636 1.00 97.44 679 THR A O 1
ATOM 5295 N N . CYS A 1 680 ? 18.454 4.877 -18.420 1.00 97.12 680 CYS A N 1
ATOM 5296 C CA . CYS A 1 680 ? 17.930 5.271 -17.125 1.00 97.12 680 CYS A CA 1
ATOM 5297 C C . CYS A 1 680 ? 17.619 4.076 -16.215 1.00 97.12 680 CYS A C 1
ATOM 5299 O O . CYS A 1 680 ? 17.977 4.160 -15.046 1.00 97.12 680 CYS A O 1
ATOM 5301 N N . ILE A 1 681 ? 17.060 2.961 -16.705 1.00 96.50 681 ILE A N 1
ATOM 5302 C CA . ILE A 1 681 ? 16.801 1.775 -15.862 1.00 96.50 681 ILE A CA 1
ATOM 5303 C C . ILE A 1 681 ? 18.105 1.099 -15.413 1.00 96.50 681 ILE A C 1
ATOM 5305 O O . ILE A 1 681 ? 18.232 0.726 -14.248 1.00 96.50 681 ILE A O 1
ATOM 5309 N N . ILE A 1 682 ? 19.124 1.044 -16.279 1.00 96.38 682 ILE A N 1
ATOM 5310 C CA . ILE A 1 682 ? 20.463 0.551 -15.908 1.00 96.38 682 ILE A CA 1
ATOM 5311 C C . ILE A 1 682 ? 21.077 1.444 -14.824 1.00 96.38 682 ILE A C 1
ATOM 5313 O O . ILE A 1 682 ? 21.582 0.949 -13.816 1.00 96.38 682 ILE A O 1
ATOM 5317 N N . LYS A 1 683 ? 20.993 2.773 -14.985 1.00 96.12 683 LYS A N 1
ATOM 5318 C CA . LYS A 1 683 ? 21.469 3.732 -13.975 1.00 96.12 683 LYS A CA 1
ATOM 5319 C C . LYS A 1 683 ? 20.673 3.670 -12.678 1.00 96.12 683 LYS A C 1
ATOM 5321 O O . LYS A 1 683 ? 21.271 3.854 -11.624 1.00 96.12 683 LYS A O 1
ATOM 5326 N N . ASP A 1 684 ? 19.375 3.401 -12.741 1.00 96.81 684 ASP A N 1
ATOM 5327 C CA . ASP A 1 684 ? 18.525 3.216 -11.570 1.00 96.81 684 ASP A CA 1
ATOM 5328 C C . ASP A 1 684 ? 18.971 1.966 -10.786 1.00 96.81 684 ASP A C 1
ATOM 5330 O O . ASP A 1 684 ? 19.360 2.101 -9.625 1.00 96.81 684 ASP A O 1
ATOM 5334 N N . ILE A 1 685 ? 19.061 0.788 -11.419 1.00 96.19 685 ILE A N 1
ATOM 5335 C CA . ILE A 1 685 ? 19.539 -0.454 -10.774 1.00 96.19 685 ILE A CA 1
ATOM 5336 C C . ILE A 1 685 ? 20.959 -0.274 -10.206 1.00 96.19 685 ILE A C 1
ATOM 5338 O O . ILE A 1 685 ? 21.211 -0.575 -9.037 1.00 96.19 685 ILE A O 1
ATOM 5342 N N . PHE A 1 686 ? 21.883 0.302 -10.982 1.00 95.56 686 PHE A N 1
ATOM 5343 C CA . PHE A 1 686 ? 23.249 0.562 -10.514 1.00 95.56 686 PHE A CA 1
ATOM 5344 C C . PHE A 1 686 ? 23.289 1.588 -9.372 1.00 95.56 686 PHE A C 1
ATOM 5346 O O . PHE A 1 686 ? 24.148 1.496 -8.498 1.00 95.56 686 PHE A O 1
ATOM 5353 N N . SER A 1 687 ? 22.356 2.545 -9.327 1.00 95.88 687 SER A N 1
ATOM 5354 C CA . SER A 1 687 ? 22.257 3.494 -8.214 1.00 95.88 687 SER A CA 1
ATOM 5355 C C . SER A 1 687 ? 21.772 2.853 -6.915 1.00 95.88 687 SER A C 1
ATOM 5357 O O . SER A 1 687 ? 22.044 3.419 -5.860 1.00 95.88 687 SER A O 1
ATOM 5359 N N . VAL A 1 688 ? 21.105 1.693 -6.961 1.00 95.94 688 VAL A N 1
ATOM 5360 C CA . VAL A 1 688 ? 20.869 0.865 -5.768 1.00 95.94 688 VAL A CA 1
ATOM 5361 C C . VAL A 1 688 ? 22.152 0.129 -5.396 1.00 95.94 688 VAL A C 1
ATOM 5363 O O . VAL A 1 688 ? 22.642 0.323 -4.291 1.00 95.94 688 VAL A O 1
ATOM 5366 N N . ARG A 1 689 ? 22.741 -0.646 -6.324 1.00 93.88 689 ARG A N 1
ATOM 5367 C CA . ARG A 1 689 ? 23.967 -1.437 -6.075 1.00 93.88 689 ARG A CA 1
ATOM 5368 C C . ARG A 1 689 ? 25.095 -0.613 -5.443 1.00 93.88 689 ARG A C 1
ATOM 5370 O O . ARG A 1 689 ? 25.834 -1.119 -4.608 1.00 93.88 689 ARG A O 1
ATOM 5377 N N . ASN A 1 690 ? 25.238 0.643 -5.861 1.00 93.88 690 ASN A N 1
ATOM 5378 C CA . ASN A 1 690 ? 26.323 1.519 -5.430 1.00 93.88 690 ASN A CA 1
ATOM 5379 C C . ASN A 1 690 ? 26.074 2.226 -4.073 1.00 93.88 690 ASN A C 1
ATOM 5381 O O . ASN A 1 690 ? 26.942 2.980 -3.635 1.00 93.88 690 ASN A O 1
ATOM 5385 N N . GLU A 1 691 ? 24.925 2.042 -3.408 1.00 94.31 691 GLU A N 1
ATOM 5386 C CA . GLU A 1 691 ? 24.730 2.524 -2.030 1.00 94.31 691 GLU A CA 1
ATOM 5387 C C . GLU A 1 691 ? 25.451 1.612 -1.027 1.00 94.31 691 GLU A C 1
ATOM 5389 O O . GLU A 1 691 ? 25.360 0.388 -1.097 1.00 94.31 691 GLU A O 1
ATOM 5394 N N . SER A 1 692 ? 26.149 2.213 -0.062 1.00 83.44 692 SER A N 1
ATOM 5395 C CA . SER A 1 692 ? 27.043 1.507 0.870 1.00 83.44 692 SER A CA 1
ATOM 5396 C C . SER A 1 692 ? 26.348 0.861 2.077 1.00 83.44 692 SER A C 1
ATOM 5398 O O . SER A 1 692 ? 27.024 0.345 2.960 1.00 83.44 692 SER A O 1
ATOM 5400 N N . ASP A 1 693 ? 25.025 0.978 2.178 1.00 86.25 693 ASP A N 1
ATOM 5401 C CA . ASP A 1 693 ? 24.224 0.589 3.342 1.00 86.25 693 ASP A CA 1
ATOM 5402 C C . ASP A 1 693 ? 22.940 -0.098 2.865 1.00 86.25 693 ASP A C 1
ATOM 5404 O O . ASP A 1 693 ? 22.186 0.471 2.071 1.00 86.25 693 ASP A O 1
ATOM 5408 N N . TRP A 1 694 ? 22.676 -1.306 3.367 1.00 84.62 694 TRP A N 1
ATOM 5409 C CA . TRP A 1 694 ? 21.501 -2.105 3.017 1.00 84.62 694 TRP A CA 1
ATOM 5410 C C . TRP A 1 694 ? 20.174 -1.388 3.296 1.00 84.62 694 TRP A C 1
ATOM 5412 O O . TRP A 1 694 ? 19.224 -1.571 2.533 1.00 84.62 694 TRP A O 1
ATOM 5422 N N . LYS A 1 695 ? 20.106 -0.525 4.322 1.00 85.81 695 LYS A N 1
ATOM 5423 C CA . LYS A 1 695 ? 18.903 0.267 4.633 1.00 85.81 695 LYS A CA 1
ATOM 5424 C C . LYS A 1 695 ? 18.630 1.308 3.537 1.00 85.81 695 LYS A C 1
ATOM 5426 O O . LYS A 1 695 ? 17.495 1.425 3.072 1.00 85.81 695 LYS A O 1
ATOM 5431 N N . LYS A 1 696 ? 19.672 1.988 3.037 1.00 90.31 696 LYS A N 1
ATOM 5432 C CA . LYS A 1 696 ? 19.584 2.906 1.879 1.00 90.31 696 LYS A CA 1
ATOM 5433 C C . LYS A 1 696 ? 19.345 2.187 0.558 1.00 90.31 696 LYS A C 1
ATOM 5435 O O . LYS A 1 696 ? 18.586 2.691 -0.271 1.00 90.31 696 LYS A O 1
ATOM 5440 N N . GLN A 1 697 ? 19.961 1.019 0.355 1.00 92.12 697 GLN A N 1
ATOM 5441 C CA . GLN A 1 697 ? 19.671 0.182 -0.810 1.00 92.12 697 GLN A CA 1
ATOM 5442 C C . GLN A 1 697 ? 18.183 -0.168 -0.856 1.00 92.12 697 GLN A C 1
ATOM 5444 O O . GLN A 1 697 ? 17.561 -0.021 -1.903 1.00 92.12 697 GLN A O 1
ATOM 5449 N N . ALA A 1 698 ? 17.591 -0.551 0.277 1.00 92.81 698 ALA A N 1
ATOM 5450 C CA . ALA A 1 698 ? 16.179 -0.897 0.349 1.00 92.81 698 ALA A CA 1
ATOM 5451 C C . ALA A 1 698 ? 15.235 0.293 0.118 1.00 92.81 698 ALA A C 1
ATOM 5453 O O . ALA A 1 698 ? 14.282 0.154 -0.650 1.00 92.81 698 ALA A O 1
ATOM 5454 N N . GLU A 1 699 ? 15.514 1.466 0.703 1.00 93.50 699 GLU 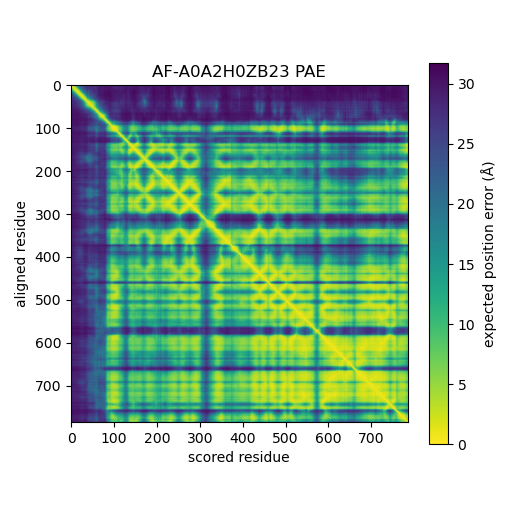A N 1
ATOM 5455 C CA . GLU A 1 699 ? 14.750 2.695 0.422 1.00 93.50 699 GLU A CA 1
ATOM 5456 C C . GLU A 1 699 ? 14.824 3.062 -1.069 1.00 93.50 699 GLU A C 1
ATOM 5458 O O . GLU A 1 699 ? 13.817 3.386 -1.700 1.00 93.50 699 GLU A O 1
ATOM 5463 N N . ARG A 1 700 ? 16.015 2.990 -1.677 1.00 95.62 700 ARG A N 1
ATOM 5464 C CA . ARG A 1 700 ? 16.167 3.326 -3.095 1.00 95.62 700 ARG A CA 1
ATOM 5465 C C . ARG A 1 700 ? 15.527 2.277 -4.008 1.00 95.62 700 ARG A C 1
ATOM 5467 O O . ARG A 1 700 ? 14.929 2.657 -5.014 1.00 95.62 700 ARG A O 1
ATOM 5474 N N . LEU A 1 701 ? 15.607 0.993 -3.661 1.00 96.69 701 LEU A N 1
ATOM 5475 C CA . LEU A 1 701 ? 15.008 -0.096 -4.432 1.00 96.69 701 LEU A CA 1
ATOM 5476 C C . LEU A 1 701 ? 13.477 -0.032 -4.419 1.00 96.69 701 LEU A C 1
ATOM 5478 O O . LEU A 1 701 ? 12.881 -0.190 -5.481 1.00 96.69 701 LEU A O 1
ATOM 5482 N N . SER A 1 702 ? 12.835 0.260 -3.279 1.00 96.69 702 SER A N 1
ATOM 5483 C CA . SER A 1 702 ? 11.370 0.400 -3.231 1.00 96.69 702 SER A CA 1
ATOM 5484 C C . SER A 1 702 ? 10.906 1.566 -4.109 1.00 96.69 702 SER A C 1
ATOM 5486 O O . SER A 1 702 ? 10.003 1.418 -4.932 1.00 96.69 702 SER A O 1
ATOM 5488 N N . ARG A 1 703 ? 11.598 2.708 -4.017 1.00 96.12 703 ARG A N 1
ATOM 5489 C CA . ARG A 1 703 ? 11.321 3.915 -4.805 1.00 96.12 703 ARG A CA 1
ATOM 5490 C C . ARG A 1 703 ? 11.496 3.689 -6.304 1.00 96.12 703 ARG A C 1
ATOM 5492 O O . ARG A 1 703 ? 10.640 4.109 -7.080 1.00 96.12 703 ARG A O 1
ATOM 5499 N N . ILE A 1 704 ? 12.573 3.025 -6.724 1.00 96.62 704 ILE A N 1
ATOM 5500 C CA . ILE A 1 704 ? 12.810 2.689 -8.137 1.00 96.62 704 ILE A CA 1
ATOM 5501 C C . ILE A 1 704 ? 11.779 1.675 -8.625 1.00 96.62 704 ILE A C 1
ATOM 5503 O O . ILE A 1 704 ? 11.143 1.925 -9.644 1.00 96.62 704 ILE A O 1
ATOM 5507 N N . GLY A 1 705 ? 11.528 0.612 -7.858 1.00 96.25 705 GLY A N 1
ATOM 5508 C CA . GLY A 1 705 ? 10.494 -0.372 -8.167 1.00 96.25 705 GLY A CA 1
ATOM 5509 C C . GLY A 1 705 ? 9.092 0.233 -8.279 1.00 96.25 705 GLY A C 1
ATOM 5510 O O . GLY A 1 705 ? 8.272 -0.293 -9.017 1.00 96.25 705 GLY A O 1
ATOM 5511 N N . ALA A 1 706 ? 8.816 1.365 -7.625 1.00 95.62 706 ALA A N 1
ATOM 5512 C CA . ALA A 1 706 ? 7.572 2.133 -7.748 1.00 95.62 706 ALA A CA 1
ATOM 5513 C C . ALA A 1 706 ? 7.631 3.298 -8.767 1.00 95.62 706 ALA A C 1
ATOM 5515 O O . ALA A 1 706 ? 6.784 4.195 -8.727 1.00 95.62 706 ALA A O 1
ATOM 5516 N N . GLY A 1 707 ? 8.621 3.328 -9.669 1.00 94.88 707 GLY A N 1
ATOM 5517 C CA . GLY A 1 707 ? 8.706 4.305 -10.766 1.00 94.88 707 GLY A CA 1
ATOM 5518 C C . GLY A 1 707 ? 9.183 5.701 -10.362 1.00 94.88 707 GLY A C 1
ATOM 5519 O O . GLY A 1 707 ? 8.952 6.669 -11.084 1.00 94.88 707 GLY A O 1
ATOM 5520 N N . ARG A 1 708 ? 9.849 5.832 -9.208 1.00 94.44 708 ARG A N 1
ATOM 5521 C CA . ARG A 1 708 ? 10.406 7.102 -8.689 1.00 94.44 708 ARG A CA 1
ATOM 5522 C C . ARG A 1 708 ? 11.902 7.262 -9.002 1.00 94.44 708 ARG A C 1
ATOM 5524 O O . ARG A 1 708 ? 12.532 8.203 -8.519 1.00 94.44 708 ARG A O 1
ATOM 5531 N N . GLY A 1 709 ? 12.457 6.342 -9.796 1.00 92.50 709 GLY A N 1
ATOM 5532 C CA . GLY A 1 709 ? 13.768 6.450 -10.440 1.00 92.50 709 GLY A CA 1
ATOM 5533 C C . GLY A 1 709 ? 13.756 7.363 -11.672 1.00 92.50 709 GLY A C 1
ATOM 5534 O O . GLY A 1 709 ? 12.737 7.960 -12.023 1.00 92.50 709 GLY A O 1
ATOM 5535 N N . LYS A 1 710 ? 14.895 7.469 -12.361 1.00 94.31 710 LYS A N 1
ATOM 5536 C CA . LYS A 1 710 ? 15.044 8.280 -13.583 1.00 94.31 710 LYS A CA 1
ATOM 5537 C C . LYS A 1 710 ? 14.346 7.666 -14.793 1.00 94.31 710 LYS A C 1
ATOM 5539 O O . LYS A 1 710 ? 13.944 8.406 -15.685 1.00 94.31 710 LYS A O 1
ATOM 5544 N N . SER A 1 711 ? 14.215 6.342 -14.829 1.00 93.81 711 SER A N 1
ATOM 5545 C CA . SER A 1 711 ? 13.519 5.602 -15.891 1.00 93.81 711 SER A CA 1
ATOM 5546 C C . SER A 1 711 ? 12.009 5.819 -15.877 1.00 93.81 711 SER A C 1
ATOM 5548 O O . SER A 1 711 ? 11.368 5.646 -16.907 1.00 93.81 711 SER A O 1
ATOM 5550 N N . LYS A 1 712 ? 11.441 6.168 -14.713 1.00 93.69 712 LYS A N 1
ATOM 5551 C CA . LYS A 1 712 ? 9.995 6.182 -14.424 1.00 93.69 712 LYS A CA 1
ATOM 5552 C C . LYS A 1 712 ? 9.283 4.830 -14.620 1.00 93.69 712 LYS A C 1
ATOM 5554 O O . LYS A 1 712 ? 8.084 4.754 -14.364 1.00 93.69 712 LYS A O 1
ATOM 5559 N N . MET A 1 713 ? 10.000 3.768 -15.001 1.00 93.19 713 MET A N 1
ATOM 5560 C CA . MET A 1 713 ? 9.474 2.405 -15.059 1.00 93.19 713 MET A CA 1
ATOM 5561 C C . MET A 1 713 ? 9.211 1.932 -13.633 1.00 93.19 713 MET A C 1
ATOM 5563 O O . MET A 1 713 ? 10.117 1.929 -12.802 1.00 93.19 713 MET A O 1
ATOM 5567 N N . GLY A 1 714 ? 7.966 1.578 -13.337 1.00 93.31 714 GLY A N 1
ATOM 5568 C CA . GLY A 1 714 ? 7.529 1.244 -11.989 1.00 93.31 714 GLY A CA 1
ATOM 5569 C C . GLY A 1 714 ? 6.408 0.226 -11.993 1.00 93.31 714 GLY A C 1
ATOM 5570 O O . GLY A 1 714 ? 5.702 0.072 -12.987 1.00 93.31 714 GLY A O 1
ATOM 5571 N N . PHE A 1 715 ? 6.244 -0.445 -10.859 1.00 95.31 715 PHE A N 1
ATOM 5572 C CA . PHE A 1 715 ? 5.326 -1.558 -10.674 1.00 95.31 715 PHE A CA 1
ATOM 5573 C C . PHE A 1 715 ? 5.530 -2.586 -11.798 1.00 95.31 715 PHE A C 1
ATOM 5575 O O . PHE A 1 715 ? 6.671 -2.998 -12.019 1.00 95.31 715 PHE A O 1
ATOM 5582 N N . GLU A 1 716 ? 4.478 -2.990 -12.509 1.00 95.06 716 GLU A N 1
ATOM 5583 C CA . GLU A 1 716 ? 4.531 -4.031 -13.538 1.00 95.06 716 GLU A CA 1
ATOM 5584 C C . GLU A 1 716 ? 5.695 -3.849 -14.521 1.00 95.06 716 GLU A C 1
ATOM 5586 O O . GLU A 1 716 ? 6.403 -4.816 -14.769 1.00 95.06 716 GLU A O 1
ATOM 5591 N N . ASP A 1 717 ? 5.973 -2.641 -15.021 1.00 95.25 717 ASP A N 1
ATOM 5592 C CA . ASP A 1 717 ? 7.019 -2.440 -16.036 1.00 95.25 717 ASP A CA 1
ATOM 5593 C C . ASP A 1 717 ? 8.441 -2.622 -15.489 1.00 95.25 717 ASP A C 1
ATOM 5595 O O . ASP A 1 717 ? 9.307 -3.160 -16.180 1.00 95.25 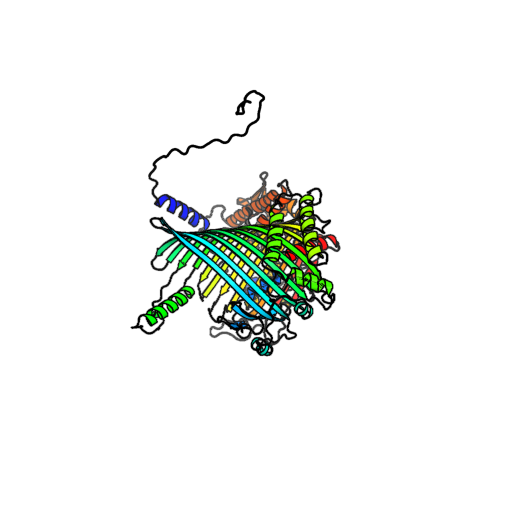717 ASP A O 1
ATOM 5599 N N . PHE A 1 718 ? 8.688 -2.244 -14.229 1.00 96.94 718 PHE A N 1
ATOM 5600 C CA . PHE A 1 718 ? 9.950 -2.575 -13.560 1.00 96.94 718 PHE A CA 1
ATOM 5601 C C . PHE A 1 718 ? 10.053 -4.086 -13.331 1.00 96.94 718 PHE A C 1
ATOM 5603 O O . PHE A 1 718 ? 11.089 -4.691 -13.614 1.00 96.94 718 PHE A O 1
ATOM 5610 N N . PHE A 1 719 ? 8.971 -4.716 -12.863 1.00 97.19 719 PHE A N 1
ATOM 5611 C CA . PHE A 1 719 ? 8.967 -6.145 -12.558 1.00 97.19 719 PHE A CA 1
ATOM 5612 C C . PHE A 1 719 ? 9.043 -7.035 -13.798 1.00 97.19 719 PHE A C 1
ATOM 5614 O O . PHE A 1 719 ? 9.712 -8.061 -13.729 1.00 97.19 719 PHE A O 1
ATOM 5621 N N . LYS A 1 720 ? 8.495 -6.617 -14.945 1.00 96.38 720 LYS A N 1
ATOM 5622 C CA . LYS A 1 720 ? 8.717 -7.259 -16.250 1.00 96.38 720 LYS A CA 1
ATOM 5623 C C . LYS A 1 720 ? 10.199 -7.350 -16.606 1.00 96.38 720 LYS A C 1
ATOM 5625 O O . LYS A 1 720 ? 10.616 -8.347 -17.181 1.00 96.38 720 LYS A O 1
ATOM 5630 N N . VAL A 1 721 ? 11.007 -6.337 -16.283 1.00 97.12 721 VAL A N 1
ATOM 5631 C CA . VAL A 1 721 ? 12.464 -6.383 -16.504 1.00 97.12 721 VAL A CA 1
ATOM 5632 C C . VAL A 1 721 ? 13.141 -7.208 -15.410 1.00 97.12 721 VAL A C 1
ATOM 5634 O O . VAL A 1 721 ? 13.891 -8.130 -15.717 1.00 97.12 721 VAL A O 1
ATOM 5637 N N . ALA A 1 722 ? 12.847 -6.926 -14.138 1.00 97.38 722 ALA A N 1
ATOM 5638 C CA . ALA A 1 722 ? 13.495 -7.573 -12.998 1.00 97.38 722 ALA A CA 1
ATOM 5639 C C . ALA A 1 722 ? 13.298 -9.101 -12.971 1.00 97.38 722 ALA A C 1
ATOM 5641 O O . ALA A 1 722 ? 14.250 -9.829 -12.704 1.00 97.38 722 ALA A O 1
ATOM 5642 N N . ILE A 1 723 ? 12.103 -9.600 -13.307 1.00 96.31 723 ILE A N 1
ATOM 5643 C CA . ILE A 1 723 ? 11.775 -11.035 -13.275 1.00 96.31 723 ILE A CA 1
ATOM 5644 C C . ILE A 1 723 ? 12.561 -11.867 -14.307 1.00 96.31 723 ILE A C 1
ATOM 5646 O O . ILE A 1 723 ? 12.760 -13.063 -14.106 1.00 96.31 723 ILE A O 1
ATOM 5650 N N . GLN A 1 724 ? 13.066 -11.241 -15.376 1.00 97.19 724 GLN A N 1
ATOM 5651 C CA . GLN A 1 724 ? 13.916 -11.894 -16.384 1.00 97.19 724 GLN A CA 1
ATOM 5652 C C . GLN A 1 724 ? 15.340 -12.126 -15.872 1.00 97.19 724 GLN A C 1
ATOM 5654 O O . GLN A 1 724 ? 16.011 -13.056 -16.314 1.00 97.19 724 GLN A O 1
ATOM 5659 N N . LEU A 1 725 ? 15.798 -11.270 -14.952 1.00 97.06 725 LEU A N 1
ATOM 5660 C CA . LEU A 1 725 ? 17.159 -11.265 -14.417 1.00 97.06 725 LEU A CA 1
ATOM 5661 C C . LEU A 1 725 ? 17.359 -12.288 -13.291 1.00 97.06 725 LEU A C 1
ATOM 5663 O O . LEU A 1 725 ? 18.497 -12.513 -12.886 1.00 97.06 725 LEU A O 1
ATOM 5667 N N . VAL A 1 726 ? 16.288 -12.897 -12.781 1.00 94.88 726 VAL A N 1
ATOM 5668 C CA . VAL A 1 726 ? 16.337 -13.767 -11.599 1.00 94.88 726 VAL A CA 1
ATOM 5669 C C . VAL A 1 726 ? 16.096 -15.223 -11.969 1.00 94.88 726 VAL A C 1
ATOM 5671 O O . VAL A 1 726 ? 15.197 -15.538 -12.748 1.00 94.88 726 VAL A O 1
ATOM 5674 N N . SER A 1 727 ? 16.885 -16.120 -11.389 1.00 91.69 727 SER A N 1
ATOM 5675 C CA . SER A 1 727 ? 16.730 -17.568 -11.484 1.00 91.69 727 SER A CA 1
ATOM 5676 C C . SER A 1 727 ? 15.435 -18.060 -10.821 1.00 91.69 727 SER A C 1
ATOM 5678 O O . SER A 1 727 ? 15.006 -17.559 -9.783 1.00 91.69 727 SER A O 1
ATOM 5680 N N . ARG A 1 728 ? 14.796 -19.081 -11.411 1.00 88.12 728 ARG A N 1
ATOM 5681 C CA . ARG A 1 728 ? 13.461 -19.549 -10.988 1.00 88.12 728 ARG A CA 1
ATOM 5682 C C . ARG A 1 728 ? 13.332 -19.832 -9.484 1.00 88.12 728 ARG A C 1
ATOM 5684 O O . ARG A 1 728 ? 12.365 -19.333 -8.921 1.00 88.12 728 ARG A O 1
ATOM 5691 N N . PRO A 1 729 ? 14.268 -20.537 -8.805 1.00 87.31 729 PRO A N 1
ATOM 5692 C CA . PRO A 1 729 ? 14.162 -20.833 -7.367 1.00 87.31 729 PRO A CA 1
ATOM 5693 C C . PRO A 1 729 ? 14.041 -19.595 -6.469 1.00 87.31 729 PRO A C 1
ATOM 5695 O O . PRO A 1 729 ? 13.524 -19.693 -5.360 1.00 87.31 729 PRO A O 1
ATOM 5698 N N . ASN A 1 730 ? 14.499 -18.441 -6.959 1.00 88.81 730 ASN A N 1
ATOM 5699 C CA . ASN A 1 730 ? 14.499 -17.163 -6.260 1.00 88.81 730 ASN A CA 1
ATOM 5700 C C . ASN A 1 730 ? 13.244 -16.312 -6.532 1.00 88.81 730 ASN A C 1
ATOM 5702 O O . ASN A 1 730 ? 13.180 -15.170 -6.072 1.00 88.81 730 ASN A O 1
ATOM 5706 N N . ILE A 1 731 ? 12.250 -16.859 -7.244 1.00 88.12 731 ILE A N 1
ATOM 5707 C CA . ILE A 1 731 ? 10.969 -16.221 -7.572 1.00 88.12 731 ILE A CA 1
ATOM 5708 C C . ILE A 1 731 ? 9.816 -16.991 -6.913 1.00 88.12 731 ILE A C 1
ATOM 5710 O O . ILE A 1 731 ? 9.749 -18.220 -6.957 1.00 88.12 731 ILE A O 1
ATOM 5714 N N . SER A 1 732 ? 8.852 -16.259 -6.359 1.00 87.62 732 SER A N 1
ATOM 5715 C CA . SER A 1 732 ? 7.550 -16.808 -5.975 1.00 87.62 732 SER A CA 1
ATOM 5716 C C . SER A 1 732 ? 6.432 -15.862 -6.382 1.00 87.62 732 SER A C 1
ATOM 5718 O O . SER A 1 732 ? 6.564 -14.645 -6.246 1.00 87.62 732 SER A O 1
ATOM 5720 N N . ALA A 1 733 ? 5.319 -16.430 -6.838 1.00 88.69 733 ALA A N 1
ATOM 5721 C CA . ALA A 1 733 ? 4.123 -15.685 -7.204 1.00 88.69 733 ALA A CA 1
ATOM 5722 C C . ALA A 1 733 ? 2.865 -16.306 -6.582 1.00 88.69 733 ALA A C 1
ATOM 5724 O O . ALA A 1 733 ? 2.778 -17.522 -6.430 1.00 88.69 733 ALA A O 1
ATOM 5725 N N . GLU A 1 734 ? 1.893 -15.469 -6.243 1.00 87.56 734 GLU A N 1
ATOM 5726 C CA . GLU A 1 734 ? 0.563 -15.864 -5.773 1.00 87.56 734 GLU A CA 1
ATOM 5727 C C . GLU A 1 734 ? -0.473 -14.970 -6.459 1.00 87.56 734 GLU A C 1
ATOM 5729 O O . GLU A 1 734 ? -0.315 -13.747 -6.498 1.00 87.56 734 GLU A O 1
ATOM 5734 N N . VAL A 1 735 ? -1.524 -15.575 -7.009 1.00 88.88 735 VAL A N 1
ATOM 5735 C CA . VAL A 1 735 ? -2.663 -14.870 -7.596 1.00 88.88 735 VAL A CA 1
ATOM 5736 C C . VAL A 1 735 ? -3.949 -15.430 -7.004 1.00 88.88 735 VAL A C 1
ATOM 5738 O O . VAL A 1 735 ? -4.362 -16.544 -7.319 1.00 88.88 735 VAL A O 1
ATOM 5741 N N . TYR A 1 736 ? -4.601 -14.634 -6.164 1.00 88.81 736 TYR A N 1
ATOM 5742 C CA . TYR A 1 736 ? -5.955 -14.895 -5.682 1.00 88.81 736 TYR A CA 1
ATOM 5743 C C . TYR A 1 736 ? -6.966 -14.251 -6.630 1.00 88.81 736 TYR A C 1
ATOM 5745 O O . TYR A 1 736 ? -6.830 -13.072 -6.964 1.00 88.81 736 TYR A O 1
ATOM 5753 N N . VAL A 1 737 ? -8.004 -14.992 -7.017 1.00 88.00 737 VAL A N 1
ATOM 5754 C CA . VAL A 1 737 ? -9.111 -14.520 -7.859 1.00 88.00 737 VAL A CA 1
ATOM 5755 C C . VAL A 1 737 ? -10.435 -14.815 -7.167 1.00 88.00 737 VAL A C 1
ATOM 5757 O O . VAL A 1 737 ? -10.712 -15.958 -6.812 1.00 88.00 737 VAL A O 1
ATOM 5760 N N . HIS A 1 738 ? -11.283 -13.796 -7.021 1.00 87.19 738 HIS A N 1
ATOM 5761 C CA . HIS A 1 738 ? -12.650 -13.940 -6.529 1.00 87.19 738 HIS A CA 1
ATOM 5762 C C . HIS A 1 738 ? -13.643 -13.142 -7.377 1.00 87.19 738 HIS A C 1
ATOM 5764 O O . HIS A 1 738 ? -13.464 -11.943 -7.591 1.00 87.19 738 HIS A O 1
ATOM 5770 N N . THR A 1 739 ? -14.727 -13.790 -7.802 1.00 84.69 739 THR A N 1
ATOM 5771 C CA . THR A 1 739 ? -15.814 -13.181 -8.581 1.00 84.69 739 THR A CA 1
ATOM 5772 C C . THR A 1 739 ? -17.181 -13.429 -7.942 1.00 84.69 739 THR A C 1
ATOM 5774 O O . THR A 1 739 ? -17.456 -14.500 -7.414 1.00 84.69 739 THR A O 1
ATOM 5777 N N . ASP A 1 740 ? -18.040 -12.413 -7.999 1.00 81.19 740 ASP A N 1
ATOM 5778 C CA . ASP A 1 740 ? -19.461 -12.413 -7.620 1.00 81.19 740 ASP A CA 1
ATOM 5779 C C . ASP A 1 740 ? -20.213 -12.187 -8.936 1.00 81.19 740 ASP A C 1
ATOM 5781 O O . ASP A 1 740 ? -20.544 -11.050 -9.290 1.00 81.19 740 ASP A O 1
ATOM 5785 N N . LYS A 1 741 ? -20.346 -13.257 -9.736 1.00 76.88 741 LYS A N 1
ATOM 5786 C CA . LYS A 1 741 ? -20.801 -13.172 -11.134 1.00 76.88 741 LYS A CA 1
ATOM 5787 C C . LYS A 1 741 ? -22.295 -12.886 -11.211 1.00 76.88 741 LYS A C 1
ATOM 5789 O O . LYS A 1 741 ? -22.716 -11.994 -11.940 1.00 76.88 741 LYS A O 1
ATOM 5794 N N . ARG A 1 742 ? -23.092 -13.649 -10.451 1.00 71.50 742 ARG A N 1
ATOM 5795 C CA . ARG A 1 742 ? -24.573 -13.667 -10.480 1.00 71.50 742 ARG A CA 1
ATOM 5796 C C . ARG A 1 742 ? -25.217 -13.923 -11.854 1.00 71.50 742 ARG A C 1
ATOM 5798 O O . ARG A 1 742 ? -26.407 -13.661 -12.025 1.00 71.50 742 ARG A O 1
ATOM 5805 N N . VAL A 1 743 ? -24.472 -14.474 -12.808 1.00 69.75 743 VAL A N 1
ATOM 5806 C CA . VAL A 1 743 ? -25.011 -14.903 -14.104 1.00 69.75 743 VAL A CA 1
ATOM 5807 C C . VAL A 1 743 ? -25.695 -16.263 -13.927 1.00 69.75 743 VAL A C 1
ATOM 5809 O O . VAL A 1 743 ? -25.159 -17.163 -13.284 1.00 69.75 743 VAL A O 1
ATOM 5812 N N . LYS A 1 744 ? -26.911 -16.424 -14.461 1.00 68.25 744 LYS A N 1
ATOM 5813 C CA . LYS A 1 744 ? -27.665 -17.681 -14.344 1.00 68.25 744 LYS A CA 1
ATOM 5814 C C . LYS A 1 744 ? -26.935 -18.795 -15.102 1.00 68.25 744 LYS A C 1
ATOM 5816 O O . LYS A 1 744 ? -26.819 -18.718 -16.318 1.00 68.25 744 LYS A O 1
ATOM 5821 N N . GLY A 1 745 ? -26.532 -19.845 -14.388 1.00 67.12 745 GLY A N 1
ATOM 5822 C CA . GLY A 1 745 ? -25.813 -20.989 -14.962 1.00 67.12 745 GLY A CA 1
ATOM 5823 C C . GLY A 1 745 ? -24.288 -20.902 -14.860 1.00 67.12 745 GLY A C 1
ATOM 5824 O O . GLY A 1 745 ? -23.624 -21.839 -15.281 1.00 67.12 745 GLY A O 1
ATOM 5825 N N . GLU A 1 746 ? -23.735 -19.836 -14.271 1.00 72.00 746 GLU A N 1
ATOM 5826 C CA . GLU A 1 746 ? -22.305 -19.740 -13.962 1.00 72.00 746 GLU A CA 1
ATOM 5827 C C . GLU A 1 746 ? -22.054 -19.703 -12.456 1.00 72.00 746 GLU A C 1
ATOM 5829 O O . GLU A 1 746 ? -22.758 -19.020 -11.708 1.00 72.00 746 GLU A O 1
ATOM 5834 N N . GLU A 1 747 ? -21.008 -20.402 -12.021 1.00 76.31 747 GLU A N 1
ATOM 5835 C CA . GLU A 1 747 ? -20.544 -20.362 -10.638 1.00 76.31 747 GLU A CA 1
ATOM 5836 C C . GLU A 1 747 ? -19.568 -19.199 -10.395 1.00 76.31 747 GLU A C 1
ATOM 5838 O O . GLU A 1 747 ? -18.815 -18.773 -11.278 1.00 76.31 747 GLU A O 1
ATOM 5843 N N . ASP A 1 748 ? -19.593 -18.684 -9.165 1.00 79.81 748 ASP A N 1
ATOM 5844 C CA . ASP A 1 748 ? -18.626 -17.712 -8.655 1.00 79.81 748 ASP A CA 1
ATOM 5845 C C . ASP A 1 748 ? -17.237 -18.366 -8.566 1.00 79.81 748 ASP A C 1
ATOM 5847 O O . ASP A 1 748 ? -17.039 -19.293 -7.779 1.00 79.81 748 ASP A O 1
ATOM 5851 N N . VAL A 1 749 ? -16.244 -17.857 -9.299 1.00 80.81 749 VAL A N 1
ATOM 5852 C CA . VAL A 1 749 ? -14.858 -18.335 -9.167 1.00 80.81 749 VAL A CA 1
ATOM 5853 C C . VAL A 1 749 ? -14.258 -17.799 -7.869 1.00 80.81 749 VAL A C 1
ATOM 5855 O O . VAL A 1 749 ? -14.314 -16.595 -7.621 1.00 80.81 749 VAL A O 1
ATOM 5858 N N . THR A 1 750 ? -13.682 -18.676 -7.044 1.00 85.06 750 THR A N 1
ATOM 5859 C CA . THR A 1 750 ? -12.831 -18.324 -5.892 1.00 85.06 750 THR A CA 1
ATOM 5860 C C . THR A 1 750 ? -11.664 -19.304 -5.835 1.00 85.06 750 THR A C 1
ATOM 5862 O O . THR A 1 750 ? -11.857 -20.456 -5.455 1.00 85.06 750 THR A O 1
ATOM 5865 N N . GLN A 1 751 ? -10.484 -18.876 -6.280 1.00 84.31 751 GLN A N 1
ATOM 5866 C CA . GLN A 1 751 ? -9.320 -19.743 -6.493 1.00 84.31 751 GLN A CA 1
ATOM 5867 C C . GLN A 1 751 ? -8.020 -18.999 -6.189 1.00 84.31 751 GLN A C 1
ATOM 5869 O O . GLN A 1 751 ? -7.896 -17.810 -6.492 1.00 84.31 751 GLN A O 1
ATOM 5874 N N . THR A 1 752 ? -7.041 -19.727 -5.657 1.00 83.62 752 THR A N 1
ATOM 5875 C CA . THR A 1 752 ? -5.671 -19.244 -5.463 1.00 83.62 752 THR A CA 1
ATOM 5876 C C . THR A 1 752 ? -4.711 -20.062 -6.314 1.00 83.62 752 THR A C 1
ATOM 5878 O O . THR A 1 752 ? -4.673 -21.289 -6.231 1.00 83.62 752 THR A O 1
ATOM 5881 N N . TYR A 1 753 ? -3.936 -19.365 -7.139 1.00 84.88 753 TYR A N 1
ATOM 5882 C CA . TYR A 1 753 ? -2.884 -19.916 -7.982 1.00 84.88 753 TYR A CA 1
ATOM 5883 C C . TYR A 1 753 ? -1.535 -19.514 -7.400 1.00 84.88 753 TYR A C 1
ATOM 5885 O O . TYR A 1 753 ? -1.195 -18.330 -7.404 1.00 84.88 753 TYR A O 1
ATOM 5893 N N . SER A 1 754 ? -0.754 -20.481 -6.924 1.00 82.56 754 SER A N 1
ATOM 5894 C CA . SER A 1 754 ? 0.553 -20.210 -6.323 1.00 82.56 754 SER A CA 1
ATOM 5895 C C . SER A 1 754 ? 1.671 -20.917 -7.076 1.00 82.56 754 SER A C 1
ATOM 5897 O O . SER A 1 754 ? 1.614 -22.120 -7.323 1.00 82.56 754 SER A O 1
ATOM 5899 N N . HIS A 1 755 ? 2.719 -20.166 -7.403 1.00 80.19 755 HIS A N 1
ATOM 5900 C CA . HIS A 1 755 ? 3.972 -20.684 -7.928 1.00 80.19 755 HIS A CA 1
ATOM 5901 C C . HIS A 1 755 ? 5.069 -20.482 -6.878 1.00 80.19 755 HIS A C 1
ATOM 5903 O O . HIS A 1 755 ? 5.539 -19.363 -6.659 1.00 80.19 755 HIS A O 1
ATOM 5909 N N . HIS A 1 756 ? 5.482 -21.577 -6.240 1.00 70.94 756 HIS A N 1
ATOM 5910 C CA . HIS A 1 756 ? 6.590 -21.611 -5.288 1.00 70.94 756 HIS A CA 1
ATOM 5911 C C . HIS A 1 756 ? 7.722 -22.452 -5.879 1.00 70.94 756 HIS A C 1
ATOM 5913 O O . HIS A 1 756 ? 7.623 -23.676 -5.954 1.00 70.94 756 HIS A O 1
ATOM 5919 N N . ALA A 1 757 ? 8.798 -21.800 -6.317 1.00 57.56 757 ALA A N 1
ATOM 5920 C CA . ALA A 1 757 ? 9.887 -22.478 -7.015 1.00 57.56 757 ALA A CA 1
ATOM 5921 C C . ALA A 1 757 ? 10.890 -23.191 -6.086 1.00 57.56 757 ALA A C 1
ATOM 5923 O O . ALA A 1 757 ? 11.713 -23.973 -6.564 1.00 57.56 757 ALA A O 1
ATOM 5924 N N . SER A 1 758 ? 10.834 -22.939 -4.772 1.00 51.28 758 SER A N 1
ATOM 5925 C CA . SER A 1 758 ? 11.770 -23.493 -3.789 1.00 51.28 758 SER A CA 1
ATOM 5926 C C . SER A 1 758 ? 11.101 -24.443 -2.790 1.00 51.28 758 SER A C 1
ATOM 5928 O O . SER A 1 758 ? 10.010 -24.179 -2.285 1.00 51.28 758 SER A O 1
ATOM 5930 N N . LYS A 1 759 ? 11.807 -25.539 -2.477 1.00 46.78 759 LYS A N 1
ATOM 5931 C CA . LYS A 1 759 ? 11.514 -26.440 -1.348 1.00 46.78 759 LYS A CA 1
ATOM 5932 C C . LYS A 1 759 ? 12.190 -25.993 -0.042 1.00 46.78 759 LYS A C 1
ATOM 5934 O O . LYS A 1 759 ? 11.975 -26.628 0.987 1.00 46.78 759 LYS A O 1
ATOM 5939 N N . ASP A 1 760 ? 13.001 -24.934 -0.066 1.00 47.66 760 ASP A N 1
ATOM 5940 C CA . ASP A 1 760 ? 13.685 -24.430 1.123 1.00 47.66 760 ASP A CA 1
ATOM 5941 C C . ASP A 1 760 ? 12.729 -23.617 1.996 1.00 47.66 760 ASP A C 1
ATOM 5943 O O . ASP A 1 760 ? 12.386 -22.466 1.706 1.00 47.66 760 ASP A O 1
ATOM 5947 N N . ASN A 1 761 ? 12.344 -24.217 3.123 1.00 49.50 761 ASN A N 1
ATOM 5948 C CA . ASN A 1 761 ? 11.415 -23.639 4.095 1.00 49.50 761 ASN A CA 1
ATOM 5949 C C . ASN A 1 761 ? 11.794 -22.208 4.530 1.00 49.50 761 ASN A C 1
ATOM 5951 O O . ASN A 1 761 ? 10.909 -21.394 4.773 1.00 49.50 761 ASN A O 1
ATOM 5955 N N . ASN A 1 762 ? 13.089 -21.866 4.575 1.00 55.34 762 ASN A N 1
ATOM 5956 C CA . ASN A 1 762 ? 13.600 -20.575 5.060 1.00 55.34 762 ASN A CA 1
ATOM 5957 C C . ASN A 1 762 ? 13.065 -19.347 4.300 1.00 55.34 762 ASN A C 1
ATOM 5959 O O . ASN A 1 762 ? 12.889 -18.281 4.904 1.00 55.34 762 ASN A O 1
ATOM 5963 N N . PHE A 1 763 ? 12.797 -19.487 2.997 1.00 56.03 763 PHE A N 1
ATOM 5964 C CA . PHE A 1 763 ? 12.185 -18.428 2.195 1.00 56.03 763 PHE A CA 1
ATOM 5965 C C . PHE A 1 763 ? 10.754 -18.178 2.689 1.00 56.03 763 PHE A C 1
ATOM 5967 O O . PHE A 1 763 ? 10.459 -17.095 3.202 1.00 56.03 763 PHE A O 1
ATOM 5974 N N . ASN A 1 764 ? 9.912 -19.217 2.663 1.00 60.31 764 ASN A N 1
ATOM 5975 C CA . ASN A 1 764 ? 8.519 -19.164 3.118 1.00 60.31 764 ASN A CA 1
ATOM 5976 C C . ASN A 1 764 ? 8.393 -18.700 4.581 1.00 60.31 764 ASN A C 1
ATOM 5978 O O . ASN A 1 764 ? 7.523 -17.884 4.883 1.00 60.31 764 ASN A O 1
ATOM 5982 N N . THR A 1 765 ? 9.286 -19.136 5.477 1.00 64.69 765 THR A N 1
ATOM 5983 C CA . THR A 1 765 ? 9.321 -18.692 6.881 1.00 64.69 765 THR A CA 1
ATOM 5984 C C . THR A 1 765 ? 9.563 -17.187 6.995 1.00 64.69 765 THR A C 1
ATOM 5986 O O . THR A 1 765 ? 8.790 -16.492 7.651 1.00 64.69 765 THR A O 1
ATOM 5989 N N . THR A 1 766 ? 10.573 -16.646 6.300 1.00 63.53 766 THR A N 1
ATOM 5990 C CA . THR A 1 766 ? 10.864 -15.199 6.330 1.00 63.53 766 THR A CA 1
ATOM 5991 C C . THR A 1 766 ? 9.674 -14.371 5.842 1.00 63.53 766 THR A C 1
ATOM 5993 O O . THR A 1 766 ? 9.394 -13.310 6.391 1.00 63.53 766 THR A O 1
ATOM 5996 N N . ILE A 1 767 ? 8.956 -14.858 4.833 1.00 64.44 767 ILE A N 1
ATOM 5997 C CA . ILE A 1 767 ? 7.800 -14.172 4.246 1.00 64.44 767 ILE A CA 1
ATOM 5998 C C . ILE A 1 767 ? 6.584 -14.245 5.168 1.00 64.44 767 ILE A C 1
ATOM 6000 O O . ILE A 1 767 ? 5.911 -13.238 5.377 1.00 64.44 767 ILE A O 1
ATOM 6004 N N . SER A 1 768 ? 6.324 -15.423 5.738 1.00 68.25 768 SER A N 1
ATOM 6005 C CA . SER A 1 768 ? 5.258 -15.641 6.716 1.00 68.25 768 SER A CA 1
ATOM 6006 C C . SER A 1 768 ? 5.439 -14.732 7.934 1.00 68.25 768 SER A C 1
ATOM 6008 O O . SER A 1 768 ? 4.494 -14.066 8.344 1.00 68.25 768 SER A O 1
ATOM 6010 N N . GLU A 1 769 ? 6.669 -14.594 8.441 1.00 72.06 769 GLU A N 1
ATOM 6011 C CA . GLU A 1 769 ? 6.998 -13.644 9.510 1.00 72.06 769 GLU A CA 1
ATOM 6012 C C . GLU A 1 769 ? 6.722 -12.187 9.115 1.00 72.06 769 GLU A C 1
ATOM 6014 O O . GLU A 1 769 ? 6.096 -11.455 9.880 1.00 72.06 769 GLU A O 1
ATOM 6019 N N . VAL A 1 770 ? 7.159 -11.750 7.928 1.00 70.31 770 VAL A N 1
ATOM 6020 C CA . VAL A 1 770 ? 6.939 -10.370 7.454 1.00 70.31 770 VAL A CA 1
ATOM 6021 C C . VAL A 1 770 ? 5.453 -10.073 7.295 1.00 70.31 770 VAL A C 1
ATOM 6023 O O . VAL A 1 770 ? 4.984 -9.038 7.769 1.00 70.31 770 VAL A O 1
ATOM 6026 N N . ASN A 1 771 ? 4.706 -10.972 6.657 1.00 73.25 771 ASN A N 1
ATOM 6027 C CA . ASN A 1 771 ? 3.272 -10.805 6.461 1.00 73.25 771 ASN A CA 1
ATOM 6028 C C . ASN A 1 771 ? 2.539 -10.825 7.806 1.00 73.25 771 ASN A C 1
ATOM 6030 O O . ASN A 1 771 ? 1.800 -9.888 8.085 1.00 73.25 771 ASN A O 1
ATOM 6034 N N . ALA A 1 772 ? 2.829 -11.781 8.695 1.00 77.12 772 ALA A N 1
ATOM 6035 C CA . ALA A 1 772 ? 2.236 -11.828 10.030 1.00 77.12 772 ALA A CA 1
ATOM 6036 C C . ALA A 1 772 ? 2.532 -10.558 10.850 1.00 77.12 772 ALA A C 1
ATOM 6038 O O . ALA A 1 772 ? 1.647 -10.045 11.533 1.00 77.12 772 ALA A O 1
ATOM 6039 N N . MET A 1 773 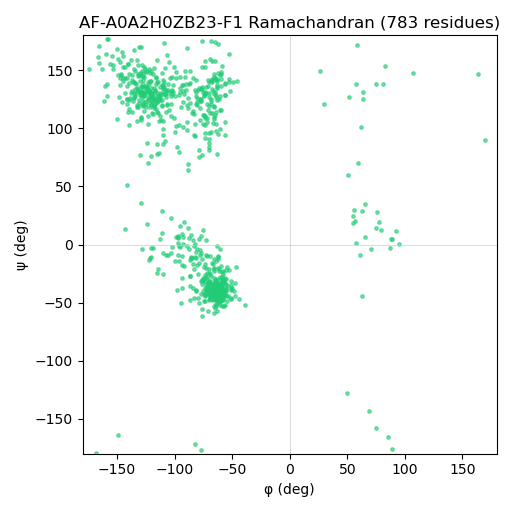? 3.749 -10.010 10.769 1.00 80.00 773 MET A N 1
ATOM 6040 C CA . MET A 1 773 ? 4.102 -8.750 11.430 1.00 80.00 773 MET A CA 1
ATOM 6041 C C . MET A 1 773 ? 3.354 -7.557 10.827 1.00 80.00 773 MET A C 1
ATOM 6043 O O . MET A 1 773 ? 2.766 -6.764 11.566 1.00 80.00 773 MET A O 1
ATOM 6047 N N . ARG A 1 774 ? 3.309 -7.440 9.494 1.00 82.06 774 ARG A N 1
ATOM 6048 C CA . ARG A 1 774 ? 2.537 -6.393 8.808 1.00 82.06 774 ARG A CA 1
ATOM 6049 C C . ARG A 1 774 ? 1.053 -6.464 9.178 1.00 82.06 774 ARG A C 1
ATOM 6051 O O . ARG A 1 774 ? 0.489 -5.447 9.576 1.00 82.06 774 ARG A O 1
ATOM 6058 N N . GLU A 1 775 ? 0.450 -7.650 9.132 1.00 79.19 775 GLU A N 1
ATOM 6059 C CA . GLU A 1 775 ? -0.964 -7.882 9.443 1.00 79.19 775 GLU A CA 1
ATOM 6060 C C . GLU A 1 775 ? -1.307 -7.618 10.913 1.00 79.19 775 GLU A C 1
ATOM 6062 O O . GLU A 1 775 ? -2.336 -7.000 11.185 1.00 79.19 775 GLU A O 1
ATOM 6067 N N . ARG A 1 776 ? -0.444 -7.996 11.870 1.00 83.38 776 ARG A N 1
ATOM 6068 C CA . ARG A 1 776 ? -0.645 -7.680 13.299 1.00 83.38 776 ARG A CA 1
ATOM 6069 C C . ARG A 1 776 ? -0.680 -6.169 13.570 1.00 83.38 776 ARG A C 1
ATOM 6071 O O . ARG A 1 776 ? -1.421 -5.728 14.450 1.00 83.38 776 ARG A O 1
ATOM 6078 N N . PHE A 1 777 ? 0.079 -5.362 12.820 1.00 85.00 777 PHE A N 1
ATOM 6079 C CA . PHE A 1 777 ? 0.133 -3.896 12.969 1.00 85.00 777 PHE A CA 1
ATOM 6080 C C . PHE A 1 777 ? -0.762 -3.101 11.994 1.00 85.00 777 PHE A C 1
ATOM 6082 O O . PHE A 1 777 ? -0.930 -1.883 12.181 1.00 85.00 777 PHE A O 1
ATOM 6089 N N . ALA A 1 778 ? -1.358 -3.745 10.987 1.00 80.81 778 ALA A N 1
ATOM 6090 C CA . ALA A 1 778 ? -2.401 -3.168 10.134 1.00 80.81 778 ALA A CA 1
ATOM 6091 C C . ALA A 1 778 ? -3.614 -2.759 10.987 1.00 80.81 778 ALA A C 1
ATOM 6093 O O . ALA A 1 778 ? -3.912 -3.419 11.983 1.00 80.81 778 ALA A O 1
ATOM 6094 N N . GLU A 1 779 ? -4.283 -1.638 10.686 1.00 74.50 779 GLU A N 1
ATOM 6095 C CA . GLU A 1 779 ? -5.533 -1.266 11.385 1.00 74.50 779 GLU A CA 1
ATOM 6096 C C . GLU A 1 779 ? -6.548 -2.409 11.239 1.00 74.50 779 GLU A C 1
ATOM 6098 O O . GLU A 1 779 ? -6.707 -2.866 10.119 1.00 74.50 779 GLU A O 1
ATOM 6103 N N . PRO A 1 780 ? -7.184 -2.927 12.310 1.00 68.75 780 PRO A N 1
ATOM 6104 C CA . PRO A 1 780 ? -8.094 -4.059 12.169 1.00 68.75 780 PRO A CA 1
ATOM 6105 C C . PRO A 1 780 ? -9.336 -3.631 11.386 1.00 68.75 780 PRO A C 1
ATOM 6107 O O . PRO A 1 780 ? -9.865 -2.533 11.597 1.00 68.75 780 PRO A O 1
ATOM 6110 N N . SER A 1 781 ? -9.846 -4.508 10.522 1.00 73.31 781 SER A N 1
ATOM 6111 C CA . SER A 1 781 ? -11.101 -4.251 9.810 1.00 73.31 781 SER A CA 1
ATOM 6112 C C . SER A 1 781 ? -12.269 -4.189 10.799 1.00 73.31 781 SER A C 1
ATOM 6114 O O . SER A 1 781 ? -12.134 -4.490 11.990 1.00 73.31 781 SER A O 1
ATOM 6116 N N . THR A 1 782 ? -13.475 -3.842 10.340 1.00 73.69 782 THR A N 1
ATOM 6117 C CA . THR A 1 782 ? -14.653 -3.994 11.210 1.00 73.69 782 THR A CA 1
ATOM 6118 C C . THR A 1 782 ? -14.848 -5.464 11.604 1.00 73.69 782 THR A C 1
ATOM 6120 O 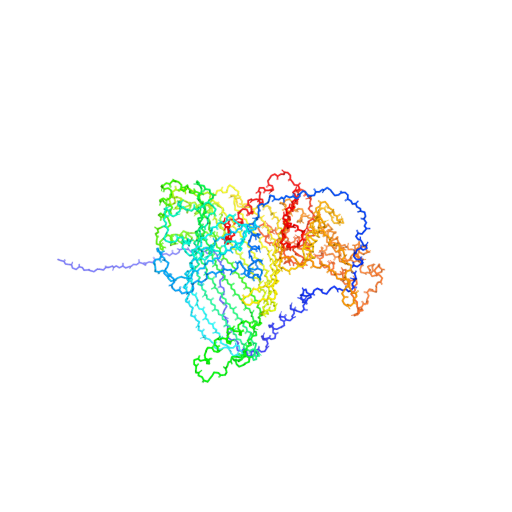O . THR A 1 782 ? -15.180 -5.743 12.753 1.00 73.69 782 THR A O 1
ATOM 6123 N N . LEU A 1 783 ? -14.584 -6.397 10.682 1.00 73.12 783 LEU A N 1
ATOM 6124 C CA . LEU A 1 783 ? -14.961 -7.812 10.766 1.00 73.12 783 LEU A CA 1
ATOM 6125 C C . LEU A 1 783 ? -13.898 -8.748 11.355 1.00 73.12 783 LEU A C 1
ATOM 6127 O O . LEU A 1 783 ? -14.264 -9.763 11.937 1.00 73.12 783 LEU A O 1
ATOM 6131 N N . SER A 1 784 ? -12.613 -8.427 11.214 1.00 71.31 784 SER A N 1
ATOM 6132 C CA . SER A 1 784 ? -11.480 -9.222 11.712 1.00 71.31 784 SER A CA 1
ATOM 6133 C C . SER A 1 784 ? -10.808 -8.554 12.910 1.00 71.31 784 SER A C 1
ATOM 6135 O O . SER A 1 784 ? -10.869 -7.332 13.055 1.00 71.31 784 SER A O 1
ATOM 6137 N N . ASP A 1 785 ? -10.202 -9.354 13.787 1.00 64.69 785 ASP A N 1
ATOM 6138 C CA . ASP A 1 785 ? -9.188 -8.893 14.744 1.00 64.69 785 ASP A CA 1
ATOM 6139 C C . ASP A 1 785 ? -7.789 -9.217 14.205 1.00 64.69 785 ASP A C 1
ATOM 6141 O O . ASP A 1 785 ? -7.312 -10.360 14.379 1.00 64.69 785 ASP A O 1
#

pLDDT: mean 73.26, std 21.04, range [20.97, 97.44]

Radius of gyration: 31.3 Å; Cα contacts (8 Å, |Δi|>4): 1475; chains: 1; bounding box: 85×77×121 Å

Sequence (785 aa):
MGLVKKRPKNKVFLGISLLTKSRFEYYNLGMIKNKTNPKIIVSLFFLSFSLNAGAQNTDIFGNMPDKTFGDFLADVKSSPVDTKEIQASTESSVSNDLIHFWDELKSDVFDNICKSAEIDLKEKAELPDVGGLEGKFKRYMKQFPDKRIALIDEIGVKLDASLGQEVLQIPDFGPLNVGIGAAVEGKSIVVRPLGSVKYCKELDTLIDLRKIKTILPMSGKRIKNMAKGEIWKMPITTRFSFSTGVGAPVATYVMVSVGAGVTKERRPSITLYRMDEEKLRLRIRIDRLTVKSVSGGVSSTFSLDGGDIGLFQAENILTKEINRAIAREINRYLAAKITYGHSKSKGKKILLEFIVNPKDDKQIEALEEFLKGDYTVIKRFIQLGLKFDEFAETANSVDGMEAMQTVVEEAGDAVGVDPIFAGANHYHGHSDNFNINLPIIHSHENAKTDSYNRYQTVQSENGVMHVNQAGKTSNGSSINLPFVGTMIKYNSDKNVYVINKEDADNQASNPTLLFQHNVGFVRQGEDTARNILTRMNNVLKYASTDGDGTVSDMILPVDQIFPSSPVPEDYDPFGDQTLPSKTYKASVVSFKLMFSKEGVQEILFSPAERILKAYLNVMRESESAIVSKAGHLFGMNEKGVVQFDRSKAAKILGVDQFSNDDNGINPLDIMRDMAYTATCIIKDIFSVRNESDWKKQAERLSRIGAGRGKSKMGFEDFFKVAIQLVSRPNISAEVYVHTDKRVKGEEDVTQTYSHHASKDNNFNTTISEVNAMRERFAEPSTLSD

Secondary structure (DSSP, 8-state):
-------------------------------------THHHHHHHHHHHHHHHTT--SSSS----S--HHHHHHHT-S---------EES-----HHHHHHHHHHHTTBGGGTTT---EEE-S----TT-TT---EEEEEEEE-TTS-EEEEEEEEEEEEEEEEEEEEEETTTEEEEEEEEEEEEEEEEEEEEES-S-HHHHHHHHH-GGG----PSP-HHHHHTPPTT-EEEEEEEEEEEEEEEEEEEEETTEEEEEEEEEEEEEEEEEEEEE-SSS-EEEEEEEEEEEEEEEEEEEEE-----TTTTT-----SHHHHHHHHHHHHHHHHTT--EEEEEEEEEEEEEEEEEEEE-TT-HHHHHHHHHHHSSHHHHHHHHHHHHHHGGG--TT--HHHHHHHHHHHHHHHHHHHTS--SEEEEEEEEEEEEEEEEEETEEEEEEEEEEEEEEEEEESS-TT-EEEEEEEEEEEEEEEEEETTTEEEEEEEEEEEEEEEEEE-TT-PBPPPEEEEEEEEEEEEEEHHHHHHHHHHHHHHHTTTT-TTSS--STT---HHHHSPPPPPPS-B-TTS-B-----EEEEEEEEEEEEE-HHHHHHHHT--HHHHHHHHHHHHHHHHHHHHHHHGGGEEE-TTS-EEE-HHHHHHHHT--SS---TTS--HHHHHHHHHHHHHHHHHHHHHHHT-SSHHHHHHHHHHHHBT-SSS--BTHHHHHHHTTSS-GGGEEEEEEEEEE---TT-PPPEEEEEEE----HHHHHHHHHHHHHHHHHSPP-SS--